Protein AF-0000000070118775 (afdb_homodimer)

Secondary structure (DSSP, 8-state):
-----HHHHHHHHHHHHHHTT-HHHHHHHHHHHHHHHTSEE--TT--PPPHHHHHTSSSGGGG----EETTEESSS--HHHHHHHHHHHHHHHHHHT-S-EE---SSHHHHHHHHHHHHHIIIIIHHHHHHHT-SSGGGS-HHHHHHHHHHHHT-EEEEE-GGGT--TTTT-TTSHHHHHSEEEEE-B-TTT-SB-HHHHHHHHHHH--SEEEEE-SS--S---HHHHHHHHHHHT-EEEEE-TTTHHHHHTTSS-GGG-HHHH-SEEEEESSSTT---S-EEEEE-HHHHHHHTTHHHHT-S---HHHHHHHHHHHHHHTSHHHHHHHHHHHHHHHHHHHHHHHTT-EEGGGS-SSSEEEEE-GGGT--HHHHHHHHHTTTEE-EEE--TT-TTHHHH-SEEEEE-HHHHHHT--HHHHHHHHHHHHHHHHTEEE-TT-SS-EEE-HHHHHHHHHHHHHHHTTS-SSTT----/-----HHHHHHHHHHHHHHTT-HHHHHHHHHHHHHHHTSEE--TT--PPPHHHHHTSSSGGGG----EETTEESSS--HHHHHHHHHHHHHHHHHHT-S-EE---SSHHHHHHHHHHHHHIIIIIHHHHHHHT-SSGGGS-HHHHHHHHHHHHT-EEEEE-GGGT--TTTT-TTSHHHHHSEEEEE-B-TTT-SB-HHHHHHHHHHH--SEEEEE-SS--S---HHHHHHHHHHHT-EEEEE-TTTHHHHHTTSS-GGG-HHHH-SEEEEESSSTT---S-EEEEE-HHHHHHHTTHHHHT-S---HHHHHHHHHHHHHHTSHHHHHHHHHHHHHHHHHHHHHHHTT-EEGGGS-SSSEEEEE-GGGT--HHHHHHHHHHTTEE-EEE--TT-TTHHHH-SEEEEE-HHHHHHT--HHHHHHHHHHHHHHHHTEEE-TT-SS-EEE-HHHHHHHHHHHHHHHTTS-SSTT----

Structure (mmCIF, N/CA/C/O backbone):
data_AF-0000000070118775-model_v1
#
loop_
_entity.id
_entity.type
_entity.pdbx_description
1 polymer 'Serine hydroxymethyltransferase'
#
loop_
_atom_site.group_PDB
_atom_site.id
_atom_site.type_symbol
_atom_site.label_atom_id
_atom_site.label_alt_id
_atom_site.label_comp_id
_atom_site.label_asym_id
_atom_site.label_entity_id
_atom_site.label_seq_id
_atom_site.pdbx_PDB_ins_code
_atom_site.Cartn_x
_atom_site.Cartn_y
_atom_site.Cartn_z
_atom_site.occupancy
_atom_site.B_iso_or_equiv
_atom_site.auth_seq_id
_atom_site.auth_comp_id
_atom_site.auth_asym_id
_atom_site.auth_atom_id
_atom_site.pdbx_PDB_model_num
ATOM 1 N N . MET A 1 1 ? 42.031 11.234 -0.613 1 37.25 1 MET A N 1
ATOM 2 C CA . MET A 1 1 ? 40.625 11.352 -0.906 1 37.25 1 MET A CA 1
ATOM 3 C C . MET A 1 1 ? 39.781 10.906 0.286 1 37.25 1 MET A C 1
ATOM 5 O O . MET A 1 1 ? 39.938 9.789 0.781 1 37.25 1 MET A O 1
ATOM 9 N N . THR A 1 2 ? 39.406 11.758 1.129 1 56.31 2 THR A N 1
ATOM 10 C CA . THR A 1 2 ? 38.812 11.492 2.424 1 56.31 2 THR A CA 1
ATOM 11 C C . THR A 1 2 ? 37.719 10.414 2.301 1 56.31 2 THR A C 1
ATOM 13 O O . THR A 1 2 ? 36.906 10.445 1.375 1 56.31 2 THR A O 1
ATOM 16 N N . GLU A 1 3 ? 37.875 9.258 2.924 1 79.69 3 GLU A N 1
ATOM 17 C CA . GLU A 1 3 ? 37.062 8.062 2.861 1 79.69 3 GLU A CA 1
ATOM 18 C C . GLU A 1 3 ? 35.594 8.391 3.16 1 79.69 3 GLU A C 1
ATOM 20 O O . GLU A 1 3 ? 35.281 9.07 4.145 1 79.69 3 GLU A O 1
ATOM 25 N N . LEU A 1 4 ? 34.719 8.273 2.191 1 89.56 4 LEU A N 1
ATOM 26 C CA . LEU A 1 4 ? 33.281 8.516 2.33 1 89.56 4 LEU A CA 1
ATOM 27 C C . LEU A 1 4 ? 32.688 7.676 3.461 1 89.56 4 LEU A C 1
ATOM 29 O O . LEU A 1 4 ? 33.094 6.535 3.672 1 89.56 4 LEU A O 1
ATOM 33 N N . ASN A 1 5 ? 31.906 8.312 4.262 1 96.44 5 ASN A N 1
ATOM 34 C CA . ASN A 1 5 ? 31.188 7.547 5.273 1 96.44 5 ASN A CA 1
ATOM 35 C C . ASN A 1 5 ? 30.234 6.539 4.641 1 96.44 5 ASN A C 1
ATOM 37 O O . ASN A 1 5 ? 30.078 6.508 3.42 1 96.44 5 ASN A O 1
ATOM 41 N N . ALA A 1 6 ? 29.656 5.715 5.414 1 97.62 6 ALA A N 1
ATOM 42 C CA . ALA A 1 6 ? 28.844 4.605 4.941 1 97.62 6 ALA A CA 1
ATOM 43 C C . ALA A 1 6 ? 27.594 5.113 4.223 1 97.62 6 ALA A C 1
ATOM 45 O O . ALA A 1 6 ? 27.172 4.535 3.219 1 97.62 6 ALA A O 1
ATOM 46 N N . GLU A 1 7 ? 26.953 6.164 4.711 1 98.06 7 GLU A N 1
ATOM 47 C CA . GLU A 1 7 ? 25.75 6.707 4.098 1 98.06 7 GLU A CA 1
ATOM 48 C C . GLU A 1 7 ? 26.016 7.211 2.686 1 98.06 7 GLU A C 1
ATOM 50 O O . GLU A 1 7 ? 25.328 6.844 1.741 1 98.06 7 GLU A O 1
ATOM 55 N N . SER A 1 8 ? 27.078 8.008 2.551 1 98.25 8 SER A N 1
ATOM 56 C CA . SER A 1 8 ? 27.453 8.547 1.247 1 98.25 8 SER A CA 1
ATOM 57 C C . SER A 1 8 ? 27.812 7.434 0.27 1 98.25 8 SER A C 1
ATOM 59 O O . SER A 1 8 ? 27.391 7.461 -0.889 1 98.25 8 SER A O 1
ATOM 61 N N . THR A 1 9 ? 28.547 6.477 0.805 1 98.12 9 THR A N 1
ATOM 62 C CA . THR A 1 9 ? 28.969 5.359 -0.027 1 98.12 9 THR A CA 1
ATOM 63 C C . THR A 1 9 ? 27.766 4.562 -0.518 1 98.12 9 THR A C 1
ATOM 65 O O . THR A 1 9 ? 27.688 4.207 -1.696 1 98.12 9 THR A O 1
ATOM 68 N N . ALA A 1 10 ? 26.828 4.312 0.355 1 98.19 10 ALA A N 1
ATOM 69 C CA . ALA A 1 10 ? 25.641 3.535 0.015 1 98.19 10 ALA A CA 1
ATOM 70 C C . ALA A 1 10 ? 24.812 4.246 -1.05 1 98.19 10 ALA A C 1
ATOM 72 O O . ALA A 1 10 ? 24.469 3.656 -2.082 1 98.19 10 ALA A O 1
ATOM 73 N N . PHE A 1 11 ? 24.531 5.547 -0.847 1 98.5 11 PHE A N 1
ATOM 74 C CA . PHE A 1 11 ? 23.641 6.273 -1.744 1 98.5 11 PHE A CA 1
ATOM 75 C C . PHE A 1 11 ? 24.312 6.523 -3.088 1 98.5 11 PHE A C 1
ATOM 77 O O . PHE A 1 11 ? 23.672 6.434 -4.137 1 98.5 11 PHE A O 1
ATOM 84 N N . ARG A 1 12 ? 25.609 6.832 -3.1 1 98 12 ARG A N 1
ATOM 85 C CA . ARG A 1 12 ? 26.328 7.051 -4.352 1 98 12 ARG A CA 1
ATOM 86 C C . ARG A 1 12 ? 26.344 5.789 -5.203 1 98 12 ARG A C 1
ATOM 88 O O . ARG A 1 12 ? 26.062 5.84 -6.406 1 98 12 ARG A O 1
ATOM 95 N N . SER A 1 13 ? 26.688 4.715 -4.551 1 98.19 13 SER A N 1
ATOM 96 C CA . SER A 1 13 ? 26.766 3.451 -5.281 1 98.19 13 SER A CA 1
ATOM 97 C C . SER A 1 13 ? 25.391 3 -5.75 1 98.19 13 SER A C 1
ATOM 99 O O . SER A 1 13 ? 25.25 2.439 -6.836 1 98.19 13 SER A O 1
ATOM 101 N N . ALA A 1 14 ? 24.391 3.219 -4.93 1 98.5 14 ALA A N 1
ATOM 102 C CA . ALA A 1 14 ? 23.016 2.896 -5.332 1 98.5 14 ALA A CA 1
ATOM 103 C C . ALA A 1 14 ? 22.609 3.68 -6.578 1 98.5 14 ALA A C 1
ATOM 105 O O . ALA A 1 14 ? 22.047 3.115 -7.516 1 98.5 14 ALA A O 1
ATOM 106 N N . LEU A 1 15 ? 22.906 5.008 -6.582 1 98.62 15 LEU A N 1
ATOM 107 C CA . LEU A 1 15 ? 22.562 5.855 -7.719 1 98.62 15 LEU A CA 1
ATOM 108 C C . LEU A 1 15 ? 23.297 5.406 -8.977 1 98.62 15 LEU A C 1
ATOM 110 O O . LEU A 1 15 ? 22.75 5.473 -10.078 1 98.62 15 LEU A O 1
ATOM 114 N N . GLU A 1 16 ? 24.5 4.965 -8.75 1 98.5 16 GLU A N 1
ATOM 115 C CA . GLU A 1 16 ? 25.266 4.449 -9.883 1 98.5 16 GLU A CA 1
ATOM 116 C C . GLU A 1 16 ? 24.594 3.229 -10.5 1 98.5 16 GLU A C 1
ATOM 118 O O . GLU A 1 16 ? 24.469 3.127 -11.719 1 98.5 16 GLU A O 1
ATOM 123 N N . VAL A 1 17 ? 24.156 2.322 -9.695 1 98.62 17 VAL A N 1
ATOM 124 C CA . VAL A 1 17 ? 23.5 1.106 -10.164 1 98.62 17 VAL A CA 1
ATOM 125 C C . VAL A 1 17 ? 22.203 1.466 -10.867 1 98.62 17 VAL A C 1
ATOM 127 O O . VAL A 1 17 ? 21.906 0.955 -11.953 1 98.62 17 VAL A O 1
ATOM 130 N N . VAL A 1 18 ? 21.391 2.373 -10.328 1 98.81 18 VAL A N 1
ATOM 131 C CA . VAL A 1 18 ? 20.109 2.799 -10.898 1 98.81 18 VAL A CA 1
ATOM 132 C C . VAL A 1 18 ? 20.359 3.498 -12.234 1 98.81 18 VAL A C 1
ATOM 134 O O . VAL A 1 18 ? 19.641 3.268 -13.211 1 98.81 18 VAL A O 1
ATOM 137 N N . ARG A 1 19 ? 21.422 4.309 -12.297 1 98.69 19 ARG A N 1
ATOM 138 C CA . ARG A 1 19 ? 21.766 5.074 -13.492 1 98.69 19 ARG A CA 1
ATOM 139 C C . ARG A 1 19 ? 22.094 4.148 -14.656 1 98.69 19 ARG A C 1
ATOM 141 O O . ARG A 1 19 ? 21.828 4.473 -15.812 1 98.69 19 ARG A O 1
ATOM 148 N N . SER A 1 20 ? 22.641 3.012 -14.344 1 98.31 20 SER A N 1
ATOM 149 C CA . SER A 1 20 ? 23.031 2.068 -15.383 1 98.31 20 SER A CA 1
ATOM 150 C C . SER A 1 20 ? 21.812 1.521 -16.125 1 98.31 20 SER A C 1
ATOM 152 O O . SER A 1 20 ? 21.938 1.016 -17.234 1 98.31 20 SER A O 1
ATOM 154 N N . VAL A 1 21 ? 20.609 1.619 -15.57 1 98.44 21 VAL A N 1
ATOM 155 C CA . VAL A 1 21 ? 19.391 1.116 -16.203 1 98.44 21 VAL A CA 1
ATOM 156 C C . VAL A 1 21 ? 18.641 2.27 -16.859 1 98.44 21 VAL A C 1
ATOM 158 O O . VAL A 1 21 ? 18.266 2.193 -18.031 1 98.44 21 VAL A O 1
ATOM 161 N N . ASP A 1 22 ? 18.406 3.326 -16.094 1 98.62 22 ASP A N 1
ATOM 162 C CA . ASP A 1 22 ? 17.719 4.508 -16.609 1 98.62 22 ASP A CA 1
ATOM 163 C C . ASP A 1 22 ? 18.25 5.777 -15.945 1 98.62 22 ASP A C 1
ATOM 165 O O . ASP A 1 22 ? 17.828 6.125 -14.836 1 98.62 22 ASP A O 1
ATOM 169 N N . PRO A 1 23 ? 19 6.559 -16.594 1 98.81 23 PRO A N 1
ATOM 170 C CA . PRO A 1 23 ? 19.625 7.746 -16 1 98.81 23 PRO A CA 1
ATOM 171 C C . PRO A 1 23 ? 18.594 8.805 -15.594 1 98.81 23 PRO A C 1
ATOM 173 O O . PRO A 1 23 ? 18.828 9.57 -14.656 1 98.81 23 PRO A O 1
ATOM 176 N N . ARG A 1 24 ? 17.438 8.906 -16.281 1 98.75 24 ARG A N 1
ATOM 177 C CA . ARG A 1 24 ? 16.422 9.891 -15.945 1 98.75 24 ARG A CA 1
ATOM 178 C C . ARG A 1 24 ? 15.93 9.711 -14.508 1 98.75 24 ARG A C 1
ATOM 180 O O . ARG A 1 24 ? 15.68 10.688 -13.805 1 98.75 24 ARG A O 1
ATOM 187 N N . ILE A 1 25 ? 15.836 8.422 -14.039 1 98.88 25 ILE A N 1
ATOM 188 C CA . ILE A 1 25 ? 15.375 8.102 -12.695 1 98.88 25 ILE A CA 1
ATOM 189 C C . ILE A 1 25 ? 16.453 8.469 -11.68 1 98.88 25 ILE A C 1
ATOM 191 O O . ILE A 1 25 ? 16.156 9.117 -10.664 1 98.88 25 ILE A O 1
ATOM 195 N N . ALA A 1 26 ? 17.703 8.047 -11.953 1 98.81 26 ALA A N 1
ATOM 196 C CA . ALA A 1 26 ? 18.812 8.383 -11.055 1 98.81 26 ALA A CA 1
ATOM 197 C C . ALA A 1 26 ? 18.938 9.898 -10.891 1 98.81 26 ALA A C 1
ATOM 199 O O . ALA A 1 26 ? 19.156 10.391 -9.781 1 98.81 26 ALA A O 1
ATOM 200 N N . ASP A 1 27 ? 18.781 10.609 -12 1 98.69 27 ASP A N 1
ATOM 201 C CA . ASP A 1 27 ? 18.891 12.062 -11.984 1 98.69 27 ASP A CA 1
ATOM 202 C C . ASP A 1 27 ? 17.75 12.695 -11.188 1 98.69 27 ASP A C 1
ATOM 204 O O . ASP A 1 27 ? 17.969 13.656 -10.445 1 98.69 27 ASP A O 1
ATOM 208 N N . ALA A 1 28 ? 16.578 12.195 -11.352 1 98.69 28 ALA A N 1
ATOM 209 C CA . ALA A 1 28 ? 15.43 12.719 -10.609 1 98.69 28 ALA A CA 1
ATOM 210 C C . ALA A 1 28 ? 15.609 12.5 -9.109 1 98.69 28 ALA A C 1
ATOM 212 O O . ALA A 1 28 ? 15.266 13.375 -8.305 1 98.69 28 ALA A O 1
ATOM 213 N N . ILE A 1 29 ? 16.141 11.32 -8.727 1 98.62 29 ILE A N 1
ATOM 214 C CA . ILE A 1 29 ? 16.375 11.016 -7.324 1 98.62 29 ILE A CA 1
ATOM 215 C C . ILE A 1 29 ? 17.406 11.984 -6.754 1 98.62 29 ILE A C 1
ATOM 217 O O . ILE A 1 29 ? 17.188 12.57 -5.691 1 98.62 29 ILE A O 1
ATOM 221 N N . ALA A 1 30 ? 18.5 12.164 -7.473 1 98.44 30 ALA A N 1
ATOM 222 C CA . ALA A 1 30 ? 19.562 13.062 -7.02 1 98.44 30 ALA A CA 1
ATOM 223 C C . ALA A 1 30 ? 19.062 14.508 -6.965 1 98.44 30 ALA A C 1
ATOM 225 O O . ALA A 1 30 ? 19.375 15.242 -6.023 1 98.44 30 ALA A O 1
ATOM 226 N N . LYS A 1 31 ? 18.328 14.875 -7.945 1 97.88 31 LYS A N 1
ATOM 227 C CA . LYS A 1 31 ? 17.797 16.234 -8.008 1 97.88 31 LYS A CA 1
ATOM 228 C C . LYS A 1 31 ? 16.828 16.5 -6.859 1 97.88 31 LYS A C 1
ATOM 230 O O . LYS A 1 31 ? 16.75 17.625 -6.355 1 97.88 31 LYS A O 1
ATOM 235 N N . GLU A 1 32 ? 16.078 15.492 -6.441 1 97.5 32 GLU A N 1
ATOM 236 C CA . GLU A 1 32 ? 15.164 15.656 -5.32 1 97.5 32 GLU A CA 1
ATOM 237 C C . GLU A 1 32 ? 15.906 16.062 -4.051 1 97.5 32 GLU A C 1
ATOM 239 O O . GLU A 1 32 ? 15.445 16.938 -3.311 1 97.5 32 GLU A O 1
ATOM 244 N N . LEU A 1 33 ? 17.047 15.43 -3.781 1 97.38 33 LEU A N 1
ATOM 245 C CA . LEU A 1 33 ? 17.844 15.805 -2.617 1 97.38 33 LEU A CA 1
ATOM 246 C C . LEU A 1 33 ? 18.297 17.266 -2.717 1 97.38 33 LEU A C 1
ATOM 248 O O . LEU A 1 33 ? 18.203 18.016 -1.742 1 97.38 33 LEU A O 1
ATOM 252 N N . THR A 1 34 ? 18.75 17.641 -3.896 1 95.5 34 THR A N 1
ATOM 253 C CA . THR A 1 34 ? 19.203 19 -4.121 1 95.5 34 THR A CA 1
ATOM 254 C C . THR A 1 34 ? 18.062 19.984 -3.891 1 95.5 34 THR A C 1
ATOM 256 O O . THR A 1 34 ? 18.234 20.984 -3.184 1 95.5 34 THR A O 1
ATOM 259 N N . ASP A 1 35 ? 16.906 19.703 -4.484 1 93.56 35 ASP A N 1
ATOM 260 C CA . ASP A 1 35 ? 15.758 20.594 -4.367 1 93.56 35 ASP A CA 1
ATOM 261 C C . ASP A 1 35 ? 15.312 20.734 -2.912 1 93.56 35 ASP A C 1
ATOM 263 O O . ASP A 1 35 ? 14.977 21.844 -2.463 1 93.56 35 ASP A O 1
ATOM 267 N N . GLN A 1 36 ? 15.312 19.656 -2.178 1 94.75 36 GLN A N 1
ATOM 268 C CA . GLN A 1 36 ? 14.883 19.703 -0.783 1 94.75 36 GLN A CA 1
ATOM 269 C C . GLN A 1 36 ? 15.883 20.453 0.08 1 94.75 36 GLN A C 1
ATOM 271 O O . GLN A 1 36 ? 15.508 21.125 1.042 1 94.75 36 GLN A O 1
ATOM 276 N N . ARG A 1 37 ? 17.156 20.359 -0.249 1 94.69 37 ARG A N 1
ATOM 277 C CA . ARG A 1 37 ? 18.188 21.078 0.49 1 94.69 37 ARG A CA 1
ATOM 278 C C . ARG A 1 37 ? 18.047 22.578 0.314 1 94.69 37 ARG A C 1
ATOM 280 O O . ARG A 1 37 ? 18.391 23.359 1.211 1 94.69 37 ARG A O 1
ATOM 287 N N . GLU A 1 38 ? 17.391 23 -0.735 1 91.62 38 GLU A N 1
ATOM 288 C CA . GLU A 1 38 ? 17.375 24.422 -1.097 1 91.62 38 GLU A CA 1
ATOM 289 C C . GLU A 1 38 ? 16.031 25.062 -0.807 1 91.62 38 GLU A C 1
ATOM 291 O O . GLU A 1 38 ? 15.844 26.266 -1.03 1 91.62 38 GLU A O 1
ATOM 296 N N . SER A 1 39 ? 15.125 24.328 -0.311 1 90.88 39 SER A N 1
ATOM 297 C CA . SER A 1 39 ? 13.781 24.875 -0.113 1 90.88 39 SER A CA 1
ATOM 298 C C . SER A 1 39 ? 13.336 24.734 1.338 1 90.88 39 SER A C 1
ATOM 300 O O . SER A 1 39 ? 13.758 23.797 2.033 1 90.88 39 SER A O 1
ATOM 302 N N . LEU A 1 40 ? 12.469 25.75 1.736 1 95.69 40 LEU A N 1
ATOM 303 C CA . LEU A 1 40 ? 11.828 25.656 3.047 1 95.69 40 LEU A CA 1
ATOM 304 C C . LEU A 1 40 ? 10.609 24.75 2.998 1 95.69 40 LEU A C 1
ATOM 306 O O . LEU A 1 40 ? 9.555 25.141 2.494 1 95.69 40 LEU A O 1
ATOM 310 N N . LYS A 1 41 ? 10.75 23.562 3.539 1 95.44 41 LYS A N 1
ATOM 311 C CA . LYS A 1 41 ? 9.648 22.609 3.57 1 95.44 41 LYS A CA 1
ATOM 312 C C . LYS A 1 41 ? 8.773 22.812 4.801 1 95.44 41 LYS A C 1
ATOM 314 O O . LYS A 1 41 ? 9.188 22.531 5.922 1 95.44 41 LYS A O 1
ATOM 319 N N . LEU A 1 42 ? 7.551 23.266 4.539 1 97.62 42 LEU A N 1
ATOM 320 C CA . LEU A 1 42 ? 6.633 23.531 5.641 1 97.62 42 LEU A CA 1
ATOM 321 C C . LEU A 1 42 ? 5.344 22.734 5.484 1 97.62 42 LEU A C 1
ATOM 323 O O . LEU A 1 42 ? 4.324 23.062 6.098 1 97.62 42 LEU A O 1
ATOM 327 N N . ILE A 1 43 ? 5.348 21.75 4.637 1 96.31 43 ILE A N 1
ATOM 328 C CA . ILE A 1 43 ? 4.176 20.875 4.512 1 96.31 43 ILE A CA 1
ATOM 329 C C . ILE A 1 43 ? 4.004 20.062 5.789 1 96.31 43 ILE A C 1
ATOM 331 O O . ILE A 1 43 ? 4.891 19.281 6.16 1 96.31 43 ILE A O 1
ATOM 335 N N . ALA A 1 44 ? 2.83 20.125 6.371 1 96.75 44 ALA A N 1
ATOM 336 C CA . ALA A 1 44 ? 2.588 19.578 7.703 1 96.75 44 ALA A CA 1
ATOM 337 C C . ALA A 1 44 ? 2.682 18.047 7.691 1 96.75 44 ALA A C 1
ATOM 339 O O . ALA A 1 44 ? 2.959 17.438 8.727 1 96.75 44 ALA A O 1
ATOM 340 N N . SER A 1 45 ? 2.48 17.422 6.547 1 95.56 45 SER A N 1
ATOM 341 C CA . SER A 1 45 ? 2.432 15.961 6.449 1 95.56 45 SER A CA 1
ATOM 342 C C . SER A 1 45 ? 3.736 15.398 5.895 1 95.56 45 SER A C 1
ATOM 344 O O . SER A 1 45 ? 3.814 14.219 5.555 1 95.56 45 SER A O 1
ATOM 346 N N . GLU A 1 46 ? 4.766 16.203 5.73 1 96 46 GLU A N 1
ATOM 347 C CA . GLU A 1 46 ? 6.043 15.711 5.223 1 96 46 GLU A CA 1
ATOM 348 C C . GLU A 1 46 ? 7.145 15.844 6.27 1 96 46 GLU A C 1
ATOM 350 O O . GLU A 1 46 ? 7.133 16.781 7.074 1 96 46 GLU A O 1
ATOM 355 N N . ASN A 1 47 ? 7.961 14.906 6.246 1 97.56 47 ASN A N 1
ATOM 356 C CA . ASN A 1 47 ? 9.141 14.867 7.102 1 97.56 47 ASN A CA 1
ATOM 357 C C . ASN A 1 47 ? 10.25 14.023 6.48 1 97.56 47 ASN A C 1
ATOM 359 O O . ASN A 1 47 ? 10.062 13.406 5.43 1 97.56 47 ASN A O 1
ATOM 363 N N . TYR A 1 48 ? 11.445 14.117 7.094 1 97.31 48 TYR A N 1
ATOM 364 C CA . TYR A 1 48 ? 12.609 13.406 6.574 1 97.31 48 TYR A CA 1
ATOM 365 C C . TYR A 1 48 ? 12.883 12.141 7.379 1 97.31 48 TYR A C 1
ATOM 367 O O . TYR A 1 48 ? 13.109 12.211 8.594 1 97.31 48 TYR A O 1
ATOM 375 N N . ALA A 1 49 ? 12.812 11.016 6.676 1 97.44 49 ALA A N 1
ATOM 376 C CA . ALA A 1 49 ? 13.289 9.781 7.297 1 97.44 49 ALA A CA 1
ATOM 377 C C . ALA A 1 49 ? 14.812 9.758 7.383 1 97.44 49 ALA A C 1
ATOM 379 O O . ALA A 1 49 ? 15.492 10.391 6.574 1 97.44 49 ALA A O 1
ATOM 380 N N . SER A 1 50 ? 15.352 9.055 8.367 1 98 50 SER A N 1
ATOM 381 C CA . SER A 1 50 ? 16.797 8.953 8.492 1 98 50 SER A CA 1
ATOM 382 C C . SER A 1 50 ? 17.406 8.148 7.344 1 98 50 SER A C 1
ATOM 384 O O . SER A 1 50 ? 16.688 7.379 6.684 1 98 50 SER A O 1
ATOM 386 N N . PRO A 1 51 ? 18.719 8.328 7.09 1 98.19 51 PRO A N 1
ATOM 387 C CA . PRO A 1 51 ? 19.375 7.484 6.086 1 98.19 51 PRO A CA 1
ATOM 388 C C . PRO A 1 51 ? 19.203 5.992 6.367 1 98.19 51 PRO A C 1
ATOM 390 O O . PRO A 1 51 ? 19.031 5.199 5.441 1 98.19 51 PRO A O 1
ATOM 393 N N . ALA A 1 52 ? 19.234 5.602 7.641 1 98.69 52 ALA A N 1
ATOM 394 C CA . ALA A 1 52 ? 19.078 4.195 8 1 98.69 52 ALA A CA 1
ATOM 395 C C . ALA A 1 52 ? 17.703 3.674 7.598 1 98.69 52 ALA A C 1
ATOM 397 O O . ALA A 1 52 ? 17.578 2.557 7.09 1 98.69 52 ALA A O 1
ATOM 398 N N . VAL A 1 53 ? 16.672 4.504 7.863 1 98.69 53 VAL A N 1
ATOM 399 C CA . VAL A 1 53 ? 15.305 4.137 7.473 1 98.69 53 VAL A CA 1
ATOM 400 C C . VAL A 1 53 ? 15.227 3.977 5.957 1 98.69 53 VAL A C 1
ATOM 402 O O . VAL A 1 53 ? 14.695 2.984 5.457 1 98.69 53 VAL A O 1
ATOM 405 N N . LEU A 1 54 ? 15.773 4.945 5.227 1 98.56 54 LEU A N 1
ATOM 406 C CA . LEU A 1 54 ? 15.727 4.914 3.77 1 98.56 54 LEU A CA 1
ATOM 407 C C . LEU A 1 54 ? 16.453 3.688 3.229 1 98.56 54 LEU A C 1
ATOM 409 O O . LEU A 1 54 ? 15.922 2.979 2.369 1 98.56 54 LEU A O 1
ATOM 413 N N . LEU A 1 55 ? 17.625 3.367 3.799 1 98.5 55 LEU A N 1
ATOM 414 C CA . LEU A 1 55 ? 18.484 2.307 3.281 1 98.5 55 LEU A CA 1
ATOM 415 C C . LEU A 1 55 ? 17.953 0.934 3.686 1 98.5 55 LEU A C 1
ATOM 417 O O . LEU A 1 55 ? 18.375 -0.085 3.135 1 98.5 55 LEU A O 1
ATOM 421 N N . ALA A 1 56 ? 16.984 0.887 4.574 1 98.5 56 ALA A N 1
ATOM 422 C CA . ALA A 1 56 ? 16.391 -0.373 4.996 1 98.5 56 ALA A CA 1
ATOM 423 C C . ALA A 1 56 ? 15.266 -0.788 4.047 1 98.5 56 ALA A C 1
ATOM 425 O O . ALA A 1 56 ? 14.797 -1.929 4.086 1 98.5 56 ALA A O 1
ATOM 426 N N . MET A 1 57 ? 14.867 0.033 3.086 1 97.38 57 MET A N 1
ATOM 427 C CA . MET A 1 57 ? 13.664 -0.207 2.299 1 97.38 57 MET A CA 1
ATOM 428 C C . MET A 1 57 ? 13.984 -1.025 1.053 1 97.38 57 MET A C 1
ATOM 430 O O . MET A 1 57 ? 13.078 -1.575 0.419 1 97.38 57 MET A O 1
ATOM 434 N N . GLY A 1 58 ? 15.227 -1.059 0.592 1 96 58 GLY A N 1
ATOM 435 C CA . GLY A 1 58 ? 15.57 -1.771 -0.627 1 96 58 GLY A CA 1
ATOM 436 C C . GLY A 1 58 ? 16.484 -2.951 -0.388 1 96 58 GLY A C 1
ATOM 437 O O . GLY A 1 58 ? 17.719 -2.805 -0.41 1 96 58 GLY A O 1
ATOM 438 N N . ASN A 1 59 ? 15.898 -4.117 -0.159 1 97.12 59 ASN A N 1
ATOM 439 C CA . ASN A 1 59 ? 16.688 -5.32 0.084 1 97.12 59 ASN A CA 1
ATOM 440 C C . ASN A 1 59 ? 15.914 -6.586 -0.265 1 97.12 59 ASN A C 1
ATOM 442 O O . ASN A 1 59 ? 14.922 -6.527 -0.996 1 97.12 59 ASN A O 1
ATOM 446 N N . TRP A 1 60 ? 16.438 -7.711 0.192 1 97.12 60 TRP A N 1
ATOM 447 C CA . TRP A 1 60 ? 16 -9.008 -0.305 1 97.12 60 TRP A CA 1
ATOM 448 C C . TRP A 1 60 ? 14.734 -9.461 0.403 1 97.12 60 TRP A C 1
ATOM 450 O O . TRP A 1 60 ? 14.133 -10.477 0.03 1 97.12 60 TRP A O 1
ATOM 460 N N . LEU A 1 61 ? 14.219 -8.672 1.318 1 97.44 61 LEU A N 1
ATOM 461 C CA . LEU A 1 61 ? 12.93 -8.938 1.945 1 97.44 61 LEU A CA 1
ATOM 462 C C . LEU A 1 61 ? 11.781 -8.578 1.006 1 97.44 61 LEU A C 1
ATOM 464 O O . LEU A 1 61 ? 10.648 -8.992 1.218 1 97.44 61 LEU A O 1
ATOM 468 N N . SER A 1 62 ? 12.086 -7.828 -0.041 1 94.56 62 SER A N 1
ATOM 469 C CA . SER A 1 62 ? 11.086 -7.281 -0.949 1 94.56 62 SER A CA 1
ATOM 470 C C . SER A 1 62 ? 10.359 -8.391 -1.699 1 94.56 62 SER A C 1
ATOM 472 O O . SER A 1 62 ? 9.188 -8.242 -2.053 1 94.56 62 SER A O 1
ATOM 474 N N . ASP A 1 63 ? 10.953 -9.5 -1.953 1 92.19 63 ASP A N 1
ATOM 475 C CA . ASP A 1 63 ? 10.359 -10.508 -2.824 1 92.19 63 ASP A CA 1
ATOM 476 C C . ASP A 1 63 ? 9.602 -11.562 -2.014 1 92.19 63 ASP A C 1
ATOM 478 O O . ASP A 1 63 ? 9.039 -12.5 -2.578 1 92.19 63 ASP A O 1
ATOM 482 N N . LYS A 1 64 ? 9.531 -11.414 -0.691 1 93 64 LYS A N 1
ATOM 483 C CA . LYS A 1 64 ? 8.906 -12.43 0.148 1 93 64 LYS A CA 1
ATOM 484 C C . LYS A 1 64 ? 7.422 -12.148 0.344 1 93 64 LYS A C 1
ATOM 486 O O . LYS A 1 64 ? 7.039 -11.039 0.722 1 93 64 LYS A O 1
ATOM 491 N N . TYR A 1 65 ? 6.664 -13.117 0.071 1 91.12 65 TYR A N 1
ATOM 492 C CA . TYR A 1 65 ? 5.266 -13.102 0.491 1 91.12 65 TYR A CA 1
ATOM 493 C C . TYR A 1 65 ? 5.117 -13.633 1.91 1 91.12 65 TYR A C 1
ATOM 495 O O . TYR A 1 65 ? 5.715 -14.656 2.262 1 91.12 65 TYR A O 1
ATOM 503 N N . ALA A 1 66 ? 4.383 -12.891 2.676 1 92.38 66 ALA A N 1
ATOM 504 C CA . ALA A 1 66 ? 4.289 -13.25 4.09 1 92.38 66 ALA A CA 1
ATOM 505 C C . ALA A 1 66 ? 2.879 -13.016 4.621 1 92.38 66 ALA A C 1
ATOM 507 O O . ALA A 1 66 ? 2.703 -12.469 5.707 1 92.38 66 ALA A O 1
ATOM 508 N N . GLU A 1 67 ? 1.854 -13.406 3.914 1 91.38 67 GLU A N 1
ATOM 509 C CA . GLU A 1 67 ? 0.491 -13.312 4.43 1 91.38 67 GLU A CA 1
ATOM 510 C C . GLU A 1 67 ? 0.362 -14.023 5.773 1 91.38 67 GLU A C 1
ATOM 512 O O . GLU A 1 67 ? 0.989 -15.062 6 1 91.38 67 GLU A O 1
ATOM 517 N N . GLY A 1 68 ? -0.447 -13.445 6.605 1 92.56 68 GLY A N 1
ATOM 518 C CA . GLY A 1 68 ? -0.577 -13.945 7.969 1 92.56 68 GLY A CA 1
ATOM 519 C C . GLY A 1 68 ? 0.145 -13.078 8.984 1 92.56 68 GLY A C 1
ATOM 520 O O . GLY A 1 68 ? 0.393 -11.898 8.742 1 92.56 68 GLY A O 1
ATOM 521 N N . THR A 1 69 ? 0.307 -13.664 10.18 1 94.56 69 THR A N 1
ATOM 522 C CA . THR A 1 69 ? 0.958 -12.945 11.273 1 94.56 69 THR A CA 1
ATOM 523 C C . THR A 1 69 ? 2.201 -13.695 11.742 1 94.56 69 THR A C 1
ATOM 525 O O . THR A 1 69 ? 2.531 -14.758 11.211 1 94.56 69 THR A O 1
ATOM 528 N N . ILE A 1 70 ? 2.916 -13.117 12.625 1 96.44 70 ILE A N 1
ATOM 529 C CA . ILE A 1 70 ? 4.168 -13.656 13.148 1 96.44 70 ILE A CA 1
ATOM 530 C C . ILE A 1 70 ? 3.959 -15.102 13.594 1 96.44 70 ILE A C 1
ATOM 532 O O . ILE A 1 70 ? 3.082 -15.383 14.414 1 96.44 70 ILE A O 1
ATOM 536 N N . GLY A 1 71 ? 4.691 -15.992 13.047 1 92.88 71 GLY A N 1
ATOM 537 C CA . GLY A 1 71 ? 4.652 -17.391 13.43 1 92.88 71 GLY A CA 1
ATOM 538 C C . GLY A 1 71 ? 3.504 -18.156 12.797 1 92.88 71 GLY A C 1
ATOM 539 O O . GLY A 1 71 ? 3.422 -19.375 12.922 1 92.88 71 GLY A O 1
ATOM 540 N N . ARG A 1 72 ? 2.625 -17.516 12.125 1 89.94 72 ARG A N 1
ATOM 541 C CA . ARG A 1 72 ? 1.47 -18.094 11.453 1 89.94 72 ARG A CA 1
ATOM 542 C C . ARG A 1 72 ? 1.336 -17.578 10.031 1 89.94 72 ARG A C 1
ATOM 544 O O . ARG A 1 72 ? 0.427 -16.797 9.734 1 89.94 72 ARG A O 1
ATOM 551 N N . ARG A 1 73 ? 2.221 -18.062 9.211 1 89.44 73 ARG A N 1
ATOM 552 C CA . ARG A 1 73 ? 2.299 -17.594 7.832 1 89.44 73 ARG A CA 1
ATOM 553 C C . ARG A 1 73 ? 1.682 -18.609 6.875 1 89.44 73 ARG A C 1
ATOM 555 O O . ARG A 1 73 ? 1.758 -19.812 7.105 1 89.44 73 ARG A O 1
ATOM 562 N N . PHE A 1 74 ? 1.141 -18.094 5.773 1 83.31 74 PHE A N 1
ATOM 563 C CA . PHE A 1 74 ? 0.582 -18.953 4.73 1 83.31 74 PHE A CA 1
ATOM 564 C C . PHE A 1 74 ? 1.653 -19.344 3.723 1 83.31 74 PHE A C 1
ATOM 566 O O . PHE A 1 74 ? 1.456 -20.266 2.928 1 83.31 74 PHE A O 1
ATOM 573 N N . TYR A 1 75 ? 2.717 -18.656 3.77 1 86.69 75 TYR A N 1
ATOM 574 C CA . TYR A 1 75 ? 3.828 -18.938 2.867 1 86.69 75 TYR A CA 1
ATOM 575 C C . TYR A 1 75 ? 5.031 -19.469 3.637 1 86.69 75 TYR A C 1
ATOM 577 O O . TYR A 1 75 ? 5.246 -19.109 4.797 1 86.69 75 TYR A O 1
ATOM 585 N N . ALA A 1 76 ? 5.762 -20.234 2.98 1 86.88 76 ALA A N 1
ATOM 586 C CA . ALA A 1 76 ? 6.941 -20.828 3.596 1 86.88 76 ALA A CA 1
ATOM 587 C C . ALA A 1 76 ? 8.148 -19.906 3.494 1 86.88 76 ALA A C 1
ATOM 589 O O . ALA A 1 76 ? 8.156 -18.984 2.674 1 86.88 76 ALA A O 1
ATOM 590 N N . GLY A 1 77 ? 9.125 -20.094 4.398 1 88.62 77 GLY A N 1
ATOM 591 C CA . GLY A 1 77 ? 10.391 -19.391 4.328 1 88.62 77 GLY A CA 1
ATOM 592 C C . GLY A 1 77 ? 10.312 -17.969 4.871 1 88.62 77 GLY A C 1
ATOM 593 O O . GLY A 1 77 ? 11.016 -17.078 4.395 1 88.62 77 GLY A O 1
ATOM 594 N N . CYS A 1 78 ? 9.461 -17.734 5.844 1 93.62 78 CYS A N 1
ATOM 595 C CA . CYS A 1 78 ? 9.211 -16.375 6.312 1 93.62 78 CYS A CA 1
ATOM 596 C C . CYS A 1 78 ? 9.93 -16.109 7.633 1 93.62 78 CYS A C 1
ATOM 598 O O . CYS A 1 78 ? 9.586 -15.18 8.359 1 93.62 78 CYS A O 1
ATOM 600 N N . GLN A 1 79 ? 10.922 -16.922 7.996 1 94.5 79 GLN A N 1
ATOM 601 C CA . GLN A 1 79 ? 11.539 -16.812 9.312 1 94.5 79 GLN A CA 1
ATOM 602 C C . GLN A 1 79 ? 12.164 -15.43 9.516 1 94.5 79 GLN A C 1
ATOM 604 O O . GLN A 1 79 ? 12.039 -14.844 10.594 1 94.5 79 GLN A O 1
ATOM 609 N N . ASN A 1 80 ? 12.844 -14.898 8.531 1 97.81 80 ASN A N 1
ATOM 610 C CA . ASN A 1 80 ? 13.461 -13.586 8.656 1 97.81 80 ASN A CA 1
ATOM 611 C C . ASN A 1 80 ? 12.414 -12.469 8.648 1 97.81 80 ASN A C 1
ATOM 613 O O . ASN A 1 80 ? 12.594 -11.445 9.305 1 97.81 80 ASN A O 1
ATOM 617 N N . VAL A 1 81 ? 11.352 -12.672 7.906 1 97.94 81 VAL A N 1
ATOM 618 C CA . VAL A 1 81 ? 10.234 -11.742 7.938 1 97.94 81 VAL A CA 1
ATOM 619 C C . VAL A 1 81 ? 9.625 -11.711 9.344 1 97.94 81 VAL A C 1
ATOM 621 O O . VAL A 1 81 ? 9.305 -10.641 9.859 1 97.94 81 VAL A O 1
ATOM 624 N N . ASP A 1 82 ? 9.461 -12.875 9.945 1 98.12 82 ASP A N 1
ATOM 625 C CA . ASP A 1 82 ? 8.93 -12.953 11.305 1 98.12 82 ASP A CA 1
ATOM 626 C C . ASP A 1 82 ? 9.836 -12.219 12.289 1 98.12 82 ASP A C 1
ATOM 628 O O . ASP A 1 82 ? 9.344 -11.547 13.203 1 98.12 82 ASP A O 1
ATOM 632 N N . THR A 1 83 ? 11.133 -12.359 12.109 1 98.69 83 THR A N 1
ATOM 633 C CA . THR A 1 83 ? 12.07 -11.633 12.961 1 98.69 83 THR A CA 1
ATOM 634 C C . THR A 1 83 ? 11.875 -10.125 12.82 1 98.69 83 THR A C 1
ATOM 636 O O . THR A 1 83 ? 11.727 -9.422 13.82 1 98.69 83 THR A O 1
ATOM 639 N N . VAL A 1 84 ? 11.828 -9.648 11.648 1 98.81 84 VAL A N 1
ATOM 640 C CA . VAL A 1 84 ? 11.688 -8.227 11.352 1 98.81 84 VAL A CA 1
ATOM 641 C C . VAL A 1 84 ? 10.375 -7.699 11.93 1 98.81 84 VAL A C 1
ATOM 643 O O . VAL A 1 84 ? 10.359 -6.672 12.609 1 98.81 84 VAL A O 1
ATOM 646 N N . GLU A 1 85 ? 9.289 -8.406 11.656 1 98.62 85 GLU A N 1
ATOM 647 C CA . GLU A 1 85 ? 7.98 -7.973 12.133 1 98.62 85 GLU A CA 1
ATOM 648 C C . GLU A 1 85 ? 7.91 -8.008 13.656 1 98.62 85 GLU A C 1
ATOM 650 O O . GLU A 1 85 ? 7.328 -7.121 14.281 1 98.62 85 GLU A O 1
ATOM 655 N N . SER A 1 86 ? 8.508 -9.016 14.227 1 98.75 86 SER A N 1
ATOM 656 C CA . SER A 1 86 ? 8.523 -9.117 15.68 1 98.75 86 SER A CA 1
ATOM 657 C C . SER A 1 86 ? 9.281 -7.953 16.312 1 98.75 86 SER A C 1
ATOM 659 O O . SER A 1 86 ? 8.844 -7.391 17.312 1 98.75 86 SER A O 1
ATOM 661 N N . VAL A 1 87 ? 10.422 -7.574 15.742 1 98.88 87 VAL A N 1
ATOM 662 C CA . VAL A 1 87 ? 11.211 -6.461 16.25 1 98.88 87 VAL A CA 1
ATOM 663 C C . VAL A 1 87 ? 10.438 -5.156 16.078 1 98.88 87 VAL A C 1
ATOM 665 O O . VAL A 1 87 ? 10.422 -4.312 16.984 1 98.88 87 VAL A O 1
ATOM 668 N N . ALA A 1 88 ? 9.812 -5 14.945 1 98.88 88 ALA A N 1
ATOM 669 C CA . ALA A 1 88 ? 9.008 -3.805 14.711 1 98.88 88 ALA A CA 1
ATOM 670 C C . ALA A 1 88 ? 7.879 -3.689 15.727 1 98.88 88 ALA A C 1
ATOM 672 O O . ALA A 1 88 ? 7.648 -2.613 16.281 1 98.88 88 ALA A O 1
ATOM 673 N N . VAL A 1 89 ? 7.176 -4.797 15.984 1 98.81 89 VAL A N 1
ATOM 674 C CA . VAL A 1 89 ? 6.059 -4.832 16.922 1 98.81 89 VAL A CA 1
ATOM 675 C C . VAL A 1 89 ? 6.566 -4.539 18.328 1 98.81 89 VAL A C 1
ATOM 677 O O . VAL A 1 89 ? 5.93 -3.793 19.094 1 98.81 89 VAL A O 1
ATOM 680 N N . GLU A 1 90 ? 7.691 -5.109 18.656 1 98.81 90 GLU A N 1
ATOM 681 C CA . GLU A 1 90 ? 8.312 -4.852 19.938 1 98.81 90 GLU A CA 1
ATOM 682 C C . GLU A 1 90 ? 8.562 -3.357 20.141 1 98.81 90 GLU A C 1
ATOM 684 O O . GLU A 1 90 ? 8.156 -2.787 21.156 1 98.81 90 GLU A O 1
ATOM 689 N N . HIS A 1 91 ? 9.195 -2.742 19.188 1 98.88 91 HIS A N 1
ATOM 690 C CA . HIS A 1 91 ? 9.508 -1.319 19.281 1 98.88 91 HIS A CA 1
ATOM 691 C C . HIS A 1 91 ? 8.234 -0.48 19.312 1 98.88 91 HIS A C 1
ATOM 693 O O . HIS A 1 91 ? 8.133 0.489 20.062 1 98.88 91 HIS A O 1
ATOM 699 N N . ALA A 1 92 ? 7.25 -0.847 18.5 1 98.88 92 ALA A N 1
ATOM 700 C CA . ALA A 1 92 ? 6.016 -0.074 18.391 1 98.88 92 ALA A CA 1
ATOM 701 C C . ALA A 1 92 ? 5.234 -0.105 19.703 1 98.88 92 ALA A C 1
ATOM 703 O O . ALA A 1 92 ? 4.75 0.929 20.172 1 98.88 92 ALA A O 1
ATOM 704 N N . LYS A 1 93 ? 5.074 -1.298 20.25 1 98.81 93 LYS A N 1
ATOM 705 C CA . LYS A 1 93 ? 4.363 -1.429 21.516 1 98.81 93 LYS A CA 1
ATOM 706 C C . LYS A 1 93 ? 5.051 -0.626 22.625 1 98.81 93 LYS A C 1
ATOM 708 O O . LYS A 1 93 ? 4.391 0.071 23.391 1 98.81 93 LYS A O 1
ATOM 713 N N . ALA A 1 94 ? 6.328 -0.706 22.656 1 98.75 94 ALA A N 1
ATOM 714 C CA . ALA A 1 94 ? 7.082 0.019 23.672 1 98.75 94 ALA A CA 1
ATOM 715 C C . ALA A 1 94 ? 6.973 1.527 23.469 1 98.75 94 ALA A C 1
ATOM 717 O O . ALA A 1 94 ? 6.812 2.281 24.422 1 98.75 94 ALA A O 1
ATOM 718 N N . LEU A 1 95 ? 7.09 1.964 22.266 1 98.62 95 LEU A N 1
ATOM 719 C CA . LEU A 1 95 ? 7.098 3.375 21.891 1 98.62 95 LEU A CA 1
ATOM 720 C C . LEU A 1 95 ? 5.797 4.055 22.328 1 98.62 95 LEU A C 1
ATOM 722 O O . LEU A 1 95 ? 5.816 5.184 22.812 1 98.62 95 LEU A O 1
ATOM 726 N N . PHE A 1 96 ? 4.652 3.377 22.188 1 98.69 96 PHE A N 1
ATOM 727 C CA . PHE A 1 96 ? 3.354 3.994 22.422 1 98.69 96 PHE A CA 1
ATOM 728 C C . PHE A 1 96 ? 2.709 3.438 23.688 1 98.69 96 PHE A C 1
ATOM 730 O O . PHE A 1 96 ? 1.577 3.795 24.016 1 98.69 96 PHE A O 1
ATOM 737 N N . ASP A 1 97 ? 3.418 2.525 24.359 1 98.19 97 ASP A N 1
ATOM 738 C CA . ASP A 1 97 ? 2.852 1.824 25.516 1 98.19 97 ASP A CA 1
ATOM 739 C C . ASP A 1 97 ? 1.489 1.225 25.172 1 98.19 97 ASP A C 1
ATOM 741 O O . ASP A 1 97 ? 0.506 1.467 25.875 1 98.19 97 ASP A O 1
ATOM 745 N N . ALA A 1 98 ? 1.426 0.575 24.062 1 98.5 98 ALA A N 1
ATOM 746 C CA . ALA A 1 98 ? 0.185 0 23.547 1 98.5 98 ALA A CA 1
ATOM 747 C C . ALA A 1 98 ? 0.111 -1.496 23.844 1 98.5 98 ALA A C 1
ATOM 749 O O . ALA A 1 98 ? 1.121 -2.199 23.766 1 98.5 98 ALA A O 1
ATOM 750 N N . PRO A 1 99 ? -1.036 -2.014 24.141 1 98.25 99 PRO A N 1
ATOM 751 C CA . PRO A 1 99 ? -1.162 -3.447 24.422 1 98.25 99 PRO A CA 1
ATOM 752 C C . PRO A 1 99 ? -1.012 -4.305 23.172 1 98.25 99 PRO A C 1
ATOM 754 O O . PRO A 1 99 ? -0.635 -5.477 23.266 1 98.25 99 PRO A O 1
ATOM 757 N N . TYR A 1 100 ? -1.335 -3.777 22.047 1 98.56 100 TYR A N 1
ATOM 758 C CA . TYR A 1 100 ? -1.234 -4.496 20.766 1 98.56 100 TYR A CA 1
ATOM 759 C C . TYR A 1 100 ? -0.83 -3.555 19.641 1 98.56 100 TYR A C 1
ATOM 761 O O . TYR A 1 100 ? -1.227 -2.387 19.625 1 98.56 100 TYR A O 1
ATOM 769 N N . ALA A 1 101 ? -0.022 -4.09 18.75 1 98.81 101 ALA A N 1
ATOM 770 C CA . ALA A 1 101 ? 0.405 -3.328 17.578 1 98.81 101 ALA A CA 1
ATOM 771 C C . ALA A 1 101 ? 0.415 -4.203 16.328 1 98.81 101 ALA A C 1
ATOM 773 O O . ALA A 1 101 ? 0.873 -5.348 16.375 1 98.81 101 ALA A O 1
ATOM 774 N N . TYR A 1 102 ? -0.175 -3.754 15.273 1 98.56 102 TYR A N 1
ATOM 775 C CA . TYR A 1 102 ? -0.203 -4.34 13.938 1 98.56 102 TYR A CA 1
ATOM 776 C C . TYR A 1 102 ? 0.488 -3.43 12.93 1 98.56 102 TYR A C 1
ATOM 778 O O . TYR A 1 102 ? -0.011 -2.346 12.609 1 98.56 102 TYR A O 1
ATOM 786 N N . VAL A 1 103 ? 1.643 -3.879 12.297 1 98.62 103 VAL A N 1
ATOM 787 C CA . VAL A 1 103 ? 2.508 -2.934 11.594 1 98.62 103 VAL A CA 1
ATOM 788 C C . VAL A 1 103 ? 2.52 -3.246 10.102 1 98.62 103 VAL A C 1
ATOM 790 O O . VAL A 1 103 ? 3.395 -2.777 9.367 1 98.62 103 VAL A O 1
ATOM 793 N N . GLN A 1 104 ? 1.557 -3.957 9.602 1 98 104 GLN A N 1
ATOM 794 C CA . GLN A 1 104 ? 1.602 -4.48 8.234 1 98 104 GLN A CA 1
ATOM 795 C C . GLN A 1 104 ? 1.045 -3.469 7.242 1 98 104 GLN A C 1
ATOM 797 O O . GLN A 1 104 ? 1.401 -3.492 6.059 1 98 104 GLN A O 1
ATOM 802 N N . PRO A 1 105 ? 0.212 -2.463 7.645 1 97.25 105 PRO A N 1
ATOM 803 C CA . PRO A 1 105 ? -0.413 -1.586 6.652 1 97.25 105 PRO A CA 1
ATOM 804 C C . PRO A 1 105 ? 0.609 -0.831 5.805 1 97.25 105 PRO A C 1
ATOM 806 O O . PRO A 1 105 ? 1.64 -0.391 6.32 1 97.25 105 PRO A O 1
ATOM 809 N N . HIS A 1 106 ? 0.229 -0.579 4.477 1 95.81 106 HIS A N 1
ATOM 810 C CA . HIS A 1 106 ? 1.124 0.05 3.512 1 95.81 106 HIS A CA 1
ATOM 811 C C . HIS A 1 106 ? 1.011 1.57 3.564 1 95.81 106 HIS A C 1
ATOM 813 O O . HIS A 1 106 ? 1.875 2.279 3.045 1 95.81 106 HIS A O 1
ATOM 819 N N . SER A 1 107 ? -0.047 2.039 4.105 1 94.94 107 SER A N 1
ATOM 820 C CA . SER A 1 107 ? -0.359 3.463 4.176 1 94.94 107 SER A CA 1
ATOM 821 C C . SER A 1 107 ? -1.33 3.762 5.312 1 94.94 107 SER A C 1
ATOM 823 O O . SER A 1 107 ? -1.828 2.844 5.969 1 94.94 107 SER A O 1
ATOM 825 N N . GLY A 1 108 ? -1.551 5.023 5.504 1 95.25 108 GLY A N 1
ATOM 826 C CA . GLY A 1 108 ? -2.545 5.422 6.488 1 95.25 108 GLY A CA 1
ATOM 827 C C . GLY A 1 108 ? -3.951 4.984 6.125 1 95.25 108 GLY A C 1
ATOM 828 O O . GLY A 1 108 ? -4.734 4.602 6.996 1 95.25 108 GLY A O 1
ATOM 829 N N . ILE A 1 109 ? -4.332 5.062 4.875 1 94.88 109 ILE A N 1
ATOM 830 C CA . ILE A 1 109 ? -5.672 4.656 4.461 1 94.88 109 ILE A CA 1
ATOM 831 C C . ILE A 1 109 ? -5.836 3.152 4.652 1 94.88 109 ILE A C 1
ATOM 833 O O . ILE A 1 109 ? -6.895 2.686 5.082 1 94.88 109 ILE A O 1
ATOM 837 N N . ASP A 1 110 ? -4.789 2.383 4.359 1 95.12 110 ASP A N 1
ATOM 838 C CA . ASP A 1 110 ? -4.836 0.949 4.625 1 95.12 110 ASP A CA 1
ATOM 839 C C . ASP A 1 110 ? -5.07 0.673 6.109 1 95.12 110 ASP A C 1
ATOM 841 O O . ASP A 1 110 ? -5.84 -0.222 6.465 1 95.12 110 ASP A O 1
ATOM 845 N N . ALA A 1 111 ? -4.348 1.392 6.883 1 97.5 111 ALA A N 1
ATOM 846 C CA . ALA A 1 111 ? -4.504 1.222 8.32 1 97.5 111 ALA A CA 1
ATOM 847 C C . ALA A 1 111 ? -5.934 1.535 8.758 1 97.5 111 ALA A C 1
ATOM 849 O O . ALA A 1 111 ? -6.52 0.801 9.562 1 97.5 111 ALA A O 1
ATOM 850 N N . ASN A 1 112 ? -6.48 2.643 8.242 1 97.75 112 ASN A N 1
ATOM 851 C CA . ASN A 1 112 ? -7.855 3.002 8.57 1 97.75 112 ASN A CA 1
ATOM 852 C C . ASN A 1 112 ? -8.844 1.935 8.102 1 97.75 112 ASN A C 1
ATOM 854 O O . ASN A 1 112 ? -9.789 1.608 8.812 1 97.75 112 ASN A O 1
ATOM 858 N N . LEU A 1 113 ? -8.633 1.404 6.934 1 96.62 113 LEU A N 1
ATOM 859 C CA . LEU A 1 113 ? -9.531 0.377 6.418 1 96.62 113 LEU A CA 1
ATOM 860 C C . LEU A 1 113 ? -9.461 -0.884 7.273 1 96.62 113 LEU A C 1
ATOM 862 O O . LEU A 1 113 ? -10.484 -1.522 7.527 1 96.62 113 LEU A O 1
ATOM 866 N N . VAL A 1 114 ? -8.211 -1.26 7.664 1 97.5 114 VAL A N 1
ATOM 867 C CA . VAL A 1 114 ? -8.07 -2.391 8.57 1 97.5 114 VAL A CA 1
ATOM 868 C C . VAL A 1 114 ? -8.875 -2.137 9.844 1 97.5 114 VAL A C 1
ATOM 870 O O . VAL A 1 114 ? -9.594 -3.02 10.32 1 97.5 114 VAL A O 1
ATOM 873 N N . ALA A 1 115 ? -8.781 -0.948 10.359 1 98.56 115 ALA A N 1
ATOM 874 C CA . ALA A 1 115 ? -9.484 -0.598 11.586 1 98.56 115 ALA A CA 1
ATOM 875 C C . ALA A 1 115 ? -11 -0.642 11.383 1 98.56 115 ALA A C 1
ATOM 877 O O . ALA A 1 115 ? -11.727 -1.218 12.195 1 98.56 115 ALA A O 1
ATOM 878 N N . PHE A 1 116 ? -11.508 -0.014 10.312 1 98.06 116 PHE A N 1
ATOM 879 C CA . PHE A 1 116 ? -12.938 -0.001 10.031 1 98.06 116 PHE A CA 1
ATOM 880 C C . PHE A 1 116 ? -13.484 -1.421 9.93 1 98.06 116 PHE A C 1
ATOM 882 O O . PHE A 1 116 ? -14.508 -1.742 10.531 1 98.06 116 PHE A O 1
ATOM 889 N N . TRP A 1 117 ? -12.812 -2.246 9.227 1 97 117 TRP A N 1
ATOM 890 C CA . TRP A 1 117 ? -13.32 -3.6 9.023 1 97 117 TRP A CA 1
ATOM 891 C C . TRP A 1 117 ? -13.188 -4.43 10.297 1 97 117 TRP A C 1
ATOM 893 O O . TRP A 1 117 ? -14.016 -5.305 10.562 1 97 117 TRP A O 1
ATOM 903 N N . ALA A 1 118 ? -12.094 -4.16 11.062 1 98 118 ALA A N 1
ATOM 904 C CA . ALA A 1 118 ? -12 -4.824 12.359 1 98 118 ALA A CA 1
ATOM 905 C C . ALA A 1 118 ? -13.188 -4.473 13.25 1 98 118 ALA A C 1
ATOM 907 O O . ALA A 1 118 ? -13.75 -5.344 13.914 1 98 118 ALA A O 1
ATOM 908 N N . ILE A 1 119 ? -13.578 -3.209 13.281 1 98.5 119 ILE A N 1
ATOM 909 C CA . ILE A 1 119 ? -14.719 -2.752 14.07 1 98.5 119 ILE A CA 1
ATOM 910 C C . ILE A 1 119 ? -16 -3.404 13.547 1 98.5 119 ILE A C 1
ATOM 912 O O . ILE A 1 119 ? -16.812 -3.91 14.328 1 98.5 119 ILE A O 1
ATOM 916 N N . LEU A 1 120 ? -16.188 -3.393 12.227 1 97.56 120 LEU A N 1
ATOM 917 C CA . LEU A 1 120 ? -17.391 -3.961 11.633 1 97.56 120 LEU A CA 1
ATOM 918 C C . LEU A 1 120 ? -17.453 -5.465 11.867 1 97.56 120 LEU A C 1
ATOM 920 O O . LEU A 1 120 ? -18.547 -6.023 12.039 1 97.56 120 LEU A O 1
ATOM 924 N N . ALA A 1 121 ? -16.281 -6.125 11.805 1 96.94 121 ALA A N 1
ATOM 925 C CA . ALA A 1 121 ? -16.25 -7.551 12.117 1 96.94 121 ALA A CA 1
ATOM 926 C C . ALA A 1 121 ? -16.719 -7.805 13.547 1 96.94 121 ALA A C 1
ATOM 928 O O . ALA A 1 121 ? -17.5 -8.719 13.797 1 96.94 121 ALA A O 1
ATOM 929 N N . ASP A 1 122 ? -16.266 -7.016 14.43 1 97.31 122 ASP A N 1
ATOM 930 C CA . ASP A 1 122 ? -16.594 -7.188 15.844 1 97.31 122 ASP A CA 1
ATOM 931 C C . ASP A 1 122 ? -18.047 -6.824 16.125 1 97.31 122 ASP A C 1
ATOM 933 O O . ASP A 1 122 ? -18.75 -7.551 16.828 1 97.31 122 ASP A O 1
ATOM 937 N N . ARG A 1 123 ? -18.562 -5.75 15.539 1 97.44 123 ARG A N 1
ATOM 938 C CA . ARG A 1 123 ? -19.859 -5.18 15.914 1 97.44 123 ARG A CA 1
ATOM 939 C C . ARG A 1 123 ? -20.984 -5.75 15.055 1 97.44 123 ARG A C 1
ATOM 941 O O . ARG A 1 123 ? -22.141 -5.73 15.453 1 97.44 123 ARG A O 1
ATOM 948 N N . VAL A 1 124 ? -20.641 -6.215 13.875 1 97.75 124 VAL A N 1
ATOM 949 C CA . VAL A 1 124 ? -21.688 -6.605 12.945 1 97.75 124 VAL A CA 1
ATOM 950 C C . VAL A 1 124 ? -21.531 -8.078 12.578 1 97.75 124 VAL A C 1
ATOM 952 O O . VAL A 1 124 ? -22.422 -8.891 12.867 1 97.75 124 VAL A O 1
ATOM 955 N N . GLU A 1 125 ? -20.375 -8.484 12.102 1 97.25 125 GLU A N 1
ATOM 956 C CA . GLU A 1 125 ? -20.156 -9.836 11.602 1 97.25 125 GLU A CA 1
ATOM 957 C C . GLU A 1 125 ? -20.344 -10.875 12.703 1 97.25 125 GLU A C 1
ATOM 959 O O . GLU A 1 125 ? -21.078 -11.844 12.531 1 97.25 125 GLU A O 1
ATOM 964 N N . VAL A 1 126 ? -19.656 -10.68 13.844 1 96.94 126 VAL A N 1
ATOM 965 C CA . VAL A 1 126 ? -19.672 -11.656 14.93 1 96.94 126 VAL A CA 1
ATOM 966 C C . VAL A 1 126 ? -21.094 -11.844 15.438 1 96.94 126 VAL A C 1
ATOM 968 O O . VAL A 1 126 ? -21.578 -12.977 15.547 1 96.94 126 VAL A O 1
ATOM 971 N N . PRO A 1 127 ? -21.859 -10.781 15.719 1 97.38 127 PRO A N 1
ATOM 972 C CA . PRO A 1 127 ? -23.25 -10.969 16.156 1 97.38 127 PRO A CA 1
ATOM 973 C C . PRO A 1 127 ? -24.109 -11.672 15.109 1 97.38 127 PRO A C 1
ATOM 975 O O . PRO A 1 127 ? -24.969 -12.477 15.453 1 97.38 127 PRO A O 1
ATOM 978 N N . TYR A 1 128 ? -23.938 -11.352 13.852 1 97.5 128 TYR A N 1
ATOM 979 C CA . TYR A 1 128 ? -24.719 -12 12.805 1 97.5 128 TYR A CA 1
ATOM 980 C C . TYR A 1 128 ? -24.391 -13.477 12.703 1 97.5 128 TYR A C 1
ATOM 982 O O . TYR A 1 128 ? -25.266 -14.305 12.461 1 97.5 128 TYR A O 1
ATOM 990 N N . LEU A 1 129 ? -23.078 -13.812 12.797 1 97.5 129 LEU A N 1
ATOM 991 C CA . LEU A 1 129 ? -22.688 -15.219 12.781 1 97.5 129 LEU A CA 1
ATOM 992 C C . LEU A 1 129 ? -23.344 -15.977 13.938 1 97.5 129 LEU A C 1
ATOM 994 O O . LEU A 1 129 ? -23.766 -17.125 13.766 1 97.5 129 LEU A O 1
ATOM 998 N N . LYS A 1 130 ? -23.422 -15.352 15.117 1 97.56 130 LYS A N 1
ATOM 999 C CA . LYS A 1 130 ? -24.109 -15.953 16.25 1 97.56 130 LYS A CA 1
ATOM 1000 C C . LYS A 1 130 ? -25.594 -16.125 15.961 1 97.56 130 LYS A C 1
ATOM 1002 O O . LYS A 1 130 ? -26.156 -17.188 16.234 1 97.56 130 LYS A O 1
ATOM 1007 N N . LYS A 1 131 ? -26.203 -15.102 15.453 1 97.56 131 LYS A N 1
ATOM 1008 C CA . LYS A 1 131 ? -27.625 -15.125 15.102 1 97.56 131 LYS A CA 1
ATOM 1009 C C . LYS A 1 131 ? -27.938 -16.281 14.164 1 97.56 131 LYS A C 1
ATOM 1011 O O . LYS A 1 131 ? -28.953 -16.969 14.336 1 97.56 131 LYS A O 1
ATOM 1016 N N . PHE A 1 132 ? -27.078 -16.516 13.195 1 97.88 132 PHE A N 1
ATOM 1017 C CA . PHE A 1 132 ? -27.328 -17.516 12.164 1 97.88 132 PHE A CA 1
ATOM 1018 C C . PHE A 1 132 ? -26.734 -18.859 12.57 1 97.88 132 PHE A C 1
ATOM 1020 O O . PHE A 1 132 ? -26.844 -19.844 11.828 1 97.88 132 PHE A O 1
ATOM 1027 N N . GLU A 1 133 ? -26.016 -18.969 13.711 1 97.44 133 GLU A N 1
ATOM 1028 C CA . GLU A 1 133 ? -25.391 -20.172 14.242 1 97.44 133 GLU A CA 1
ATOM 1029 C C . GLU A 1 133 ? -24.359 -20.734 13.258 1 97.44 133 GLU A C 1
ATOM 1031 O O . GLU A 1 133 ? -24.391 -21.922 12.938 1 97.44 133 GLU A O 1
ATOM 1036 N N . LYS A 1 134 ? -23.562 -19.844 12.727 1 97.19 134 LYS A N 1
ATOM 1037 C CA . LYS A 1 134 ? -22.484 -20.203 11.812 1 97.19 134 LYS A CA 1
ATOM 1038 C C . LYS A 1 134 ? -21.109 -19.891 12.414 1 97.19 134 LYS A C 1
ATOM 1040 O O . LYS A 1 134 ? -21 -19.016 13.266 1 97.19 134 LYS A O 1
ATOM 1045 N N . ARG A 1 135 ? -20.109 -20.578 12.031 1 91.31 135 ARG A N 1
ATOM 1046 C CA . ARG A 1 135 ? -18.766 -20.422 12.578 1 91.31 135 ARG A CA 1
ATOM 1047 C C . ARG A 1 135 ? -18 -19.359 11.797 1 91.31 135 ARG A C 1
ATOM 1049 O O . ARG A 1 135 ? -17.188 -18.625 12.375 1 91.31 135 ARG A O 1
ATOM 1056 N N . GLN A 1 136 ? -18.141 -19.297 10.531 1 92.06 136 GLN A N 1
ATOM 1057 C CA . GLN A 1 136 ? -17.422 -18.359 9.68 1 92.06 136 GLN A CA 1
ATOM 1058 C C . GLN A 1 136 ? -18.297 -17.875 8.516 1 92.06 136 GLN A C 1
ATOM 1060 O O . GLN A 1 136 ? -19.312 -18.5 8.211 1 92.06 136 GLN A O 1
ATOM 1065 N N . ILE A 1 137 ? -17.922 -16.781 7.934 1 93.5 137 ILE A N 1
ATOM 1066 C CA . ILE A 1 137 ? -18.734 -16.078 6.941 1 93.5 137 ILE A CA 1
ATOM 1067 C C . ILE A 1 137 ? -18.969 -16.984 5.738 1 93.5 137 ILE A C 1
ATOM 1069 O O . ILE A 1 137 ? -20.016 -16.906 5.082 1 93.5 137 ILE A O 1
ATOM 1073 N N . ASN A 1 138 ? -18.062 -17.875 5.391 1 90.38 138 ASN A N 1
ATOM 1074 C CA . ASN A 1 138 ? -18.188 -18.766 4.242 1 90.38 138 ASN A CA 1
ATOM 1075 C C . ASN A 1 138 ? -19.266 -19.812 4.465 1 90.38 138 ASN A C 1
ATOM 1077 O O . ASN A 1 138 ? -19.719 -20.469 3.52 1 90.38 138 ASN A O 1
ATOM 1081 N N . ASP A 1 139 ? -19.703 -19.969 5.715 1 93.38 139 ASP A N 1
ATOM 1082 C CA . ASP A 1 139 ? -20.75 -20.938 6.055 1 93.38 139 ASP A CA 1
ATOM 1083 C C . ASP A 1 139 ? -22.141 -20.344 5.816 1 93.38 139 ASP A C 1
ATOM 1085 O O . ASP A 1 139 ? -23.141 -21.062 5.828 1 93.38 139 ASP A O 1
ATOM 1089 N N . LEU A 1 140 ? -22.234 -19.094 5.574 1 96.06 140 LEU A N 1
ATOM 1090 C CA . LEU A 1 140 ? -23.531 -18.422 5.41 1 96.06 140 LEU A CA 1
ATOM 1091 C C . LEU A 1 140 ? -24.172 -18.797 4.082 1 96.06 140 LEU A C 1
ATOM 1093 O O . LEU A 1 140 ? -23.484 -18.938 3.07 1 96.06 140 LEU A O 1
ATOM 1097 N N . THR A 1 141 ? -25.516 -18.938 4.117 1 96.06 141 THR A N 1
ATOM 1098 C CA . THR A 1 141 ? -26.25 -19.031 2.859 1 96.06 141 THR A CA 1
ATOM 1099 C C . THR A 1 141 ? -26.203 -17.719 2.1 1 96.06 141 THR A C 1
ATOM 1101 O O . THR A 1 141 ? -25.812 -16.688 2.66 1 96.06 141 THR A O 1
ATOM 1104 N N . ASP A 1 142 ? -26.547 -17.75 0.867 1 93.94 142 ASP A N 1
ATOM 1105 C CA . ASP A 1 142 ? -26.547 -16.516 0.07 1 93.94 142 ASP A CA 1
ATOM 1106 C C . ASP A 1 142 ? -27.484 -15.469 0.677 1 93.94 142 ASP A C 1
ATOM 1108 O O . ASP A 1 142 ? -27.172 -14.273 0.66 1 93.94 142 ASP A O 1
ATOM 1112 N N . ALA A 1 143 ? -28.609 -15.93 1.156 1 96.06 143 ALA A N 1
ATOM 1113 C CA . ALA A 1 143 ? -29.578 -15.008 1.76 1 96.06 143 ALA A CA 1
ATOM 1114 C C . ALA A 1 143 ? -29.016 -14.398 3.043 1 96.06 143 ALA A C 1
ATOM 1116 O O . ALA A 1 143 ? -29.188 -13.203 3.295 1 96.06 143 ALA A O 1
ATOM 1117 N N . GLU A 1 144 ? -28.406 -15.258 3.887 1 97.12 144 GLU A N 1
ATOM 1118 C CA . GLU A 1 144 ? -27.797 -14.781 5.125 1 97.12 144 GLU A CA 1
ATOM 1119 C C . GLU A 1 144 ? -26.656 -13.812 4.84 1 97.12 144 GLU A C 1
ATOM 1121 O O . GLU A 1 144 ? -26.531 -12.781 5.508 1 97.12 144 GLU A O 1
ATOM 1126 N N . TRP A 1 145 ? -25.844 -14.141 3.836 1 95.94 145 TRP A N 1
ATOM 1127 C CA . TRP A 1 145 ? -24.75 -13.273 3.432 1 95.94 145 TRP A CA 1
ATOM 1128 C C . TRP A 1 145 ? -25.266 -11.93 2.926 1 95.94 145 TRP A C 1
ATOM 1130 O O . TRP A 1 145 ? -24.719 -10.875 3.26 1 95.94 145 TRP A O 1
ATOM 1140 N N . ALA A 1 146 ? -26.312 -11.961 2.16 1 94.94 146 ALA A N 1
ATOM 1141 C CA . ALA A 1 146 ? -26.922 -10.727 1.656 1 94.94 146 ALA A CA 1
ATOM 1142 C C . ALA A 1 146 ? -27.391 -9.844 2.803 1 94.94 146 ALA A C 1
ATOM 1144 O O . ALA A 1 146 ? -27.234 -8.617 2.756 1 94.94 146 ALA A O 1
ATOM 1145 N N . GLU A 1 147 ? -28 -10.461 3.805 1 96.25 147 GLU A N 1
ATOM 1146 C CA . GLU A 1 147 ? -28.453 -9.719 4.977 1 96.25 147 GLU A CA 1
ATOM 1147 C C . GLU A 1 147 ? -27.281 -9.078 5.715 1 96.25 147 GLU A C 1
ATOM 1149 O O . GLU A 1 147 ? -27.359 -7.91 6.109 1 96.25 147 GLU A O 1
ATOM 1154 N N . LEU A 1 148 ? -26.234 -9.828 5.887 1 96.75 148 LEU A N 1
ATOM 1155 C CA . LEU A 1 148 ? -25.047 -9.328 6.578 1 96.75 148 LEU A CA 1
ATOM 1156 C C . LEU A 1 148 ? -24.391 -8.203 5.793 1 96.75 148 LEU A C 1
ATOM 1158 O O . LEU A 1 148 ? -23.969 -7.195 6.371 1 96.75 148 LEU A O 1
ATOM 1162 N N . ARG A 1 149 ? -24.266 -8.328 4.453 1 95.19 149 ARG A N 1
ATOM 1163 C CA . ARG A 1 149 ? -23.688 -7.293 3.607 1 95.19 149 ARG A CA 1
ATOM 1164 C C . ARG A 1 149 ? -24.469 -5.992 3.697 1 95.19 149 ARG A C 1
ATOM 1166 O O . ARG A 1 149 ? -23.891 -4.906 3.732 1 95.19 149 ARG A O 1
ATOM 1173 N N . GLN A 1 150 ? -25.75 -6.137 3.752 1 94 150 GLN A N 1
ATOM 1174 C CA . GLN A 1 150 ? -26.594 -4.957 3.918 1 94 150 GLN A CA 1
ATOM 1175 C C . GLN A 1 150 ? -26.344 -4.301 5.277 1 94 150 GLN A C 1
ATOM 1177 O O . GLN A 1 150 ? -26.312 -3.072 5.379 1 94 150 GLN A O 1
ATOM 1182 N N . ALA A 1 151 ? -26.219 -5.168 6.254 1 95.69 151 ALA A N 1
ATOM 1183 C CA . ALA A 1 151 ? -25.953 -4.652 7.598 1 95.69 151 ALA A CA 1
ATOM 1184 C C . ALA A 1 151 ? -24.641 -3.895 7.648 1 95.69 151 ALA A C 1
ATOM 1186 O O . ALA A 1 151 ? -24.531 -2.865 8.32 1 95.69 151 ALA A O 1
ATOM 1187 N N . PHE A 1 152 ? -23.594 -4.395 6.977 1 94.94 152 PHE A N 1
ATOM 1188 C CA . PHE A 1 152 ? -22.312 -3.686 6.887 1 94.94 152 PHE A CA 1
ATOM 1189 C C . PHE A 1 152 ? -22.516 -2.277 6.34 1 94.94 152 PHE A C 1
ATOM 1191 O O . PHE A 1 152 ? -22.031 -1.305 6.918 1 94.94 152 PHE A O 1
ATOM 1198 N N . GLY A 1 153 ? -23.297 -2.125 5.285 1 91.5 153 GLY A N 1
ATOM 1199 C CA . GLY A 1 153 ? -23.453 -0.877 4.555 1 91.5 153 GLY A CA 1
ATOM 1200 C C . GLY A 1 153 ? -24.328 0.129 5.273 1 91.5 153 GLY A C 1
ATOM 1201 O O . GLY A 1 153 ? -24.344 1.31 4.918 1 91.5 153 GLY A O 1
ATOM 1202 N N . ASN A 1 154 ? -25 -0.319 6.324 1 92.75 154 ASN A N 1
ATOM 1203 C CA . ASN A 1 154 ? -25.953 0.541 7.008 1 92.75 154 ASN A CA 1
ATOM 1204 C C . ASN A 1 154 ? -25.375 1.096 8.312 1 92.75 154 ASN A C 1
ATOM 1206 O O . ASN A 1 154 ? -26.078 1.794 9.055 1 92.75 154 ASN A O 1
ATOM 1210 N N . GLN A 1 155 ? -24.156 0.796 8.539 1 96.44 155 GLN A N 1
ATOM 1211 C CA . GLN A 1 155 ? -23.562 1.328 9.758 1 96.44 155 GLN A CA 1
ATOM 1212 C C . GLN A 1 155 ? -23.25 2.816 9.617 1 96.44 155 GLN A C 1
ATOM 1214 O O . GLN A 1 155 ? -23.062 3.314 8.508 1 96.44 155 GLN A O 1
ATOM 1219 N N . ARG A 1 156 ? -23.25 3.492 10.758 1 97.88 156 ARG A N 1
ATOM 1220 C CA . ARG A 1 156 ? -23.109 4.945 10.797 1 97.88 156 ARG A CA 1
ATOM 1221 C C . ARG A 1 156 ? -21.766 5.355 11.383 1 97.88 156 ARG A C 1
ATOM 1223 O O . ARG A 1 156 ? -21.281 4.734 12.328 1 97.88 156 ARG A O 1
ATOM 1230 N N . LEU A 1 157 ? -21.141 6.328 10.773 1 98.31 157 LEU A N 1
ATOM 1231 C CA . LEU A 1 157 ? -19.828 6.836 11.18 1 98.31 157 LEU A CA 1
ATOM 1232 C C . LEU A 1 157 ? -19.875 8.344 11.398 1 98.31 157 LEU A C 1
ATOM 1234 O O . LEU A 1 157 ? -20.438 9.078 10.578 1 98.31 157 LEU A O 1
ATOM 1238 N N . LEU A 1 158 ? -19.406 8.797 12.531 1 98.56 158 LEU A N 1
ATOM 1239 C CA . LEU A 1 158 ? -19.297 10.219 12.852 1 98.56 158 LEU A CA 1
ATOM 1240 C C . LEU A 1 158 ? -17.828 10.641 12.891 1 98.56 158 LEU A C 1
ATOM 1242 O O . LEU A 1 158 ? -17.062 10.203 13.758 1 98.56 158 LEU A O 1
ATOM 1246 N N . GLY A 1 159 ? -17.328 11.398 11.922 1 97.88 159 GLY A N 1
ATOM 1247 C CA . GLY A 1 159 ? -15.969 11.891 11.836 1 97.88 159 GLY A CA 1
ATOM 1248 C C . GLY A 1 159 ? -15.891 13.406 11.711 1 97.88 159 GLY A C 1
ATOM 1249 O O . GLY A 1 159 ? -16.906 14.062 11.477 1 97.88 159 GLY A O 1
ATOM 1250 N N . MET A 1 160 ? -14.719 13.961 11.906 1 97.19 160 MET A N 1
ATOM 1251 C CA . MET A 1 160 ? -14.531 15.406 11.781 1 97.19 160 MET A CA 1
ATOM 1252 C C . MET A 1 160 ? -14.664 15.852 10.328 1 97.19 160 MET A C 1
ATOM 1254 O O . MET A 1 160 ? -14.164 15.188 9.422 1 97.19 160 MET A O 1
ATOM 1258 N N . SER A 1 161 ? -15.359 16.984 10.125 1 93.88 161 SER A N 1
ATOM 1259 C CA . SER A 1 161 ? -15.547 17.5 8.773 1 93.88 161 SER A CA 1
ATOM 1260 C C . SER A 1 161 ? -14.227 17.953 8.164 1 93.88 161 SER A C 1
ATOM 1262 O O . SER A 1 161 ? -13.297 18.312 8.891 1 93.88 161 SER A O 1
ATOM 1264 N N . LEU A 1 162 ? -14.148 17.953 6.887 1 90.5 162 LEU A N 1
ATOM 1265 C CA . LEU A 1 162 ? -12.922 18.312 6.18 1 90.5 162 LEU A CA 1
ATOM 1266 C C . LEU A 1 162 ? -12.562 19.781 6.422 1 90.5 162 LEU A C 1
ATOM 1268 O O . LEU A 1 162 ? -11.391 20.109 6.59 1 90.5 162 LEU A O 1
ATOM 1272 N N . ASP A 1 163 ? -13.531 20.625 6.402 1 89.88 163 ASP A N 1
ATOM 1273 C CA . ASP A 1 163 ? -13.273 22.062 6.555 1 89.88 163 ASP A CA 1
ATOM 1274 C C . ASP A 1 163 ? -12.883 22.391 7.992 1 89.88 163 ASP A C 1
ATOM 1276 O O . ASP A 1 163 ? -12.344 23.469 8.258 1 89.88 163 ASP A O 1
ATOM 1280 N N . ALA A 1 164 ? -13.172 21.422 8.914 1 92.69 164 ALA A N 1
ATOM 1281 C CA . ALA A 1 164 ? -12.797 21.625 10.312 1 92.69 164 ALA A CA 1
ATOM 1282 C C . ALA A 1 164 ? -11.453 21 10.625 1 92.69 164 ALA A C 1
ATOM 1284 O O . ALA A 1 164 ? -10.938 21.125 11.734 1 92.69 164 ALA A O 1
ATOM 1285 N N . GLY A 1 165 ? -10.961 20.312 9.625 1 94.12 165 GLY A N 1
ATOM 1286 C CA . GLY A 1 165 ? -9.625 19.781 9.812 1 94.12 165 GLY A CA 1
ATOM 1287 C C . GLY A 1 165 ? -9.578 18.266 9.719 1 94.12 165 GLY A C 1
ATOM 1288 O O . GLY A 1 165 ? -8.523 17.656 9.914 1 94.12 165 GLY A O 1
ATOM 1289 N N . GLY A 1 166 ? -10.68 17.594 9.406 1 93.94 166 GLY A N 1
ATOM 1290 C CA . GLY A 1 166 ? -10.719 16.141 9.258 1 93.94 166 GLY A CA 1
ATOM 1291 C C . GLY A 1 166 ? -9.977 15.648 8.023 1 93.94 166 GLY A C 1
ATOM 1292 O O . GLY A 1 166 ? -9.25 16.406 7.387 1 93.94 166 GLY A O 1
ATOM 1293 N N . HIS A 1 167 ? -10.055 14.367 7.809 1 91.69 167 HIS A N 1
ATOM 1294 C CA . HIS A 1 167 ? -9.398 13.734 6.668 1 91.69 167 HIS A CA 1
ATOM 1295 C C . HIS A 1 167 ? -10.414 13.039 5.77 1 91.69 167 HIS A C 1
ATOM 1297 O O . HIS A 1 167 ? -11.5 12.664 6.223 1 91.69 167 HIS A O 1
ATOM 1303 N N . LEU A 1 168 ? -10.039 12.836 4.547 1 90.56 168 LEU A N 1
ATOM 1304 C CA . LEU A 1 168 ? -10.93 12.234 3.561 1 90.56 168 LEU A CA 1
ATOM 1305 C C . LEU A 1 168 ? -11.359 10.836 4 1 90.56 168 LEU A C 1
ATOM 1307 O O . LEU A 1 168 ? -12.484 10.414 3.719 1 90.56 168 LEU A O 1
ATOM 1311 N N . THR A 1 169 ? -10.508 10.117 4.699 1 93.5 169 THR A N 1
ATOM 1312 C CA . THR A 1 169 ? -10.781 8.734 5.094 1 93.5 169 THR A CA 1
ATOM 1313 C C . THR A 1 169 ? -11.688 8.695 6.32 1 93.5 169 THR A C 1
ATOM 1315 O O . THR A 1 169 ? -11.945 7.625 6.871 1 93.5 169 THR A O 1
ATOM 1318 N N . HIS A 1 170 ? -12.117 9.859 6.812 1 95.06 170 HIS A N 1
ATOM 1319 C CA . HIS A 1 170 ? -12.984 9.898 7.984 1 95.06 170 HIS A CA 1
ATOM 1320 C C . HIS A 1 170 ? -14.461 9.93 7.586 1 95.06 170 HIS A C 1
ATOM 1322 O O . HIS A 1 170 ? -15.266 10.602 8.227 1 95.06 170 HIS A O 1
ATOM 1328 N N . GLY A 1 171 ? -14.742 9.359 6.398 1 92.75 171 GLY A N 1
ATOM 1329 C CA . GLY A 1 171 ? -16.125 9.148 6.016 1 92.75 171 GLY A CA 1
ATOM 1330 C C . GLY A 1 171 ? -16.594 10.086 4.922 1 92.75 171 GLY A C 1
ATOM 1331 O O . GLY A 1 171 ? -17.797 10.273 4.719 1 92.75 171 GLY A O 1
ATOM 1332 N N . PHE A 1 172 ? -15.688 10.625 4.184 1 92.31 172 PHE A N 1
ATOM 1333 C CA . PHE A 1 172 ? -16.109 11.547 3.131 1 92.31 172 PHE A CA 1
ATOM 1334 C C . PHE A 1 172 ? -16.5 10.781 1.872 1 92.31 172 PHE A C 1
ATOM 1336 O O . PHE A 1 172 ? -15.852 9.805 1.5 1 92.31 172 PHE A O 1
ATOM 1343 N N . ARG A 1 173 ? -17.516 11.273 1.193 1 92.75 173 ARG A N 1
ATOM 1344 C CA . ARG A 1 173 ? -18.234 10.578 0.13 1 92.75 173 ARG A CA 1
ATOM 1345 C C . ARG A 1 173 ? -17.297 10.148 -0.985 1 92.75 173 ARG A C 1
ATOM 1347 O O . ARG A 1 173 ? -17.391 9.031 -1.503 1 92.75 173 ARG A O 1
ATOM 1354 N N . PRO A 1 174 ? -16.312 10.953 -1.354 1 90.75 174 PRO A N 1
ATOM 1355 C CA . PRO A 1 174 ? -15.453 10.547 -2.467 1 90.75 174 PRO A CA 1
ATOM 1356 C C . PRO A 1 174 ? -14.5 9.414 -2.092 1 90.75 174 PRO A C 1
ATOM 1358 O O . PRO A 1 174 ? -13.969 8.734 -2.973 1 90.75 174 PRO A O 1
ATOM 1361 N N . ASN A 1 175 ? -14.258 9.219 -0.855 1 93.69 175 ASN A N 1
ATOM 1362 C CA . ASN A 1 175 ? -13.352 8.172 -0.381 1 93.69 175 ASN A CA 1
ATOM 1363 C C . ASN A 1 175 ? -14.086 6.859 -0.133 1 93.69 175 ASN A C 1
ATOM 1365 O O . ASN A 1 175 ? -15.297 6.852 0.068 1 93.69 175 ASN A O 1
ATOM 1369 N N . ILE A 1 176 ? -13.328 5.766 -0.127 1 92.44 176 ILE A N 1
ATOM 1370 C CA . ILE A 1 176 ? -13.891 4.441 0.108 1 92.44 176 ILE A CA 1
ATOM 1371 C C . ILE A 1 176 ? -14.578 4.406 1.471 1 92.44 176 ILE A C 1
ATOM 1373 O O . ILE A 1 176 ? -15.594 3.727 1.646 1 92.44 176 ILE A O 1
ATOM 1377 N N . SER A 1 177 ? -14.07 5.125 2.455 1 92.56 177 SER A N 1
ATOM 1378 C CA . SER A 1 177 ? -14.68 5.156 3.777 1 92.56 177 SER A CA 1
ATOM 1379 C C . SER A 1 177 ? -16.094 5.73 3.719 1 92.56 177 SER A C 1
ATOM 1381 O O . SER A 1 177 ? -16.984 5.293 4.461 1 92.56 177 SER A O 1
ATOM 1383 N N . GLY A 1 178 ? -16.281 6.738 2.846 1 92.56 178 GLY A N 1
ATOM 1384 C CA . GLY A 1 178 ? -17.609 7.328 2.678 1 92.56 178 GLY A CA 1
ATOM 1385 C C . GLY A 1 178 ? -18.594 6.391 2.018 1 92.56 178 GLY A C 1
ATOM 1386 O O . GLY A 1 178 ? -19.812 6.543 2.188 1 92.56 178 GLY A O 1
ATOM 1387 N N . LYS A 1 179 ? -18.109 5.484 1.287 1 92.75 179 LYS A N 1
ATOM 1388 C CA . LYS A 1 179 ? -18.969 4.496 0.626 1 92.75 179 LYS A CA 1
ATOM 1389 C C . LYS A 1 179 ? -19.328 3.361 1.578 1 92.75 179 LYS A C 1
ATOM 1391 O O . LYS A 1 179 ? -20.328 2.678 1.381 1 92.75 179 LYS A O 1
ATOM 1396 N N . MET A 1 180 ? -18.516 3.137 2.578 1 93.56 180 MET A N 1
ATOM 1397 C CA . MET A 1 180 ? -18.703 2.049 3.535 1 93.56 180 MET A CA 1
ATOM 1398 C C . MET A 1 180 ? -19.75 2.406 4.574 1 93.56 180 MET A C 1
ATOM 1400 O O . MET A 1 180 ? -20.406 1.522 5.137 1 93.56 180 MET A O 1
ATOM 1404 N N . PHE A 1 181 ? -19.906 3.748 4.898 1 96.38 181 PHE A N 1
ATOM 1405 C CA . PHE A 1 181 ? -20.719 4.137 6.047 1 96.38 181 PHE A CA 1
ATOM 1406 C C . PHE A 1 181 ? -21.734 5.207 5.656 1 96.38 181 PHE A C 1
ATOM 1408 O O . PHE A 1 181 ? -21.516 5.953 4.699 1 96.38 181 PHE A O 1
ATOM 1415 N N . ASP A 1 182 ? -22.875 5.168 6.375 1 95.44 182 ASP A N 1
ATOM 1416 C CA . ASP A 1 182 ? -23.641 6.398 6.492 1 95.44 182 ASP A CA 1
ATOM 1417 C C . ASP A 1 182 ? -22.938 7.418 7.379 1 95.44 182 ASP A C 1
ATOM 1419 O O . ASP A 1 182 ? -22.766 7.188 8.578 1 95.44 182 ASP A O 1
ATOM 1423 N N . GLN A 1 183 ? -22.594 8.547 6.801 1 95.81 183 GLN A N 1
ATOM 1424 C CA . GLN A 1 183 ? -21.641 9.406 7.496 1 95.81 183 GLN A CA 1
ATOM 1425 C C . GLN A 1 183 ? -22.266 10.75 7.848 1 95.81 183 GLN A C 1
ATOM 1427 O O . GLN A 1 183 ? -23.047 11.305 7.062 1 95.81 183 GLN A O 1
ATOM 1432 N N . ARG A 1 184 ? -21.969 11.211 9.031 1 95.75 184 ARG A N 1
ATOM 1433 C CA . ARG A 1 184 ? -22.125 12.602 9.445 1 95.75 184 ARG A CA 1
ATOM 1434 C C . ARG A 1 184 ? -20.828 13.164 10.008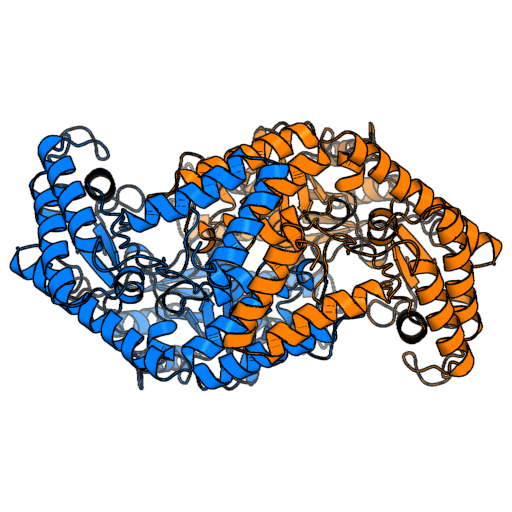 1 95.75 184 ARG A C 1
ATOM 1436 O O . ARG A 1 184 ? -19.891 12.414 10.281 1 95.75 184 ARG A O 1
ATOM 1443 N N . SER A 1 185 ? -20.781 14.477 10.07 1 96.25 185 SER A N 1
ATOM 1444 C CA . SER A 1 185 ? -19.531 15.086 10.531 1 96.25 185 SER A CA 1
ATOM 1445 C C . SER A 1 185 ? -19.781 15.992 11.734 1 96.25 185 SER A C 1
ATOM 1447 O O . SER A 1 185 ? -20.859 16.562 11.875 1 96.25 185 SER A O 1
ATOM 1449 N N . TYR A 1 186 ? -18.844 16 12.594 1 97.12 186 TYR A N 1
ATOM 1450 C CA . TYR A 1 186 ? -18.781 17.031 13.617 1 97.12 186 TYR A CA 1
ATOM 1451 C C . TYR A 1 186 ? -17.734 18.094 13.273 1 97.12 186 TYR A C 1
ATOM 1453 O O . TYR A 1 186 ? -16.938 17.906 12.344 1 97.12 186 TYR A O 1
ATOM 1461 N N . GLY A 1 187 ? -17.766 19.188 13.969 1 95.69 187 GLY A N 1
ATOM 1462 C CA . GLY A 1 187 ? -16.875 20.281 13.602 1 95.69 187 GLY A CA 1
ATOM 1463 C C . GLY A 1 187 ? -16.391 21.078 14.797 1 95.69 187 GLY A C 1
ATOM 1464 O O . GLY A 1 187 ? -16.156 20.531 15.875 1 95.69 187 GLY A O 1
ATOM 1465 N N . VAL A 1 188 ? -16.078 22.281 14.484 1 96.38 188 VAL A N 1
ATOM 1466 C CA . VAL A 1 188 ? -15.539 23.172 15.5 1 96.38 188 VAL A CA 1
ATOM 1467 C C . VAL A 1 188 ? -16.516 24.328 15.758 1 96.38 188 VAL A C 1
AT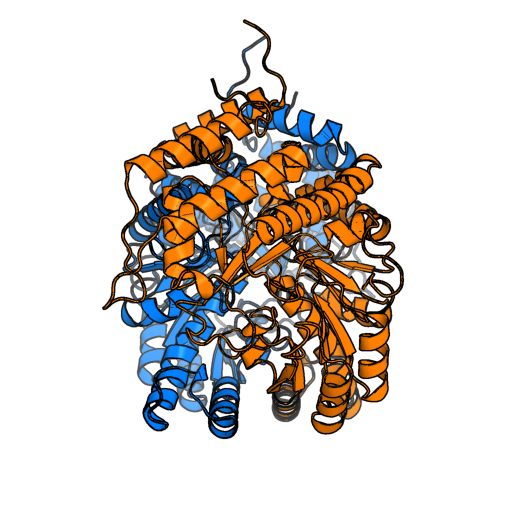OM 1469 O O . VAL A 1 188 ? -17.375 24.609 14.93 1 96.38 188 VAL A O 1
ATOM 1472 N N . ASP A 1 189 ? -16.406 24.875 16.969 1 95.19 189 ASP A N 1
ATOM 1473 C CA . ASP A 1 189 ? -17.094 26.125 17.266 1 95.19 189 ASP A CA 1
ATOM 1474 C C . ASP A 1 189 ? -16.562 27.266 16.406 1 95.19 189 ASP A C 1
ATOM 1476 O O . ASP A 1 189 ? -15.367 27.531 16.391 1 95.19 189 ASP A O 1
ATOM 1480 N N . PRO A 1 190 ? -17.469 27.938 15.695 1 89.56 190 PRO A N 1
ATOM 1481 C CA . PRO A 1 190 ? -17 28.969 14.773 1 89.56 190 PRO A CA 1
ATOM 1482 C C . PRO A 1 190 ? -16.297 30.125 15.492 1 89.56 190 PRO A C 1
ATOM 1484 O O . PRO A 1 190 ? -15.43 30.781 14.906 1 89.56 190 PRO A O 1
ATOM 1487 N N . ALA A 1 191 ? -16.625 30.328 16.719 1 91.75 191 ALA A N 1
ATOM 1488 C CA . ALA A 1 191 ? -16.031 31.453 17.453 1 91.75 191 ALA A CA 1
ATOM 1489 C C . ALA A 1 191 ? -14.633 31.109 17.953 1 91.75 191 ALA A C 1
ATOM 1491 O O . ALA A 1 191 ? -13.75 31.984 17.969 1 91.75 191 ALA A O 1
ATOM 1492 N N . THR A 1 192 ? -14.414 29.875 18.328 1 93.25 192 THR A N 1
ATOM 1493 C CA . THR A 1 192 ? -13.156 29.531 18.984 1 93.25 192 THR A CA 1
ATOM 1494 C C . THR A 1 192 ? -12.242 28.75 18.031 1 93.25 192 THR A C 1
ATOM 1496 O O . THR A 1 192 ? -11.039 28.656 18.266 1 93.25 192 THR A O 1
ATOM 1499 N N . GLY A 1 193 ? -12.867 28.172 17.031 1 93.31 193 GLY A N 1
ATOM 1500 C CA . GLY A 1 193 ? -12.109 27.312 16.141 1 93.31 193 GLY A CA 1
ATOM 1501 C C . GLY A 1 193 ? -11.727 25.984 16.766 1 93.31 193 GLY A C 1
ATOM 1502 O O . GLY A 1 193 ? -10.914 25.234 16.219 1 93.31 193 GLY A O 1
ATOM 1503 N N . GLN A 1 194 ? -12.258 25.656 17.969 1 96.12 194 GLN A N 1
ATOM 1504 C CA . GLN A 1 194 ? -11.953 24.422 18.672 1 96.12 194 GLN A CA 1
ATOM 1505 C C . GLN A 1 194 ? -13.133 23.453 18.609 1 96.12 194 GLN A C 1
ATOM 1507 O O . GLN A 1 194 ? -14.273 23.875 18.438 1 96.12 194 GLN A O 1
ATOM 1512 N N . ILE A 1 195 ? -12.875 22.219 18.781 1 97.69 195 ILE A N 1
ATOM 1513 C CA . ILE A 1 195 ? -13.898 21.172 18.688 1 97.69 195 ILE A CA 1
ATOM 1514 C C . ILE A 1 195 ? -15.031 21.484 19.656 1 97.69 195 ILE A C 1
ATOM 1516 O O . ILE A 1 195 ? -14.789 21.766 20.828 1 97.69 195 ILE A O 1
ATOM 1520 N N . ASP A 1 196 ? -16.281 21.516 19.203 1 97.38 196 ASP A N 1
ATOM 1521 C CA . ASP A 1 196 ? -17.469 21.688 20.016 1 97.38 196 ASP A CA 1
ATOM 1522 C C . ASP A 1 196 ? -17.953 20.359 20.578 1 97.38 196 ASP A C 1
ATOM 1524 O O . ASP A 1 196 ? -18.891 19.75 20.062 1 97.38 196 ASP A O 1
ATOM 1528 N N . TYR A 1 197 ? -17.438 19.984 21.734 1 98.19 197 TYR A N 1
ATOM 1529 C CA . TYR A 1 197 ? -17.719 18.672 22.312 1 98.19 197 TYR A CA 1
ATOM 1530 C C . TYR A 1 197 ? -19.188 18.531 22.672 1 98.19 197 TYR A C 1
ATOM 1532 O O . TYR A 1 197 ? -19.75 17.438 22.641 1 98.19 197 TYR A O 1
ATOM 1540 N N . LYS A 1 198 ? -19.828 19.688 23.031 1 97.62 198 LYS A N 1
ATOM 1541 C CA . LYS A 1 198 ? -21.25 19.641 23.344 1 97.62 198 LYS A CA 1
ATOM 1542 C C . LYS A 1 198 ? -22.078 19.312 22.094 1 97.62 198 LYS A C 1
ATOM 1544 O O . LYS A 1 198 ? -22.953 18.453 22.125 1 97.62 198 LYS A O 1
ATOM 1549 N N . ALA A 1 199 ? -21.766 20 21.062 1 98 199 ALA A N 1
ATOM 1550 C CA . ALA A 1 199 ? -22.453 19.734 19.812 1 98 199 ALA A CA 1
ATOM 1551 C C . ALA A 1 199 ? -22.172 18.312 19.312 1 98 199 ALA A C 1
ATOM 1553 O O . ALA A 1 199 ? -23.047 17.672 18.734 1 98 199 ALA A O 1
ATOM 1554 N N . LEU A 1 200 ? -20.969 17.844 19.484 1 98.44 200 LEU A N 1
ATOM 1555 C CA . LEU A 1 200 ? -20.594 16.5 19.125 1 98.44 200 LEU A CA 1
ATOM 1556 C C . LEU A 1 200 ? -21.422 15.469 19.875 1 98.44 200 LEU A C 1
ATOM 1558 O O . LEU A 1 200 ? -21.953 14.523 19.281 1 98.44 200 LEU A O 1
ATOM 1562 N N . LEU A 1 201 ? -21.531 15.664 21.156 1 98.56 201 LEU A N 1
ATOM 1563 C CA . LEU A 1 201 ? -22.328 14.75 21.969 1 98.56 201 LEU A CA 1
ATOM 1564 C C . LEU A 1 201 ? -23.781 14.742 21.5 1 98.56 201 LEU A C 1
ATOM 1566 O O . LEU A 1 201 ? -24.391 13.672 21.391 1 98.56 201 LEU A O 1
ATOM 1570 N N . GLU A 1 202 ? -24.328 15.914 21.25 1 98.5 202 GLU A N 1
ATOM 1571 C CA . GLU A 1 202 ? -25.719 16.016 20.781 1 98.5 202 GLU A CA 1
ATOM 1572 C C . GLU A 1 202 ? -25.906 15.281 19.453 1 98.5 202 GLU A C 1
ATOM 1574 O O . GLU A 1 202 ? -26.875 14.547 19.281 1 98.5 202 GLU A O 1
ATOM 1579 N N . SER A 1 203 ? -24.984 15.508 18.578 1 98.19 203 SER A N 1
ATOM 1580 C CA . SER A 1 203 ? -25.031 14.828 17.297 1 98.19 203 SER A CA 1
ATOM 1581 C C . SER A 1 203 ? -24.922 13.32 17.453 1 98.19 203 SER A C 1
ATOM 1583 O O . SER A 1 203 ? -25.609 12.562 16.75 1 98.19 203 SER A O 1
ATOM 1585 N N . ALA A 1 204 ? -24.047 12.852 18.328 1 98.62 204 ALA A N 1
ATOM 1586 C CA . ALA A 1 204 ? -23.844 11.43 18.562 1 98.62 204 ALA A CA 1
ATOM 1587 C C . ALA A 1 204 ? -25.109 10.789 19.141 1 98.62 204 ALA A C 1
ATOM 1589 O O . ALA A 1 204 ? -25.453 9.664 18.766 1 98.62 204 ALA A O 1
ATOM 1590 N N . ARG A 1 205 ? -25.781 11.523 20.031 1 98.56 205 ARG A N 1
ATOM 1591 C CA . ARG A 1 205 ? -27.016 11.031 20.641 1 98.56 205 ARG A CA 1
ATOM 1592 C C . ARG A 1 205 ? -28.094 10.844 19.578 1 98.56 205 ARG A C 1
ATOM 1594 O O . ARG A 1 205 ? -28.844 9.867 19.609 1 98.56 205 ARG A O 1
ATOM 1601 N N . GLU A 1 206 ? -28.109 11.773 18.703 1 98.38 206 GLU A N 1
ATOM 1602 C CA . GLU A 1 206 ? -29.141 11.75 17.672 1 98.38 206 GLU A CA 1
ATOM 1603 C C . GLU A 1 206 ? -28.812 10.719 16.594 1 98.38 206 GLU A C 1
ATOM 1605 O O . GLU A 1 206 ? -29.688 9.953 16.172 1 98.38 206 GLU A O 1
ATOM 1610 N N . PHE A 1 207 ? -27.594 10.703 16.156 1 97.81 207 PHE A N 1
ATOM 1611 C CA . PHE A 1 207 ? -27.172 9.945 14.992 1 97.81 207 PHE A CA 1
ATOM 1612 C C . PHE A 1 207 ? -26.891 8.492 15.375 1 97.81 207 PHE A C 1
ATOM 1614 O O . PHE A 1 207 ? -27.016 7.594 14.539 1 97.81 207 PHE A O 1
ATOM 1621 N N . LYS A 1 208 ? -26.469 8.227 16.578 1 97.94 208 LYS A N 1
ATOM 1622 C CA . LYS A 1 208 ? -26.156 6.91 17.125 1 97.94 208 LYS A CA 1
ATOM 1623 C C . LYS A 1 208 ? -25.188 6.156 16.219 1 97.94 208 LYS A C 1
ATOM 1625 O O . LYS A 1 208 ? -25.5 5.051 15.766 1 97.94 208 LYS A O 1
ATOM 1630 N N . PRO A 1 209 ? -24 6.684 16.078 1 98.44 209 PRO A N 1
ATOM 1631 C CA . PRO A 1 209 ? -23.016 6.047 15.195 1 98.44 209 PRO A CA 1
ATOM 1632 C C . PRO A 1 209 ? -22.453 4.758 15.789 1 98.44 209 PRO A C 1
ATOM 1634 O O . PRO A 1 209 ? -22.375 4.617 17.016 1 98.44 209 PRO A O 1
ATOM 1637 N N . ALA A 1 210 ? -22.062 3.822 14.898 1 98.12 210 ALA A N 1
ATOM 1638 C CA . ALA A 1 210 ? -21.297 2.646 15.312 1 98.12 210 ALA A CA 1
ATOM 1639 C C . ALA A 1 210 ? -19.844 3.01 15.625 1 98.12 210 ALA A C 1
ATOM 1641 O O . ALA A 1 210 ? -19.203 2.354 16.438 1 98.12 210 ALA A O 1
ATOM 1642 N N . VAL A 1 211 ? -19.344 4.035 14.945 1 98.69 211 VAL A N 1
ATOM 1643 C CA . VAL A 1 211 ? -17.953 4.457 15.07 1 98.69 211 VAL A CA 1
ATOM 1644 C C . VAL A 1 211 ? -17.891 5.973 15.219 1 98.69 211 VAL A C 1
ATOM 1646 O O . VAL A 1 211 ? -18.547 6.707 14.484 1 98.69 211 VAL A O 1
ATOM 1649 N N . ILE A 1 212 ? -17.203 6.473 16.141 1 98.88 212 ILE A N 1
ATOM 1650 C CA . ILE A 1 212 ? -16.766 7.867 16.219 1 98.88 212 ILE A CA 1
ATOM 1651 C C . ILE A 1 212 ? -15.266 7.961 15.961 1 98.88 212 ILE A C 1
ATOM 1653 O O . ILE A 1 212 ? -14.477 7.266 16.609 1 98.88 212 ILE A O 1
ATOM 1657 N N . VAL A 1 213 ? -14.898 8.766 15.008 1 98.75 213 VAL A N 1
ATOM 1658 C CA . VAL A 1 213 ? -13.5 8.898 14.633 1 98.75 213 VAL A CA 1
ATOM 1659 C C . VAL A 1 213 ? -12.938 10.211 15.172 1 98.75 213 VAL A C 1
ATOM 1661 O O . VAL A 1 213 ? -13.469 11.281 14.898 1 98.75 213 VAL A O 1
ATOM 1664 N N . GLY A 1 214 ? -11.945 10.102 15.977 1 98.25 214 GLY A N 1
ATOM 1665 C CA . GLY A 1 214 ? -11.125 11.242 16.328 1 98.25 214 GLY A CA 1
ATOM 1666 C C . GLY A 1 214 ? -9.844 11.336 15.516 1 98.25 214 GLY A C 1
ATOM 1667 O O . GLY A 1 214 ? -9.422 10.359 14.898 1 98.25 214 GLY A O 1
ATOM 1668 N N . GLY A 1 215 ? -9.25 12.477 15.547 1 96.62 215 GLY A N 1
ATOM 1669 C CA . GLY A 1 215 ? -8.055 12.758 14.773 1 96.62 215 GLY A CA 1
ATOM 1670 C C . GLY A 1 215 ? -8.25 13.852 13.75 1 96.62 215 GLY A C 1
ATOM 1671 O O . GLY A 1 215 ? -9.375 14.297 13.508 1 96.62 215 GLY A O 1
ATOM 1672 N N . TYR A 1 216 ? -7.113 14.25 13.148 1 96.94 216 TYR A N 1
ATOM 1673 C CA . TYR A 1 216 ? -7.203 15.391 12.25 1 96.94 216 TYR A CA 1
ATOM 1674 C C . TYR A 1 216 ? -5.992 15.453 11.328 1 96.94 216 TYR A C 1
ATOM 1676 O O . TYR A 1 216 ? -4.961 14.836 11.602 1 96.94 216 TYR A O 1
ATOM 1684 N N . SER A 1 217 ? -6.219 16.234 10.25 1 95.56 217 SER A N 1
ATOM 1685 C CA . SER A 1 217 ? -5.125 16.594 9.352 1 95.56 217 SER A CA 1
ATOM 1686 C C . SER A 1 217 ? -4.758 18.078 9.5 1 95.56 217 SER A C 1
ATOM 1688 O O . SER A 1 217 ? -3.652 18.484 9.141 1 95.56 217 SER A O 1
ATOM 1690 N N . ALA A 1 218 ? -5.762 18.875 9.93 1 96.5 218 ALA A N 1
ATOM 1691 C CA . ALA A 1 218 ? -5.555 20.328 9.977 1 96.5 218 ALA A CA 1
ATOM 1692 C C . ALA A 1 218 ? -6.281 20.953 11.164 1 96.5 218 ALA A C 1
ATOM 1694 O O . ALA A 1 218 ? -7.238 21.703 10.992 1 96.5 218 ALA A O 1
ATOM 1695 N N . TYR A 1 219 ? -5.91 20.625 12.383 1 97.38 219 TYR A N 1
ATOM 1696 C CA . TYR A 1 219 ? -6.426 21.141 13.641 1 97.38 219 TYR A CA 1
ATOM 1697 C C . TYR A 1 219 ? -5.285 21.562 14.562 1 97.38 219 TYR A C 1
ATOM 1699 O O . TYR A 1 219 ? -4.559 20.719 15.094 1 97.38 219 TYR A O 1
ATOM 1707 N N . PRO A 1 220 ? -5.094 22.828 14.781 1 97.88 220 PRO A N 1
ATOM 1708 C CA . PRO A 1 220 ? -3.891 23.328 15.453 1 97.88 220 PRO A CA 1
ATOM 1709 C C . PRO A 1 220 ? -3.961 23.203 16.969 1 97.88 220 PRO A C 1
ATOM 1711 O O . PRO A 1 220 ? -3.061 23.656 17.672 1 97.88 220 PRO A O 1
ATOM 1714 N N . ARG A 1 221 ? -5 22.594 17.516 1 97.88 221 ARG A N 1
ATOM 1715 C CA . ARG A 1 221 ? -5.168 22.469 18.969 1 97.88 221 ARG A CA 1
ATOM 1716 C C . ARG A 1 221 ? -5.137 21 19.391 1 97.88 221 ARG A C 1
ATOM 1718 O O . ARG A 1 221 ? -4.895 20.109 18.578 1 97.88 221 ARG A O 1
ATOM 1725 N N . LYS A 1 222 ? -5.203 20.781 20.656 1 97.38 222 LYS A N 1
ATOM 1726 C CA . LYS A 1 222 ? -5.227 19.406 21.172 1 97.38 222 LYS A CA 1
ATOM 1727 C C . LYS A 1 222 ? -6.652 18.859 21.234 1 97.38 222 LYS A C 1
ATOM 1729 O O . LYS A 1 222 ? -7.598 19.609 21.484 1 97.38 222 LYS A O 1
ATOM 1734 N N . VAL A 1 223 ? -6.816 17.656 20.922 1 98.19 223 VAL A N 1
ATOM 1735 C CA . VAL A 1 223 ? -8.094 16.969 21.047 1 98.19 223 VAL A CA 1
ATOM 1736 C C . VAL A 1 223 ? -8.164 16.281 22.406 1 98.19 223 VAL A C 1
ATOM 1738 O O . VAL A 1 223 ? -7.215 15.602 22.812 1 98.19 223 VAL A O 1
ATOM 1741 N N . ASN A 1 224 ? -9.242 16.516 23.141 1 98.56 224 ASN A N 1
ATOM 1742 C CA . ASN A 1 224 ? -9.469 15.797 24.391 1 98.56 224 ASN A CA 1
ATOM 1743 C C . ASN A 1 224 ? -10.047 14.406 24.141 1 98.56 224 ASN A C 1
ATOM 1745 O O . ASN A 1 224 ? -11.266 14.227 24.141 1 98.56 224 ASN A O 1
ATOM 1749 N N . PHE A 1 225 ? -9.172 13.398 24.047 1 98.81 225 PHE A N 1
ATOM 1750 C CA . PHE A 1 225 ? -9.586 12.055 23.656 1 98.81 225 PHE A CA 1
ATOM 1751 C C . PHE A 1 225 ? -10.336 11.375 24.797 1 98.81 225 PHE A C 1
ATOM 1753 O O . PHE A 1 225 ? -11.172 10.5 24.562 1 98.81 225 PHE A O 1
ATOM 1760 N N . ALA A 1 226 ? -10.008 11.773 26.031 1 98.75 226 ALA A N 1
ATOM 1761 C CA . ALA A 1 226 ? -10.789 11.273 27.156 1 98.75 226 ALA A CA 1
ATOM 1762 C C . ALA A 1 226 ? -12.258 11.672 27.031 1 98.75 226 ALA A C 1
ATOM 1764 O O . ALA A 1 226 ? -13.156 10.852 27.25 1 98.75 226 ALA A O 1
ATOM 1765 N N . LYS A 1 227 ? -12.453 12.914 26.734 1 98.62 227 LYS A N 1
ATOM 1766 C CA . LYS A 1 227 ? -13.812 13.414 26.547 1 98.62 227 LYS A CA 1
ATOM 1767 C C . LYS A 1 227 ? -14.5 12.719 25.375 1 98.62 227 LYS A C 1
ATOM 1769 O O . LYS A 1 227 ? -15.68 12.391 25.438 1 98.62 227 LYS A O 1
ATOM 1774 N N . MET A 1 228 ? -13.805 12.508 24.312 1 98.75 228 MET A N 1
ATOM 1775 C CA . MET A 1 228 ? -14.367 11.828 23.156 1 98.75 228 MET A CA 1
ATOM 1776 C C . MET A 1 228 ? -14.742 10.383 23.5 1 98.75 228 MET A C 1
ATOM 1778 O O . MET A 1 228 ? -15.75 9.867 23.016 1 98.75 228 MET A O 1
ATOM 1782 N N . ARG A 1 229 ? -13.898 9.758 24.281 1 98.75 229 ARG A N 1
ATOM 1783 C CA . ARG A 1 229 ? -14.219 8.406 24.734 1 98.75 229 ARG A CA 1
ATOM 1784 C C . ARG A 1 229 ? -15.508 8.391 25.547 1 98.75 229 ARG A C 1
ATOM 1786 O O . ARG A 1 229 ? -16.344 7.5 25.375 1 98.75 229 ARG A O 1
ATOM 1793 N N . GLU A 1 230 ? -15.68 9.359 26.406 1 98.75 230 GLU A N 1
ATOM 1794 C CA . GLU A 1 230 ? -16.906 9.484 27.188 1 98.75 230 GLU A CA 1
ATOM 1795 C C . GLU A 1 230 ? -18.125 9.578 26.266 1 98.75 230 GLU A C 1
ATOM 1797 O O . GLU A 1 230 ? -19.156 8.938 26.516 1 98.75 230 GLU A O 1
ATOM 1802 N N . ILE A 1 231 ? -18 10.391 25.281 1 98.81 231 ILE A N 1
ATOM 1803 C CA . ILE A 1 231 ? -19.094 10.578 24.328 1 98.81 231 ILE A CA 1
ATOM 1804 C C . ILE A 1 231 ? -19.391 9.266 23.609 1 98.81 231 ILE A C 1
ATOM 1806 O O . ILE A 1 231 ? -20.547 8.875 23.469 1 98.81 231 ILE A O 1
ATOM 1810 N N . ALA A 1 232 ? -18.344 8.578 23.141 1 98.88 232 ALA A N 1
ATOM 1811 C CA . ALA A 1 232 ? -18.516 7.289 22.453 1 98.88 232 ALA A CA 1
ATOM 1812 C C . ALA A 1 232 ? -19.219 6.281 23.359 1 98.88 232 ALA A C 1
ATOM 1814 O O . ALA A 1 232 ? -20.141 5.59 22.938 1 98.88 232 ALA A O 1
ATOM 1815 N N . ASP A 1 233 ? -18.75 6.203 24.625 1 98.62 233 ASP A N 1
ATOM 1816 C CA . ASP A 1 233 ? -19.344 5.27 25.594 1 98.62 233 ASP A CA 1
ATOM 1817 C C . ASP A 1 233 ? -20.812 5.586 25.828 1 98.62 233 ASP A C 1
ATOM 1819 O O . ASP A 1 233 ? -21.641 4.676 25.969 1 98.62 233 ASP A O 1
ATOM 1823 N N . GLU A 1 234 ? -21.094 6.805 25.875 1 98.44 234 GLU A N 1
ATOM 1824 C CA . GLU A 1 234 ? -22.453 7.227 26.156 1 98.44 234 GLU A CA 1
ATOM 1825 C C . GLU A 1 234 ? -23.422 6.711 25.094 1 98.44 234 GLU A C 1
ATOM 1827 O O . GLU A 1 234 ? -24.562 6.344 25.391 1 98.44 234 GLU A O 1
ATOM 1832 N N . VAL A 1 235 ? -23.016 6.68 23.875 1 98.56 235 VAL A N 1
ATOM 1833 C CA . VAL A 1 235 ? -23.938 6.32 22.812 1 98.56 235 VAL A CA 1
ATOM 1834 C C . VAL A 1 235 ? -23.641 4.906 22.312 1 98.56 235 VAL A C 1
ATOM 1836 O O . VAL A 1 235 ? -24.219 4.445 21.328 1 98.56 235 VAL A O 1
ATOM 1839 N N . GLY A 1 236 ? -22.656 4.234 22.906 1 98.31 236 GLY A N 1
ATOM 1840 C CA . GLY A 1 236 ? -22.328 2.859 22.578 1 98.31 236 GLY A CA 1
ATOM 1841 C C . GLY A 1 236 ? -21.5 2.738 21.297 1 98.31 236 GLY A C 1
ATOM 1842 O O . GLY A 1 236 ? -21.562 1.711 20.625 1 98.31 236 GLY A O 1
ATOM 1843 N N . ALA A 1 237 ? -20.766 3.756 20.922 1 98.75 237 ALA A N 1
ATOM 1844 C CA . ALA A 1 237 ? -19.938 3.742 19.719 1 98.75 237 ALA A CA 1
ATOM 1845 C C . ALA A 1 237 ? -18.547 3.199 20.016 1 98.75 237 ALA A C 1
ATOM 1847 O O . ALA A 1 237 ? -18.062 3.311 21.156 1 98.75 237 ALA A O 1
ATOM 1848 N N . THR A 1 238 ? -17.906 2.537 19.047 1 98.81 238 THR A N 1
ATOM 1849 C CA . THR A 1 238 ? -16.484 2.283 19.094 1 98.81 238 THR A CA 1
ATOM 1850 C C . THR A 1 238 ? -15.688 3.559 18.812 1 98.81 238 THR A C 1
ATOM 1852 O O . THR A 1 238 ? -15.945 4.238 17.812 1 98.81 238 THR A O 1
ATOM 1855 N N . PHE A 1 239 ? -14.766 3.871 19.703 1 98.88 239 PHE A N 1
ATOM 1856 C CA . PHE A 1 239 ? -13.969 5.082 19.531 1 98.88 239 PHE A CA 1
ATOM 1857 C C . PHE A 1 239 ? -12.656 4.773 18.812 1 98.88 239 PHE A C 1
ATOM 1859 O O . PHE A 1 239 ? -11.82 4.043 19.344 1 98.88 239 PHE A O 1
ATOM 1866 N N . MET A 1 240 ? -12.5 5.305 17.609 1 98.94 240 MET A N 1
ATOM 1867 C CA . MET A 1 240 ? -11.305 5.168 16.781 1 98.94 240 MET A CA 1
ATOM 1868 C C . MET A 1 240 ? -10.57 6.5 16.656 1 98.94 240 MET A C 1
ATOM 1870 O O . MET A 1 240 ? -11.203 7.551 16.531 1 98.94 240 MET A O 1
ATOM 1874 N N . VAL A 1 241 ? -9.258 6.441 16.719 1 98.88 241 VAL A N 1
ATOM 1875 C CA . VAL A 1 241 ? -8.492 7.668 16.531 1 98.88 241 VAL A CA 1
ATOM 1876 C C . VAL A 1 241 ? -7.461 7.457 15.414 1 98.88 241 VAL A C 1
ATOM 1878 O O . VAL A 1 241 ? -6.75 6.453 15.406 1 98.88 241 VAL A O 1
ATOM 1881 N N . ASP A 1 242 ? -7.426 8.336 14.492 1 98.56 242 ASP A N 1
ATOM 1882 C CA . ASP A 1 242 ? -6.375 8.461 13.492 1 98.56 242 ASP A CA 1
ATOM 1883 C C . ASP A 1 242 ? -5.328 9.492 13.914 1 98.56 242 ASP A C 1
ATOM 1885 O O . ASP A 1 242 ? -5.555 10.695 13.805 1 98.56 242 ASP A O 1
ATOM 1889 N N . MET A 1 243 ? -4.16 9.031 14.312 1 98.62 243 MET A N 1
ATOM 1890 C CA . MET A 1 243 ? -3.166 9.969 14.812 1 98.62 243 MET A CA 1
ATOM 1891 C C . MET A 1 243 ? -2.045 10.172 13.805 1 98.62 243 MET A C 1
ATOM 1893 O O . MET A 1 243 ? -0.927 10.539 14.172 1 98.62 243 MET A O 1
ATOM 1897 N N . ALA A 1 244 ? -2.303 9.953 12.516 1 97.81 244 ALA A N 1
ATOM 1898 C CA . ALA A 1 244 ? -1.317 9.992 11.438 1 97.81 244 ALA A CA 1
ATOM 1899 C C . ALA A 1 244 ? -0.438 11.234 11.547 1 97.81 244 ALA A C 1
ATOM 1901 O O . ALA A 1 244 ? 0.787 11.148 11.43 1 97.81 244 ALA A O 1
ATOM 1902 N N . HIS A 1 245 ? -1.045 12.352 11.828 1 97.81 245 HIS A N 1
ATOM 1903 C CA . HIS A 1 245 ? -0.327 13.625 11.789 1 97.81 245 HIS A CA 1
ATOM 1904 C C . HIS A 1 245 ? 0.487 13.836 13.062 1 97.81 245 HIS A C 1
ATOM 1906 O O . HIS A 1 245 ? 1.532 14.484 13.039 1 97.81 245 HIS A O 1
ATOM 1912 N N . PHE A 1 246 ? 0.024 13.281 14.211 1 98.44 246 PHE A N 1
ATOM 1913 C CA . PHE A 1 246 ? 0.655 13.703 15.453 1 98.44 246 PHE A CA 1
ATOM 1914 C C . PHE A 1 246 ? 1.213 12.508 16.219 1 98.44 246 PHE A C 1
ATOM 1916 O O . PHE A 1 246 ? 1.483 12.594 17.406 1 98.44 246 PHE A O 1
ATOM 1923 N N . ALA A 1 247 ? 1.385 11.383 15.562 1 98.62 247 ALA A N 1
ATOM 1924 C CA . ALA A 1 247 ? 1.923 10.18 16.188 1 98.62 247 ALA A CA 1
ATOM 1925 C C . ALA A 1 247 ? 3.273 10.453 16.844 1 98.62 247 ALA A C 1
ATOM 1927 O O . ALA A 1 247 ? 3.584 9.906 17.891 1 98.62 247 ALA A O 1
ATOM 1928 N N . GLY A 1 248 ? 4.078 11.242 16.156 1 98.62 248 GLY A N 1
ATOM 1929 C CA . GLY A 1 248 ? 5.371 11.586 16.734 1 98.62 248 GLY A CA 1
ATOM 1930 C C . GLY A 1 248 ? 5.266 12.344 18.047 1 98.62 248 GLY A C 1
ATOM 1931 O O . GLY A 1 248 ? 6.125 12.211 18.906 1 98.62 248 GLY A O 1
ATOM 1932 N N . LEU A 1 249 ? 4.246 13.172 18.172 1 98.75 249 LEU A N 1
ATOM 1933 C CA . LEU A 1 249 ? 4.047 13.93 19.406 1 98.75 249 LEU A CA 1
ATOM 1934 C C . LEU A 1 249 ? 3.58 13.023 20.531 1 98.75 249 LEU A C 1
ATOM 1936 O O . LEU A 1 249 ? 3.92 13.242 21.703 1 98.75 249 LEU A O 1
ATOM 1940 N N . VAL A 1 250 ? 2.803 12.023 20.188 1 98.75 250 VAL A N 1
ATOM 1941 C CA . VAL A 1 250 ? 2.418 11.016 21.172 1 98.75 250 VAL A CA 1
ATOM 1942 C C . VAL A 1 250 ? 3.643 10.195 21.578 1 98.75 250 VAL A C 1
ATOM 1944 O O . VAL A 1 250 ? 3.924 10.039 22.766 1 98.75 250 VAL A O 1
ATOM 1947 N N . ALA A 1 251 ? 4.402 9.727 20.594 1 98.62 251 ALA A N 1
ATOM 1948 C CA . ALA A 1 251 ? 5.586 8.898 20.812 1 98.62 251 ALA A CA 1
ATOM 1949 C C . ALA A 1 251 ? 6.625 9.641 21.656 1 98.62 251 ALA A C 1
ATOM 1951 O O . ALA A 1 251 ? 7.293 9.031 22.484 1 98.62 251 ALA A O 1
ATOM 1952 N N . GLY A 1 252 ? 6.727 10.93 21.391 1 98.38 252 GLY A N 1
ATOM 1953 C CA . GLY A 1 252 ? 7.734 11.734 22.062 1 98.38 252 GLY A CA 1
ATOM 1954 C C . GLY A 1 252 ? 7.27 12.266 23.406 1 98.38 252 GLY A C 1
ATOM 1955 O O . GLY A 1 252 ? 8.016 12.961 24.094 1 98.38 252 GLY A O 1
ATOM 1956 N N . GLY A 1 253 ? 6.039 12.031 23.812 1 97.94 253 GLY A N 1
ATOM 1957 C CA . GLY A 1 253 ? 5.559 12.391 25.141 1 97.94 253 GLY A CA 1
ATOM 1958 C C . GLY A 1 253 ? 5.047 13.812 25.219 1 97.94 253 GLY A C 1
ATOM 1959 O O . GLY A 1 253 ? 4.984 14.391 26.312 1 97.94 253 GLY A O 1
ATOM 1960 N N . VAL A 1 254 ? 4.738 14.383 24.141 1 98.38 254 VAL A N 1
ATOM 1961 C CA . VAL A 1 254 ? 4.152 15.719 24.141 1 98.38 254 VAL A CA 1
ATOM 1962 C C . VAL A 1 254 ? 2.658 15.625 24.453 1 98.38 254 VAL A C 1
ATOM 1964 O O . VAL A 1 254 ? 2.137 16.375 25.266 1 98.38 254 VAL A O 1
ATOM 1967 N N . PHE A 1 255 ? 1.952 14.75 23.75 1 98.44 255 PHE A N 1
ATOM 1968 C CA . PHE A 1 255 ? 0.55 14.477 24.047 1 98.44 255 PHE A CA 1
ATOM 1969 C C . PHE A 1 255 ? 0.419 13.375 25.094 1 98.44 255 PHE A C 1
ATOM 1971 O O . PHE A 1 255 ? 0.669 12.203 24.812 1 98.44 255 PHE A O 1
ATOM 1978 N N . THR A 1 256 ? 0.039 13.703 26.297 1 98.12 256 THR A N 1
ATOM 1979 C CA . THR A 1 256 ? -0.103 12.797 27.422 1 98.12 256 THR A CA 1
ATOM 1980 C C . THR A 1 256 ? -1.469 12.961 28.094 1 98.12 256 THR A C 1
ATOM 1982 O O . THR A 1 256 ? -2.234 13.859 27.719 1 98.12 256 THR A O 1
ATOM 1985 N N . GLY A 1 257 ? -1.787 12.086 28.953 1 98 257 GLY A N 1
ATOM 1986 C CA . GLY A 1 257 ? -3.047 12.188 29.672 1 98 257 GLY A CA 1
ATOM 1987 C C . GLY A 1 257 ? -4.258 12.148 28.75 1 98 257 GLY A C 1
ATOM 1988 O O . GLY A 1 257 ? -4.391 11.242 27.938 1 98 257 GLY A O 1
ATOM 1989 N N . ASP A 1 258 ? -5.07 13.242 28.844 1 98.5 258 ASP A N 1
ATOM 1990 C CA . ASP A 1 258 ? -6.32 13.312 28.094 1 98.5 258 ASP A CA 1
ATOM 1991 C C . ASP A 1 258 ? -6.055 13.484 26.609 1 98.5 258 ASP A C 1
ATOM 1993 O O . ASP A 1 258 ? -6.953 13.297 25.781 1 98.5 258 ASP A O 1
ATOM 1997 N N . PHE A 1 259 ? -4.816 13.719 26.297 1 98.56 259 PHE A N 1
ATOM 1998 C CA . PHE A 1 259 ? -4.496 14.078 24.922 1 98.56 259 PHE A CA 1
ATOM 1999 C C . PHE A 1 259 ? -3.723 12.953 24.25 1 98.56 259 PHE A C 1
ATOM 2001 O O . PHE A 1 259 ? -3.34 13.078 23.078 1 98.56 259 PHE A O 1
ATOM 2008 N N . ASN A 1 260 ? -3.424 11.875 24.953 1 98.75 260 ASN A N 1
ATOM 2009 C CA . ASN A 1 260 ? -2.902 10.625 24.391 1 98.75 260 ASN A CA 1
ATOM 2010 C C . ASN A 1 260 ? -4.027 9.68 24 1 98.75 260 ASN A C 1
ATOM 2012 O O . ASN A 1 260 ? -4.75 9.172 24.859 1 98.75 260 ASN A O 1
ATOM 2016 N N . PRO A 1 261 ? -4.109 9.375 22.719 1 98.81 261 PRO A N 1
ATOM 2017 C CA . PRO A 1 261 ? -5.262 8.578 22.297 1 98.81 261 PRO A CA 1
ATOM 2018 C C . PRO A 1 261 ? -5.133 7.105 22.672 1 98.81 261 PRO A C 1
ATOM 2020 O O . PRO A 1 261 ? -6.137 6.391 22.75 1 98.81 261 PRO A O 1
ATOM 2023 N N . ILE A 1 262 ? -3.984 6.582 22.938 1 98.62 262 ILE A N 1
ATOM 2024 C CA . ILE A 1 262 ? -3.711 5.152 23.078 1 98.62 262 ILE A CA 1
ATOM 2025 C C . ILE A 1 262 ? -4.512 4.582 24.25 1 98.62 262 ILE A C 1
ATOM 2027 O O . ILE A 1 262 ? -5.195 3.566 24.094 1 98.62 262 ILE A O 1
ATOM 2031 N N . PRO A 1 263 ? -4.527 5.219 25.422 1 98.19 263 PRO A N 1
ATOM 2032 C CA . PRO A 1 263 ? -5.289 4.641 26.531 1 98.19 263 PRO A CA 1
ATOM 2033 C C . PRO A 1 263 ? -6.793 4.859 26.391 1 98.19 263 PRO A C 1
ATOM 2035 O O . PRO A 1 263 ? -7.586 4.176 27.047 1 98.19 263 PRO A O 1
ATOM 2038 N N . HIS A 1 264 ? -7.223 5.824 25.609 1 98.62 264 HIS A N 1
ATOM 2039 C CA . HIS A 1 264 ? -8.633 6.211 25.594 1 98.62 264 HIS A CA 1
ATOM 2040 C C . HIS A 1 264 ? -9.367 5.535 24.438 1 98.62 264 HIS A C 1
ATOM 2042 O O . HIS A 1 264 ? -10.531 5.145 24.578 1 98.62 264 HIS A O 1
ATOM 2048 N N . ALA A 1 265 ? -8.766 5.406 23.266 1 98.88 265 ALA A N 1
ATOM 2049 C CA . ALA A 1 265 ? -9.438 4.883 22.094 1 98.88 265 ALA A CA 1
ATOM 2050 C C . ALA A 1 265 ? -9.461 3.357 22.094 1 98.88 265 ALA A C 1
ATOM 2052 O O . ALA A 1 265 ? -8.562 2.721 22.656 1 98.88 265 ALA A O 1
ATOM 2053 N N . HIS A 1 266 ? -10.492 2.752 21.5 1 98.88 266 HIS A N 1
ATOM 2054 C CA . HIS A 1 266 ? -10.539 1.306 21.328 1 98.88 266 HIS A CA 1
ATOM 2055 C C . HIS A 1 266 ? -9.523 0.843 20.281 1 98.88 266 HIS A C 1
ATOM 2057 O O . HIS A 1 266 ? -8.992 -0.268 20.375 1 98.88 266 HIS A O 1
ATOM 2063 N N . ILE A 1 267 ? -9.289 1.648 19.328 1 98.88 267 ILE A N 1
ATOM 2064 C CA . ILE A 1 267 ? -8.375 1.36 18.234 1 98.88 267 ILE A CA 1
ATOM 2065 C C . ILE A 1 267 ? -7.77 2.662 17.719 1 98.88 267 ILE A C 1
ATOM 2067 O O . ILE A 1 267 ? -8.461 3.676 17.594 1 98.88 267 ILE A O 1
ATOM 2071 N N . VAL A 1 268 ? -6.461 2.695 17.453 1 98.94 268 VAL A N 1
ATOM 2072 C CA . VAL A 1 268 ? -5.719 3.855 16.984 1 98.94 268 VAL A CA 1
ATOM 2073 C C . VAL A 1 268 ? -4.941 3.484 15.719 1 98.94 268 VAL A C 1
ATOM 2075 O O . VAL A 1 268 ? -4.281 2.441 15.672 1 98.94 268 VAL A O 1
ATOM 2078 N N . THR A 1 269 ? -5.059 4.262 14.695 1 98.81 269 THR A N 1
ATOM 2079 C CA . THR A 1 269 ? -4.285 4.078 13.469 1 98.81 269 THR A CA 1
ATOM 2080 C C . THR A 1 269 ? -3.285 5.215 13.281 1 98.81 269 THR A C 1
ATOM 2082 O O . THR A 1 269 ? -3.441 6.289 13.867 1 98.81 269 THR A O 1
ATOM 2085 N N . THR A 1 270 ? -2.27 4.938 12.469 1 98.56 270 THR A N 1
ATOM 2086 C CA . THR A 1 270 ? -1.314 6 12.164 1 98.56 270 THR A CA 1
ATOM 2087 C C . THR A 1 270 ? -0.593 5.715 10.844 1 98.56 270 THR A C 1
ATOM 2089 O O . THR A 1 270 ? -0.61 4.586 10.352 1 98.56 270 THR A O 1
ATOM 2092 N N . THR A 1 271 ? -0.053 6.734 10.258 1 97.12 271 THR A N 1
ATOM 2093 C CA . THR A 1 271 ? 1.043 6.602 9.312 1 97.12 271 THR A CA 1
ATOM 2094 C C . THR A 1 271 ? 2.387 6.57 10.031 1 97.12 271 THR A C 1
ATOM 2096 O O . THR A 1 271 ? 2.467 6.891 11.219 1 97.12 271 THR A O 1
ATOM 2099 N N . THR A 1 272 ? 3.453 6.242 9.281 1 97.5 272 THR A N 1
ATOM 2100 C CA . THR A 1 272 ? 4.742 6.125 9.945 1 97.5 272 THR A CA 1
ATOM 2101 C C . THR A 1 272 ? 5.719 7.18 9.43 1 97.5 272 THR A C 1
ATOM 2103 O O . THR A 1 272 ? 6.84 7.293 9.93 1 97.5 272 THR A O 1
ATOM 2106 N N . HIS A 1 273 ? 5.418 8.078 8.484 1 95.06 273 HIS A N 1
ATOM 2107 C CA . HIS A 1 273 ? 6.406 8.93 7.824 1 95.06 273 HIS A CA 1
ATOM 2108 C C . HIS A 1 273 ? 6.188 10.398 8.164 1 95.06 273 HIS A C 1
ATOM 2110 O O . HIS A 1 273 ? 6.953 11.258 7.723 1 95.06 273 HIS A O 1
ATOM 2116 N N . LYS A 1 274 ? 5.129 10.859 8.805 1 96.56 274 LYS A N 1
ATOM 2117 C CA . LYS A 1 274 ? 4.875 12.258 9.141 1 96.56 274 LYS A CA 1
ATOM 2118 C C . LYS A 1 274 ? 5.672 12.68 10.367 1 96.56 274 LYS A C 1
ATOM 2120 O O . LYS A 1 274 ? 6.906 12.633 10.367 1 96.56 274 LYS A O 1
ATOM 2125 N N . SER A 1 275 ? 5.043 12.883 11.461 1 97.38 275 SER A N 1
ATOM 2126 C CA . SER A 1 275 ? 5.734 13.328 12.664 1 97.38 275 SER A CA 1
ATOM 2127 C C . SER A 1 275 ? 6.57 12.211 13.266 1 97.38 275 SER A C 1
ATOM 2129 O O . SER A 1 275 ? 7.438 12.461 14.109 1 97.38 275 SER A O 1
ATOM 2131 N N . LEU A 1 276 ? 6.492 10.969 12.766 1 97.12 276 LEU A N 1
ATOM 2132 C CA . LEU A 1 276 ? 7.246 9.828 13.281 1 97.12 276 LEU A CA 1
ATOM 2133 C C . LEU A 1 276 ? 8.555 9.664 12.516 1 97.12 276 LEU A C 1
ATOM 2135 O O . LEU A 1 276 ? 9.445 8.93 12.961 1 97.12 276 LEU A O 1
ATOM 2139 N N . ARG A 1 277 ? 8.688 10.227 11.352 1 97.06 277 ARG A N 1
ATOM 2140 C CA . ARG A 1 277 ? 9.93 10.281 10.586 1 97.06 277 ARG A CA 1
ATOM 2141 C C . ARG A 1 277 ? 10.336 8.898 10.094 1 97.06 277 ARG A C 1
ATOM 2143 O O . ARG A 1 277 ? 11.523 8.562 10.062 1 97.06 277 ARG A O 1
ATOM 2150 N N . GLY A 1 278 ? 9.406 8.047 9.898 1 97.81 278 GLY A N 1
ATOM 2151 C CA . GLY A 1 278 ? 9.664 6.723 9.352 1 97.81 278 GLY A CA 1
ATOM 2152 C C . GLY A 1 278 ? 9.383 6.625 7.867 1 97.81 278 GLY A C 1
ATOM 2153 O O . GLY A 1 278 ? 9.281 7.645 7.18 1 97.81 278 GLY A O 1
ATOM 2154 N N . PRO A 1 279 ? 9.375 5.395 7.363 1 97.62 279 PRO A N 1
ATOM 2155 C CA . PRO A 1 279 ? 9.016 5.195 5.957 1 97.62 279 PRO A CA 1
ATOM 2156 C C . PRO A 1 279 ? 7.527 5.414 5.691 1 97.62 279 PRO A C 1
ATOM 2158 O O . PRO A 1 279 ? 6.727 5.41 6.629 1 97.62 279 PRO A O 1
ATOM 2161 N N . ARG A 1 280 ? 7.18 5.625 4.426 1 96.06 280 ARG A N 1
ATOM 2162 C CA . ARG A 1 280 ? 5.766 5.566 4.062 1 96.06 280 ARG A CA 1
ATOM 2163 C C . ARG A 1 280 ? 5.141 4.246 4.504 1 96.06 280 ARG A C 1
ATOM 2165 O O . ARG A 1 280 ? 5.703 3.178 4.262 1 96.06 280 ARG A O 1
ATOM 2172 N N . GLY A 1 281 ? 4.121 4.234 5.23 1 95.38 281 GLY A N 1
ATOM 2173 C CA . GLY A 1 281 ? 3.457 3.066 5.781 1 95.38 281 GLY A CA 1
ATOM 2174 C C . GLY A 1 281 ? 2.414 3.414 6.828 1 95.38 281 GLY A C 1
ATOM 2175 O O . GLY A 1 281 ? 1.964 4.559 6.906 1 95.38 281 GLY A O 1
ATOM 2176 N N . GLY A 1 282 ? 1.956 2.428 7.535 1 97.19 282 GLY A N 1
ATOM 2177 C CA . GLY A 1 282 ? 0.971 2.619 8.586 1 97.19 282 GLY A CA 1
ATOM 2178 C C . GLY A 1 282 ? 1.04 1.557 9.672 1 97.19 282 GLY A C 1
ATOM 2179 O O . GLY A 1 282 ? 1.844 0.625 9.586 1 97.19 282 GLY A O 1
ATOM 2180 N N . ALA A 1 283 ? 0.314 1.758 10.68 1 98.75 283 ALA A N 1
ATOM 2181 C CA . ALA A 1 283 ? 0.184 0.82 11.797 1 98.75 283 ALA A CA 1
ATOM 2182 C C . ALA A 1 283 ? -1.172 0.967 12.477 1 98.75 283 ALA A C 1
ATOM 2184 O O . ALA A 1 283 ? -1.852 1.982 12.312 1 98.75 283 ALA A O 1
ATOM 2185 N N . VAL A 1 284 ? -1.562 -0.046 13.133 1 98.88 284 VAL A N 1
ATOM 2186 C CA . VAL A 1 284 ? -2.783 -0.069 13.93 1 98.88 284 VAL A CA 1
ATOM 2187 C C . VAL A 1 284 ? -2.463 -0.5 15.359 1 98.88 284 VAL A C 1
ATOM 2189 O O . VAL A 1 284 ? -1.745 -1.48 15.57 1 98.88 284 VAL A O 1
ATOM 2192 N N . PHE A 1 285 ? -2.889 0.26 16.297 1 98.88 285 PHE A N 1
ATOM 2193 C CA . PHE A 1 285 ? -2.871 -0.083 17.703 1 98.88 285 PHE A CA 1
ATOM 2194 C C . PHE A 1 285 ? -4.285 -0.307 18.234 1 98.88 285 PHE A C 1
ATOM 2196 O O . PHE A 1 285 ? -5.215 0.415 17.859 1 98.88 285 PHE A O 1
ATOM 2203 N N . CYS A 1 286 ? -4.445 -1.312 19.062 1 98.69 286 CYS A N 1
ATOM 2204 C CA . CYS A 1 286 ? -5.805 -1.51 19.562 1 98.69 286 CYS A CA 1
ATOM 2205 C C . CYS A 1 286 ? -5.797 -2.205 20.922 1 98.69 286 CYS A C 1
ATOM 2207 O O . CYS A 1 286 ? -4.762 -2.705 21.359 1 98.69 286 CYS A O 1
ATOM 2209 N N . GLN A 1 287 ? -6.887 -2.111 21.578 1 97.94 287 GLN A N 1
ATOM 2210 C CA . GLN A 1 287 ? -7.113 -2.9 22.781 1 97.94 287 GLN A CA 1
ATOM 2211 C C . GLN A 1 287 ? -7.234 -4.387 22.453 1 97.94 287 GLN A C 1
ATOM 2213 O O . GLN A 1 287 ? -7.57 -4.754 21.328 1 97.94 287 GLN A O 1
ATOM 2218 N N . PRO A 1 288 ? -6.977 -5.25 23.406 1 97.19 288 PRO A N 1
ATOM 2219 C CA . PRO A 1 288 ? -6.887 -6.691 23.156 1 97.19 288 PRO A CA 1
ATOM 2220 C C . PRO A 1 288 ? -8.164 -7.258 22.531 1 97.19 288 PRO A C 1
ATOM 2222 O O . PRO A 1 288 ? -8.102 -8.188 21.734 1 97.19 288 PRO A O 1
ATOM 2225 N N . GLU A 1 289 ? -9.281 -6.668 22.797 1 96.69 289 GLU A N 1
ATOM 2226 C CA . GLU A 1 289 ? -10.555 -7.211 22.359 1 96.69 289 GLU A CA 1
ATOM 2227 C C . GLU A 1 289 ? -10.703 -7.117 20.844 1 96.69 289 GLU A C 1
ATOM 2229 O O . GLU A 1 289 ? -11.477 -7.863 20.234 1 96.69 289 GLU A O 1
ATOM 2234 N N . LEU A 1 290 ? -9.938 -6.215 20.203 1 98.12 290 LEU A N 1
ATOM 2235 C CA . LEU A 1 290 ? -10.07 -6.031 18.766 1 98.12 290 LEU A CA 1
ATOM 2236 C C . LEU A 1 290 ? -8.906 -6.68 18.031 1 98.12 290 LEU A C 1
ATOM 2238 O O . LEU A 1 290 ? -8.891 -6.711 16.797 1 98.12 290 LEU A O 1
ATOM 2242 N N . SER A 1 291 ? -7.918 -7.23 18.75 1 98.06 291 SER A N 1
ATOM 2243 C CA . SER A 1 291 ? -6.664 -7.684 18.156 1 98.06 291 SER A CA 1
ATOM 2244 C C . SER A 1 291 ? -6.898 -8.797 17.156 1 98.06 291 SER A C 1
ATOM 2246 O O . SER A 1 291 ? -6.27 -8.828 16.094 1 98.06 291 SER A O 1
ATOM 2248 N N . ALA A 1 292 ? -7.816 -9.719 17.453 1 96.44 292 ALA A N 1
ATOM 2249 C CA . ALA A 1 292 ? -8.078 -10.836 16.547 1 96.44 292 ALA A CA 1
ATOM 2250 C C . ALA A 1 292 ? -8.641 -10.352 15.227 1 96.44 292 ALA A C 1
ATOM 2252 O O . ALA A 1 292 ? -8.336 -10.906 14.172 1 96.44 292 ALA A O 1
ATOM 2253 N N . GLN A 1 293 ? -9.516 -9.352 15.273 1 97.12 293 GLN A N 1
ATOM 2254 C CA . GLN A 1 293 ? -10.102 -8.797 14.055 1 97.12 293 GLN A CA 1
ATOM 2255 C C . GLN A 1 293 ? -9.062 -8.008 13.258 1 97.12 293 GLN A C 1
ATOM 2257 O O . GLN A 1 293 ? -9.055 -8.055 12.023 1 97.12 293 GLN A O 1
ATOM 2262 N N . VAL A 1 294 ? -8.18 -7.285 13.977 1 98.12 294 VAL A N 1
ATOM 2263 C CA . VAL A 1 294 ? -7.125 -6.508 13.328 1 98.12 294 VAL A CA 1
ATOM 2264 C C . VAL A 1 294 ? -6.172 -7.445 12.586 1 98.12 294 VAL A C 1
ATOM 2266 O O . VAL A 1 294 ? -5.711 -7.133 11.492 1 98.12 294 VAL A O 1
ATOM 2269 N N . ASP A 1 295 ? -5.941 -8.617 13.109 1 96.44 295 ASP A N 1
ATOM 2270 C CA . ASP A 1 295 ? -5.027 -9.602 12.539 1 96.44 295 ASP A CA 1
ATOM 2271 C C . ASP A 1 295 ? -5.547 -10.125 11.203 1 96.44 295 ASP A C 1
ATOM 2273 O O . ASP A 1 295 ? -4.801 -10.742 10.445 1 96.44 295 ASP A O 1
ATOM 2277 N N . ARG A 1 296 ? -6.762 -9.828 10.867 1 93.38 296 ARG A N 1
ATOM 2278 C CA . ARG A 1 296 ? -7.34 -10.266 9.602 1 93.38 296 ARG A CA 1
ATOM 2279 C C . ARG A 1 296 ? -7.066 -9.258 8.5 1 93.38 296 ARG A C 1
ATOM 2281 O O . ARG A 1 296 ? -7.492 -9.445 7.355 1 93.38 296 ARG A O 1
ATOM 2288 N N . GLY A 1 297 ? -6.402 -8.18 8.891 1 94 297 GLY A N 1
ATOM 2289 C CA . GLY A 1 297 ? -6.105 -7.156 7.902 1 94 297 GLY A CA 1
ATOM 2290 C C . GLY A 1 297 ? -5.508 -7.715 6.625 1 94 297 GLY A C 1
ATOM 2291 O O . GLY A 1 297 ? -5.852 -7.277 5.527 1 94 297 GLY A O 1
ATOM 2292 N N . CYS A 1 298 ? -4.641 -8.555 6.781 1 90.31 298 CYS A N 1
ATOM 2293 C CA . CYS A 1 298 ? -4.133 -9.328 5.656 1 90.31 298 CYS A CA 1
ATOM 2294 C C . CYS A 1 298 ? -4.715 -10.734 5.66 1 90.31 298 CYS A C 1
ATOM 2296 O O . CYS A 1 298 ? -4.512 -11.492 6.609 1 90.31 298 CYS A O 1
ATOM 2298 N N . PRO A 1 299 ? -5.527 -11.125 4.621 1 86.88 299 PRO A N 1
ATOM 2299 C CA . PRO A 1 299 ? -5.586 -10.523 3.289 1 86.88 299 PRO A CA 1
ATOM 2300 C C . PRO A 1 299 ? -6.859 -9.711 3.064 1 86.88 299 PRO A C 1
ATOM 2302 O O . PRO A 1 299 ? -7.203 -9.391 1.924 1 86.88 299 PRO A O 1
ATOM 2305 N N . MET A 1 300 ? -7.551 -9.359 4.102 1 90.31 300 MET A N 1
ATOM 2306 C CA . MET A 1 300 ? -8.859 -8.727 3.947 1 90.31 300 MET A CA 1
ATOM 2307 C C . MET A 1 300 ? -8.742 -7.422 3.172 1 90.31 300 MET A C 1
ATOM 2309 O O . MET A 1 300 ? -9.508 -7.18 2.238 1 90.31 300 MET A O 1
ATOM 2313 N N . VAL A 1 301 ? -7.754 -6.621 3.631 1 90.75 301 VAL A N 1
ATOM 2314 C CA . VAL A 1 301 ? -7.578 -5.301 3.039 1 90.75 301 VAL A CA 1
ATOM 2315 C C . VAL A 1 301 ? -6.23 -5.23 2.328 1 90.75 301 VAL A C 1
ATOM 2317 O O . VAL A 1 301 ? -6.102 -4.578 1.29 1 90.75 301 VAL A O 1
ATOM 2320 N N . LEU A 1 302 ? -5.367 -6.043 2.986 1 90.19 302 LEU A N 1
ATOM 2321 C CA . LEU A 1 302 ? -3.994 -5.941 2.506 1 90.19 302 LEU A CA 1
ATOM 2322 C C . LEU A 1 302 ? -3.662 -7.098 1.567 1 90.19 302 LEU A C 1
ATOM 2324 O O . LEU A 1 302 ? -4.168 -8.211 1.739 1 90.19 302 LEU A O 1
ATOM 2328 N N . GLY A 1 303 ? -3.141 -7.059 0.32 1 80.31 303 GLY A N 1
ATOM 2329 C CA . GLY A 1 303 ? -2.658 -8.172 -0.485 1 80.31 303 GLY A CA 1
ATOM 2330 C C . GLY A 1 303 ? -1.527 -8.938 0.174 1 80.31 303 GLY A C 1
ATOM 2331 O O . GLY A 1 303 ? -1.562 -10.164 0.242 1 80.31 303 GLY A O 1
ATOM 2332 N N . GLY A 1 304 ? -0.52 -8.414 0.691 1 87.56 304 GLY A N 1
ATOM 2333 C CA . GLY A 1 304 ? 0.608 -8.914 1.461 1 87.56 304 GLY A CA 1
ATOM 2334 C C . GLY A 1 304 ? 1.379 -7.812 2.17 1 87.56 304 GLY A C 1
ATOM 2335 O O . GLY A 1 304 ? 1.407 -6.672 1.709 1 87.56 304 GLY A O 1
ATOM 2336 N N . PRO A 1 305 ? 1.844 -8.242 3.342 1 93.62 305 PRO A N 1
ATOM 2337 C CA . PRO A 1 305 ? 2.715 -7.25 3.969 1 93.62 305 PRO A CA 1
ATOM 2338 C C . PRO A 1 305 ? 3.979 -6.973 3.156 1 93.62 305 PRO A C 1
ATOM 2340 O O . PRO A 1 305 ? 4.297 -7.727 2.234 1 93.62 305 PRO A O 1
ATOM 2343 N N . LEU A 1 306 ? 4.566 -5.855 3.377 1 96.25 306 LEU A N 1
ATOM 2344 C CA . LEU A 1 306 ? 5.844 -5.473 2.779 1 96.25 306 LEU A CA 1
ATOM 2345 C C . LEU A 1 306 ? 6.977 -5.613 3.787 1 96.25 306 LEU A C 1
ATOM 2347 O O . LEU A 1 306 ? 7.309 -4.66 4.492 1 96.25 306 LEU A O 1
ATOM 2351 N N . PRO A 1 307 ? 7.621 -6.777 3.793 1 97.56 307 PRO A N 1
ATOM 2352 C CA . PRO A 1 307 ? 8.625 -7.039 4.828 1 97.56 307 PRO A CA 1
ATOM 2353 C C . PRO A 1 307 ? 9.75 -6.012 4.828 1 97.56 307 PRO A C 1
ATOM 2355 O O . PRO A 1 307 ? 10.266 -5.656 5.895 1 97.56 307 PRO A O 1
ATOM 2358 N N . HIS A 1 308 ? 10.164 -5.531 3.668 1 97.75 308 HIS A N 1
ATOM 2359 C CA . HIS A 1 308 ? 11.234 -4.543 3.592 1 97.75 308 HIS A CA 1
ATOM 2360 C C . HIS A 1 308 ? 10.812 -3.219 4.219 1 97.75 308 HIS A C 1
ATOM 2362 O O . HIS A 1 308 ? 11.609 -2.551 4.871 1 97.75 308 HIS A O 1
ATOM 2368 N N . VAL A 1 309 ? 9.57 -2.869 4.078 1 97.75 309 VAL A N 1
ATOM 2369 C CA . VAL A 1 309 ? 9.062 -1.643 4.688 1 97.75 309 VAL A CA 1
ATOM 2370 C C . VAL A 1 309 ? 8.898 -1.845 6.191 1 97.75 309 VAL A C 1
ATOM 2372 O O . VAL A 1 309 ? 9.109 -0.915 6.977 1 97.75 309 VAL A O 1
ATOM 2375 N N . MET A 1 310 ? 8.508 -3.088 6.59 1 98.5 310 MET A N 1
ATOM 2376 C CA . MET A 1 310 ? 8.43 -3.373 8.023 1 98.5 310 MET A CA 1
ATOM 2377 C C . MET A 1 310 ? 9.805 -3.273 8.672 1 98.5 310 MET A C 1
ATOM 2379 O O . MET A 1 310 ? 9.922 -2.855 9.82 1 98.5 310 MET A O 1
ATOM 2383 N N . ALA A 1 311 ? 10.852 -3.645 7.914 1 98.88 311 ALA A N 1
ATOM 2384 C CA . ALA A 1 311 ? 12.211 -3.443 8.406 1 98.88 311 ALA A CA 1
ATOM 2385 C C . ALA A 1 311 ? 12.5 -1.962 8.633 1 98.88 311 ALA A C 1
ATOM 2387 O O . ALA A 1 311 ? 13.062 -1.58 9.664 1 98.88 311 ALA A O 1
ATOM 2388 N N . ALA A 1 312 ? 12.125 -1.14 7.707 1 98.81 312 ALA A N 1
ATOM 2389 C CA . ALA A 1 312 ? 12.32 0.304 7.824 1 98.81 312 ALA A CA 1
ATOM 2390 C C . ALA A 1 312 ? 11.516 0.871 8.992 1 98.81 312 ALA A C 1
ATOM 2392 O O . ALA A 1 312 ? 11.992 1.763 9.703 1 98.81 312 ALA A O 1
ATOM 2393 N N . LYS A 1 313 ? 10.297 0.349 9.18 1 98.81 313 LYS A N 1
ATOM 2394 C CA . LYS A 1 313 ? 9.492 0.778 10.32 1 98.81 313 LYS A CA 1
ATOM 2395 C C . LYS A 1 313 ? 10.188 0.437 11.641 1 98.81 313 LYS A C 1
ATOM 2397 O O . LYS A 1 313 ? 10.18 1.24 12.578 1 98.81 313 LYS A O 1
ATOM 2402 N N . ALA A 1 314 ? 10.742 -0.759 11.664 1 98.94 314 ALA A N 1
ATOM 2403 C CA . ALA A 1 314 ? 11.453 -1.172 12.867 1 98.94 314 ALA A CA 1
ATOM 2404 C C . ALA A 1 314 ? 12.578 -0.196 13.203 1 98.94 314 ALA A C 1
ATOM 2406 O O . ALA A 1 314 ? 12.75 0.187 14.359 1 98.94 314 ALA A O 1
ATOM 2407 N N . ILE A 1 315 ? 13.312 0.232 12.219 1 98.94 315 ILE A N 1
ATOM 2408 C CA . ILE A 1 315 ? 14.414 1.176 12.398 1 98.94 315 ILE A CA 1
ATOM 2409 C C . ILE A 1 315 ? 13.867 2.512 12.898 1 98.94 315 ILE A C 1
ATOM 2411 O O . ILE A 1 315 ? 14.398 3.092 13.844 1 98.94 315 ILE A O 1
ATOM 2415 N N . ALA A 1 316 ? 12.82 2.977 12.328 1 98.81 316 ALA A N 1
ATOM 2416 C CA . ALA A 1 316 ? 12.219 4.254 12.711 1 98.81 316 ALA A CA 1
ATOM 2417 C C . ALA A 1 316 ? 11.719 4.215 14.148 1 98.81 316 ALA A C 1
ATOM 2419 O O . ALA A 1 316 ? 11.906 5.172 14.906 1 98.81 316 ALA A O 1
ATOM 2420 N N . PHE A 1 317 ? 11.016 3.088 14.492 1 98.88 317 PHE A N 1
ATOM 2421 C CA . PHE A 1 317 ? 10.523 2.949 15.859 1 98.88 317 PHE A CA 1
ATOM 2422 C C . PHE A 1 317 ? 11.68 2.898 16.844 1 98.88 317 PHE A C 1
ATOM 2424 O O . PHE A 1 317 ? 11.594 3.482 17.938 1 98.88 317 PHE A O 1
ATOM 2431 N N . ALA A 1 318 ? 12.727 2.195 16.484 1 98.88 318 ALA A N 1
ATOM 2432 C CA . ALA A 1 318 ? 13.906 2.137 17.328 1 98.88 318 ALA A CA 1
ATOM 2433 C C . ALA A 1 318 ? 14.492 3.527 17.562 1 98.88 318 ALA A C 1
ATOM 2435 O O . ALA A 1 318 ? 14.875 3.877 18.672 1 98.88 318 ALA A O 1
ATOM 2436 N N . GLU A 1 319 ? 14.562 4.305 16.547 1 98.69 319 GLU A N 1
ATOM 2437 C CA . GLU A 1 319 ? 15.07 5.668 16.641 1 98.69 319 GLU A CA 1
ATOM 2438 C C . GLU A 1 319 ? 14.172 6.535 17.516 1 98.69 319 GLU A C 1
ATOM 2440 O O . GLU A 1 319 ? 14.656 7.34 18.312 1 98.69 319 GLU A O 1
ATOM 2445 N N . ALA A 1 320 ? 12.875 6.309 17.406 1 98.62 320 ALA A N 1
ATOM 2446 C CA . ALA A 1 320 ? 11.906 7.117 18.156 1 98.62 320 ALA A CA 1
ATOM 2447 C C . ALA A 1 320 ? 11.914 6.758 19.641 1 98.62 320 ALA A C 1
ATOM 2449 O O . ALA A 1 320 ? 11.43 7.523 20.469 1 98.62 320 ALA A O 1
ATOM 2450 N N . ARG A 1 321 ? 12.484 5.648 19.953 1 98.06 321 ARG A N 1
ATOM 2451 C CA . ARG A 1 321 ? 12.539 5.223 21.344 1 98.06 321 ARG A CA 1
ATOM 2452 C C . ARG A 1 321 ? 13.742 5.844 22.062 1 98.06 321 ARG A C 1
ATOM 2454 O O . ARG A 1 321 ? 13.836 5.785 23.281 1 98.06 321 ARG A O 1
ATOM 2461 N N . ARG A 1 322 ? 14.641 6.445 21.297 1 97.56 322 ARG A N 1
ATOM 2462 C CA . ARG A 1 322 ? 15.797 7.102 21.906 1 97.56 322 ARG A CA 1
ATOM 2463 C C . ARG A 1 322 ? 15.391 8.398 22.594 1 97.56 322 ARG A C 1
ATOM 2465 O O . ARG A 1 322 ? 14.43 9.062 22.188 1 97.56 322 ARG A O 1
ATOM 2472 N N . PRO A 1 323 ? 16.078 8.766 23.625 1 97.19 323 PRO A N 1
ATOM 2473 C CA . PRO A 1 323 ? 15.711 9.953 24.406 1 97.19 323 PRO A CA 1
ATOM 2474 C C . PRO A 1 323 ? 15.695 11.227 23.562 1 97.19 323 PRO A C 1
ATOM 2476 O O . PRO A 1 323 ? 14.898 12.125 23.828 1 97.19 323 PRO A O 1
ATOM 2479 N N . GLU A 1 324 ? 16.516 11.273 22.578 1 97.19 324 GLU A N 1
ATOM 2480 C CA . GLU A 1 324 ? 16.625 12.461 21.719 1 97.19 324 GLU A CA 1
ATOM 2481 C C . GLU A 1 324 ? 15.312 12.719 20.984 1 97.19 324 GLU A C 1
ATOM 2483 O O . GLU A 1 324 ? 15.023 13.859 20.609 1 97.19 324 GLU A O 1
ATOM 2488 N N . PHE A 1 325 ? 14.547 11.703 20.875 1 98.31 325 PHE A N 1
ATOM 2489 C CA . PHE A 1 325 ? 13.297 11.875 20.141 1 98.31 325 PHE A CA 1
ATOM 2490 C C . PHE A 1 325 ? 12.305 12.703 20.953 1 98.31 325 PHE A C 1
ATOM 2492 O O . PHE A 1 325 ? 11.539 13.484 20.391 1 98.31 325 PHE A O 1
ATOM 2499 N N . ALA A 1 326 ? 12.266 12.508 22.219 1 98.19 326 ALA A N 1
ATOM 2500 C CA . ALA A 1 326 ? 11.398 13.32 23.062 1 98.19 326 ALA A CA 1
ATOM 2501 C C . ALA A 1 326 ? 11.75 14.805 22.938 1 98.19 326 ALA A C 1
ATOM 2503 O O . ALA A 1 326 ? 10.859 15.656 22.906 1 98.19 326 ALA A O 1
ATOM 2504 N N . THR A 1 327 ? 13.039 15.117 22.891 1 98.25 327 THR A N 1
ATOM 2505 C CA . THR A 1 327 ? 13.5 16.484 22.703 1 98.25 327 THR A CA 1
ATOM 2506 C C . THR A 1 327 ? 13.047 17.031 21.359 1 98.25 327 THR A C 1
ATOM 2508 O O . THR A 1 327 ? 12.57 18.156 21.266 1 98.25 327 THR A O 1
ATOM 2511 N N . TYR A 1 328 ? 13.242 16.203 20.391 1 98.06 328 TYR A N 1
ATOM 2512 C CA . TYR A 1 328 ? 12.797 16.547 19.031 1 98.06 328 TYR A CA 1
ATOM 2513 C C . TYR A 1 328 ? 11.305 16.859 19.016 1 98.06 328 TYR A C 1
ATOM 2515 O O . TYR A 1 328 ? 10.891 17.875 18.469 1 98.06 328 TYR A O 1
ATOM 2523 N N . ALA A 1 329 ? 10.461 15.992 19.625 1 98.62 329 ALA A N 1
ATOM 2524 C CA . ALA A 1 329 ? 9.008 16.156 19.625 1 98.62 329 ALA A CA 1
ATOM 2525 C C . ALA A 1 329 ? 8.609 17.453 20.328 1 98.62 329 ALA A C 1
ATOM 2527 O O . ALA A 1 329 ? 7.746 18.188 19.828 1 98.62 329 ALA A O 1
ATOM 2528 N N . GLN A 1 330 ? 9.203 17.719 21.406 1 98.56 330 GLN A N 1
ATOM 2529 C CA . GLN A 1 330 ? 8.93 18.953 22.109 1 98.56 330 GLN A CA 1
ATOM 2530 C C . GLN A 1 330 ? 9.328 20.172 21.281 1 98.56 330 GLN A C 1
ATOM 2532 O O . GLN A 1 330 ? 8.625 21.188 21.266 1 98.56 330 GLN A O 1
ATOM 2537 N N . GLN A 1 331 ? 10.469 20.062 20.594 1 98.75 331 GLN A N 1
ATOM 2538 C CA . GLN A 1 331 ? 10.953 21.156 19.766 1 98.75 331 GLN A CA 1
ATOM 2539 C C . GLN A 1 331 ? 10 21.438 18.609 1 98.75 331 GLN A C 1
ATOM 2541 O O . GLN A 1 331 ? 9.852 22.578 18.188 1 98.75 331 GLN A O 1
ATOM 2546 N N . ILE A 1 332 ? 9.352 20.375 18.078 1 98.75 332 ILE A N 1
ATOM 2547 C CA . ILE A 1 332 ? 8.352 20.562 17.031 1 98.75 332 ILE A CA 1
ATOM 2548 C C . ILE A 1 332 ? 7.297 21.562 17.5 1 98.75 332 ILE A C 1
ATOM 2550 O O . ILE A 1 332 ? 6.961 22.5 16.781 1 98.75 332 ILE A O 1
ATOM 2554 N N . VAL A 1 333 ? 6.781 21.375 18.656 1 98.81 333 VAL A N 1
ATOM 2555 C CA . VAL A 1 333 ? 5.695 22.203 19.188 1 98.81 333 VAL A CA 1
ATOM 2556 C C . VAL A 1 333 ? 6.219 23.594 19.531 1 98.81 333 VAL A C 1
ATOM 2558 O O . VAL A 1 333 ? 5.566 24.594 19.25 1 98.81 333 VAL A O 1
ATOM 2561 N N . THR A 1 334 ? 7.414 23.625 20.125 1 98.81 334 THR A N 1
ATOM 2562 C CA . THR A 1 334 ? 8.031 24.906 20.453 1 98.81 334 THR A CA 1
ATOM 2563 C C . THR A 1 334 ? 8.219 25.734 19.188 1 98.81 334 THR A C 1
ATOM 2565 O O . THR A 1 334 ? 7.902 26.938 19.172 1 98.81 334 THR A O 1
ATOM 2568 N N . ASN A 1 335 ? 8.727 25.094 18.172 1 98.88 335 ASN A N 1
ATOM 2569 C CA . ASN A 1 335 ? 8.914 25.75 16.891 1 98.88 335 ASN A CA 1
ATOM 2570 C C . ASN A 1 335 ? 7.586 26.219 16.297 1 98.88 335 ASN A C 1
ATOM 2572 O O . ASN A 1 335 ? 7.488 27.328 15.758 1 98.88 335 ASN A O 1
ATOM 2576 N N . SER A 1 336 ? 6.598 25.375 16.359 1 98.81 336 SER A N 1
ATOM 2577 C CA . SER A 1 336 ? 5.289 25.719 15.812 1 98.81 336 SER A CA 1
ATOM 2578 C C . SER A 1 336 ? 4.684 26.922 16.531 1 98.81 336 SER A C 1
ATOM 2580 O O . SER A 1 336 ? 4.102 27.797 15.898 1 98.81 336 SER A O 1
ATOM 2582 N N . GLN A 1 337 ? 4.816 26.969 17.797 1 98.81 337 GLN A N 1
ATOM 2583 C CA . GLN A 1 337 ? 4.32 28.078 18.594 1 98.81 337 GLN A CA 1
ATOM 2584 C C . GLN A 1 337 ? 5.078 29.359 18.266 1 98.81 337 GLN A C 1
ATOM 2586 O O . GLN A 1 337 ? 4.48 30.438 18.172 1 98.81 337 GLN A O 1
ATOM 2591 N N . ALA A 1 338 ? 6.367 29.25 18.094 1 98.81 338 ALA A N 1
ATOM 2592 C CA . ALA A 1 338 ? 7.176 30.406 17.719 1 98.81 338 ALA A CA 1
ATOM 2593 C C . ALA A 1 338 ? 6.773 30.938 16.344 1 98.81 338 ALA A C 1
ATOM 2595 O O . ALA A 1 338 ? 6.707 32.156 16.141 1 98.81 338 ALA A O 1
ATOM 2596 N N . LEU A 1 339 ? 6.574 30.016 15.422 1 98.81 339 LEU A N 1
ATOM 2597 C CA . LEU A 1 339 ? 6.125 30.406 14.086 1 98.81 339 LEU A CA 1
ATOM 2598 C C . LEU A 1 339 ? 4.781 31.125 14.148 1 98.81 339 LEU A C 1
ATOM 2600 O O . LEU A 1 339 ? 4.598 32.156 13.516 1 98.81 339 LEU A O 1
ATOM 2604 N N . ALA A 1 340 ? 3.85 30.562 14.898 1 98.81 340 ALA A N 1
ATOM 2605 C CA . ALA A 1 340 ? 2.531 31.156 15.086 1 98.81 340 ALA A CA 1
ATOM 2606 C C . ALA A 1 340 ? 2.645 32.562 15.68 1 98.81 340 ALA A C 1
ATOM 2608 O O . ALA A 1 340 ? 2.006 33.5 15.203 1 98.81 340 ALA A O 1
ATOM 2609 N N . GLU A 1 341 ? 3.43 32.688 16.688 1 98.62 341 GLU A N 1
ATOM 2610 C CA . GLU A 1 341 ? 3.621 33.969 17.344 1 98.62 341 GLU A CA 1
ATOM 2611 C C . GLU A 1 341 ? 4.227 35 16.391 1 98.62 341 GLU A C 1
ATOM 2613 O O . GLU A 1 341 ? 3.832 36.156 16.375 1 98.62 341 GLU A O 1
ATOM 2618 N N . GLY A 1 342 ? 5.215 34.531 15.664 1 98.75 342 GLY A N 1
ATOM 2619 C CA . GLY A 1 342 ? 5.812 35.406 14.664 1 98.75 342 GLY A CA 1
ATOM 2620 C C . GLY A 1 342 ? 4.816 35.906 13.648 1 98.75 342 GLY A C 1
ATOM 2621 O O . GLY A 1 342 ? 4.863 37.094 13.258 1 98.75 342 GLY A O 1
ATOM 2622 N N . LEU A 1 343 ? 3.951 35.062 13.211 1 98.81 343 LEU A N 1
ATOM 2623 C CA . LEU A 1 343 ? 2.916 35.438 12.258 1 98.81 343 LEU A CA 1
ATOM 2624 C C . LEU A 1 343 ? 1.915 36.406 12.891 1 98.81 343 LEU A C 1
ATOM 2626 O O . LEU A 1 343 ? 1.561 37.438 12.297 1 98.81 343 LEU A O 1
ATOM 2630 N N . LEU A 1 344 ? 1.479 36.125 14.086 1 98.56 344 LEU A N 1
ATOM 2631 C CA . LEU A 1 344 ? 0.516 36.969 14.805 1 98.56 344 LEU A CA 1
ATOM 2632 C C . LEU A 1 344 ? 1.072 38.344 15.039 1 98.56 344 LEU A C 1
ATOM 2634 O O . LEU A 1 344 ? 0.354 39.344 14.883 1 98.56 344 LEU A O 1
ATOM 2638 N N . LYS A 1 345 ? 2.297 38.406 15.375 1 98.06 345 LYS A N 1
ATOM 2639 C CA . LYS A 1 345 ? 2.963 39.688 15.609 1 98.06 345 LYS A CA 1
ATOM 2640 C C . LYS A 1 345 ? 2.914 40.562 14.367 1 98.06 345 LYS A C 1
ATOM 2642 O O . LYS A 1 345 ? 2.951 41.781 14.469 1 98.06 345 LYS A O 1
ATOM 2647 N N . ARG A 1 346 ? 2.77 39.969 13.281 1 98.19 346 ARG A N 1
ATOM 2648 C CA . ARG A 1 346 ? 2.787 40.688 12.008 1 98.19 346 ARG A CA 1
ATOM 2649 C C . ARG A 1 346 ? 1.379 40.844 11.445 1 98.19 346 ARG A C 1
ATOM 2651 O O . ARG A 1 346 ? 1.206 41.188 10.281 1 98.19 346 ARG A O 1
ATOM 2658 N N . GLY A 1 347 ? 0.412 40.5 12.242 1 97.56 347 GLY A N 1
ATOM 2659 C CA . GLY A 1 347 ? -0.979 40.75 11.891 1 97.56 347 GLY A CA 1
ATOM 2660 C C . GLY A 1 347 ? -1.596 39.625 11.055 1 97.56 347 GLY A C 1
ATOM 2661 O O . GLY A 1 347 ? -2.68 39.812 10.492 1 97.56 347 GLY A O 1
ATOM 2662 N N . VAL A 1 348 ? -0.941 38.531 10.961 1 98.25 348 VAL A N 1
ATOM 2663 C CA . VAL A 1 348 ? -1.485 37.438 10.195 1 98.25 348 VAL A CA 1
ATOM 2664 C C . VAL A 1 348 ? -2.547 36.719 11.023 1 98.25 348 VAL A C 1
ATOM 2666 O O . VAL A 1 348 ? -2.334 36.406 12.203 1 98.25 348 VAL A O 1
ATOM 2669 N N . GLN A 1 349 ? -3.662 36.438 10.414 1 97.31 349 GLN A N 1
ATOM 2670 C CA . GLN A 1 349 ? -4.75 35.75 11.102 1 97.31 349 GLN A CA 1
ATOM 2671 C C . GLN A 1 349 ? -4.547 34.219 11.086 1 97.31 349 GLN A C 1
ATOM 2673 O O . GLN A 1 349 ? -4.293 33.656 10.039 1 97.31 349 GLN A O 1
ATOM 2678 N N . LEU A 1 350 ? -4.609 33.656 12.25 1 97.88 350 LEU A N 1
ATOM 2679 C CA . LEU A 1 350 ? -4.473 32.219 12.398 1 97.88 350 LEU A CA 1
ATOM 2680 C C . LEU A 1 350 ? -5.777 31.578 12.875 1 97.88 350 LEU A C 1
ATOM 2682 O O . LEU A 1 350 ? -6.461 32.156 13.734 1 97.88 350 LEU A O 1
ATOM 2686 N N . VAL A 1 351 ? -6.168 30.453 12.258 1 95.75 351 VAL A N 1
ATOM 2687 C CA . VAL A 1 351 ? -7.332 29.719 12.727 1 95.75 351 VAL A CA 1
ATOM 2688 C C . VAL A 1 351 ? -7.117 29.281 14.172 1 95.75 351 VAL A C 1
ATOM 2690 O O . VAL A 1 351 ? -6.051 28.766 14.523 1 95.75 351 VAL A O 1
ATOM 2693 N N . SER A 1 352 ? -8.055 29.469 15.078 1 95.88 352 SER A N 1
ATOM 2694 C CA . SER A 1 352 ? -8.086 29.156 16.5 1 95.88 352 SER A CA 1
ATOM 2695 C C . SER A 1 352 ? -7.09 30 17.281 1 95.88 352 SER A C 1
ATOM 2697 O O . SER A 1 352 ? -6.805 29.719 18.453 1 95.88 352 SER A O 1
ATOM 2699 N N . GLY A 1 353 ? -6.41 30.938 16.688 1 95.81 353 GLY A N 1
ATOM 2700 C CA . GLY A 1 353 ? -5.621 31.969 17.344 1 95.81 353 GLY A CA 1
ATOM 2701 C C . GLY A 1 353 ? -4.211 31.516 17.672 1 95.81 353 GLY A C 1
ATOM 2702 O O . GLY A 1 353 ? -3.48 32.219 18.375 1 95.81 353 GLY A O 1
ATOM 2703 N N . GLY A 1 354 ? -3.842 30.406 17.234 1 96.81 354 GLY A N 1
ATOM 2704 C CA . GLY A 1 354 ? -2.523 29.859 17.531 1 96.81 354 GLY A CA 1
ATOM 2705 C C . GLY A 1 354 ? -2.436 28.359 17.344 1 96.81 354 GLY A C 1
ATOM 2706 O O . GLY A 1 354 ? -3.072 27.812 16.438 1 96.81 354 GLY A O 1
ATOM 2707 N N . THR A 1 355 ? -1.499 27.766 18.078 1 98.44 355 THR A N 1
ATOM 2708 C CA . THR A 1 355 ? -1.331 26.328 17.922 1 98.44 355 THR A CA 1
ATOM 2709 C C . THR A 1 355 ? -0.824 25.703 19.219 1 98.44 355 THR A C 1
ATOM 2711 O O . THR A 1 355 ? -0.24 26.391 20.062 1 98.44 355 THR A O 1
ATOM 2714 N N . GLU A 1 356 ? -1.159 24.438 19.406 1 98.12 356 GLU A N 1
ATOM 2715 C CA . GLU A 1 356 ? -0.667 23.625 20.531 1 98.12 356 GLU A CA 1
ATOM 2716 C C . GLU A 1 356 ? 0.018 22.359 20.031 1 98.12 356 GLU A C 1
ATOM 2718 O O . GLU A 1 356 ? 0.348 21.469 20.812 1 98.12 356 GLU A O 1
ATOM 2723 N N . ASN A 1 357 ? 0.179 22.266 18.719 1 98.31 357 ASN A N 1
ATOM 2724 C CA . ASN A 1 357 ? 0.76 21.031 18.172 1 98.31 357 ASN A CA 1
ATOM 2725 C C . ASN A 1 357 ? 1.75 21.344 17.047 1 98.31 357 ASN A C 1
ATOM 2727 O O . ASN A 1 357 ? 2.533 22.281 17.156 1 98.31 357 ASN A O 1
ATOM 2731 N N . HIS A 1 358 ? 1.796 20.531 15.961 1 98.62 358 HIS A N 1
ATOM 2732 C CA . HIS A 1 358 ? 2.9 20.578 15.008 1 98.62 358 HIS A CA 1
ATOM 2733 C C . HIS A 1 358 ? 2.562 21.484 13.82 1 98.62 358 HIS A C 1
ATOM 2735 O O . HIS A 1 358 ? 3.375 21.641 12.906 1 98.62 358 HIS A O 1
ATOM 2741 N N . LEU A 1 359 ? 1.312 22.078 13.781 1 98.56 359 LEU A N 1
ATOM 2742 C CA . LEU A 1 359 ? 0.916 22.781 12.562 1 98.56 359 LEU A CA 1
ATOM 2743 C C . LEU A 1 359 ? 0.212 24.094 12.891 1 98.56 359 LEU A C 1
ATOM 2745 O O . LEU A 1 359 ? -0.231 24.297 14.023 1 98.56 359 LEU A O 1
ATOM 2749 N N . VAL A 1 360 ? 0.266 25.016 11.961 1 98.44 360 VAL A N 1
ATOM 2750 C CA . VAL A 1 360 ? -0.405 26.312 11.992 1 98.44 360 VAL A CA 1
ATOM 2751 C C . VAL A 1 360 ? -1.296 26.453 10.766 1 98.44 360 VAL A C 1
ATOM 2753 O O . VAL A 1 360 ? -0.918 26.047 9.664 1 98.44 360 VAL A O 1
ATOM 2756 N N . LEU A 1 361 ? -2.459 26.922 10.992 1 97.75 361 LEU A N 1
ATOM 2757 C CA . LEU A 1 361 ? -3.381 27.188 9.898 1 97.75 361 LEU A CA 1
ATOM 2758 C C . LEU A 1 361 ? -3.543 28.703 9.695 1 97.75 361 LEU A C 1
ATOM 2760 O O . LEU A 1 361 ? -4.078 29.391 10.562 1 97.75 361 LEU A O 1
ATOM 2764 N N . ILE A 1 362 ? -3.121 29.156 8.555 1 98.31 362 ILE A N 1
ATOM 2765 C CA . ILE A 1 362 ? -3.154 30.578 8.219 1 98.31 362 ILE A CA 1
ATOM 2766 C C . ILE A 1 362 ? -4.43 30.891 7.445 1 98.31 362 ILE A C 1
ATOM 2768 O O . ILE A 1 362 ? -4.777 30.188 6.492 1 98.31 362 ILE A O 1
ATOM 2772 N N . ASP A 1 363 ? -5.145 31.875 7.848 1 97 363 ASP A N 1
ATOM 2773 C CA . ASP A 1 363 ? -6.242 32.438 7.078 1 97 363 ASP A CA 1
ATOM 2774 C C . ASP A 1 363 ? -5.746 33.562 6.168 1 97 363 ASP A C 1
ATOM 2776 O O . ASP A 1 363 ? -5.32 34.625 6.645 1 97 363 ASP A O 1
ATOM 2780 N N . VAL A 1 364 ? -5.852 33.375 4.922 1 97.88 364 VAL A N 1
ATOM 2781 C CA . VAL A 1 364 ? -5.223 34.344 4.012 1 97.88 364 VAL A CA 1
ATOM 2782 C C . VAL A 1 364 ? -6.266 35.344 3.498 1 97.88 364 VAL A C 1
ATOM 2784 O O . VAL A 1 364 ? -5.953 36.219 2.691 1 97.88 364 VAL A O 1
ATOM 2787 N N . HIS A 1 365 ? -7.461 35.281 4.035 1 94.31 365 HIS A N 1
ATOM 2788 C CA . HIS A 1 365 ? -8.547 36.156 3.607 1 94.31 365 HIS A CA 1
ATOM 2789 C C . HIS A 1 365 ? -8.164 37.625 3.783 1 94.31 365 HIS A C 1
ATOM 2791 O O . HIS A 1 365 ? -8.422 38.438 2.902 1 94.31 365 HIS A O 1
ATOM 2797 N N . PRO A 1 366 ? -7.605 37.938 4.855 1 95.75 366 PRO A N 1
ATOM 2798 C CA . PRO A 1 366 ? -7.277 39.344 5.074 1 95.75 366 PRO A CA 1
ATOM 2799 C C . PRO A 1 366 ? -6.32 39.875 4.023 1 95.75 366 PRO A C 1
ATOM 2801 O O . PRO A 1 366 ? -6.223 41.094 3.85 1 95.75 366 PRO A O 1
ATOM 2804 N N . PHE A 1 367 ? -5.605 39.062 3.316 1 97.38 367 PHE A N 1
ATOM 2805 C CA . PHE A 1 367 ? -4.699 39.5 2.26 1 97.38 367 PHE A CA 1
ATOM 2806 C C . PHE A 1 367 ? -5.434 39.594 0.927 1 97.38 367 PHE A C 1
ATOM 2808 O O . PHE A 1 367 ? -4.848 40 -0.078 1 97.38 367 PHE A O 1
ATOM 2815 N N . GLY A 1 368 ? -6.758 39.188 0.924 1 96.31 368 GLY A N 1
ATOM 2816 C CA . GLY A 1 368 ? -7.535 39.156 -0.306 1 96.31 368 GLY A CA 1
ATOM 2817 C C . GLY A 1 368 ? -7.18 38 -1.211 1 96.31 368 GLY A C 1
ATOM 2818 O O . GLY A 1 368 ? -7.527 37.969 -2.393 1 96.31 368 GLY A O 1
ATOM 2819 N N . LEU A 1 369 ? -6.492 37 -0.7 1 97.94 369 LEU A N 1
ATOM 2820 C CA . LEU A 1 369 ? -6.008 35.875 -1.489 1 97.94 369 LEU A CA 1
ATOM 2821 C C . LEU A 1 369 ? -6.848 34.625 -1.228 1 97.94 369 LEU A C 1
ATOM 2823 O O . LEU A 1 369 ? -7.457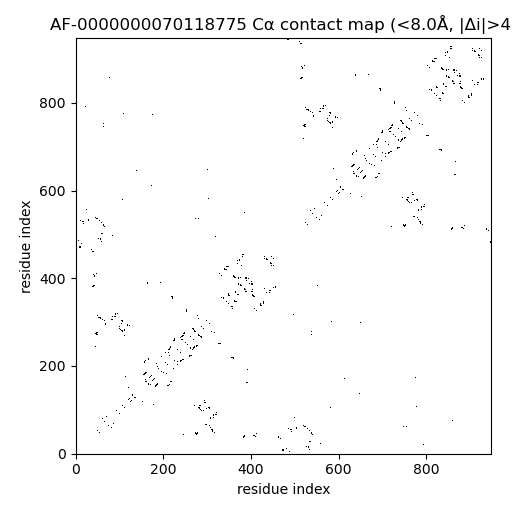 34.5 -0.163 1 97.94 369 LEU A O 1
ATOM 2827 N N . THR A 1 370 ? -6.918 33.75 -2.221 1 97.5 370 THR A N 1
ATOM 2828 C CA . THR A 1 370 ? -7.324 32.375 -1.969 1 97.5 370 THR A CA 1
ATOM 2829 C C . THR A 1 370 ? -6.148 31.547 -1.468 1 97.5 370 THR A C 1
ATOM 2831 O O . THR A 1 370 ? -4.996 31.969 -1.558 1 97.5 370 THR A O 1
ATOM 2834 N N . GLY A 1 371 ? -6.477 30.375 -0.881 1 96.75 371 GLY A N 1
ATOM 2835 C CA . GLY A 1 371 ? -5.414 29.453 -0.535 1 96.75 371 GLY A CA 1
ATOM 2836 C C . GLY A 1 371 ? -4.559 29.047 -1.724 1 96.75 371 GLY A C 1
ATOM 2837 O O . GLY A 1 371 ? -3.338 28.938 -1.606 1 96.75 371 GLY A O 1
ATOM 2838 N N . ARG A 1 372 ? -5.18 28.859 -2.863 1 95.5 372 ARG A N 1
ATOM 2839 C CA . ARG A 1 372 ? -4.488 28.469 -4.086 1 95.5 372 ARG A CA 1
ATOM 2840 C C . ARG A 1 372 ? -3.488 29.531 -4.52 1 95.5 372 ARG A C 1
ATOM 2842 O O . ARG A 1 372 ? -2.348 29.219 -4.867 1 95.5 372 ARG A O 1
ATOM 2849 N N . GLN A 1 373 ? -3.893 30.797 -4.535 1 96.88 373 GLN A N 1
ATOM 2850 C CA . GLN A 1 373 ? -3.018 31.906 -4.887 1 96.88 373 GLN A CA 1
ATOM 2851 C C . GLN A 1 373 ? -1.858 32.031 -3.9 1 96.88 373 GLN A C 1
ATOM 2853 O O . GLN A 1 373 ? -0.705 32.188 -4.309 1 96.88 373 GLN A O 1
ATOM 2858 N N . ALA A 1 374 ? -2.209 31.922 -2.637 1 97.81 374 ALA A N 1
ATOM 2859 C CA . ALA A 1 374 ? -1.197 32.031 -1.59 1 97.81 374 ALA A CA 1
ATOM 2860 C C . ALA A 1 374 ? -0.163 30.922 -1.69 1 97.81 374 ALA A C 1
ATOM 2862 O O . ALA A 1 374 ? 1.039 31.172 -1.576 1 97.81 374 ALA A O 1
ATOM 2863 N N . GLU A 1 375 ? -0.598 29.672 -1.844 1 96.5 375 GLU A N 1
ATOM 2864 C CA . GLU A 1 375 ? 0.293 28.531 -1.956 1 96.5 375 GLU A CA 1
ATOM 2865 C C . GLU A 1 375 ? 1.286 28.703 -3.1 1 96.5 375 GLU A C 1
ATOM 2867 O O . GLU A 1 375 ? 2.486 28.484 -2.928 1 96.5 375 GLU A O 1
ATOM 2872 N N . GLN A 1 376 ? 0.779 29.125 -4.242 1 95.19 376 GLN A N 1
ATOM 2873 C CA . GLN A 1 376 ? 1.639 29.281 -5.414 1 95.19 376 GLN A CA 1
ATOM 2874 C C . GLN A 1 376 ? 2.615 30.438 -5.227 1 95.19 376 GLN A C 1
ATOM 2876 O O . GLN A 1 376 ? 3.779 30.344 -5.621 1 95.19 376 GLN A O 1
ATOM 2881 N N . ALA A 1 377 ? 2.15 31.531 -4.715 1 97.44 377 ALA A N 1
ATOM 2882 C CA . ALA A 1 377 ? 3.021 32.656 -4.461 1 97.44 377 ALA A CA 1
ATOM 2883 C C . ALA A 1 377 ? 4.168 32.281 -3.529 1 97.44 377 ALA A C 1
ATOM 2885 O O . ALA A 1 377 ? 5.316 32.688 -3.754 1 97.44 377 ALA A O 1
ATOM 2886 N N . LEU A 1 378 ? 3.807 31.547 -2.471 1 97.38 378 LEU A N 1
ATOM 2887 C CA . LEU A 1 378 ? 4.824 31.078 -1.535 1 97.38 378 LEU A CA 1
ATOM 2888 C C . LEU A 1 378 ? 5.789 30.125 -2.219 1 97.38 378 LEU A C 1
ATOM 2890 O O . LEU A 1 378 ? 7.004 30.219 -2.031 1 97.38 378 LEU A O 1
ATOM 2894 N N . LEU A 1 379 ? 5.254 29.234 -3.008 1 94.38 379 LEU A N 1
ATOM 2895 C CA . LEU A 1 379 ? 6.082 28.281 -3.738 1 94.38 379 LEU A CA 1
ATOM 2896 C C . LEU A 1 379 ? 7.062 29 -4.652 1 94.38 379 LEU A C 1
ATOM 2898 O O . LEU A 1 379 ? 8.242 28.641 -4.711 1 94.38 379 LEU A O 1
ATOM 2902 N N . ASP A 1 380 ? 6.582 29.969 -5.348 1 94.75 380 ASP A N 1
ATOM 2903 C CA . ASP A 1 380 ? 7.406 30.75 -6.258 1 94.75 380 ASP A CA 1
ATOM 2904 C C . ASP A 1 380 ? 8.523 31.469 -5.5 1 94.75 380 ASP A C 1
ATOM 2906 O O . ASP A 1 380 ? 9.5 31.938 -6.105 1 94.75 380 ASP A O 1
ATOM 2910 N N . SER A 1 381 ? 8.375 31.578 -4.227 1 96.62 381 SER A N 1
ATOM 2911 C CA . SER A 1 381 ? 9.328 32.281 -3.391 1 96.62 381 SER A CA 1
ATOM 2912 C C . SER A 1 381 ? 10.18 31.328 -2.57 1 96.62 381 SER A C 1
ATOM 2914 O O . SER A 1 381 ? 10.812 31.734 -1.59 1 96.62 381 SER A O 1
ATOM 2916 N N . GLY A 1 382 ? 10.117 30.016 -2.842 1 93.56 382 GLY A N 1
ATOM 2917 C CA . GLY A 1 382 ? 10.984 29.031 -2.203 1 93.56 382 GLY A CA 1
ATOM 2918 C C . GLY A 1 382 ? 10.422 28.5 -0.898 1 93.56 382 GLY A C 1
ATOM 2919 O O . GLY A 1 382 ? 11.141 27.875 -0.118 1 93.56 382 GLY A O 1
ATOM 2920 N N . ILE A 1 383 ? 9.133 28.812 -0.655 1 96.56 383 ILE A N 1
ATOM 2921 C CA . ILE A 1 383 ? 8.469 28.344 0.552 1 96.56 383 ILE A CA 1
ATOM 2922 C C . ILE A 1 383 ? 7.395 27.312 0.18 1 96.56 383 ILE A C 1
ATOM 2924 O O . ILE A 1 383 ? 6.371 27.672 -0.407 1 96.56 383 ILE A O 1
ATOM 2928 N N . VAL A 1 384 ? 7.676 26.062 0.577 1 95.38 384 VAL A N 1
ATOM 2929 C CA . VAL A 1 384 ? 6.805 24.969 0.159 1 95.38 384 VAL A CA 1
ATOM 2930 C C . VAL A 1 384 ? 5.742 24.719 1.227 1 95.38 384 VAL A C 1
ATOM 2932 O O . VAL A 1 384 ? 6.062 24.297 2.344 1 95.38 384 VAL A O 1
ATOM 2935 N N . THR A 1 385 ? 4.516 25 0.886 1 95.81 385 THR A N 1
ATOM 2936 C CA . THR A 1 385 ? 3.387 24.859 1.799 1 95.81 385 THR A CA 1
ATOM 2937 C C . THR A 1 385 ? 2.232 24.125 1.116 1 95.81 385 THR A C 1
ATOM 2939 O O . THR A 1 385 ? 2.367 23.672 -0.021 1 95.81 385 THR A O 1
ATOM 2942 N N . ASN A 1 386 ? 1.146 23.953 1.875 1 93.94 386 ASN A N 1
ATOM 2943 C CA . ASN A 1 386 ? -0.059 23.328 1.334 1 93.94 386 ASN A CA 1
ATOM 2944 C C . ASN A 1 386 ? -1.296 24.188 1.595 1 93.94 386 ASN A C 1
ATOM 2946 O O . ASN A 1 386 ? -1.537 24.609 2.729 1 93.94 386 ASN A O 1
ATOM 2950 N N . ARG A 1 387 ? -2.066 24.484 0.46 1 94.31 387 ARG A N 1
ATOM 2951 C CA . ARG A 1 387 ? -3.342 25.156 0.684 1 94.31 387 ARG A CA 1
ATOM 2952 C C . ARG A 1 387 ? -4.305 24.25 1.451 1 94.31 387 ARG A C 1
ATOM 2954 O O . ARG A 1 387 ? -4.25 23.031 1.331 1 94.31 387 ARG A O 1
ATOM 2961 N N . ASN A 1 388 ? -5.137 24.828 2.236 1 95.06 388 ASN A N 1
ATOM 2962 C CA . ASN A 1 388 ? -6.062 24.094 3.088 1 95.06 388 ASN A CA 1
ATOM 2963 C C . ASN A 1 388 ? -7.344 24.891 3.34 1 95.06 388 ASN A C 1
ATOM 2965 O O . ASN A 1 388 ? -7.305 26.109 3.479 1 95.06 388 ASN A O 1
ATOM 2969 N N . ALA A 1 389 ? -8.398 24.172 3.389 1 93.31 389 ALA A N 1
ATOM 2970 C CA . ALA A 1 389 ? -9.656 24.797 3.787 1 93.31 389 ALA A CA 1
ATOM 2971 C C . ALA A 1 389 ? -9.617 25.234 5.254 1 93.31 389 ALA A C 1
ATOM 2973 O O . ALA A 1 389 ? -8.906 24.625 6.062 1 93.31 389 ALA A O 1
ATOM 2974 N N . ILE A 1 390 ? -10.305 26.266 5.539 1 93.38 390 ILE A N 1
ATOM 2975 C CA . ILE A 1 390 ? -10.523 26.703 6.914 1 93.38 390 ILE A CA 1
ATOM 2976 C C . ILE A 1 390 ? -12 26.516 7.277 1 93.38 390 ILE A C 1
ATOM 2978 O O . ILE A 1 390 ? -12.836 26.266 6.406 1 93.38 390 ILE A O 1
ATOM 2982 N N . PRO A 1 391 ? -12.336 26.516 8.578 1 91.25 391 PRO A N 1
ATOM 2983 C CA . PRO A 1 391 ? -13.742 26.328 8.953 1 91.25 391 PRO A CA 1
ATOM 2984 C C . PRO A 1 391 ? -14.68 27.281 8.234 1 91.25 391 PRO A C 1
ATOM 2986 O O . PRO A 1 391 ? -14.438 28.5 8.219 1 91.25 391 PRO A O 1
ATOM 2989 N N . SER A 1 392 ? -15.758 26.781 7.598 1 87.69 392 SER A N 1
ATOM 2990 C CA . SER A 1 392 ? -16.719 27.562 6.828 1 87.69 392 SER A CA 1
ATOM 2991 C C . SER A 1 392 ? -16.047 28.297 5.68 1 87.69 392 SER A C 1
ATOM 2993 O O . SER A 1 392 ? -16.266 29.5 5.492 1 87.69 392 SER A O 1
ATOM 2995 N N . ASP A 1 393 ? -15.266 27.625 4.98 1 91.75 393 ASP A N 1
ATOM 2996 C CA . ASP A 1 393 ? -14.414 28.188 3.938 1 91.75 393 ASP A CA 1
ATOM 2997 C C . ASP A 1 393 ? -15.25 28.75 2.789 1 91.75 393 ASP A C 1
ATOM 2999 O O . ASP A 1 393 ? -15.922 28 2.08 1 91.75 393 ASP A O 1
ATOM 3003 N N . PRO A 1 394 ? -15.195 30 2.559 1 89.69 394 PRO A N 1
ATOM 3004 C CA . PRO A 1 394 ? -16.016 30.609 1.508 1 89.69 394 PRO A CA 1
ATOM 3005 C C . PRO A 1 394 ? -15.562 30.203 0.104 1 89.69 394 PRO A C 1
ATOM 3007 O O . PRO A 1 394 ? -16.328 30.359 -0.857 1 89.69 394 PRO A O 1
ATOM 3010 N N . ASN A 1 395 ? -14.344 29.734 -0.074 1 92.31 395 ASN A N 1
ATOM 3011 C CA . ASN A 1 395 ? -13.828 29.422 -1.402 1 92.31 395 ASN A CA 1
ATOM 3012 C C . ASN A 1 395 ? -13.891 27.922 -1.691 1 92.31 395 ASN A C 1
ATOM 3014 O O . ASN A 1 395 ? -13.445 27.469 -2.748 1 92.31 395 ASN A O 1
ATOM 3018 N N . GLY A 1 396 ? -14.375 27.125 -0.752 1 86.25 396 GLY A N 1
ATOM 3019 C CA . GLY A 1 396 ? -14.547 25.688 -0.956 1 86.25 396 GLY A CA 1
ATOM 3020 C C . GLY A 1 396 ? -13.242 24.922 -0.89 1 86.25 396 GLY A C 1
ATOM 3021 O O . GLY A 1 396 ? -12.203 25.484 -0.518 1 86.25 396 GLY A O 1
ATOM 3022 N N . ALA A 1 397 ? -13.297 23.656 -1.312 1 81.5 397 ALA A N 1
ATOM 3023 C CA . ALA A 1 397 ? -12.195 22.719 -1.116 1 81.5 397 ALA A CA 1
ATOM 3024 C C . ALA A 1 397 ? -11.133 22.891 -2.193 1 81.5 397 ALA A C 1
ATOM 3026 O O . ALA A 1 397 ? -9.977 22.516 -1.995 1 81.5 397 ALA A O 1
ATOM 3027 N N . TRP A 1 398 ? -11.43 23.5 -3.254 1 83.62 398 TRP A N 1
ATOM 3028 C CA . TRP A 1 398 ? -10.508 23.547 -4.391 1 83.62 398 TRP A CA 1
ATOM 3029 C C . TRP A 1 398 ? -9.594 24.766 -4.293 1 83.62 398 TRP A C 1
ATOM 3031 O O . TRP A 1 398 ? -8.375 24.656 -4.418 1 83.62 398 TRP A O 1
ATOM 3041 N N . TYR A 1 399 ? -10.148 25.938 -4.055 1 92.06 399 TYR A N 1
ATOM 3042 C CA . TYR A 1 399 ? -9.359 27.156 -3.977 1 92.06 399 TYR A CA 1
ATOM 3043 C C . TYR A 1 399 ? -8.922 27.438 -2.545 1 92.06 399 TYR A C 1
ATOM 3045 O O . TYR A 1 399 ? -7.816 27.938 -2.314 1 92.06 399 TYR A O 1
ATOM 3053 N N . THR A 1 400 ? -9.789 27.062 -1.604 1 94.31 400 THR A N 1
ATOM 3054 C CA . THR A 1 400 ? -9.578 27.188 -0.164 1 94.31 400 THR A CA 1
ATOM 3055 C C . THR A 1 400 ? -9.289 28.625 0.228 1 94.31 400 THR A C 1
ATOM 3057 O O . THR A 1 400 ? -9.289 29.516 -0.624 1 94.31 400 THR A O 1
ATOM 3060 N N . SER A 1 401 ? -9.18 28.891 1.508 1 96.38 401 SER A N 1
ATOM 3061 C CA . SER A 1 401 ? -8.914 30.219 2.033 1 96.38 401 SER A CA 1
ATOM 3062 C C . SER A 1 401 ? -7.777 30.203 3.053 1 96.38 401 SER A C 1
ATOM 3064 O O . SER A 1 401 ? -7.562 31.172 3.77 1 96.38 401 SER A O 1
ATOM 3066 N N . GLY A 1 402 ? -7.129 29.062 3.105 1 96.5 402 GLY A N 1
ATOM 3067 C CA . GLY A 1 402 ? -6.078 28.953 4.105 1 96.5 402 GLY A CA 1
ATOM 3068 C C . GLY A 1 402 ? -4.836 28.234 3.592 1 96.5 402 GLY A C 1
ATOM 3069 O O . GLY A 1 402 ? -4.84 27.688 2.488 1 96.5 402 GLY A O 1
ATOM 3070 N N . ILE A 1 403 ? -3.76 28.344 4.363 1 97.25 403 ILE A N 1
ATOM 3071 C CA . ILE A 1 403 ? -2.502 27.625 4.191 1 97.25 403 ILE A CA 1
ATOM 3072 C C . ILE A 1 403 ? -2.178 26.844 5.465 1 97.25 403 ILE A C 1
ATOM 3074 O O . ILE A 1 403 ? -2.207 27.391 6.566 1 97.25 403 ILE A O 1
ATOM 3078 N N . ARG A 1 404 ? -1.975 25.547 5.289 1 97.56 404 ARG A N 1
ATOM 3079 C CA . ARG A 1 404 ? -1.536 24.703 6.395 1 97.56 404 ARG A CA 1
ATOM 3080 C C . ARG A 1 404 ? -0.023 24.516 6.379 1 97.56 404 ARG A C 1
ATOM 3082 O O . ARG A 1 404 ? 0.542 24.062 5.383 1 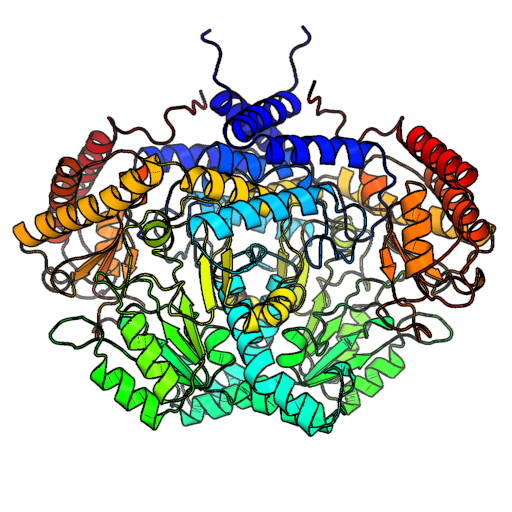97.56 404 ARG A O 1
ATOM 3089 N N . ILE A 1 405 ? 0.643 24.938 7.434 1 98.25 405 ILE A N 1
ATOM 3090 C CA . ILE A 1 405 ? 2.092 24.797 7.512 1 98.25 405 ILE A CA 1
ATOM 3091 C C . ILE A 1 405 ? 2.463 24 8.766 1 98.25 405 ILE A C 1
ATOM 3093 O O . ILE A 1 405 ? 1.74 24.031 9.766 1 98.25 405 ILE A O 1
ATOM 3097 N N . GLY A 1 406 ? 3.52 23.203 8.688 1 98.12 406 GLY A N 1
ATOM 3098 C CA . GLY A 1 406 ? 3.998 22.391 9.781 1 98.12 406 GLY A CA 1
ATOM 3099 C C . GLY A 1 406 ? 5.492 22.5 10.008 1 98.12 406 GLY A C 1
ATOM 3100 O O . GLY A 1 406 ? 6.227 22.969 9.133 1 98.12 406 GLY A O 1
ATOM 3101 N N . THR A 1 407 ? 5.965 22.109 11.195 1 98.56 407 THR A N 1
ATOM 3102 C CA . THR A 1 407 ? 7.348 22.406 11.57 1 98.56 407 THR A CA 1
ATOM 3103 C C . THR A 1 407 ? 8.156 21.109 11.703 1 98.56 407 THR A C 1
ATOM 3105 O O . THR A 1 407 ? 9.352 21.156 12 1 98.56 407 THR A O 1
ATOM 3108 N N . PRO A 1 408 ? 7.527 19.906 11.492 1 98.25 408 PRO A N 1
ATOM 3109 C CA . PRO A 1 408 ? 8.297 18.688 11.727 1 98.25 408 PRO A CA 1
ATOM 3110 C C . PRO A 1 408 ? 9.547 18.594 10.859 1 98.25 408 PRO A C 1
ATOM 3112 O O . PRO A 1 408 ? 10.633 18.297 11.367 1 98.25 408 PRO A O 1
ATOM 3115 N N . ALA A 1 409 ? 9.469 18.891 9.609 1 97.81 409 ALA A N 1
ATOM 3116 C CA . ALA A 1 409 ? 10.586 18.734 8.68 1 97.81 409 ALA A CA 1
ATOM 3117 C C . ALA A 1 409 ? 11.727 19.688 9.031 1 97.81 409 ALA A C 1
ATOM 3119 O O . ALA A 1 409 ? 12.891 19.266 9.078 1 97.81 409 ALA A O 1
ATOM 3120 N N . LEU A 1 410 ? 11.391 20.938 9.289 1 98.25 410 LEU A N 1
ATOM 3121 C CA . LEU A 1 410 ? 12.422 21.938 9.586 1 98.25 410 LEU A CA 1
ATOM 3122 C C . LEU A 1 410 ? 13.055 21.656 10.945 1 98.25 410 LEU A C 1
ATOM 3124 O O . LEU A 1 410 ? 14.242 21.922 11.141 1 98.25 410 LEU A O 1
ATOM 3128 N N . THR A 1 411 ? 12.227 21.172 11.883 1 98.56 411 THR A N 1
ATOM 3129 C CA . THR A 1 411 ? 12.781 20.766 13.172 1 98.56 411 THR A CA 1
ATOM 3130 C C . THR A 1 411 ? 13.758 19.609 13 1 98.56 411 THR A C 1
ATOM 3132 O O . THR A 1 411 ? 14.805 19.562 13.656 1 98.56 411 THR A O 1
ATOM 3135 N N . SER A 1 412 ? 13.469 18.656 12.117 1 97.56 412 SER A N 1
ATOM 3136 C CA . SER A 1 412 ? 14.352 17.531 11.828 1 97.56 412 SER A CA 1
ATOM 3137 C C . SER A 1 412 ? 15.695 18 11.297 1 97.56 412 SER A C 1
ATOM 3139 O O . SER A 1 412 ? 16.719 17.359 11.531 1 97.56 412 SER A O 1
ATOM 3141 N N . ARG A 1 413 ? 15.695 19.219 10.656 1 96.94 413 ARG A N 1
ATOM 3142 C CA . ARG A 1 413 ? 16.922 19.766 10.094 1 96.94 413 ARG A CA 1
ATOM 3143 C C . ARG A 1 413 ? 17.719 20.516 11.156 1 96.94 413 ARG A C 1
ATOM 3145 O O . ARG A 1 413 ? 18.891 20.828 10.945 1 96.94 413 ARG A O 1
ATOM 3152 N N . GLY A 1 414 ? 17.062 20.875 12.242 1 97.5 414 GLY A N 1
ATOM 3153 C CA . GLY A 1 414 ? 17.766 21.5 13.352 1 97.5 414 GLY A CA 1
ATOM 3154 C C . GLY A 1 414 ? 17.375 22.953 13.547 1 97.5 414 GLY A C 1
ATOM 3155 O O . GLY A 1 414 ? 17.938 23.641 14.414 1 97.5 414 GLY A O 1
ATOM 3156 N N . LEU A 1 415 ? 16.375 23.438 12.797 1 98.31 415 LEU A N 1
ATOM 3157 C CA . LEU A 1 415 ? 15.961 24.828 12.961 1 98.31 415 LEU A CA 1
ATOM 3158 C C . LEU A 1 415 ? 15.234 25.016 14.289 1 98.31 415 LEU A C 1
ATOM 3160 O O . LEU A 1 415 ? 14.531 24.109 14.758 1 98.31 415 LEU A O 1
ATOM 3164 N N . GLY A 1 416 ? 15.398 26.25 14.852 1 98.25 416 GLY A N 1
ATOM 3165 C CA . GLY A 1 416 ? 14.797 26.547 16.141 1 98.25 416 GLY A CA 1
ATOM 3166 C C . GLY A 1 416 ? 13.914 27.781 16.109 1 98.25 416 GLY A C 1
ATOM 3167 O O . GLY A 1 416 ? 13.438 28.188 15.047 1 98.25 416 GLY A O 1
ATOM 3168 N N . VAL A 1 417 ? 13.703 28.344 17.234 1 98.38 417 VAL A N 1
ATOM 3169 C CA . VAL A 1 417 ? 12.727 29.406 17.484 1 98.38 417 VAL A CA 1
ATOM 3170 C C . VAL A 1 417 ? 13.109 30.641 16.688 1 98.38 417 VAL A C 1
ATOM 3172 O O . VAL A 1 417 ? 12.25 31.297 16.094 1 98.38 417 VAL A O 1
ATOM 3175 N N . ALA A 1 418 ? 14.328 30.969 16.656 1 98.12 418 ALA A N 1
ATOM 3176 C CA . ALA A 1 418 ? 14.773 32.156 15.953 1 98.12 418 ALA A CA 1
ATOM 3177 C C . ALA A 1 418 ? 14.5 32.062 14.461 1 98.12 418 ALA A C 1
ATOM 3179 O O . ALA A 1 418 ? 14.055 33.031 13.828 1 98.12 418 ALA A O 1
ATOM 3180 N N . GLU A 1 419 ? 14.852 30.891 13.914 1 98.56 419 GLU A N 1
ATOM 3181 C CA . GLU A 1 419 ? 14.609 30.656 12.492 1 98.56 419 GLU A CA 1
ATOM 3182 C C . GLU A 1 419 ? 13.117 30.703 12.18 1 98.56 419 GLU A C 1
ATOM 3184 O O . GLU A 1 419 ? 12.711 31.156 11.109 1 98.56 419 GLU A O 1
ATOM 3189 N N . MET A 1 420 ? 12.273 30.266 13.109 1 98.69 420 MET A N 1
ATOM 3190 C CA . MET A 1 420 ? 10.828 30.266 12.891 1 98.69 420 MET A CA 1
ATOM 3191 C C . MET A 1 420 ? 10.312 31.703 12.75 1 98.69 420 MET A C 1
ATOM 3193 O O . MET A 1 420 ? 9.422 31.969 11.945 1 98.69 420 MET A O 1
ATOM 3197 N N . ASP A 1 421 ? 10.836 32.594 13.547 1 98.44 421 ASP A N 1
ATOM 3198 C CA . ASP A 1 421 ? 10.43 33.969 13.438 1 98.44 421 ASP A CA 1
ATOM 3199 C C . ASP A 1 421 ? 10.828 34.562 12.078 1 98.44 421 ASP A C 1
ATOM 3201 O O . ASP A 1 421 ? 10.062 35.312 11.477 1 98.44 421 ASP A O 1
ATOM 3205 N N . GLN A 1 422 ? 12 34.25 11.617 1 98.44 422 GLN A N 1
ATOM 3206 C CA . GLN A 1 422 ? 12.453 34.688 10.297 1 98.44 422 GLN A CA 1
ATOM 3207 C C . GLN A 1 422 ? 11.547 34.156 9.195 1 98.44 422 GLN A C 1
ATOM 3209 O O . GLN A 1 422 ? 11.219 34.844 8.242 1 98.44 422 GLN A O 1
ATOM 3214 N N . ILE A 1 423 ? 11.18 32.938 9.352 1 98.69 423 ILE A N 1
ATOM 3215 C CA . ILE A 1 423 ? 10.297 32.312 8.383 1 98.69 423 ILE A CA 1
ATOM 3216 C C . ILE A 1 423 ? 8.938 33 8.383 1 98.69 423 ILE A C 1
ATOM 3218 O O . ILE A 1 423 ? 8.352 33.25 7.324 1 98.69 423 ILE A O 1
ATOM 3222 N N . ALA A 1 424 ? 8.43 33.312 9.578 1 98.75 424 ALA A N 1
ATOM 3223 C CA . ALA A 1 424 ? 7.184 34.062 9.68 1 98.75 424 ALA A CA 1
ATOM 3224 C C . ALA A 1 424 ? 7.27 35.375 8.898 1 98.75 424 ALA A C 1
ATOM 3226 O O . ALA A 1 424 ? 6.32 35.781 8.211 1 98.75 424 ALA A O 1
ATOM 3227 N N . GLU A 1 425 ? 8.398 36.062 9 1 98.56 425 GLU A N 1
ATOM 3228 C CA . GLU A 1 425 ? 8.617 37.281 8.273 1 98.56 425 GLU A CA 1
ATOM 3229 C C . GLU A 1 425 ? 8.594 37.062 6.77 1 98.56 425 GLU A C 1
ATOM 3231 O O . GLU A 1 425 ? 7.996 37.844 6.027 1 98.56 425 GLU A O 1
ATOM 3236 N N . LEU A 1 426 ? 9.258 36.031 6.316 1 98.62 426 LEU A N 1
ATOM 3237 C CA . LEU A 1 426 ? 9.281 35.719 4.891 1 98.62 426 LEU A CA 1
ATOM 3238 C C . LEU A 1 426 ? 7.879 35.438 4.367 1 98.62 426 LEU A C 1
ATOM 3240 O O . LEU A 1 426 ? 7.5 35.906 3.301 1 98.62 426 LEU A O 1
ATOM 3244 N N . ILE A 1 427 ? 7.105 34.625 5.098 1 98.69 427 ILE A N 1
ATOM 3245 C CA . ILE A 1 427 ? 5.746 34.281 4.703 1 98.69 427 ILE A CA 1
ATOM 3246 C C . ILE A 1 427 ? 4.891 35.531 4.617 1 98.69 427 ILE A C 1
ATOM 3248 O O . ILE A 1 427 ? 4.203 35.781 3.617 1 98.69 427 ILE A O 1
ATOM 3252 N N . HIS A 1 428 ? 4.984 36.375 5.656 1 98.62 428 HIS A N 1
ATOM 3253 C CA . HIS A 1 428 ? 4.223 37.625 5.672 1 98.62 428 HIS A CA 1
ATOM 3254 C C . HIS A 1 428 ? 4.582 38.5 4.48 1 98.62 428 HIS A C 1
ATOM 3256 O O . HIS A 1 428 ? 3.699 39.062 3.836 1 98.62 428 HIS A O 1
ATOM 3262 N N . THR A 1 429 ? 5.855 38.656 4.227 1 98.62 429 THR A N 1
ATOM 3263 C CA . THR A 1 429 ? 6.348 39.5 3.143 1 98.62 429 THR A CA 1
ATOM 3264 C C . THR A 1 429 ? 5.762 39.062 1.804 1 98.62 429 THR A C 1
ATOM 3266 O O . THR A 1 429 ? 5.297 39.875 1.02 1 98.62 429 THR A O 1
ATOM 3269 N N . VAL A 1 430 ? 5.758 37.719 1.545 1 98.69 430 VAL A N 1
ATOM 3270 C CA . VAL A 1 430 ? 5.246 37.219 0.284 1 98.69 430 VAL A CA 1
ATOM 3271 C C . VAL A 1 430 ? 3.736 37.438 0.206 1 98.69 430 VAL A C 1
ATOM 3273 O O . VAL A 1 430 ? 3.227 37.906 -0.812 1 98.69 430 VAL A O 1
ATOM 3276 N N . LEU A 1 431 ? 3.008 37.125 1.297 1 98.56 431 LEU A N 1
ATOM 3277 C CA . LEU A 1 431 ? 1.557 37.25 1.287 1 98.56 431 LEU A CA 1
ATOM 3278 C C . LEU A 1 431 ? 1.15 38.719 1.114 1 98.56 431 LEU A C 1
ATOM 3280 O O . LEU A 1 431 ? 0.254 39.031 0.326 1 98.56 431 LEU A O 1
ATOM 3284 N N . ALA A 1 432 ? 1.838 39.594 1.787 1 98.19 432 ALA A N 1
ATOM 3285 C CA . ALA A 1 432 ? 1.534 41 1.717 1 98.19 432 ALA A CA 1
ATOM 3286 C C . ALA A 1 432 ? 1.903 41.594 0.352 1 98.19 432 ALA A C 1
ATOM 3288 O O . ALA A 1 432 ? 1.297 42.562 -0.106 1 98.19 432 ALA A O 1
ATOM 3289 N N . GLY A 1 433 ? 2.869 40.969 -0.309 1 98.25 433 GLY A N 1
ATOM 3290 C CA . GLY A 1 433 ? 3.354 41.469 -1.589 1 98.25 433 GLY A CA 1
ATOM 3291 C C . GLY A 1 433 ? 2.633 40.875 -2.775 1 98.25 433 GLY A C 1
ATOM 3292 O O . GLY A 1 433 ? 2.945 41.188 -3.926 1 98.25 433 GLY A O 1
ATOM 3293 N N . THR A 1 434 ? 1.691 39.969 -2.523 1 98.31 434 THR A N 1
ATOM 3294 C CA . THR A 1 434 ? 0.964 39.281 -3.584 1 98.31 434 THR A CA 1
ATOM 3295 C C . THR A 1 434 ? -0.374 39.969 -3.854 1 98.31 434 THR A C 1
ATOM 3297 O O . THR A 1 434 ? -1.146 40.219 -2.928 1 98.31 434 THR A O 1
ATOM 3300 N N . THR A 1 435 ? -0.7 40.312 -5.164 1 97.81 435 THR A N 1
ATOM 3301 C CA . THR A 1 435 ? -1.955 40.938 -5.559 1 97.81 435 THR A CA 1
ATOM 3302 C C . THR A 1 435 ? -2.83 39.938 -6.332 1 97.81 435 THR A C 1
ATOM 3304 O O . THR A 1 435 ? -2.43 39.438 -7.387 1 97.81 435 THR A O 1
ATOM 3307 N N . PRO A 1 436 ? -3.977 39.688 -5.777 1 96.81 436 PRO A N 1
ATOM 3308 C CA . PRO A 1 436 ? -4.863 38.781 -6.512 1 96.81 436 PRO A CA 1
ATOM 3309 C C . PRO A 1 436 ? -5.363 39.375 -7.824 1 96.81 436 PRO A C 1
ATOM 3311 O O . PRO A 1 436 ? -5.547 40.594 -7.918 1 96.81 436 PRO A O 1
ATOM 3314 N N . ALA A 1 437 ? -5.527 38.5 -8.773 1 94.88 437 ALA A N 1
ATOM 3315 C CA . ALA A 1 437 ? -6.215 38.938 -9.984 1 94.88 437 ALA A CA 1
ATOM 3316 C C . ALA A 1 437 ? -7.707 39.156 -9.727 1 94.88 437 ALA A C 1
ATOM 3318 O O . ALA A 1 437 ? -8.328 38.344 -9.016 1 94.88 437 ALA A O 1
ATOM 3319 N N . ALA A 1 438 ? -8.297 40.156 -10.336 1 89.62 438 ALA A N 1
ATOM 3320 C CA . ALA A 1 438 ? -9.688 40.531 -10.078 1 89.62 438 ALA A CA 1
ATOM 3321 C C . ALA A 1 438 ? -10.633 39.469 -10.68 1 89.62 438 ALA A C 1
ATOM 3323 O O . ALA A 1 438 ? -11.711 39.219 -10.141 1 89.62 438 ALA A O 1
ATOM 3324 N N . ASP A 1 439 ? -10.258 38.781 -11.648 1 92.5 439 ASP A N 1
ATOM 3325 C CA . ASP A 1 439 ? -11.172 37.938 -12.391 1 92.5 439 ASP A CA 1
ATOM 3326 C C . ASP A 1 439 ? -10.781 36.469 -12.258 1 92.5 439 ASP A C 1
ATOM 3328 O O . ASP A 1 439 ? -11.148 35.625 -13.094 1 92.5 439 ASP A O 1
ATOM 3332 N N . SER A 1 440 ? -9.961 36.219 -11.258 1 93.75 440 SER A N 1
ATOM 3333 C CA . SER A 1 440 ? -9.5 34.844 -11.148 1 93.75 440 SER A CA 1
ATOM 3334 C C . SER A 1 440 ? -9.227 34.469 -9.695 1 93.75 440 SER A C 1
ATOM 3336 O O . SER A 1 440 ? -8.672 35.25 -8.938 1 93.75 440 SER A O 1
ATOM 3338 N N . LYS A 1 441 ? -9.648 33.25 -9.312 1 94.19 441 LYS A N 1
ATOM 3339 C CA . LYS A 1 441 ? -9.352 32.719 -7.98 1 94.19 441 LYS A CA 1
ATOM 3340 C C . LYS A 1 441 ? -8.016 31.984 -7.965 1 94.19 441 LYS A C 1
ATOM 3342 O O . LYS A 1 441 ? -7.582 31.484 -6.922 1 94.19 441 LYS A O 1
ATOM 3347 N N . ALA A 1 442 ? -7.32 31.922 -9.094 1 93.5 442 ALA A N 1
ATOM 3348 C CA . ALA A 1 442 ? -6.066 31.188 -9.203 1 93.5 442 ALA A CA 1
ATOM 3349 C C . ALA A 1 442 ? -4.918 32.094 -9.594 1 93.5 442 ALA A C 1
ATOM 3351 O O . ALA A 1 442 ? -3.762 31.859 -9.25 1 93.5 442 ALA A O 1
ATOM 3352 N N . LYS A 1 443 ? -5.203 33.156 -10.297 1 96.12 443 LYS A N 1
ATOM 3353 C CA . LYS A 1 443 ? -4.156 34.031 -10.82 1 96.12 443 LYS A CA 1
ATOM 3354 C C . LYS A 1 443 ? -3.816 35.156 -9.836 1 96.12 443 LYS A C 1
ATOM 3356 O O . LYS A 1 443 ? -4.656 35.562 -9.023 1 96.12 443 LYS A O 1
ATOM 3361 N N . PHE A 1 444 ? -2.621 35.562 -9.852 1 98 444 PHE A N 1
ATOM 3362 C CA . PHE A 1 444 ? -2.109 36.625 -9 1 98 444 PHE A CA 1
ATOM 3363 C C . PHE A 1 444 ? -0.882 37.281 -9.625 1 98 444 PHE A C 1
ATOM 3365 O O . PHE A 1 444 ? -0.364 36.812 -10.641 1 98 444 PHE A O 1
ATOM 3372 N N . THR A 1 445 ? -0.534 38.406 -9.094 1 97.75 445 THR A N 1
ATOM 3373 C CA . THR A 1 445 ? 0.727 39.062 -9.445 1 97.75 445 THR A CA 1
ATOM 3374 C C . THR A 1 445 ? 1.636 39.188 -8.227 1 97.75 445 THR A C 1
ATOM 3376 O O . THR A 1 445 ? 1.171 39.469 -7.125 1 97.75 445 THR A O 1
ATOM 3379 N N . LEU A 1 446 ? 2.838 38.781 -8.352 1 98 446 LEU A N 1
ATOM 3380 C CA . LEU A 1 446 ? 3.914 38.906 -7.371 1 98 446 LEU A CA 1
ATOM 3381 C C . LEU A 1 446 ? 5.195 39.406 -8.031 1 98 446 LEU A C 1
ATOM 3383 O O . LEU A 1 446 ? 5.648 38.844 -9.023 1 98 446 LEU A O 1
ATOM 3387 N N . ASP A 1 447 ? 5.742 40.562 -7.531 1 97.5 447 ASP A N 1
ATOM 3388 C CA . ASP A 1 447 ? 6.992 41.0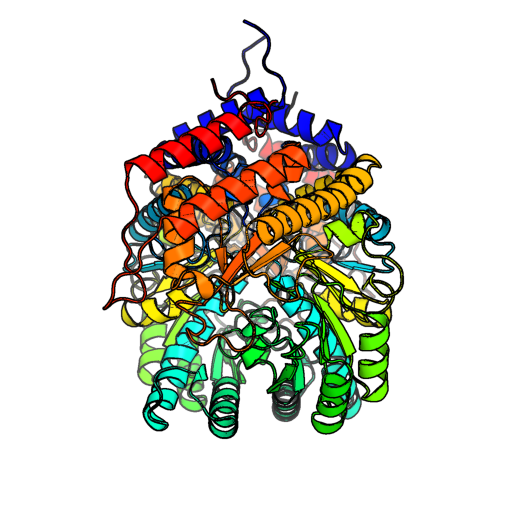94 -8.062 1 97.5 447 ASP A CA 1
ATOM 3389 C C . ASP A 1 447 ? 8.086 40.031 -8.086 1 97.5 447 ASP A C 1
ATOM 3391 O O . ASP A 1 447 ? 8.43 39.469 -7.043 1 97.5 447 ASP A O 1
ATOM 3395 N N . ALA A 1 448 ? 8.633 39.781 -9.227 1 97.44 448 ALA A N 1
ATOM 3396 C CA . ALA A 1 448 ? 9.664 38.75 -9.398 1 97.44 448 ALA A CA 1
ATOM 3397 C C . ALA A 1 448 ? 10.875 39.031 -8.516 1 97.44 448 ALA A C 1
ATOM 3399 O O . ALA A 1 448 ? 11.523 38.125 -8.016 1 97.44 448 ALA A O 1
ATOM 3400 N N . ALA A 1 449 ? 11.148 40.281 -8.359 1 97.81 449 ALA A N 1
ATOM 3401 C CA . ALA A 1 449 ? 12.289 40.656 -7.531 1 97.81 449 ALA A CA 1
ATOM 3402 C C . ALA A 1 449 ? 12.039 40.312 -6.066 1 97.81 449 ALA A C 1
ATOM 3404 O O . ALA A 1 449 ? 12.961 39.906 -5.348 1 97.81 449 ALA A O 1
ATOM 3405 N N . LEU A 1 450 ? 10.836 40.562 -5.656 1 98 450 LEU A N 1
ATOM 3406 C CA . LEU A 1 450 ? 10.477 40.188 -4.289 1 98 450 LEU A CA 1
ATOM 3407 C C . LEU A 1 450 ? 10.555 38.688 -4.078 1 98 450 LEU A C 1
ATOM 3409 O O . LEU A 1 450 ? 11.117 38.219 -3.078 1 98 450 LEU A O 1
ATOM 3413 N N . ALA A 1 451 ? 9.969 37.938 -4.988 1 97.81 451 ALA A N 1
ATOM 3414 C CA . ALA A 1 451 ? 10 36.5 -4.91 1 97.81 451 ALA A CA 1
ATOM 3415 C C . ALA A 1 451 ? 11.438 35.969 -4.871 1 97.81 451 ALA A C 1
ATOM 3417 O O . ALA A 1 451 ? 11.766 35.094 -4.074 1 97.81 451 ALA A O 1
ATOM 3418 N N . ASP A 1 452 ? 12.281 36.5 -5.695 1 97.69 452 ASP A N 1
ATOM 3419 C CA . ASP A 1 452 ? 13.688 36.094 -5.766 1 97.69 452 ASP A CA 1
ATOM 3420 C C . ASP A 1 452 ? 14.422 36.406 -4.469 1 97.69 452 ASP A C 1
ATOM 3422 O O . ASP A 1 452 ? 15.234 35.594 -3.992 1 97.69 452 ASP A O 1
ATOM 3426 N N . ARG A 1 453 ? 14.164 37.594 -3.986 1 98 453 ARG A N 1
ATOM 3427 C CA . ARG A 1 453 ? 14.805 38 -2.738 1 98 453 ARG A CA 1
ATOM 3428 C C . ARG A 1 453 ? 14.414 37.062 -1.596 1 98 453 ARG A C 1
ATOM 3430 O O . ARG A 1 453 ? 15.273 36.625 -0.821 1 98 453 ARG A O 1
ATOM 3437 N N . VAL A 1 454 ? 13.148 36.75 -1.465 1 97.81 454 VAL A N 1
ATOM 3438 C CA . VAL A 1 454 ? 12.664 35.875 -0.409 1 97.81 454 VAL A CA 1
ATOM 3439 C C . VAL A 1 454 ? 13.25 34.469 -0.602 1 97.81 454 VAL A C 1
ATOM 3441 O O . VAL A 1 454 ? 13.641 33.812 0.366 1 97.81 454 VAL A O 1
ATOM 3444 N N . SER A 1 455 ? 13.281 34 -1.833 1 96.75 455 SER A N 1
ATOM 3445 C CA . SER A 1 455 ? 13.867 32.719 -2.137 1 96.75 455 SER A CA 1
ATOM 3446 C C . SER A 1 455 ? 15.32 32.656 -1.693 1 96.75 455 SER A C 1
ATOM 3448 O O . SER A 1 455 ? 15.758 31.641 -1.116 1 96.75 455 SER A O 1
ATOM 3450 N N . LYS A 1 456 ? 16.078 33.656 -1.956 1 96.81 456 LYS A N 1
ATOM 3451 C CA . LYS A 1 456 ? 17.484 33.719 -1.545 1 96.81 456 LYS A CA 1
ATOM 3452 C C . LYS A 1 456 ? 17.609 33.75 -0.025 1 96.81 456 LYS A C 1
ATOM 3454 O O . LYS A 1 456 ? 18.469 33.062 0.541 1 96.81 456 LYS A O 1
ATOM 3459 N N . GLN A 1 457 ? 16.75 34.5 0.598 1 97.06 457 GLN A N 1
ATOM 3460 C CA . GLN A 1 457 ? 16.75 34.562 2.057 1 97.06 457 GLN A CA 1
ATOM 3461 C C . GLN A 1 457 ? 16.422 33.188 2.664 1 97.06 457 GLN A C 1
ATOM 3463 O O . GLN A 1 457 ? 17.016 32.812 3.676 1 97.06 457 GLN A O 1
ATOM 3468 N N . ALA A 1 458 ? 15.445 32.531 2.068 1 95.38 458 ALA A N 1
ATOM 3469 C CA . ALA A 1 458 ? 15.094 31.172 2.52 1 95.38 458 ALA A CA 1
ATOM 3470 C C . ALA A 1 458 ? 16.297 30.234 2.408 1 95.38 458 ALA A C 1
ATOM 3472 O O . ALA A 1 458 ? 16.578 29.469 3.336 1 95.38 458 ALA A O 1
ATOM 3473 N N . SER A 1 459 ? 16.969 30.281 1.283 1 94.69 459 SER A N 1
ATOM 3474 C CA . SER A 1 459 ? 18.141 29.438 1.062 1 94.69 459 SER A CA 1
ATOM 3475 C C . SER A 1 459 ? 19.25 29.766 2.051 1 94.69 459 SER A C 1
ATOM 3477 O O . SER A 1 459 ? 19.922 28.859 2.568 1 94.69 459 SER A O 1
ATOM 3479 N N . GLU A 1 460 ? 19.469 31.016 2.287 1 95.88 460 GLU A N 1
ATOM 3480 C CA . GLU A 1 460 ? 20.484 31.453 3.229 1 95.88 460 GLU A CA 1
ATOM 3481 C C . GLU A 1 460 ? 20.156 31.016 4.652 1 95.88 460 GLU A C 1
ATOM 3483 O O . GLU A 1 460 ? 21.047 30.641 5.414 1 95.88 460 GLU A O 1
ATOM 3488 N N . LEU A 1 461 ? 18.938 31.094 4.938 1 96.81 461 LEU A N 1
ATOM 3489 C CA . LEU A 1 461 ? 18.469 30.672 6.258 1 96.81 461 LEU A CA 1
ATOM 3490 C C . LEU A 1 461 ? 18.75 29.203 6.488 1 96.81 461 LEU A C 1
ATOM 3492 O O . LEU A 1 461 ? 19.031 28.781 7.613 1 96.81 461 LEU A O 1
ATOM 3496 N N . LEU A 1 462 ? 18.719 28.391 5.43 1 96.81 462 LEU A N 1
ATOM 3497 C CA . LEU A 1 462 ? 18.859 26.938 5.523 1 96.81 462 LEU A CA 1
ATOM 3498 C C . LEU A 1 462 ? 20.328 26.531 5.508 1 96.81 462 LEU A C 1
ATOM 3500 O O . LEU A 1 462 ? 20.672 25.406 5.902 1 96.81 462 LEU A O 1
ATOM 3504 N N . ALA A 1 463 ? 21.203 27.344 5.082 1 95.88 463 ALA A N 1
ATOM 3505 C CA . ALA A 1 463 ? 22.594 27.031 4.824 1 95.88 463 ALA A CA 1
ATOM 3506 C C . ALA A 1 463 ? 23.266 26.422 6.055 1 95.88 463 ALA A C 1
ATOM 3508 O O . ALA A 1 463 ? 23.984 25.438 5.941 1 95.88 463 ALA A O 1
ATOM 3509 N N . PRO A 1 464 ? 22.984 26.938 7.297 1 97 464 PRO A N 1
ATOM 3510 C CA . PRO A 1 464 ? 23.609 26.344 8.484 1 97 464 PRO A CA 1
ATOM 3511 C C . PRO A 1 464 ? 22.969 25.031 8.898 1 97 464 PRO A C 1
ATOM 3513 O O . PRO A 1 464 ? 23.469 24.344 9.789 1 97 464 PRO A O 1
ATOM 3516 N N . PHE A 1 465 ? 21.859 24.656 8.281 1 97.62 465 PHE A N 1
ATOM 3517 C CA . PHE A 1 465 ? 21.094 23.453 8.641 1 97.62 465 PHE A CA 1
ATOM 3518 C C . PHE A 1 465 ? 20.969 22.516 7.449 1 97.62 465 PHE A C 1
ATOM 3520 O O . PHE A 1 465 ? 19.859 22.25 6.996 1 97.62 465 PHE A O 1
ATOM 3527 N N . PRO A 1 466 ? 22.078 21.953 7.031 1 95.88 466 PRO A N 1
ATOM 3528 C CA . PRO A 1 466 ? 22.016 21.109 5.836 1 95.88 466 PRO A CA 1
ATOM 3529 C C . PRO A 1 466 ? 21.156 19.859 6.051 1 95.88 466 PRO A C 1
ATOM 3531 O O . PRO A 1 466 ? 21.234 19.234 7.113 1 95.88 466 PRO A O 1
ATOM 3534 N N . LEU A 1 467 ? 20.312 19.562 5.098 1 97.06 467 LEU A N 1
ATOM 3535 C CA . LEU A 1 467 ? 19.578 18.312 5.094 1 97.06 467 LEU A CA 1
ATOM 3536 C C . LEU A 1 467 ? 20.484 17.141 4.758 1 97.06 467 LEU A C 1
ATOM 3538 O O . LEU A 1 467 ? 21.172 17.141 3.73 1 97.06 467 LEU A O 1
ATOM 3542 N N . TYR A 1 468 ? 20.5 16.109 5.57 1 97 468 TYR A N 1
ATOM 3543 C CA . TYR A 1 468 ? 21.344 14.93 5.43 1 97 468 TYR A CA 1
ATOM 3544 C C . TYR A 1 468 ? 22.812 15.328 5.285 1 97 468 TYR A C 1
ATOM 3546 O O . TYR A 1 468 ? 23.453 15 4.289 1 97 468 TYR A O 1
ATOM 3554 N N . PRO A 1 469 ? 23.328 15.922 6.266 1 95.69 469 PRO A N 1
ATOM 3555 C CA . PRO A 1 469 ? 24.719 16.391 6.168 1 95.69 469 PRO A CA 1
ATOM 3556 C C . PRO A 1 469 ? 25.719 15.258 5.949 1 95.69 469 PRO A C 1
ATOM 3558 O O . PRO A 1 469 ? 26.812 15.484 5.434 1 95.69 469 PRO A O 1
ATOM 3561 N N . SER A 1 470 ? 25.344 14.008 6.305 1 95.06 470 SER A N 1
ATOM 3562 C CA . SER A 1 470 ? 26.234 12.867 6.164 1 95.06 470 SER A CA 1
ATOM 3563 C C . SER A 1 470 ? 26.203 12.32 4.742 1 95.06 470 SER A C 1
ATOM 3565 O O . SER A 1 470 ? 27 11.438 4.398 1 95.06 470 SER A O 1
ATOM 3567 N N . VAL A 1 471 ? 25.375 12.844 3.895 1 97.25 471 VAL A N 1
ATOM 3568 C CA . VAL A 1 471 ? 25.234 12.312 2.545 1 97.25 471 VAL A CA 1
ATOM 3569 C C . VAL A 1 471 ? 25.875 13.258 1.54 1 97.25 471 VAL A C 1
ATOM 3571 O O . VAL A 1 471 ? 25.422 14.391 1.351 1 97.25 471 VAL A O 1
ATOM 3574 N N . ASP A 1 472 ? 26.906 12.828 0.969 1 96.12 472 ASP A N 1
ATOM 3575 C CA . ASP A 1 472 ? 27.609 13.531 -0.105 1 96.12 472 ASP A CA 1
ATOM 3576 C C . ASP A 1 472 ? 27.547 12.734 -1.408 1 96.12 472 ASP A C 1
ATOM 3578 O O . ASP A 1 472 ? 28.172 11.68 -1.528 1 96.12 472 ASP A O 1
ATOM 3582 N N . LEU A 1 473 ? 26.828 13.281 -2.396 1 94.69 473 LEU A N 1
ATOM 3583 C CA . LEU A 1 473 ? 26.641 12.562 -3.652 1 94.69 473 LEU A CA 1
ATOM 3584 C C . LEU A 1 473 ? 27.75 12.914 -4.648 1 94.69 473 LEU A C 1
ATOM 3586 O O . LEU A 1 473 ? 27.781 12.359 -5.75 1 94.69 473 LEU A O 1
ATOM 3590 N N . GLY A 1 474 ? 28.781 13.758 -4.336 1 85.94 474 GLY A N 1
ATOM 3591 C CA . GLY A 1 474 ? 29.859 14.195 -5.207 1 85.94 474 GLY A CA 1
ATOM 3592 C C . GLY A 1 474 ? 29.594 15.547 -5.852 1 85.94 474 GLY A C 1
ATOM 3593 O O . GLY A 1 474 ? 28.453 16.016 -5.875 1 85.94 474 GLY A O 1
ATOM 3594 N N . MET B 1 1 ? 43.125 -5.555 -2.594 1 37.56 1 MET B N 1
ATOM 3595 C CA . MET B 1 1 ? 41.75 -5.848 -2.184 1 37.56 1 MET B CA 1
ATOM 3596 C C . MET B 1 1 ? 40.781 -5.523 -3.303 1 37.56 1 MET B C 1
ATOM 3598 O O . MET B 1 1 ? 40.75 -4.395 -3.805 1 37.56 1 MET B O 1
ATOM 3602 N N . THR B 1 2 ? 40.469 -6.41 -4.113 1 56.28 2 THR B N 1
ATOM 3603 C CA . THR B 1 2 ? 39.719 -6.238 -5.359 1 56.28 2 THR B CA 1
ATOM 3604 C C . THR B 1 2 ? 38.531 -5.312 -5.152 1 56.28 2 THR B C 1
ATOM 3606 O O . THR B 1 2 ? 37.781 -5.445 -4.168 1 56.28 2 THR B O 1
ATOM 3609 N N . GLU B 1 3 ? 38.469 -4.156 -5.793 1 79.62 3 GLU B N 1
ATOM 3610 C CA . GLU B 1 3 ? 37.5 -3.08 -5.664 1 79.62 3 GLU B CA 1
ATOM 3611 C C . GLU B 1 3 ? 36.094 -3.6 -5.852 1 79.62 3 GLU B C 1
ATOM 3613 O O . GLU B 1 3 ? 35.781 -4.305 -6.824 1 79.62 3 GLU B O 1
ATOM 3618 N N . LEU B 1 4 ? 35.25 -3.588 -4.82 1 89.62 4 LEU B N 1
ATOM 3619 C CA . LEU B 1 4 ? 33.875 -4.016 -4.852 1 89.62 4 LEU B CA 1
ATOM 3620 C C . LEU B 1 4 ? 33.094 -3.268 -5.934 1 89.62 4 LEU B C 1
ATOM 3622 O O . LEU B 1 4 ? 33.344 -2.08 -6.164 1 89.62 4 LEU B O 1
ATOM 3626 N N . ASN B 1 5 ? 32.344 -4.012 -6.684 1 96.44 5 ASN B N 1
ATOM 3627 C CA . ASN B 1 5 ? 31.469 -3.352 -7.637 1 96.44 5 ASN B CA 1
ATOM 3628 C C . ASN B 1 5 ? 30.422 -2.48 -6.93 1 96.44 5 ASN B C 1
ATOM 3630 O O . ASN B 1 5 ? 30.359 -2.463 -5.703 1 96.44 5 ASN B O 1
ATOM 3634 N N . ALA B 1 6 ? 29.703 -1.737 -7.656 1 97.62 6 ALA B N 1
ATOM 3635 C CA . ALA B 1 6 ? 28.766 -0.75 -7.117 1 97.62 6 ALA B CA 1
ATOM 3636 C C . ALA B 1 6 ? 27.656 -1.422 -6.316 1 97.62 6 ALA B C 1
ATOM 3638 O O . ALA B 1 6 ? 27.234 -0.905 -5.281 1 97.62 6 ALA B O 1
ATOM 3639 N N . GLU B 1 7 ? 27.141 -2.551 -6.77 1 98.06 7 GLU B N 1
ATOM 3640 C CA . GLU B 1 7 ? 26.062 -3.248 -6.074 1 98.06 7 GLU B CA 1
ATOM 3641 C C . GLU B 1 7 ? 26.5 -3.709 -4.688 1 98.06 7 GLU B C 1
ATOM 3643 O O . GLU B 1 7 ? 25.828 -3.436 -3.693 1 98.06 7 GLU B O 1
ATOM 3648 N N . SER B 1 8 ? 27.656 -4.355 -4.633 1 98.25 8 SER B N 1
ATOM 3649 C CA . SER B 1 8 ? 28.203 -4.832 -3.365 1 98.25 8 SER B CA 1
ATOM 3650 C C . SER B 1 8 ? 28.469 -3.676 -2.41 1 98.25 8 SER B C 1
ATOM 3652 O O . SER B 1 8 ? 28.141 -3.754 -1.224 1 98.25 8 SER B O 1
ATOM 3654 N N . THR B 1 9 ? 29.031 -2.627 -2.988 1 98.12 9 THR B N 1
ATOM 3655 C CA . THR B 1 9 ? 29.359 -1.456 -2.182 1 98.12 9 THR B CA 1
ATOM 3656 C C . THR B 1 9 ? 28.094 -0.828 -1.602 1 98.12 9 THR B C 1
ATOM 3658 O O . THR B 1 9 ? 28.047 -0.483 -0.419 1 98.12 9 THR B O 1
ATOM 3661 N N . ALA B 1 10 ? 27.078 -0.711 -2.402 1 98.19 10 ALA B N 1
ATOM 3662 C CA . ALA B 1 10 ? 25.812 -0.104 -1.974 1 98.19 10 ALA B CA 1
ATOM 3663 C C . ALA B 1 10 ? 25.172 -0.916 -0.855 1 98.19 10 ALA B C 1
ATOM 3665 O O . ALA B 1 10 ? 24.828 -0.374 0.2 1 98.19 10 ALA B O 1
ATOM 3666 N N . PHE B 1 11 ? 25.062 -2.24 -1.038 1 98.5 11 PHE B N 1
ATOM 3667 C CA . PHE B 1 11 ? 24.344 -3.08 -0.083 1 98.5 11 PHE B CA 1
ATOM 3668 C C . PHE B 1 11 ? 25.141 -3.229 1.207 1 98.5 11 PHE B C 1
ATOM 3670 O O . PHE B 1 11 ? 24.562 -3.221 2.301 1 98.5 11 PHE B O 1
ATOM 3677 N N . ARG B 1 12 ? 26.469 -3.361 1.124 1 98.06 12 ARG B N 1
ATOM 3678 C CA . ARG B 1 12 ? 27.297 -3.475 2.32 1 98.06 12 ARG B CA 1
ATOM 3679 C C . ARG B 1 12 ? 27.203 -2.215 3.176 1 98.06 12 ARG B C 1
ATOM 3681 O O . ARG B 1 12 ? 27.016 -2.297 4.391 1 98.06 12 ARG B O 1
ATOM 3688 N N . SER B 1 13 ? 27.344 -1.108 2.504 1 98.19 13 SER B N 1
ATOM 3689 C CA . SER B 1 13 ? 27.297 0.156 3.23 1 98.19 13 SER B CA 1
ATOM 3690 C C . SER B 1 13 ? 25.906 0.418 3.799 1 98.19 13 SER B C 1
ATOM 3692 O O . SER B 1 13 ? 25.766 0.962 4.895 1 98.19 13 SER B O 1
ATOM 3694 N N . ALA B 1 14 ? 24.891 0.067 3.049 1 98.5 14 ALA B N 1
ATOM 3695 C CA . ALA B 1 14 ? 23.531 0.201 3.549 1 98.5 14 ALA B CA 1
ATOM 3696 C C . ALA B 1 14 ? 23.328 -0.625 4.816 1 98.5 14 ALA B C 1
ATOM 3698 O O . ALA B 1 14 ? 22.75 -0.141 5.793 1 98.5 14 ALA B O 1
ATOM 3699 N N . LEU B 1 15 ? 23.797 -1.902 4.789 1 98.62 15 LEU B N 1
ATOM 3700 C CA . LEU B 1 15 ? 23.656 -2.783 5.945 1 98.62 15 LEU B CA 1
ATOM 3701 C C . LEU B 1 15 ? 24.406 -2.229 7.148 1 98.62 15 LEU B C 1
ATOM 3703 O O . LEU B 1 15 ? 23.969 -2.367 8.289 1 98.62 15 LEU B O 1
ATOM 3707 N N . GLU B 1 16 ? 25.531 -1.636 6.848 1 98.5 16 GLU B N 1
ATOM 3708 C CA . GLU B 1 16 ? 26.297 -1.014 7.922 1 98.5 16 GLU B CA 1
ATOM 3709 C C . GLU B 1 16 ? 25.5 0.107 8.594 1 98.5 16 GLU B C 1
ATOM 3711 O O . GLU B 1 16 ? 25.469 0.197 9.82 1 98.5 16 GLU B O 1
ATOM 3716 N N . VAL B 1 17 ? 24.906 0.949 7.828 1 98.69 17 VAL B N 1
ATOM 3717 C CA . VAL B 1 17 ? 24.109 2.066 8.344 1 98.69 17 VAL B CA 1
ATOM 3718 C C . VAL B 1 17 ? 22.922 1.536 9.141 1 98.69 17 VAL B C 1
ATOM 3720 O O . VAL B 1 17 ? 22.641 2.01 10.25 1 98.69 17 VAL B O 1
ATOM 3723 N N . VAL B 1 18 ? 22.203 0.523 8.656 1 98.81 18 VAL B N 1
ATOM 3724 C CA . VAL B 1 18 ? 21.047 -0.067 9.32 1 98.81 18 VAL B CA 1
ATOM 3725 C C . VAL B 1 18 ? 21.484 -0.719 10.633 1 98.81 18 VAL B C 1
ATOM 3727 O O . VAL B 1 18 ? 20.812 -0.585 11.656 1 98.81 18 VAL B O 1
ATOM 3730 N N . ARG B 1 19 ? 22.641 -1.385 10.617 1 98.69 19 ARG B N 1
ATOM 3731 C CA . ARG B 1 19 ? 23.172 -2.088 11.773 1 98.69 19 ARG B CA 1
ATOM 3732 C C . ARG B 1 19 ? 23.453 -1.122 12.922 1 98.69 19 ARG B C 1
ATOM 3734 O O . ARG B 1 19 ? 23.312 -1.476 14.086 1 98.69 19 ARG B O 1
ATOM 3741 N N . SER B 1 20 ? 23.812 0.075 12.562 1 98.38 20 SER B N 1
ATOM 3742 C CA . SER B 1 20 ? 24.156 1.069 13.578 1 98.38 20 SER B CA 1
ATOM 3743 C C . SER B 1 20 ? 22.938 1.453 14.406 1 98.38 20 SER B C 1
ATOM 3745 O O . SER B 1 20 ? 23.062 1.975 15.516 1 98.38 20 SER B O 1
ATOM 3747 N N . VAL B 1 21 ? 21.703 1.193 13.953 1 98.5 21 VAL B N 1
ATOM 3748 C CA . VAL B 1 21 ? 20.484 1.531 14.672 1 98.5 21 VAL B CA 1
ATOM 3749 C C . VAL B 1 21 ? 19.938 0.289 15.375 1 98.5 21 VAL B C 1
ATOM 3751 O O . VAL B 1 21 ? 19.656 0.32 16.578 1 98.5 21 VAL B O 1
ATOM 3754 N N . ASP B 1 22 ? 19.797 -0.793 14.617 1 98.62 22 ASP B N 1
ATOM 3755 C CA . ASP B 1 22 ? 19.328 -2.055 15.18 1 98.62 22 ASP B CA 1
ATOM 3756 C C . ASP B 1 22 ? 19.969 -3.246 14.469 1 98.62 22 ASP B C 1
ATOM 3758 O O . ASP B 1 22 ? 19.516 -3.654 13.398 1 98.62 22 ASP B O 1
ATOM 3762 N N . PRO B 1 23 ? 20.875 -3.904 15.062 1 98.81 23 PRO B N 1
ATOM 3763 C CA . PRO B 1 23 ? 21.594 -5 14.422 1 98.81 23 PRO B CA 1
ATOM 3764 C C . PRO B 1 23 ? 20.703 -6.191 14.094 1 98.81 23 PRO B C 1
ATOM 3766 O O . PRO B 1 23 ? 20.969 -6.922 13.133 1 98.81 23 PRO B O 1
ATOM 3769 N N . ARG B 1 24 ? 19.625 -6.449 14.852 1 98.75 24 ARG B N 1
ATOM 3770 C CA . ARG B 1 24 ? 18.719 -7.566 14.586 1 98.75 24 ARG B CA 1
ATOM 3771 C C . ARG B 1 24 ? 18.109 -7.457 13.195 1 98.75 24 ARG B C 1
ATOM 3773 O O . ARG B 1 24 ? 17.938 -8.461 12.5 1 98.75 24 ARG B O 1
ATOM 3780 N N . ILE B 1 25 ? 17.812 -6.199 12.734 1 98.88 25 ILE B N 1
ATOM 3781 C CA . ILE B 1 25 ? 17.219 -5.957 11.422 1 98.88 25 ILE B CA 1
ATOM 3782 C C . ILE B 1 25 ? 18.25 -6.184 10.328 1 98.88 25 ILE B C 1
ATOM 3784 O O . ILE B 1 25 ? 17.984 -6.871 9.336 1 98.88 25 ILE B O 1
ATOM 3788 N N . ALA B 1 26 ? 19.453 -5.594 10.516 1 98.81 26 ALA B N 1
ATOM 3789 C CA . ALA B 1 26 ? 20.531 -5.785 9.539 1 98.81 26 ALA B CA 1
ATOM 3790 C C . ALA B 1 26 ? 20.844 -7.266 9.359 1 98.81 26 ALA B C 1
ATOM 3792 O O . ALA B 1 26 ? 21.047 -7.734 8.242 1 98.81 26 ALA B O 1
ATOM 3793 N N . ASP B 1 27 ? 20.859 -7.988 10.477 1 98.69 27 ASP B N 1
ATOM 3794 C CA . ASP B 1 27 ? 21.172 -9.414 10.445 1 98.69 27 ASP B CA 1
ATOM 3795 C C . ASP B 1 27 ? 20.078 -10.195 9.727 1 98.69 27 ASP B C 1
ATOM 3797 O O . ASP B 1 27 ? 20.359 -11.125 8.969 1 98.69 27 ASP B O 1
ATOM 3801 N N . ALA B 1 28 ? 18.859 -9.859 9.977 1 98.69 28 ALA B N 1
ATOM 3802 C CA . ALA B 1 28 ? 17.734 -10.539 9.32 1 98.69 28 ALA B CA 1
ATOM 3803 C C . ALA B 1 28 ? 17.781 -10.305 7.809 1 98.69 28 ALA B C 1
ATOM 3805 O O . ALA B 1 28 ? 17.5 -11.219 7.027 1 98.69 28 ALA B O 1
ATOM 3806 N N . ILE B 1 29 ? 18.125 -9.062 7.398 1 98.62 29 ILE B N 1
ATOM 3807 C CA . ILE B 1 29 ? 18.219 -8.734 5.98 1 98.62 29 ILE B CA 1
ATOM 3808 C C . ILE B 1 29 ? 19.328 -9.562 5.332 1 98.62 29 ILE B C 1
ATOM 3810 O O . ILE B 1 29 ? 19.109 -10.18 4.289 1 98.62 29 ILE B O 1
ATOM 3814 N N . ALA B 1 30 ? 20.484 -9.586 5.973 1 98.44 30 ALA B N 1
ATOM 3815 C CA . ALA B 1 30 ? 21.609 -10.336 5.441 1 98.44 30 ALA B CA 1
ATOM 3816 C C . ALA B 1 30 ? 21.312 -11.836 5.418 1 98.44 30 ALA B C 1
ATOM 3818 O O . ALA B 1 30 ? 21.641 -12.523 4.453 1 98.44 30 ALA B O 1
ATOM 3819 N N . LYS B 1 31 ? 20.688 -12.297 6.441 1 97.94 31 LYS B N 1
ATOM 3820 C CA . LYS B 1 31 ? 20.359 -13.711 6.535 1 97.94 31 LYS B CA 1
ATOM 3821 C C . LYS B 1 31 ? 19.359 -14.117 5.461 1 97.94 31 LYS B C 1
ATOM 3823 O O . LYS B 1 31 ? 19.391 -15.242 4.961 1 97.94 31 LYS B O 1
ATOM 3828 N N . GLU B 1 32 ? 18.453 -13.219 5.105 1 97.5 32 GLU B N 1
ATOM 3829 C CA . GLU B 1 32 ? 17.484 -13.508 4.051 1 97.5 32 GLU B CA 1
ATOM 3830 C C . GLU B 1 32 ? 18.188 -13.82 2.73 1 97.5 32 GLU B C 1
ATOM 3832 O O . GLU B 1 32 ? 17.797 -14.75 2.02 1 97.5 32 GLU B O 1
ATOM 3837 N N . LEU B 1 33 ? 19.219 -13.039 2.381 1 97.38 33 LEU B N 1
ATOM 3838 C CA . LEU B 1 33 ? 19.969 -13.312 1.161 1 97.38 33 LEU B CA 1
ATOM 3839 C C . LEU B 1 33 ? 20.609 -14.695 1.222 1 97.38 33 LEU B C 1
ATOM 3841 O O . LEU B 1 33 ? 20.547 -15.461 0.253 1 97.38 33 LEU B O 1
ATOM 3845 N N . THR B 1 34 ? 21.203 -15 2.367 1 95.56 34 THR B N 1
ATOM 3846 C CA . THR B 1 34 ? 21.844 -16.297 2.551 1 95.56 34 THR B CA 1
ATOM 3847 C C . THR B 1 34 ? 20.844 -17.438 2.395 1 95.56 34 THR B C 1
ATOM 3849 O O . THR B 1 34 ? 21.094 -18.391 1.672 1 95.56 34 THR B O 1
ATOM 3852 N N . ASP B 1 35 ? 19.688 -17.297 3.064 1 93.69 35 ASP B N 1
ATOM 3853 C CA . ASP B 1 35 ? 18.672 -18.344 3.025 1 93.69 35 ASP B CA 1
ATOM 3854 C C . ASP B 1 35 ? 18.141 -18.547 1.604 1 93.69 35 ASP B C 1
ATOM 3856 O O . ASP B 1 35 ? 17.922 -19.672 1.172 1 93.69 35 ASP B O 1
ATOM 3860 N N . GLN B 1 36 ? 17.938 -17.469 0.879 1 94.75 36 GLN B N 1
ATOM 3861 C CA . GLN B 1 36 ? 17.422 -17.578 -0.482 1 94.75 36 GLN B CA 1
ATOM 3862 C C . GLN B 1 36 ? 18.453 -18.203 -1.418 1 94.75 36 GLN B C 1
ATOM 3864 O O . GLN B 1 36 ? 18.109 -18.922 -2.354 1 94.75 36 GLN B O 1
ATOM 3869 N N . ARG B 1 37 ? 19.719 -17.922 -1.177 1 94.75 37 ARG B N 1
ATOM 3870 C CA . ARG B 1 37 ? 20.781 -18.5 -1.992 1 94.75 37 ARG B CA 1
ATOM 3871 C C . ARG B 1 37 ? 20.859 -20.016 -1.812 1 94.75 37 ARG B C 1
ATOM 3873 O O . ARG B 1 37 ? 2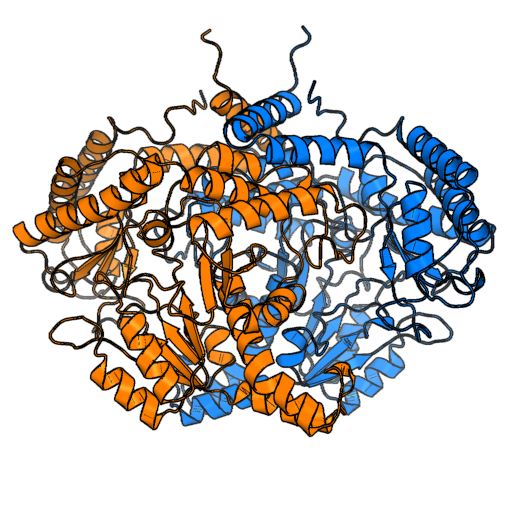1.234 -20.734 -2.734 1 94.75 37 ARG B O 1
ATOM 3880 N N . GLU B 1 38 ? 20.344 -20.516 -0.722 1 91.75 38 GLU B N 1
ATOM 3881 C CA . GLU B 1 38 ? 20.562 -21.906 -0.369 1 91.75 38 GLU B CA 1
ATOM 3882 C C . GLU B 1 38 ? 19.281 -22.734 -0.557 1 91.75 38 GLU B C 1
ATOM 3884 O O . GLU B 1 38 ? 19.281 -23.938 -0.329 1 91.75 38 GLU B O 1
ATOM 3889 N N . SER B 1 39 ? 18.25 -22.125 -0.979 1 90.94 39 SER B N 1
ATOM 3890 C CA . SER B 1 39 ? 16.984 -22.844 -1.078 1 90.94 39 SER B CA 1
ATOM 3891 C C . SER B 1 39 ? 16.406 -22.766 -2.492 1 90.94 39 SER B C 1
ATOM 3893 O O . SER B 1 39 ? 16.641 -21.797 -3.211 1 90.94 39 SER B O 1
ATOM 3895 N N . LEU B 1 40 ? 15.656 -23.906 -2.832 1 95.62 40 LEU B N 1
ATOM 3896 C CA . LEU B 1 40 ? 14.922 -23.906 -4.094 1 95.62 40 LEU B CA 1
ATOM 3897 C C . LEU B 1 40 ? 13.594 -23.172 -3.951 1 95.62 40 LEU B C 1
ATOM 3899 O O . LEU B 1 40 ? 12.641 -23.703 -3.385 1 95.62 40 LEU B O 1
ATOM 3903 N N . LYS B 1 41 ? 13.547 -21.969 -4.488 1 95.38 41 LYS B N 1
ATOM 3904 C CA . LYS B 1 41 ? 12.32 -21.172 -4.434 1 95.38 41 LYS B CA 1
ATOM 3905 C C . LYS B 1 41 ? 11.398 -21.516 -5.602 1 95.38 41 LYS B C 1
ATOM 3907 O O . LYS B 1 41 ? 11.695 -21.172 -6.75 1 95.38 41 LYS B O 1
ATOM 3912 N N . LEU B 1 42 ? 10.273 -22.125 -5.258 1 97.62 42 LEU B N 1
ATOM 3913 C CA . LEU B 1 42 ? 9.328 -22.516 -6.297 1 97.62 42 LEU B CA 1
ATOM 3914 C C . LEU B 1 42 ? 7.953 -21.906 -6.047 1 97.62 42 LEU B C 1
ATOM 3916 O O . LEU B 1 42 ? 6.949 -22.359 -6.598 1 97.62 42 LEU B O 1
ATOM 3920 N N . ILE B 1 43 ? 7.875 -20.922 -5.195 1 96.31 43 ILE B N 1
ATOM 3921 C CA . ILE B 1 43 ? 6.613 -20.219 -4.988 1 96.31 43 ILE B CA 1
ATOM 3922 C C . ILE B 1 43 ? 6.242 -19.438 -6.246 1 96.31 43 ILE B C 1
ATOM 3924 O O . ILE B 1 43 ? 6.988 -18.547 -6.676 1 96.31 43 ILE B O 1
ATOM 3928 N N . ALA B 1 44 ? 5.047 -19.656 -6.742 1 96.81 44 ALA B N 1
ATOM 3929 C CA . ALA B 1 44 ? 4.641 -19.156 -8.047 1 96.81 44 ALA B CA 1
ATOM 3930 C C . ALA B 1 44 ? 4.527 -17.641 -8.039 1 96.81 44 ALA B C 1
ATOM 3932 O O . ALA B 1 44 ? 4.641 -16.984 -9.086 1 96.81 44 ALA B O 1
ATOM 3933 N N . SER B 1 45 ? 4.332 -17.031 -6.879 1 95.56 45 SER B N 1
ATOM 3934 C CA . SER B 1 45 ? 4.09 -15.586 -6.77 1 95.56 45 SER B CA 1
ATOM 3935 C C . SER B 1 45 ? 5.34 -14.852 -6.301 1 95.56 45 SER B C 1
ATOM 3937 O O . SER B 1 45 ? 5.277 -13.672 -5.949 1 95.56 45 SER B O 1
ATOM 3939 N N . GLU B 1 46 ? 6.484 -15.492 -6.219 1 96.06 46 GLU B N 1
ATOM 3940 C CA . GLU B 1 46 ? 7.719 -14.836 -5.801 1 96.06 46 GLU B CA 1
ATOM 3941 C C . GLU B 1 46 ? 8.75 -14.828 -6.922 1 96.06 46 GLU B C 1
ATOM 3943 O O . GLU B 1 46 ? 8.805 -15.758 -7.73 1 96.06 46 GLU B O 1
ATOM 3948 N N . ASN B 1 47 ? 9.43 -13.789 -6.957 1 97.56 47 ASN B N 1
ATOM 3949 C CA . ASN B 1 47 ? 10.531 -13.594 -7.895 1 97.56 47 ASN B CA 1
ATOM 3950 C C . ASN B 1 47 ? 11.562 -12.609 -7.352 1 97.56 47 ASN B C 1
ATOM 3952 O O . ASN B 1 47 ? 11.367 -12.023 -6.285 1 97.56 47 ASN B O 1
ATOM 3956 N N . TYR B 1 48 ? 12.719 -12.547 -8.047 1 97.31 48 TYR B N 1
ATOM 3957 C CA . TYR B 1 48 ? 13.805 -11.688 -7.613 1 97.31 48 TYR B CA 1
ATOM 3958 C C . TYR B 1 48 ? 13.852 -10.398 -8.43 1 97.31 48 TYR B C 1
ATOM 3960 O O . TYR B 1 48 ? 13.984 -10.438 -9.656 1 97.31 48 TYR B O 1
ATOM 3968 N N . ALA B 1 49 ? 13.68 -9.289 -7.719 1 97.38 49 ALA B N 1
ATOM 3969 C CA . ALA B 1 49 ? 13.938 -8.008 -8.367 1 97.38 49 ALA B CA 1
ATOM 3970 C C . ALA B 1 49 ? 15.43 -7.785 -8.57 1 97.38 49 ALA B C 1
ATOM 3972 O O . ALA B 1 49 ? 16.25 -8.32 -7.816 1 97.38 49 ALA B O 1
ATOM 3973 N N . SER B 1 50 ? 15.797 -7.02 -9.586 1 98 50 SER B N 1
ATOM 3974 C CA . SER B 1 50 ? 17.203 -6.715 -9.812 1 98 50 SER B CA 1
ATOM 3975 C C . SER B 1 50 ? 17.766 -5.832 -8.711 1 98 50 SER B C 1
ATOM 3977 O O . SER B 1 50 ? 17.016 -5.164 -7.996 1 98 50 SER B O 1
ATOM 3979 N N . PRO B 1 51 ? 19.125 -5.828 -8.555 1 98.19 51 PRO B N 1
ATOM 3980 C CA . PRO B 1 51 ? 19.719 -4.898 -7.594 1 98.19 51 PRO B CA 1
ATOM 3981 C C . PRO B 1 51 ? 19.344 -3.445 -7.859 1 98.19 51 PRO B C 1
ATOM 3983 O O . PRO B 1 51 ? 19.125 -2.678 -6.914 1 98.19 51 PRO B O 1
ATOM 3986 N N . ALA B 1 52 ? 19.203 -3.057 -9.133 1 98.69 52 ALA B N 1
ATOM 3987 C CA . ALA B 1 52 ? 18.844 -1.686 -9.469 1 98.69 52 ALA B CA 1
ATOM 3988 C C . ALA B 1 52 ? 17.438 -1.354 -8.969 1 98.69 52 ALA B C 1
ATOM 3990 O O . ALA B 1 52 ? 17.203 -0.263 -8.438 1 98.69 52 ALA B O 1
ATOM 3991 N N . VAL B 1 53 ? 16.516 -2.32 -9.156 1 98.69 53 VAL B N 1
ATOM 3992 C CA . VAL B 1 53 ? 15.148 -2.139 -8.672 1 98.69 53 VAL B CA 1
ATOM 3993 C C . VAL B 1 53 ? 15.156 -1.984 -7.152 1 98.69 53 VAL B C 1
ATOM 3995 O O . VAL B 1 53 ? 14.531 -1.072 -6.609 1 98.69 53 VAL B O 1
ATOM 3998 N N . LEU B 1 54 ? 15.875 -2.863 -6.465 1 98.56 54 LEU B N 1
ATOM 3999 C CA . LEU B 1 54 ? 15.938 -2.832 -5.008 1 98.56 54 LEU B CA 1
ATOM 4000 C C . LEU B 1 54 ? 16.531 -1.516 -4.516 1 98.56 54 LEU B C 1
ATOM 4002 O O . LEU B 1 54 ? 15.977 -0.879 -3.615 1 98.56 54 LEU B O 1
ATOM 4006 N N . LEU B 1 55 ? 17.594 -1.043 -5.164 1 98.5 55 LEU B N 1
ATOM 4007 C CA . LEU B 1 55 ? 18.344 0.125 -4.711 1 98.5 55 LEU B CA 1
ATOM 4008 C C . LEU B 1 55 ? 17.609 1.412 -5.07 1 98.5 55 LEU B C 1
ATOM 4010 O O . LEU B 1 55 ? 17.938 2.484 -4.555 1 98.5 55 LEU B O 1
ATOM 4014 N N . ALA B 1 56 ? 16.578 1.326 -5.887 1 98.44 56 ALA B N 1
ATOM 4015 C CA . ALA B 1 56 ? 15.773 2.492 -6.258 1 98.44 56 ALA B CA 1
ATOM 4016 C C . ALA B 1 56 ? 14.688 2.764 -5.227 1 98.44 56 ALA B C 1
ATOM 4018 O O . ALA B 1 56 ? 14.07 3.832 -5.234 1 98.44 56 ALA B O 1
ATOM 4019 N N . MET B 1 57 ? 14.477 1.909 -4.234 1 97.25 57 MET B N 1
ATOM 4020 C CA . MET B 1 57 ? 13.305 1.998 -3.363 1 97.25 57 MET B CA 1
ATOM 4021 C C . MET B 1 57 ? 13.609 2.852 -2.137 1 97.25 57 MET B C 1
ATOM 4023 O O . MET B 1 57 ? 12.688 3.299 -1.445 1 97.25 57 MET B O 1
ATOM 4027 N N . GLY B 1 58 ? 14.875 3.035 -1.758 1 95.75 58 GLY B N 1
ATOM 4028 C CA . GLY B 1 58 ? 15.211 3.795 -0.565 1 95.75 58 GLY B CA 1
ATOM 4029 C C . GLY B 1 58 ? 15.945 5.09 -0.872 1 95.75 58 GLY B C 1
ATOM 4030 O O . GLY B 1 58 ? 17.172 5.117 -0.935 1 95.75 58 GLY B O 1
ATOM 4031 N N . ASN B 1 59 ? 15.164 6.172 -1.055 1 97.06 59 ASN B N 1
ATOM 4032 C CA . ASN B 1 59 ? 15.766 7.465 -1.357 1 97.06 59 ASN B CA 1
ATOM 4033 C C . ASN B 1 59 ? 14.852 8.617 -0.946 1 97.06 59 ASN B C 1
ATOM 4035 O O . ASN B 1 59 ? 13.938 8.438 -0.141 1 97.06 59 ASN B O 1
ATOM 4039 N N . TRP B 1 60 ? 15.188 9.797 -1.431 1 97.19 60 TRP B N 1
ATOM 4040 C CA . TRP B 1 60 ? 14.625 11.031 -0.896 1 97.19 60 TRP B CA 1
ATOM 4041 C C . TRP B 1 60 ? 13.258 11.312 -1.507 1 97.19 60 TRP B C 1
ATOM 4043 O O . TRP B 1 60 ? 12.562 12.242 -1.092 1 97.19 60 TRP B O 1
ATOM 4053 N N . LEU B 1 61 ? 12.789 10.445 -2.385 1 97.5 61 LEU B N 1
ATOM 4054 C CA . LEU B 1 61 ? 11.43 10.539 -2.914 1 97.5 61 LEU B CA 1
ATOM 4055 C C . LEU B 1 61 ? 10.414 10.023 -1.896 1 97.5 61 LEU B C 1
ATOM 4057 O O . LEU B 1 61 ? 9.219 10.289 -2.02 1 97.5 61 LEU B O 1
ATOM 4061 N N . SER B 1 62 ? 10.891 9.328 -0.88 1 94.69 62 SER B N 1
ATOM 4062 C CA . SER B 1 62 ? 10.047 8.648 0.092 1 94.69 62 SER B CA 1
ATOM 4063 C C . SER B 1 62 ? 9.219 9.641 0.901 1 94.69 62 SER B C 1
ATOM 4065 O O . SER B 1 62 ? 8.109 9.336 1.334 1 94.69 62 SER B O 1
ATOM 4067 N N . ASP B 1 63 ? 9.688 10.828 1.136 1 92.38 63 ASP B N 1
ATOM 4068 C CA . ASP B 1 63 ? 9.016 11.742 2.053 1 92.38 63 ASP B CA 1
ATOM 4069 C C . ASP B 1 63 ? 8.062 12.672 1.302 1 92.38 63 ASP B C 1
ATOM 4071 O O . ASP B 1 63 ? 7.398 13.516 1.91 1 92.38 63 ASP B O 1
ATOM 4075 N N . LYS B 1 64 ? 7.922 12.508 -0.025 1 93.25 64 LYS B N 1
ATOM 4076 C CA . LYS B 1 64 ? 7.109 13.43 -0.814 1 93.25 64 LYS B CA 1
ATOM 4077 C C . LYS B 1 64 ? 5.664 12.953 -0.907 1 93.25 64 LYS B C 1
ATOM 4079 O O . LYS B 1 64 ? 5.41 11.805 -1.267 1 93.25 64 LYS B O 1
ATOM 4084 N N . TYR B 1 65 ? 4.797 13.812 -0.564 1 91.12 65 TYR B N 1
ATOM 4085 C CA . TYR B 1 65 ? 3.391 13.602 -0.889 1 91.12 65 TYR B CA 1
ATOM 4086 C C . TYR B 1 65 ? 3.076 14.109 -2.293 1 91.12 65 TYR B C 1
ATOM 4088 O O . TYR B 1 65 ? 3.506 15.195 -2.682 1 91.12 65 TYR B O 1
ATOM 4096 N N . ALA B 1 66 ? 2.402 13.266 -3.012 1 92.5 66 ALA B N 1
ATOM 4097 C CA . ALA B 1 66 ? 2.158 13.609 -4.41 1 92.5 66 ALA B CA 1
ATOM 4098 C C . ALA B 1 66 ? 0.755 13.188 -4.84 1 92.5 66 ALA B C 1
ATOM 4100 O O . ALA B 1 66 ? 0.572 12.617 -5.918 1 92.5 66 ALA B O 1
ATOM 4101 N N . GLU B 1 67 ? -0.256 13.43 -4.047 1 91.44 67 GLU B N 1
ATOM 4102 C CA . GLU B 1 67 ? -1.631 13.164 -4.457 1 91.44 67 GLU B CA 1
ATOM 4103 C C . GLU B 1 67 ? -1.955 13.836 -5.785 1 91.44 67 GLU B C 1
ATOM 4105 O O . GLU B 1 67 ? -1.497 14.953 -6.047 1 91.44 67 GLU B O 1
ATOM 4110 N N . GLY B 1 68 ? -2.732 13.156 -6.562 1 92.62 68 GLY B N 1
ATOM 4111 C CA . GLY B 1 68 ? -3.029 13.625 -7.91 1 92.62 68 GLY B CA 1
ATOM 4112 C C . GLY B 1 68 ? -2.277 12.859 -8.984 1 92.62 68 GLY B C 1
ATOM 4113 O O . GLY B 1 68 ? -1.857 11.727 -8.766 1 92.62 68 GLY B O 1
ATOM 4114 N N . THR B 1 69 ? -2.281 13.445 -10.188 1 94.69 69 THR B N 1
ATOM 4115 C CA . THR B 1 69 ? -1.623 12.82 -11.328 1 94.69 69 THR B CA 1
ATOM 4116 C C . THR B 1 69 ? -0.531 13.734 -11.883 1 94.69 69 THR B C 1
ATOM 4118 O O . THR B 1 69 ? -0.304 14.828 -11.367 1 94.69 69 THR B O 1
ATOM 4121 N N . ILE B 1 70 ? 0.192 13.25 -12.82 1 96.44 70 ILE B N 1
ATOM 4122 C CA . ILE B 1 70 ? 1.316 13.945 -13.438 1 96.44 70 ILE B CA 1
ATOM 4123 C C . ILE B 1 70 ? 0.882 15.352 -13.859 1 96.44 70 ILE B C 1
ATOM 4125 O O . ILE B 1 70 ? -0.082 15.508 -14.617 1 96.44 70 ILE B O 1
ATOM 4129 N N . GLY B 1 71 ? 1.528 16.344 -13.359 1 92.94 71 GLY B N 1
ATOM 4130 C CA . GLY B 1 71 ? 1.271 17.719 -13.734 1 92.94 71 GLY B CA 1
ATOM 4131 C C . GLY B 1 71 ? 0.078 18.328 -13.016 1 92.94 71 GLY B C 1
ATOM 4132 O O . GLY B 1 71 ? -0.176 19.516 -13.125 1 92.94 71 GLY B O 1
ATOM 4133 N N . ARG B 1 72 ? -0.654 17.562 -12.273 1 90 72 ARG B N 1
ATOM 4134 C CA . ARG B 1 72 ? -1.824 18 -11.516 1 90 72 ARG B CA 1
ATOM 4135 C C . ARG B 1 72 ? -1.779 17.453 -10.094 1 90 72 ARG B C 1
ATOM 4137 O O . ARG B 1 72 ? -2.547 16.562 -9.734 1 90 72 ARG B O 1
ATOM 4144 N N . ARG B 1 73 ? -0.91 18.078 -9.336 1 89.44 73 ARG B N 1
ATOM 4145 C CA . ARG B 1 73 ? -0.666 17.625 -7.973 1 89.44 73 ARG B CA 1
ATOM 4146 C C . ARG B 1 73 ? -1.343 18.547 -6.965 1 89.44 73 ARG B C 1
ATOM 4148 O O . ARG B 1 73 ? -1.445 19.766 -7.195 1 89.44 73 ARG B O 1
ATOM 4155 N N . PHE B 1 74 ? -1.734 18 -5.828 1 83.5 74 PHE B N 1
ATOM 4156 C CA . PHE B 1 74 ? -2.322 18.781 -4.746 1 83.5 74 PHE B CA 1
ATOM 4157 C C . PHE B 1 74 ? -1.24 19.312 -3.82 1 83.5 74 PHE B C 1
ATOM 4159 O O . PHE B 1 74 ? -1.496 20.219 -3.018 1 83.5 74 PHE B O 1
ATOM 4166 N N . TYR B 1 75 ? -0.107 18.766 -3.939 1 86.75 75 TYR B N 1
ATOM 4167 C CA . TYR B 1 75 ? 1.021 19.188 -3.123 1 86.75 75 TYR B CA 1
ATOM 4168 C C . TYR B 1 75 ? 2.082 19.875 -3.979 1 86.75 75 TYR B C 1
ATOM 4170 O O . TYR B 1 75 ? 2.258 19.531 -5.148 1 86.75 75 TYR B O 1
ATOM 4178 N N . ALA B 1 76 ? 2.742 20.75 -3.371 1 86.56 76 ALA B N 1
ATOM 4179 C CA . ALA B 1 76 ? 3.783 21.5 -4.07 1 86.56 76 ALA B CA 1
ATOM 4180 C C . ALA B 1 76 ? 5.105 20.734 -4.062 1 86.56 76 ALA B C 1
ATOM 4182 O O . ALA B 1 76 ? 5.305 19.828 -3.248 1 86.56 76 ALA B O 1
ATOM 4183 N N . GLY B 1 77 ? 5.988 21.062 -5.035 1 88.5 77 GLY B N 1
ATOM 4184 C CA . GLY B 1 77 ? 7.34 20.531 -5.062 1 88.5 77 GLY B CA 1
ATOM 4185 C C . GLY B 1 77 ? 7.41 19.109 -5.602 1 88.5 77 GLY B C 1
ATOM 4186 O O . GLY B 1 77 ? 8.258 18.328 -5.172 1 88.5 77 GLY B O 1
ATOM 4187 N N . CYS B 1 78 ? 6.527 18.75 -6.508 1 93.62 78 CYS B N 1
ATOM 4188 C CA . CYS B 1 78 ? 6.434 17.375 -6.961 1 93.62 78 CYS B CA 1
ATOM 4189 C C . CYS B 1 78 ? 7.078 17.203 -8.336 1 93.62 78 CYS B C 1
ATOM 4191 O O . CYS B 1 78 ? 6.812 16.219 -9.031 1 93.62 78 CYS B O 1
ATOM 4193 N N . GLN B 1 79 ? 7.922 18.125 -8.766 1 94.44 79 GLN B N 1
ATOM 4194 C CA . GLN B 1 79 ? 8.453 18.109 -10.125 1 94.44 79 GLN B CA 1
ATOM 4195 C C . GLN B 1 79 ? 9.234 16.812 -10.383 1 94.44 79 GLN B C 1
ATOM 4197 O O . GLN B 1 79 ? 9.117 16.219 -11.453 1 94.44 79 GLN B O 1
ATOM 4202 N N . ASN B 1 80 ? 10.062 16.391 -9.461 1 97.75 80 ASN B N 1
ATOM 4203 C CA . ASN B 1 80 ? 10.836 15.172 -9.633 1 97.75 80 ASN B CA 1
ATOM 4204 C C . ASN B 1 80 ? 9.961 13.93 -9.555 1 97.75 80 ASN B C 1
ATOM 4206 O O . ASN B 1 80 ? 10.227 12.93 -10.219 1 97.75 80 ASN B O 1
ATOM 4210 N N . VAL B 1 81 ? 8.938 13.984 -8.742 1 97.94 81 VAL B N 1
ATOM 4211 C CA . VAL B 1 81 ? 7.949 12.914 -8.695 1 97.94 81 VAL B CA 1
ATOM 4212 C C . VAL B 1 81 ? 7.258 12.789 -10.047 1 97.94 81 VAL B C 1
ATOM 4214 O O . VAL B 1 81 ? 7.043 11.688 -10.547 1 97.94 81 VAL B O 1
ATOM 4217 N N . ASP B 1 82 ? 6.891 13.922 -10.625 1 98.12 82 ASP B N 1
ATOM 4218 C CA . ASP B 1 82 ? 6.258 13.93 -11.945 1 98.12 82 ASP B CA 1
ATOM 4219 C C . ASP B 1 82 ? 7.176 13.305 -12.992 1 98.12 82 ASP B C 1
ATOM 4221 O O . ASP B 1 82 ? 6.719 12.57 -13.875 1 98.12 82 ASP B O 1
ATOM 4225 N N . THR B 1 83 ? 8.461 13.625 -12.914 1 98.69 83 THR B N 1
ATOM 4226 C CA . THR B 1 83 ? 9.422 13.023 -13.828 1 98.69 83 THR B CA 1
ATOM 4227 C C . THR B 1 83 ? 9.438 11.508 -13.68 1 98.69 83 THR B C 1
ATOM 4229 O O . THR B 1 83 ? 9.312 10.781 -14.664 1 98.69 83 THR B O 1
ATOM 4232 N N . VAL B 1 84 ? 9.539 11.031 -12.5 1 98.81 84 VAL B N 1
ATOM 4233 C CA . VAL B 1 84 ? 9.609 9.609 -12.203 1 98.81 84 VAL B CA 1
ATOM 4234 C C . VAL B 1 84 ? 8.344 8.906 -12.695 1 98.81 84 VAL B C 1
ATOM 4236 O O . VAL B 1 84 ? 8.422 7.883 -13.375 1 98.81 84 VAL B O 1
ATOM 4239 N N . GLU B 1 85 ? 7.191 9.461 -12.344 1 98.62 85 GLU B N 1
ATOM 4240 C CA . GLU B 1 85 ? 5.922 8.852 -12.727 1 98.62 85 GLU B CA 1
ATOM 4241 C C . GLU B 1 85 ? 5.738 8.875 -14.242 1 98.62 85 GLU B C 1
ATOM 4243 O O . GLU B 1 85 ? 5.238 7.906 -14.82 1 98.62 85 GLU B O 1
ATOM 4248 N N . SER B 1 86 ? 6.16 9.945 -14.844 1 98.75 86 SER B N 1
ATOM 4249 C CA . SER B 1 86 ? 6.055 10.039 -16.297 1 98.75 86 SER B CA 1
ATOM 4250 C C . SER B 1 86 ? 6.914 8.984 -16.984 1 98.75 86 SER B C 1
ATOM 4252 O O . SER B 1 86 ? 6.484 8.359 -17.953 1 98.75 86 SER B O 1
ATOM 4254 N N . VAL B 1 87 ? 8.133 8.766 -16.5 1 98.88 87 VAL B N 1
ATOM 4255 C CA . VAL B 1 87 ? 9.031 7.77 -17.062 1 98.88 87 VAL B CA 1
ATOM 4256 C C . VAL B 1 87 ? 8.453 6.375 -16.859 1 98.88 87 VAL B C 1
ATOM 4258 O O . VAL B 1 87 ? 8.492 5.535 -17.75 1 98.88 87 VAL B O 1
ATOM 4261 N N . ALA B 1 88 ? 7.938 6.137 -15.68 1 98.88 88 ALA B N 1
ATOM 4262 C CA . ALA B 1 88 ? 7.32 4.844 -15.391 1 98.88 88 ALA B CA 1
ATOM 4263 C C . ALA B 1 88 ? 6.148 4.57 -16.328 1 98.88 88 ALA B C 1
ATOM 4265 O O . ALA B 1 88 ? 6.027 3.471 -16.875 1 98.88 88 ALA B O 1
ATOM 4266 N N . VAL B 1 89 ? 5.285 5.574 -16.531 1 98.81 89 VAL B N 1
ATOM 4267 C CA . VAL B 1 89 ? 4.109 5.449 -17.375 1 98.81 89 VAL B CA 1
ATOM 4268 C C . VAL B 1 89 ? 4.547 5.223 -18.828 1 98.81 89 VAL B C 1
ATOM 4270 O O . VAL B 1 89 ? 3.969 4.395 -19.531 1 98.81 89 VAL B O 1
ATOM 4273 N N . GLU B 1 90 ? 5.562 5.941 -19.219 1 98.81 90 GLU B N 1
ATOM 4274 C CA . GLU B 1 90 ? 6.121 5.762 -20.562 1 98.81 90 GLU B CA 1
ATOM 4275 C C . GLU B 1 90 ? 6.555 4.316 -20.781 1 98.81 90 GLU B C 1
ATOM 4277 O O . GLU B 1 90 ? 6.16 3.691 -21.766 1 98.81 90 GLU B O 1
ATOM 4282 N N . HIS B 1 91 ? 7.332 3.795 -19.875 1 98.88 91 HIS B N 1
ATOM 4283 C CA . HIS B 1 91 ? 7.82 2.426 -20 1 98.88 91 HIS B CA 1
ATOM 4284 C C . HIS B 1 91 ? 6.672 1.423 -19.938 1 98.88 91 HIS B C 1
ATOM 4286 O O . HIS B 1 91 ? 6.652 0.446 -20.688 1 98.88 91 HIS B O 1
ATOM 4292 N N . ALA B 1 92 ? 5.711 1.655 -19.047 1 98.88 92 ALA B N 1
ATOM 4293 C CA . ALA B 1 92 ? 4.605 0.723 -18.859 1 98.88 92 ALA B CA 1
ATOM 4294 C C . ALA B 1 92 ? 3.734 0.642 -20.109 1 98.88 92 ALA B C 1
ATOM 4296 O O . ALA B 1 92 ? 3.363 -0.451 -20.547 1 98.88 92 ALA B O 1
ATOM 4297 N N . LYS B 1 93 ? 3.375 1.797 -20.641 1 98.81 93 LYS B N 1
ATOM 4298 C CA . LYS B 1 93 ? 2.564 1.823 -21.859 1 98.81 93 LYS B CA 1
ATOM 4299 C C . LYS B 1 93 ? 3.271 1.113 -23.016 1 98.81 93 LYS B C 1
ATOM 4301 O O . LYS B 1 93 ? 2.658 0.327 -23.734 1 98.81 93 LYS B O 1
ATOM 4306 N N . ALA B 1 94 ? 4.52 1.366 -23.141 1 98.75 94 ALA B N 1
ATOM 4307 C CA . ALA B 1 94 ? 5.289 0.746 -24.203 1 98.75 94 ALA B CA 1
ATOM 4308 C C . ALA B 1 94 ? 5.398 -0.762 -24 1 98.75 94 ALA B C 1
ATOM 4310 O O . ALA B 1 94 ? 5.273 -1.535 -24.953 1 98.75 94 ALA B O 1
ATOM 4311 N N . LEU B 1 95 ? 5.664 -1.172 -22.812 1 98.69 95 LEU B N 1
ATOM 4312 C CA . LEU B 1 95 ? 5.887 -2.568 -22.453 1 98.69 95 LEU B CA 1
ATOM 4313 C C . LEU B 1 95 ? 4.664 -3.418 -22.797 1 98.69 95 LEU B C 1
ATOM 4315 O O . LEU B 1 95 ? 4.801 -4.535 -23.297 1 98.69 95 LEU B O 1
ATOM 4319 N N . PHE B 1 96 ? 3.453 -2.9 -22.578 1 98.75 96 PHE B N 1
ATOM 4320 C CA . PHE B 1 96 ? 2.234 -3.688 -22.719 1 98.75 96 PHE B CA 1
ATOM 4321 C C . PHE B 1 96 ? 1.432 -3.232 -23.922 1 98.75 96 PHE B C 1
ATOM 4323 O O . PHE B 1 96 ? 0.339 -3.742 -24.172 1 98.75 96 PHE B O 1
ATOM 4330 N N . ASP B 1 97 ? 1.964 -2.234 -24.641 1 98.19 97 ASP B N 1
ATOM 4331 C CA . ASP B 1 97 ? 1.229 -1.623 -25.75 1 98.19 97 ASP B CA 1
ATOM 4332 C C . ASP B 1 97 ? -0.176 -1.213 -25.312 1 98.19 97 ASP B C 1
ATOM 4334 O O . ASP B 1 97 ? -1.164 -1.593 -25.938 1 98.19 97 ASP B O 1
ATOM 4338 N N . ALA B 1 98 ? -0.253 -0.566 -24.188 1 98.5 98 ALA B N 1
ATOM 4339 C CA . ALA B 1 98 ? -1.521 -0.165 -23.578 1 98.5 98 ALA B CA 1
ATOM 4340 C C . ALA B 1 98 ? -1.82 1.306 -23.859 1 98.5 98 ALA B C 1
ATOM 4342 O O . ALA B 1 98 ? -0.914 2.141 -23.859 1 98.5 98 ALA B O 1
ATOM 4343 N N . PRO B 1 99 ? -3.047 1.659 -24.094 1 98.25 99 PRO B N 1
ATOM 4344 C CA . PRO B 1 99 ? -3.389 3.059 -24.344 1 98.25 99 PRO B CA 1
ATOM 4345 C C . PRO B 1 99 ? -3.262 3.938 -23.109 1 98.25 99 PRO B C 1
ATOM 4347 O O . PRO B 1 99 ? -3.057 5.148 -23.219 1 98.25 99 PRO B O 1
ATOM 4350 N N . TYR B 1 100 ? -3.422 3.369 -21.953 1 98.56 100 TYR B N 1
ATOM 4351 C CA . TYR B 1 100 ? -3.328 4.102 -20.703 1 98.56 100 TYR B CA 1
ATOM 4352 C C . TYR B 1 100 ? -2.719 3.232 -19.609 1 98.56 100 TYR B C 1
ATOM 4354 O O . TYR B 1 100 ? -2.953 2.023 -19.562 1 98.56 100 TYR B O 1
ATOM 4362 N N . ALA B 1 101 ? -1.93 3.875 -18.766 1 98.81 101 ALA B N 1
ATOM 4363 C CA . ALA B 1 101 ? -1.319 3.186 -17.641 1 98.81 101 ALA B CA 1
ATOM 4364 C C . ALA B 1 101 ? -1.339 4.062 -16.391 1 98.81 101 ALA B C 1
ATOM 4366 O O . ALA B 1 101 ? -1.05 5.258 -16.453 1 98.81 101 ALA B O 1
ATOM 4367 N N . TYR B 1 102 ? -1.78 3.543 -15.289 1 98.56 102 TYR B N 1
ATOM 4368 C CA . TYR B 1 102 ? -1.79 4.125 -13.953 1 98.56 102 TYR B CA 1
ATOM 4369 C C . TYR B 1 102 ? -0.911 3.324 -13.008 1 98.56 102 TYR B C 1
ATOM 4371 O O . TYR B 1 102 ? -1.235 2.186 -12.664 1 98.56 102 TYR B O 1
ATOM 4379 N N . VAL B 1 103 ? 0.214 3.93 -12.445 1 98.62 103 VAL B N 1
ATOM 4380 C CA . VAL B 1 103 ? 1.248 3.113 -11.82 1 98.62 103 VAL B CA 1
ATOM 4381 C C . VAL B 1 103 ? 1.324 3.428 -10.328 1 98.62 103 VAL B C 1
ATOM 4383 O O . VAL B 1 103 ? 2.303 3.082 -9.664 1 98.62 103 VAL B O 1
ATOM 4386 N N . GLN B 1 104 ? 0.306 4.004 -9.758 1 98 104 GLN B N 1
ATOM 4387 C CA . GLN B 1 104 ? 0.381 4.535 -8.398 1 98 104 GLN B CA 1
ATOM 4388 C C . GLN B 1 104 ? 0.039 3.461 -7.371 1 98 104 GLN B C 1
ATOM 4390 O O . GLN B 1 104 ? 0.475 3.535 -6.219 1 98 104 GLN B O 1
ATOM 4395 N N . PRO B 1 105 ? -0.678 2.352 -7.719 1 97.25 105 PRO B N 1
ATOM 4396 C CA . PRO B 1 105 ? -1.105 1.398 -6.691 1 97.25 105 PRO B CA 1
ATOM 4397 C C . PRO B 1 105 ? 0.067 0.793 -5.922 1 97.25 105 PRO B C 1
ATOM 4399 O O . PRO B 1 105 ? 1.109 0.498 -6.512 1 97.25 105 PRO B O 1
ATOM 4402 N N . HIS B 1 106 ? -0.183 0.503 -4.574 1 95.81 106 HIS B N 1
ATOM 4403 C CA . HIS B 1 106 ? 0.854 0.005 -3.68 1 95.81 106 HIS B CA 1
ATOM 4404 C C . HIS B 1 106 ? 0.943 -1.517 -3.732 1 95.81 106 HIS B C 1
ATOM 4406 O O . HIS B 1 106 ? 1.931 -2.1 -3.279 1 95.81 106 HIS B O 1
ATOM 4412 N N . SER B 1 107 ? -0.072 -2.129 -4.203 1 94.94 107 SER B N 1
ATOM 4413 C CA . SER B 1 107 ? -0.194 -3.582 -4.254 1 94.94 107 SER B CA 1
ATOM 4414 C C . SER B 1 107 ? -1.196 -4.016 -5.32 1 94.94 107 SER B C 1
ATOM 4416 O O . SER B 1 107 ? -1.86 -3.174 -5.934 1 94.94 107 SER B O 1
ATOM 4418 N N . GLY B 1 108 ? -1.258 -5.289 -5.5 1 95.25 108 GLY B N 1
ATOM 4419 C CA . GLY B 1 108 ? -2.258 -5.824 -6.41 1 95.25 108 GLY B CA 1
ATOM 4420 C C . GLY B 1 108 ? -3.68 -5.578 -5.941 1 95.25 108 GLY B C 1
ATOM 4421 O O . GLY B 1 108 ? -4.57 -5.309 -6.754 1 95.25 108 GLY B O 1
ATOM 4422 N N . ILE B 1 109 ? -3.953 -5.703 -4.672 1 94.81 109 ILE B N 1
ATOM 4423 C CA . ILE B 1 109 ? -5.301 -5.48 -4.16 1 94.81 109 ILE B CA 1
ATOM 4424 C C . ILE B 1 109 ? -5.68 -4.012 -4.328 1 94.81 109 ILE B C 1
ATOM 4426 O O . ILE B 1 109 ? -6.82 -3.697 -4.676 1 94.81 109 ILE B O 1
ATOM 4430 N N . ASP B 1 110 ? -4.73 -3.105 -4.105 1 95 110 ASP B N 1
ATOM 4431 C CA . ASP B 1 110 ? -4.988 -1.691 -4.363 1 95 110 ASP B CA 1
ATOM 4432 C C . ASP B 1 110 ? -5.363 -1.458 -5.824 1 95 110 ASP B C 1
ATOM 4434 O O . ASP B 1 110 ? -6.273 -0.677 -6.121 1 95 110 ASP B O 1
ATOM 4438 N N . ALA B 1 111 ? -4.613 -2.074 -6.648 1 97.44 111 ALA B N 1
ATOM 4439 C CA . ALA B 1 111 ? -4.895 -1.937 -8.07 1 97.44 111 ALA B CA 1
ATOM 4440 C C . ALA B 1 111 ? -6.293 -2.443 -8.406 1 97.44 111 ALA B C 1
ATOM 4442 O O . ALA B 1 111 ? -7.031 -1.8 -9.164 1 97.44 111 ALA B O 1
ATOM 4443 N N . ASN B 1 112 ? -6.652 -3.604 -7.855 1 97.75 112 ASN B N 1
ATOM 4444 C CA . ASN B 1 112 ? -7.984 -4.148 -8.086 1 97.75 112 ASN B CA 1
ATOM 4445 C C . ASN B 1 112 ? -9.07 -3.223 -7.543 1 97.75 112 ASN B C 1
ATOM 4447 O O . ASN B 1 112 ? -10.109 -3.035 -8.18 1 97.75 112 ASN B O 1
ATOM 4451 N N . LEU B 1 113 ? -8.844 -2.664 -6.391 1 96.62 113 LEU B N 1
ATOM 4452 C CA . LEU B 1 113 ? -9.836 -1.764 -5.809 1 96.62 113 LEU B CA 1
ATOM 4453 C C . LEU B 1 113 ? -10 -0.51 -6.66 1 96.62 113 LEU B C 1
ATOM 4455 O O . LEU B 1 113 ? -11.117 -0.017 -6.836 1 96.62 113 LEU B O 1
ATOM 4459 N N . VAL B 1 114 ? -8.852 0.028 -7.137 1 97.44 114 VAL B N 1
ATOM 4460 C CA . VAL B 1 114 ? -8.922 1.163 -8.047 1 97.44 114 VAL B CA 1
ATOM 4461 C C . VAL B 1 114 ? -9.773 0.795 -9.266 1 97.44 114 VAL B C 1
ATOM 4463 O O . VAL B 1 114 ? -10.641 1.568 -9.68 1 97.44 114 VAL B O 1
ATOM 4466 N N . ALA B 1 115 ? -9.562 -0.372 -9.781 1 98.56 115 ALA B N 1
ATOM 4467 C CA . ALA B 1 115 ? -10.297 -0.823 -10.953 1 98.56 115 ALA B CA 1
ATOM 4468 C C . ALA B 1 115 ? -11.781 -0.986 -10.641 1 98.56 115 ALA B C 1
ATOM 4470 O O . ALA B 1 115 ? -12.641 -0.518 -11.398 1 98.56 115 ALA B O 1
ATOM 4471 N N . PHE B 1 116 ? -12.117 -1.675 -9.539 1 98.06 116 PHE B N 1
ATOM 4472 C CA . PHE B 1 116 ? -13.508 -1.88 -9.156 1 98.06 116 PHE B CA 1
ATOM 4473 C C . PHE B 1 116 ? -14.234 -0.546 -9.008 1 98.06 116 PHE B C 1
ATOM 4475 O O . PHE B 1 116 ? -15.336 -0.371 -9.531 1 98.06 116 PHE B O 1
ATOM 4482 N N . TRP B 1 117 ? -13.633 0.365 -8.359 1 97 117 TRP B N 1
ATOM 4483 C CA . TRP B 1 117 ? -14.305 1.638 -8.109 1 97 117 TRP B CA 1
ATOM 4484 C C . TRP B 1 117 ? -14.383 2.473 -9.383 1 97 117 TRP B C 1
ATOM 4486 O O . TRP B 1 117 ? -15.336 3.229 -9.578 1 97 117 TRP B O 1
ATOM 4496 N N . ALA B 1 118 ? -13.32 2.354 -10.227 1 97.94 118 ALA B N 1
ATOM 4497 C CA . ALA B 1 118 ? -13.406 3.021 -11.523 1 97.94 118 ALA B CA 1
ATOM 4498 C C . ALA B 1 118 ? -14.602 2.508 -12.32 1 97.94 118 ALA B C 1
ATOM 4500 O O . ALA B 1 118 ? -15.32 3.291 -12.945 1 97.94 118 ALA B O 1
ATOM 4501 N N . ILE B 1 119 ? -14.82 1.204 -12.336 1 98.5 119 ILE B N 1
ATOM 4502 C CA . ILE B 1 119 ? -15.945 0.596 -13.039 1 98.5 119 ILE B CA 1
ATOM 4503 C C . ILE B 1 119 ? -17.25 1.07 -12.422 1 98.5 119 ILE B C 1
ATOM 4505 O O . ILE B 1 119 ? -18.172 1.463 -13.141 1 98.5 119 ILE B O 1
ATOM 4509 N N . LEU B 1 120 ? -17.344 1.035 -11.102 1 97.56 120 LEU B N 1
ATOM 4510 C CA . LEU B 1 120 ? -18.562 1.441 -10.414 1 97.56 120 LEU B CA 1
ATOM 4511 C C . LEU B 1 120 ? -18.844 2.922 -10.641 1 97.56 120 LEU B C 1
ATOM 4513 O O . LEU B 1 120 ? -20.016 3.328 -10.727 1 97.56 120 LEU B O 1
ATOM 4517 N N . ALA B 1 121 ? -17.766 3.729 -10.648 1 96.94 121 ALA B N 1
ATOM 4518 C CA . ALA B 1 121 ? -17.953 5.145 -10.961 1 96.94 121 ALA B CA 1
ATOM 4519 C C . ALA B 1 121 ? -18.547 5.332 -12.352 1 96.94 121 ALA B C 1
ATOM 4521 O O . ALA B 1 121 ? -19.469 6.129 -12.539 1 96.94 121 ALA B O 1
ATOM 4522 N N . ASP B 1 122 ? -18.062 4.605 -13.258 1 97.31 122 ASP B N 1
ATOM 4523 C CA . ASP B 1 122 ? -18.5 4.727 -14.648 1 97.31 122 ASP B CA 1
ATOM 4524 C C . ASP B 1 122 ? -19.922 4.172 -14.82 1 97.31 122 ASP B C 1
ATOM 4526 O O . ASP B 1 122 ? -20.766 4.793 -15.477 1 97.31 122 ASP B O 1
ATOM 4530 N N . ARG B 1 123 ? -20.25 3.045 -14.211 1 97.44 123 ARG B N 1
ATOM 4531 C CA . ARG B 1 123 ? -21.469 2.303 -14.5 1 97.44 123 ARG B CA 1
ATOM 4532 C C . ARG B 1 123 ? -22.594 2.719 -13.562 1 97.44 123 ARG B C 1
ATOM 4534 O O . ARG B 1 123 ? -23.781 2.539 -13.875 1 97.44 123 ARG B O 1
ATOM 4541 N N . VAL B 1 124 ? -22.234 3.221 -12.406 1 97.75 124 VAL B N 1
ATOM 4542 C CA . VAL B 1 124 ? -23.266 3.469 -11.406 1 97.75 124 VAL B CA 1
ATOM 4543 C C . VAL B 1 124 ? -23.281 4.949 -11.039 1 97.75 124 VAL B C 1
ATOM 4545 O O . VAL B 1 124 ? -24.281 5.633 -11.242 1 97.75 124 VAL B O 1
ATOM 4548 N N . GLU B 1 125 ? -22.156 5.508 -10.641 1 97.31 125 GLU B N 1
ATOM 4549 C CA . GLU B 1 125 ? -22.094 6.879 -10.141 1 97.31 125 GLU B CA 1
ATOM 4550 C C . GLU B 1 125 ? -22.484 7.879 -11.227 1 97.31 125 GLU B C 1
ATOM 4552 O O . GLU B 1 125 ? -23.344 8.742 -10.992 1 97.31 125 GLU B O 1
ATOM 4557 N N . VAL B 1 126 ? -21.875 7.77 -12.414 1 97 126 VAL B N 1
ATOM 4558 C CA . VAL B 1 126 ? -22.094 8.734 -13.484 1 97 126 VAL B CA 1
ATOM 4559 C C . VAL B 1 126 ? -23.562 8.734 -13.891 1 97 126 VAL B C 1
ATOM 4561 O O . VAL B 1 126 ? -24.203 9.789 -13.961 1 97 126 VAL B O 1
ATOM 4564 N N . PRO B 1 127 ? -24.203 7.582 -14.125 1 97.38 127 PRO B N 1
ATOM 4565 C CA . PRO B 1 127 ? -25.625 7.57 -14.461 1 97.38 127 PRO B CA 1
ATOM 4566 C C . PRO B 1 127 ? -26.5 8.156 -13.352 1 97.38 127 PRO B C 1
ATOM 4568 O O . PRO B 1 127 ? -27.484 8.844 -13.625 1 97.38 127 PRO B O 1
ATOM 4571 N N . TYR B 1 128 ? -26.188 7.867 -12.109 1 97.44 128 TYR B N 1
ATOM 4572 C CA . TYR B 1 128 ? -26.969 8.406 -11 1 97.44 128 TYR B CA 1
ATOM 4573 C C . TYR B 1 128 ? -26.828 9.922 -10.922 1 97.44 128 TYR B C 1
ATOM 4575 O O . TYR B 1 128 ? -27.797 10.625 -10.617 1 97.44 128 TYR B O 1
ATOM 4583 N N . LEU B 1 129 ? -25.609 10.422 -11.109 1 97.56 129 LEU B N 1
ATOM 4584 C CA . LEU B 1 129 ? -25.406 11.867 -11.117 1 97.56 129 LEU B CA 1
ATOM 4585 C C . LEU B 1 129 ? -26.234 12.531 -12.219 1 97.56 129 LEU B C 1
ATOM 4587 O O . LEU B 1 129 ? -26.797 13.609 -12.008 1 97.56 129 LEU B O 1
ATOM 4591 N N . LYS B 1 130 ? -26.312 11.898 -13.391 1 97.56 130 LYS B N 1
ATOM 4592 C CA . LYS B 1 130 ? -27.156 12.391 -14.477 1 97.56 130 LYS B CA 1
ATOM 4593 C C . LYS B 1 130 ? -28.625 12.367 -14.078 1 97.56 130 LYS B C 1
ATOM 4595 O O . LYS B 1 130 ? -29.359 13.336 -14.305 1 97.56 130 LYS B O 1
ATOM 4600 N N . LYS B 1 131 ? -29.062 11.273 -13.523 1 97.56 131 LYS B N 1
ATOM 4601 C CA . LYS B 1 131 ? -30.438 11.102 -13.078 1 97.56 131 LYS B CA 1
ATOM 4602 C C . LYS B 1 131 ? -30.844 12.211 -12.109 1 97.56 131 LYS B C 1
ATOM 4604 O O . LYS B 1 131 ? -31.938 12.758 -12.211 1 97.56 131 LYS B O 1
ATOM 4609 N N . PHE B 1 132 ? -29.953 12.562 -11.203 1 97.88 132 PHE B N 1
ATOM 4610 C CA . PHE B 1 132 ? -30.266 13.523 -10.156 1 97.88 132 PHE B CA 1
ATOM 4611 C C . PHE B 1 132 ? -29.875 14.938 -10.594 1 97.88 132 PHE B C 1
ATOM 4613 O O . PHE B 1 132 ? -30.078 15.898 -9.844 1 97.88 132 PHE B O 1
ATOM 4620 N N . GLU B 1 133 ? -29.266 15.141 -11.781 1 97.5 133 GLU B N 1
ATOM 4621 C CA . GLU B 1 133 ? -28.844 16.406 -12.359 1 97.5 133 GLU B CA 1
ATOM 4622 C C . GLU B 1 133 ? -27.844 17.125 -11.453 1 97.5 133 GLU B C 1
ATOM 4624 O O . GLU B 1 133 ? -28.016 18.297 -11.117 1 97.5 133 GLU B O 1
ATOM 4629 N N . LYS B 1 134 ? -26.891 16.344 -10.977 1 97.12 134 LYS B N 1
ATOM 4630 C CA . LYS B 1 134 ? -25.812 16.859 -10.133 1 97.12 134 LYS B CA 1
ATOM 4631 C C . LYS B 1 134 ? -24.453 16.719 -10.836 1 97.12 134 LYS B C 1
ATOM 4633 O O . LYS B 1 134 ? -24.281 15.852 -11.703 1 97.12 134 LYS B O 1
ATOM 4638 N N . ARG B 1 135 ? -23.547 17.547 -10.539 1 91.38 135 ARG B N 1
ATOM 4639 C CA . ARG B 1 135 ? -22.234 17.562 -11.18 1 91.38 135 ARG B CA 1
ATOM 4640 C C . ARG B 1 135 ? -21.266 16.625 -10.469 1 91.38 135 ARG B C 1
ATOM 4642 O O . ARG B 1 135 ? -20.406 16.016 -11.102 1 91.38 135 ARG B O 1
ATOM 4649 N N . GLN B 1 136 ? -21.312 16.547 -9.195 1 91.94 136 GLN B N 1
ATOM 4650 C CA . GLN B 1 136 ? -20.406 15.719 -8.398 1 91.94 136 GLN B CA 1
ATOM 4651 C C . GLN B 1 136 ? -21.125 15.133 -7.184 1 91.94 136 GLN B C 1
ATOM 4653 O O . GLN B 1 136 ? -22.188 15.602 -6.797 1 91.94 136 GLN B O 1
ATOM 4658 N N . ILE B 1 137 ? -20.562 14.094 -6.641 1 93.44 137 ILE B N 1
ATOM 4659 C CA . ILE B 1 137 ? -21.188 13.297 -5.598 1 93.44 137 ILE B CA 1
ATOM 4660 C C . ILE B 1 137 ? -21.453 14.164 -4.371 1 93.44 137 ILE B C 1
ATOM 4662 O O . ILE B 1 137 ? -22.438 13.938 -3.645 1 93.44 137 ILE B O 1
ATOM 4666 N N . ASN B 1 138 ? -20.656 15.172 -4.086 1 90.38 138 ASN B N 1
ATOM 4667 C CA . ASN B 1 138 ? -20.828 16.031 -2.922 1 90.38 138 ASN B CA 1
ATOM 4668 C C . ASN B 1 138 ? -22.047 16.938 -3.062 1 90.38 138 ASN B C 1
ATOM 4670 O O . ASN B 1 138 ? -22.516 17.516 -2.084 1 90.38 138 ASN B O 1
ATOM 4674 N N . ASP B 1 139 ? -22.609 17.016 -4.27 1 93.38 139 ASP B N 1
ATOM 4675 C CA . ASP B 1 139 ? -23.797 17.828 -4.527 1 93.38 139 ASP B CA 1
ATOM 4676 C C . ASP B 1 139 ? -25.062 17.047 -4.195 1 93.38 139 ASP B C 1
ATOM 4678 O O . ASP B 1 139 ? -26.156 17.625 -4.125 1 93.38 139 ASP B O 1
ATOM 4682 N N . LEU B 1 140 ? -24.984 15.805 -3.951 1 96.06 140 LEU B N 1
ATOM 4683 C CA . LEU B 1 140 ? -26.141 14.969 -3.695 1 96.06 140 LEU B CA 1
ATOM 4684 C C . LEU B 1 140 ? -26.734 15.258 -2.32 1 96.06 140 LEU B C 1
ATOM 4686 O O . LEU B 1 140 ? -26 15.492 -1.361 1 96.06 140 LEU B O 1
ATOM 4690 N N . THR B 1 141 ? -28.094 15.219 -2.252 1 96.06 141 THR B N 1
ATOM 4691 C CA . THR B 1 141 ? -28.734 15.219 -0.944 1 96.06 141 THR B CA 1
ATOM 4692 C C . THR B 1 141 ? -28.438 13.922 -0.196 1 96.06 141 THR B C 1
ATOM 4694 O O . THR B 1 141 ? -27.953 12.953 -0.788 1 96.06 141 THR B O 1
ATOM 4697 N N . ASP B 1 142 ? -28.703 13.891 1.066 1 93.88 142 ASP B N 1
ATOM 4698 C CA . ASP B 1 142 ? -28.469 12.688 1.854 1 93.88 142 ASP B CA 1
ATOM 4699 C C . ASP B 1 142 ? -29.297 11.516 1.312 1 93.88 142 ASP B C 1
ATOM 4701 O O . ASP B 1 142 ? -28.812 10.375 1.299 1 93.88 142 ASP B O 1
ATOM 4705 N N . ALA B 1 143 ? -30.5 11.82 0.917 1 96.12 143 ALA B N 1
ATOM 4706 C CA . ALA B 1 143 ? -31.375 10.773 0.383 1 96.12 143 ALA B CA 1
ATOM 4707 C C . ALA B 1 143 ? -30.844 10.242 -0.942 1 96.12 143 ALA B C 1
ATOM 4709 O O . ALA B 1 143 ? -30.859 9.031 -1.187 1 96.12 143 ALA B O 1
ATOM 4710 N N . GLU B 1 144 ? -30.422 11.164 -1.824 1 97.12 144 GLU B N 1
ATOM 4711 C CA . GLU B 1 144 ? -29.844 10.773 -3.107 1 97.12 144 GLU B CA 1
ATOM 4712 C C . GLU B 1 144 ? -28.562 9.961 -2.914 1 97.12 144 GLU B C 1
ATOM 4714 O O . GLU B 1 144 ? -28.344 8.961 -3.598 1 97.12 144 GLU B O 1
ATOM 4719 N N . TRP B 1 145 ? -27.734 10.406 -1.977 1 95.94 145 TRP B N 1
ATOM 4720 C CA . TRP B 1 145 ? -26.5 9.695 -1.661 1 95.94 145 TRP B CA 1
ATOM 4721 C C . TRP B 1 145 ? -26.797 8.297 -1.124 1 95.94 145 TRP B C 1
ATOM 4723 O O . TRP B 1 145 ? -26.141 7.328 -1.503 1 95.94 145 TRP B O 1
ATOM 4733 N N . ALA B 1 146 ? -27.766 8.188 -0.276 1 94.94 146 ALA B N 1
ATOM 4734 C CA . ALA B 1 146 ? -28.156 6.891 0.267 1 94.94 146 ALA B CA 1
ATOM 4735 C C . ALA B 1 146 ? -28.594 5.941 -0.845 1 94.94 146 ALA B C 1
ATOM 4737 O O . ALA B 1 146 ? -28.281 4.75 -0.814 1 94.94 146 ALA B O 1
ATOM 4738 N N . GLU B 1 147 ? -29.359 6.465 -1.791 1 96.31 147 GLU B N 1
ATOM 4739 C CA . GLU B 1 147 ? -29.797 5.66 -2.928 1 96.31 147 GLU B CA 1
ATOM 4740 C C . GLU B 1 147 ? -28.609 5.18 -3.752 1 96.31 147 GLU B C 1
ATOM 4742 O O . GLU B 1 147 ? -28.547 4.012 -4.145 1 96.31 147 GLU B O 1
ATOM 4747 N N . LEU B 1 148 ? -27.672 6.066 -4.004 1 96.75 148 LEU B N 1
ATOM 4748 C CA . LEU B 1 148 ? -26.5 5.727 -4.785 1 96.75 148 LEU B CA 1
ATOM 4749 C C . LEU B 1 148 ? -25.641 4.703 -4.051 1 96.75 148 LEU B C 1
ATOM 4751 O O . LEU B 1 148 ? -25.125 3.762 -4.664 1 96.75 148 LEU B O 1
ATOM 4755 N N . ARG B 1 149 ? -25.438 4.852 -2.73 1 95.19 149 ARG B N 1
ATOM 4756 C CA . ARG B 1 149 ? -24.641 3.912 -1.935 1 95.19 149 ARG B CA 1
ATOM 4757 C C . ARG B 1 149 ? -25.266 2.516 -1.972 1 95.19 149 ARG B C 1
ATOM 4759 O O . ARG B 1 149 ? -24.531 1.518 -2.051 1 95.19 149 ARG B O 1
ATOM 4766 N N . GLN B 1 150 ? -26.547 2.494 -1.932 1 94 150 GLN B N 1
ATOM 4767 C CA . GLN B 1 150 ? -27.234 1.208 -2.043 1 94 150 GLN B CA 1
ATOM 4768 C C . GLN B 1 150 ? -27 0.583 -3.416 1 94 150 GLN B C 1
ATOM 4770 O O . GLN B 1 150 ? -26.812 -0.629 -3.527 1 94 150 GLN B O 1
ATOM 4775 N N . ALA B 1 151 ? -27.062 1.449 -4.406 1 95.75 151 ALA B N 1
ATOM 4776 C CA . ALA B 1 151 ? -26.844 0.969 -5.766 1 95.75 151 ALA B CA 1
ATOM 4777 C C . ALA B 1 151 ? -25.438 0.393 -5.914 1 95.75 151 ALA B C 1
ATOM 4779 O O . ALA B 1 151 ? -25.234 -0.615 -6.598 1 95.75 151 ALA B O 1
ATOM 4780 N N . PHE B 1 152 ? -24.422 1.031 -5.309 1 95 152 PHE B N 1
ATOM 4781 C CA . PHE B 1 152 ? -23.062 0.5 -5.32 1 95 152 PHE B CA 1
ATOM 4782 C C . PHE B 1 152 ? -23.031 -0.921 -4.77 1 95 152 PHE B C 1
ATOM 4784 O O . PHE B 1 152 ? -22.453 -1.82 -5.387 1 95 152 PHE B O 1
ATOM 4791 N N . GLY B 1 153 ? -23.703 -1.178 -3.662 1 91.56 153 GLY B N 1
ATOM 4792 C CA . GLY B 1 153 ? -23.641 -2.434 -2.932 1 91.56 153 GLY B CA 1
ATOM 4793 C C . GLY B 1 153 ? -24.422 -3.549 -3.596 1 91.56 153 GLY B C 1
ATOM 4794 O O . GLY B 1 153 ? -24.25 -4.723 -3.252 1 91.56 153 GLY B O 1
ATOM 4795 N N . ASN B 1 154 ? -25.219 -3.189 -4.594 1 92.81 154 ASN B N 1
ATOM 4796 C CA . ASN B 1 154 ? -26.094 -4.168 -5.223 1 92.81 154 ASN B CA 1
ATOM 4797 C C . ASN B 1 154 ? -25.531 -4.648 -6.559 1 92.81 154 ASN B C 1
ATOM 4799 O O . ASN B 1 154 ? -26.172 -5.445 -7.25 1 92.81 154 ASN B O 1
ATOM 4803 N N . GLN B 1 155 ? -24.391 -4.184 -6.879 1 96.5 155 GLN B N 1
ATOM 4804 C CA . GLN B 1 155 ? -23.812 -4.633 -8.141 1 96.5 155 GLN B CA 1
ATOM 4805 C C . GLN B 1 155 ? -23.297 -6.062 -8.023 1 96.5 155 GLN B C 1
ATOM 4807 O O . GLN B 1 155 ? -22.969 -6.523 -6.934 1 96.5 155 GLN B O 1
ATOM 4812 N N . ARG B 1 156 ? -23.297 -6.738 -9.164 1 97.94 156 ARG B N 1
ATOM 4813 C CA . ARG B 1 156 ? -22.969 -8.156 -9.219 1 97.94 156 ARG B CA 1
ATOM 4814 C C . ARG B 1 156 ? -21.625 -8.391 -9.898 1 97.94 156 ARG B C 1
ATOM 4816 O O . ARG B 1 156 ? -21.297 -7.711 -10.883 1 97.94 156 ARG B O 1
ATOM 4823 N N . LEU B 1 157 ? -20.828 -9.266 -9.336 1 98.31 157 LEU B N 1
ATOM 4824 C CA . LEU B 1 157 ? -19.5 -9.594 -9.844 1 98.31 157 LEU B CA 1
ATOM 4825 C C . LEU B 1 157 ? -19.359 -11.094 -10.062 1 98.31 157 LEU B C 1
ATOM 4827 O O . LEU B 1 157 ? -19.766 -11.891 -9.211 1 98.31 157 LEU B O 1
ATOM 4831 N N . LEU B 1 158 ? -18.906 -11.484 -11.227 1 98.56 158 LEU B N 1
ATOM 4832 C CA . LEU B 1 158 ? -18.609 -12.875 -11.555 1 98.56 158 LEU B CA 1
ATOM 4833 C C . LEU B 1 158 ? -17.109 -13.102 -11.703 1 98.56 158 LEU B C 1
ATOM 4835 O O . LEU B 1 158 ? -16.484 -12.562 -12.617 1 98.56 158 LEU B O 1
ATOM 4839 N N . GLY B 1 159 ? -16.469 -13.773 -10.773 1 97.88 159 GLY B N 1
ATOM 4840 C CA . GLY B 1 159 ? -15.039 -14.078 -10.789 1 97.88 159 GLY B CA 1
ATOM 4841 C C . GLY B 1 159 ? -14.75 -15.562 -10.672 1 97.88 159 GLY B C 1
ATOM 4842 O O . GLY B 1 159 ? -15.641 -16.359 -10.359 1 97.88 159 GLY B O 1
ATOM 4843 N N . MET B 1 160 ? -13.531 -15.961 -10.961 1 97.19 160 MET B N 1
ATOM 4844 C CA . MET B 1 160 ? -13.133 -17.359 -10.852 1 97.19 160 MET B CA 1
ATOM 4845 C C . MET B 1 160 ? -13.102 -17.812 -9.391 1 97.19 160 MET B C 1
ATOM 4847 O O . MET B 1 160 ? -12.633 -17.078 -8.523 1 97.19 160 MET B O 1
ATOM 4851 N N . SER B 1 161 ? -13.617 -19.031 -9.141 1 93.81 161 SER B N 1
ATOM 4852 C CA . SER B 1 161 ? -13.633 -19.547 -7.777 1 93.81 161 SER B CA 1
ATOM 4853 C C . SER B 1 161 ? -12.219 -19.812 -7.27 1 93.81 161 SER B C 1
ATOM 4855 O O . SER B 1 161 ? -11.305 -20.062 -8.062 1 93.81 161 SER B O 1
ATOM 4857 N N . LEU B 1 162 ? -12.055 -19.797 -6 1 90.38 162 LEU B N 1
ATOM 4858 C CA . LEU B 1 162 ? -10.742 -19.984 -5.387 1 90.38 162 LEU B CA 1
ATOM 4859 C C . LEU B 1 162 ? -10.211 -21.391 -5.656 1 90.38 162 LEU B C 1
ATOM 4861 O O . LEU B 1 162 ? -9.016 -21.562 -5.914 1 90.38 162 LEU B O 1
ATOM 4865 N N . ASP B 1 163 ? -11.055 -22.359 -5.57 1 89.81 163 ASP B N 1
ATOM 4866 C CA . ASP B 1 163 ? -10.609 -23.734 -5.746 1 89.81 163 ASP B CA 1
ATOM 4867 C C . ASP B 1 163 ? -10.281 -24.031 -7.207 1 89.81 163 ASP B C 1
ATOM 4869 O O . ASP B 1 163 ? -9.609 -25.016 -7.512 1 89.81 163 ASP B O 1
ATOM 4873 N N . ALA B 1 164 ? -10.766 -23.125 -8.109 1 92.69 164 ALA B N 1
ATOM 4874 C CA . ALA B 1 164 ? -10.477 -23.297 -9.531 1 92.69 164 ALA B CA 1
ATOM 4875 C C . ALA B 1 164 ? -9.258 -22.484 -9.945 1 92.69 164 ALA B C 1
ATOM 4877 O O . ALA B 1 164 ? -8.812 -22.547 -11.094 1 92.69 164 ALA B O 1
ATOM 4878 N N . GLY B 1 165 ? -8.781 -21.734 -8.969 1 94.12 165 GLY B N 1
ATOM 4879 C CA . GLY B 1 165 ? -7.543 -21.016 -9.258 1 94.12 165 GLY B CA 1
ATOM 4880 C C . GLY B 1 165 ? -7.695 -19.516 -9.164 1 94.12 165 GLY B C 1
ATOM 4881 O O . GLY B 1 165 ? -6.75 -18.766 -9.445 1 94.12 165 GLY B O 1
ATOM 4882 N N . GLY B 1 166 ? -8.859 -19 -8.773 1 94 166 GLY B N 1
ATOM 4883 C CA . GLY B 1 166 ? -9.078 -17.562 -8.617 1 94 166 GLY B CA 1
ATOM 4884 C C . GLY B 1 166 ? -8.32 -16.969 -7.441 1 94 166 GLY B C 1
ATOM 4885 O O . GLY B 1 166 ? -7.461 -17.625 -6.855 1 94 166 GLY B O 1
ATOM 4886 N N . HIS B 1 167 ? -8.547 -15.711 -7.207 1 91.81 167 HIS B N 1
ATOM 4887 C CA . HIS B 1 167 ? -7.902 -14.992 -6.113 1 91.81 167 HIS B CA 1
ATOM 4888 C C . HIS B 1 167 ? -8.938 -14.438 -5.141 1 91.81 167 HIS B C 1
ATOM 4890 O O . HIS B 1 167 ? -10.094 -14.203 -5.516 1 91.81 167 HIS B O 1
ATOM 4896 N N . LEU B 1 168 ? -8.516 -14.164 -3.953 1 90.69 168 LEU B N 1
ATOM 4897 C CA . LEU B 1 168 ? -9.406 -13.688 -2.904 1 90.69 168 LEU B CA 1
ATOM 4898 C C . LEU B 1 168 ? -10.047 -12.359 -3.307 1 90.69 168 LEU B C 1
ATOM 4900 O O . LEU B 1 168 ? -11.195 -12.086 -2.938 1 90.69 168 LEU B O 1
ATOM 4904 N N . THR B 1 169 ? -9.344 -11.539 -4.062 1 93.56 169 THR B N 1
ATOM 4905 C CA . THR B 1 169 ? -9.828 -10.219 -4.434 1 93.56 169 THR B CA 1
ATOM 4906 C C . THR B 1 169 ? -10.828 -10.305 -5.586 1 93.56 169 THR B C 1
ATOM 4908 O O . THR B 1 169 ? -11.281 -9.281 -6.102 1 93.56 169 THR B O 1
ATOM 4911 N N . HIS B 1 170 ? -11.133 -11.508 -6.051 1 95.12 170 HIS B N 1
ATOM 4912 C CA . HIS B 1 170 ? -12.062 -11.68 -7.16 1 95.12 170 HIS B CA 1
ATOM 4913 C C . HIS B 1 170 ? -13.492 -11.891 -6.652 1 95.12 170 HIS B C 1
ATOM 4915 O O . HIS B 1 170 ? -14.25 -12.664 -7.242 1 95.12 170 HIS B O 1
ATOM 4921 N N . GLY B 1 171 ? -13.758 -11.367 -5.445 1 92.81 171 GLY B N 1
ATOM 4922 C CA . GLY B 1 171 ? -15.133 -11.336 -4.961 1 92.81 171 GLY B CA 1
ATOM 4923 C C . GLY B 1 171 ? -15.391 -12.328 -3.844 1 92.81 171 GLY B C 1
ATOM 4924 O O . GLY B 1 171 ? -16.531 -12.664 -3.557 1 92.81 171 GLY B O 1
ATOM 4925 N N . PHE B 1 172 ? -14.367 -12.742 -3.184 1 92.38 172 PHE B N 1
ATOM 4926 C CA . PHE B 1 172 ? -14.578 -13.703 -2.109 1 92.38 172 PHE B CA 1
ATOM 4927 C C . PHE B 1 172 ? -14.984 -13 -0.823 1 92.38 172 PHE B C 1
ATOM 4929 O O . PHE B 1 172 ? -14.453 -11.938 -0.493 1 92.38 172 PHE B O 1
ATOM 4936 N N . ARG B 1 173 ? -15.875 -13.625 -0.076 1 92.81 173 ARG B N 1
ATOM 4937 C CA . ARG B 1 173 ? -16.609 -13.031 1.039 1 92.81 173 ARG B CA 1
ATOM 4938 C C . ARG B 1 173 ? -15.656 -12.477 2.088 1 92.81 173 ARG B C 1
ATOM 4940 O O . ARG B 1 173 ? -15.875 -11.383 2.619 1 92.81 173 ARG B O 1
ATOM 4947 N N . PRO B 1 174 ? -14.547 -13.141 2.375 1 90.88 174 PRO B N 1
ATOM 4948 C CA . PRO B 1 174 ? -13.68 -12.617 3.43 1 90.88 174 PRO B CA 1
ATOM 4949 C C . PRO B 1 174 ? -12.914 -11.367 2.998 1 90.88 174 PRO B C 1
ATOM 4951 O O . PRO B 1 174 ? -12.422 -10.617 3.846 1 90.88 174 PRO B O 1
ATOM 4954 N N . ASN B 1 175 ? -12.789 -11.133 1.749 1 93.81 175 ASN B N 1
ATOM 4955 C CA . ASN B 1 175 ? -12.062 -9.984 1.223 1 93.81 175 ASN B CA 1
ATOM 4956 C C . ASN B 1 175 ? -12.984 -8.781 1.037 1 93.81 175 ASN B C 1
ATOM 4958 O O . ASN B 1 175 ? -14.203 -8.938 0.923 1 93.81 175 ASN B O 1
ATOM 4962 N N . ILE B 1 176 ? -12.391 -7.586 0.991 1 92.56 176 ILE B N 1
ATOM 4963 C CA . ILE B 1 176 ? -13.141 -6.352 0.808 1 92.56 176 ILE B CA 1
ATOM 4964 C C . ILE B 1 176 ? -13.922 -6.414 -0.503 1 92.56 176 ILE B C 1
ATOM 4966 O O . ILE B 1 176 ? -15.031 -5.875 -0.6 1 92.56 176 ILE B O 1
ATOM 4970 N N . SER B 1 177 ? -13.383 -7.059 -1.523 1 92.75 177 SER B N 1
ATOM 4971 C CA . SER B 1 177 ? -14.078 -7.172 -2.801 1 92.75 177 SER B CA 1
ATOM 4972 C C . SER B 1 177 ? -15.391 -7.93 -2.65 1 92.75 177 SER B C 1
ATOM 4974 O O . SER B 1 177 ? -16.375 -7.617 -3.322 1 92.75 177 SER B O 1
ATOM 4976 N N . GLY B 1 178 ? -15.383 -8.961 -1.781 1 92.69 178 GLY B N 1
ATOM 4977 C CA . GLY B 1 178 ? -16.594 -9.719 -1.53 1 92.69 178 GLY B CA 1
ATOM 4978 C C . GLY B 1 178 ? -17.672 -8.922 -0.801 1 92.69 178 GLY B C 1
ATOM 4979 O O . GLY B 1 178 ? -18.859 -9.242 -0.887 1 92.69 178 GLY B O 1
ATOM 4980 N N . LYS B 1 179 ? -17.266 -7.961 -0.101 1 92.75 179 LYS B N 1
ATOM 4981 C CA . LYS B 1 179 ? -18.188 -7.098 0.625 1 92.75 179 LYS B CA 1
ATOM 4982 C C . LYS B 1 179 ? -18.766 -6.023 -0.29 1 92.75 179 LYS B C 1
ATOM 4984 O O . LYS B 1 179 ? -19.844 -5.484 -0.02 1 92.75 179 LYS B O 1
ATOM 4989 N N . MET B 1 180 ? -18.062 -5.699 -1.344 1 93.62 180 MET B N 1
ATOM 4990 C CA . MET B 1 180 ? -18.453 -4.648 -2.279 1 93.62 180 MET B CA 1
ATOM 4991 C C . MET B 1 180 ? -19.516 -5.148 -3.246 1 93.62 180 MET B C 1
ATOM 4993 O O . MET B 1 180 ? -20.312 -4.359 -3.76 1 93.62 180 MET B O 1
ATOM 4997 N N . PHE B 1 181 ? -19.531 -6.496 -3.553 1 96.44 181 PHE B N 1
ATOM 4998 C CA . PHE B 1 181 ? -20.359 -7 -4.641 1 96.44 181 PHE B CA 1
ATOM 4999 C C . PHE B 1 181 ? -21.188 -8.195 -4.18 1 96.44 181 PHE B C 1
ATOM 5001 O O . PHE B 1 181 ? -20.812 -8.898 -3.244 1 96.44 181 PHE B O 1
ATOM 5008 N N . ASP B 1 182 ? -22.375 -8.312 -4.82 1 95.5 182 ASP B N 1
ATOM 5009 C CA . ASP B 1 182 ? -22.984 -9.633 -4.887 1 95.5 182 ASP B CA 1
ATOM 5010 C C . ASP B 1 182 ? -22.203 -10.555 -5.828 1 95.5 182 ASP B C 1
ATOM 5012 O O . ASP B 1 182 ? -22.156 -10.312 -7.035 1 95.5 182 ASP B O 1
ATOM 5016 N N . GLN B 1 183 ? -21.656 -11.625 -5.277 1 95.81 183 GLN B N 1
ATOM 5017 C CA . GLN B 1 183 ? -20.656 -12.359 -6.043 1 95.81 183 GLN B CA 1
ATOM 5018 C C . GLN B 1 183 ? -21.125 -13.773 -6.348 1 95.81 183 GLN B C 1
ATOM 5020 O O . GLN B 1 183 ? -21.75 -14.422 -5.504 1 95.81 183 GLN B O 1
ATOM 5025 N N . ARG B 1 184 ? -20.844 -14.195 -7.551 1 95.75 184 ARG B N 1
ATOM 5026 C CA . ARG B 1 184 ? -20.844 -15.602 -7.953 1 95.75 184 ARG B CA 1
ATOM 5027 C C . ARG B 1 184 ? -19.531 -15.984 -8.602 1 95.75 184 ARG B C 1
ATOM 5029 O O . ARG B 1 184 ? -18.719 -15.117 -8.945 1 95.75 184 ARG B O 1
ATOM 5036 N N . SER B 1 185 ? -19.312 -17.281 -8.672 1 96.19 185 SER B N 1
ATOM 5037 C CA . SER B 1 185 ? -18.047 -17.719 -9.227 1 96.19 185 SER B CA 1
ATOM 5038 C C . SER B 1 185 ? -18.25 -18.656 -10.414 1 96.19 185 SER B C 1
ATOM 5040 O O . SER B 1 185 ? -19.25 -19.359 -10.484 1 96.19 185 SER B O 1
ATOM 5042 N N . TYR B 1 186 ? -17.375 -18.531 -11.344 1 97.12 186 TYR B N 1
ATOM 5043 C CA . TYR B 1 186 ? -17.25 -19.562 -12.375 1 97.12 186 TYR B CA 1
ATOM 5044 C C . TYR B 1 186 ? -16.047 -20.453 -12.109 1 97.12 186 TYR B C 1
ATOM 5046 O O . TYR B 1 186 ? -15.227 -20.172 -11.242 1 97.12 186 TYR B O 1
ATOM 5054 N N . GLY B 1 187 ? -15.969 -21.562 -12.82 1 95.62 187 GLY B N 1
ATOM 5055 C CA . GLY B 1 187 ? -14.914 -22.516 -12.523 1 95.62 187 GLY B CA 1
ATOM 5056 C C . GLY B 1 187 ? -14.43 -23.25 -13.758 1 95.62 187 GLY B C 1
ATOM 5057 O O . GLY B 1 187 ? -14.344 -22.688 -14.844 1 95.62 187 GLY B O 1
ATOM 5058 N N . VAL B 1 188 ? -13.93 -24.406 -13.477 1 96.25 188 VAL B N 1
ATOM 5059 C CA . VAL B 1 188 ? -13.344 -25.219 -14.531 1 96.25 188 VAL B CA 1
ATOM 5060 C C . VAL B 1 188 ? -14.172 -26.484 -14.727 1 96.25 188 VAL B C 1
ATOM 5062 O O . VAL B 1 188 ? -14.938 -26.875 -13.836 1 96.25 188 VAL B O 1
ATOM 5065 N N . ASP B 1 189 ? -14.078 -27.016 -15.938 1 95.19 189 ASP B N 1
ATOM 5066 C CA . ASP B 1 189 ? -14.625 -28.344 -16.188 1 95.19 189 ASP B CA 1
ATOM 5067 C C . ASP B 1 189 ? -13.883 -29.406 -15.383 1 95.19 189 ASP B C 1
ATOM 5069 O O . ASP B 1 189 ? -12.656 -29.516 -15.461 1 95.19 189 ASP B O 1
ATOM 5073 N N . PRO B 1 190 ? -14.617 -30.188 -14.609 1 89.56 190 PRO B N 1
ATOM 5074 C CA . PRO B 1 190 ? -13.953 -31.156 -13.734 1 89.56 190 PRO B CA 1
ATOM 5075 C C . PRO B 1 190 ? -13.148 -32.188 -14.508 1 89.56 190 PRO B C 1
ATOM 5077 O O . PRO B 1 190 ? -12.164 -32.75 -13.984 1 89.56 190 PRO B O 1
ATOM 5080 N N . ALA B 1 191 ? -13.531 -32.469 -15.711 1 91.81 191 ALA B N 1
ATOM 5081 C CA . ALA B 1 191 ? -12.867 -33.5 -16.484 1 91.81 191 ALA B CA 1
ATOM 5082 C C . ALA B 1 191 ? -11.555 -32.969 -17.094 1 91.81 191 ALA B C 1
ATOM 5084 O O . ALA B 1 191 ? -10.57 -33.719 -17.172 1 91.81 191 ALA B O 1
ATOM 5085 N N . THR B 1 192 ? -11.539 -31.719 -17.469 1 93.19 192 THR B N 1
ATOM 5086 C CA . THR B 1 192 ? -10.383 -31.203 -18.219 1 93.19 192 THR B CA 1
ATOM 5087 C C . THR B 1 192 ? -9.523 -30.312 -17.328 1 93.19 192 THR B C 1
ATOM 5089 O O . THR B 1 192 ? -8.359 -30.062 -17.641 1 93.19 192 THR B O 1
ATOM 5092 N N . GLY B 1 193 ? -10.141 -29.812 -16.281 1 93.25 193 GLY B N 1
ATOM 5093 C CA . GLY B 1 193 ? -9.445 -28.859 -15.438 1 93.25 193 GLY B CA 1
ATOM 5094 C C . GLY B 1 193 ? -9.289 -27.5 -16.078 1 93.25 193 GLY B C 1
ATOM 5095 O O . GLY B 1 193 ? -8.539 -26.656 -15.586 1 93.25 193 GLY B O 1
ATOM 5096 N N . GLN B 1 194 ? -9.945 -27.25 -17.234 1 96.12 194 GLN B N 1
ATOM 5097 C CA . GLN B 1 194 ? -9.859 -25.984 -17.953 1 96.12 194 GLN B CA 1
ATOM 5098 C C . GLN B 1 194 ? -11.148 -25.188 -17.797 1 96.12 194 GLN B C 1
ATOM 5100 O O . GLN B 1 194 ? -12.211 -25.75 -17.547 1 96.12 194 GLN B O 1
ATOM 5105 N N . ILE B 1 195 ? -11.078 -23.922 -17.969 1 97.69 195 ILE B N 1
ATOM 5106 C CA . ILE B 1 195 ? -12.227 -23.047 -17.812 1 97.69 195 ILE B CA 1
ATOM 5107 C C . ILE B 1 195 ? -13.375 -23.5 -18.703 1 97.69 195 ILE B C 1
ATOM 5109 O O . ILE B 1 195 ? -13.18 -23.766 -19.891 1 97.69 195 ILE B O 1
ATOM 5113 N N . ASP B 1 196 ? -14.57 -23.688 -18.156 1 97.38 196 ASP B N 1
ATOM 5114 C CA . ASP B 1 196 ? -15.781 -24.031 -18.891 1 97.38 196 ASP B CA 1
ATOM 5115 C C . ASP B 1 196 ? -16.484 -22.781 -19.406 1 97.38 196 ASP B C 1
ATOM 5117 O O . ASP B 1 196 ? -17.453 -22.312 -18.812 1 97.38 196 ASP B O 1
ATOM 5121 N N . TYR B 1 197 ? -16.109 -22.344 -20.594 1 98.25 197 TYR B N 1
ATOM 5122 C CA . TYR B 1 197 ? -16.594 -21.094 -21.141 1 98.25 197 TYR B CA 1
ATOM 5123 C C . TYR B 1 197 ? -18.094 -21.156 -21.406 1 98.25 197 TYR B C 1
ATOM 5125 O O . TYR B 1 197 ? -18.797 -20.141 -21.328 1 98.25 197 TYR B O 1
ATOM 5133 N N . LYS B 1 198 ? -18.594 -22.375 -21.719 1 97.69 198 LYS B N 1
ATOM 5134 C CA . LYS B 1 198 ? -20.031 -22.531 -21.922 1 97.69 198 LYS B CA 1
ATOM 5135 C C . LYS B 1 198 ? -20.797 -22.312 -20.625 1 97.69 198 LYS B C 1
ATOM 5137 O O . LYS B 1 198 ? -21.781 -21.578 -20.594 1 97.69 198 LYS B O 1
ATOM 5142 N N . ALA B 1 199 ? -20.328 -22.953 -19.625 1 98 199 ALA B N 1
ATOM 5143 C CA . ALA B 1 199 ? -20.953 -22.781 -18.312 1 98 199 ALA B CA 1
ATOM 5144 C C . ALA B 1 199 ? -20.828 -21.328 -17.844 1 98 199 ALA B C 1
ATOM 5146 O O . ALA B 1 199 ? -21.734 -20.812 -17.188 1 98 199 ALA B O 1
ATOM 5147 N N . LEU B 1 200 ? -19.719 -20.703 -18.094 1 98.44 200 LEU B N 1
ATOM 5148 C CA . LEU B 1 200 ? -19.5 -19.312 -17.75 1 98.44 200 LEU B CA 1
ATOM 5149 C C . LEU B 1 200 ? -20.516 -18.406 -18.438 1 98.44 200 LEU B C 1
ATOM 5151 O O . LEU B 1 200 ? -21.125 -17.547 -17.797 1 98.44 200 LEU B O 1
ATOM 5155 N N . LEU B 1 201 ? -20.688 -18.625 -19.703 1 98.56 201 LEU B N 1
ATOM 5156 C CA . LEU B 1 201 ? -21.656 -17.828 -20.453 1 98.56 201 LEU B CA 1
ATOM 5157 C C . LEU B 1 201 ? -23.062 -18.016 -19.875 1 98.56 201 LEU B C 1
ATOM 5159 O O . LEU B 1 201 ? -23.797 -17.047 -19.719 1 98.56 201 LEU B O 1
ATOM 5163 N N . GLU B 1 202 ? -23.422 -19.25 -19.594 1 98.5 202 GLU B N 1
ATOM 5164 C CA . GLU B 1 202 ? -24.75 -19.531 -19.031 1 98.5 202 GLU B CA 1
ATOM 5165 C C . GLU B 1 202 ? -24.938 -18.828 -17.688 1 98.5 202 GLU B C 1
ATOM 5167 O O . GLU B 1 202 ? -25.984 -18.234 -17.438 1 98.5 202 GLU B O 1
ATOM 5172 N N . SER B 1 203 ? -23.922 -18.938 -16.891 1 98.19 203 SER B N 1
ATOM 5173 C CA . SER B 1 203 ? -23.969 -18.266 -15.594 1 98.19 203 SER B CA 1
ATOM 5174 C C . SER B 1 203 ? -24.094 -16.75 -15.758 1 98.19 203 SER B C 1
ATOM 5176 O O . SER B 1 203 ? -24.812 -16.094 -15.008 1 98.19 203 SER B O 1
ATOM 5178 N N . ALA B 1 204 ? -23.344 -16.172 -16.688 1 98.62 204 ALA B N 1
ATOM 5179 C CA . ALA B 1 204 ? -23.359 -14.734 -16.938 1 98.62 204 ALA B CA 1
ATOM 5180 C C . ALA B 1 204 ? -24.734 -14.273 -17.406 1 98.62 204 ALA B C 1
ATOM 5182 O O . ALA B 1 204 ? -25.219 -13.211 -17 1 98.62 204 ALA B O 1
ATOM 5183 N N . ARG B 1 205 ? -25.359 -15.102 -18.25 1 98.56 205 ARG B N 1
ATOM 5184 C CA . ARG B 1 205 ? -26.703 -14.781 -18.766 1 98.56 205 ARG B CA 1
ATOM 5185 C C . ARG B 1 205 ? -27.719 -14.742 -17.625 1 98.56 205 ARG B C 1
ATOM 5187 O O . ARG B 1 205 ? -28.594 -13.875 -17.609 1 98.56 205 ARG B O 1
ATOM 5194 N N . GLU B 1 206 ? -27.547 -15.656 -16.75 1 98.38 206 GLU B N 1
ATOM 5195 C CA . GLU B 1 206 ? -28.484 -15.766 -15.648 1 98.38 206 GLU B CA 1
ATOM 5196 C C . GLU B 1 206 ? -28.234 -14.695 -14.594 1 98.38 206 GLU B C 1
ATOM 5198 O O . GLU B 1 206 ? -29.172 -14.055 -14.109 1 98.38 206 GLU B O 1
ATOM 5203 N N . PHE B 1 207 ? -27.016 -14.516 -14.266 1 97.75 207 PHE B N 1
ATOM 5204 C CA . PHE B 1 207 ? -26.609 -13.695 -13.125 1 97.75 207 PHE B CA 1
ATOM 5205 C C . PHE B 1 207 ? -26.547 -12.227 -13.516 1 97.75 207 PHE B C 1
ATOM 5207 O O . PHE B 1 207 ? -26.734 -11.344 -12.672 1 97.75 207 PHE B O 1
ATOM 5214 N N . LYS B 1 208 ? -26.25 -11.906 -14.758 1 98 208 LYS B N 1
ATOM 5215 C CA . LYS B 1 208 ? -26.156 -10.562 -15.32 1 98 208 LYS B CA 1
ATOM 5216 C C . LYS B 1 208 ? -25.234 -9.68 -14.484 1 98 208 LYS B C 1
ATOM 5218 O O . LYS B 1 208 ? -25.656 -8.625 -14 1 98 208 LYS B O 1
ATOM 5223 N N . PRO B 1 209 ? -23.984 -10.039 -14.422 1 98.44 209 PRO B N 1
ATOM 5224 C CA . PRO B 1 209 ? -23.047 -9.273 -13.617 1 98.44 209 PRO B CA 1
ATOM 5225 C C . PRO B 1 209 ? -22.688 -7.922 -14.242 1 98.44 209 PRO B C 1
ATOM 5227 O O . PRO 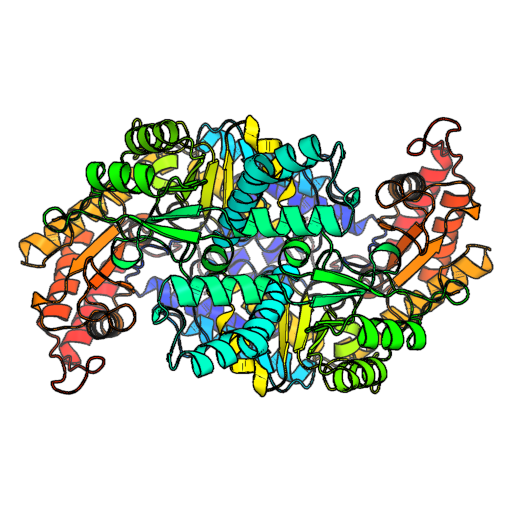B 1 209 ? -22.734 -7.777 -15.469 1 98.44 209 PRO B O 1
ATOM 5230 N N . ALA B 1 210 ? -22.359 -6.93 -13.375 1 98.19 210 ALA B N 1
ATOM 5231 C CA . ALA B 1 210 ? -21.812 -5.664 -13.844 1 98.19 210 ALA B CA 1
ATOM 5232 C C . ALA B 1 210 ? -20.344 -5.832 -14.258 1 98.19 210 ALA B C 1
ATOM 5234 O O . ALA B 1 210 ? -19.844 -5.102 -15.117 1 98.19 210 ALA B O 1
ATOM 5235 N N . VAL B 1 211 ? -19.656 -6.773 -13.617 1 98.69 211 VAL B N 1
ATOM 5236 C CA . VAL B 1 211 ? -18.234 -7 -13.844 1 98.69 211 VAL B CA 1
ATOM 5237 C C . VAL B 1 211 ? -17.984 -8.5 -14.008 1 98.69 211 VAL B C 1
ATOM 5239 O O . VAL B 1 211 ? -18.484 -9.312 -13.227 1 98.69 211 VAL B O 1
ATOM 5242 N N . ILE B 1 212 ? -17.297 -8.898 -14.961 1 98.88 212 ILE B N 1
ATOM 5243 C CA . ILE B 1 212 ? -16.688 -10.227 -15.086 1 98.88 212 ILE B CA 1
ATOM 5244 C C . ILE B 1 212 ? -15.172 -10.109 -14.93 1 98.88 212 ILE B C 1
ATOM 5246 O O . ILE B 1 212 ? -14.523 -9.32 -15.625 1 98.88 212 ILE B O 1
ATOM 5250 N N . VAL B 1 213 ? -14.625 -10.859 -14.016 1 98.75 213 VAL B N 1
ATOM 5251 C CA . VAL B 1 213 ? -13.195 -10.797 -13.742 1 98.75 213 VAL B CA 1
ATOM 5252 C C . VAL B 1 213 ? -12.5 -12.023 -14.32 1 98.75 213 VAL B C 1
ATOM 5254 O O . VAL B 1 213 ? -12.867 -13.156 -14.008 1 98.75 213 VAL B O 1
ATOM 5257 N N . GLY B 1 214 ? -11.602 -11.781 -15.195 1 98.31 214 GLY B N 1
ATOM 5258 C CA . GLY B 1 214 ? -10.656 -12.805 -15.617 1 98.31 214 GLY B CA 1
ATOM 5259 C C . GLY B 1 214 ? -9.32 -12.719 -14.906 1 98.31 214 GLY B C 1
ATOM 5260 O O . GLY B 1 214 ? -8.992 -11.688 -14.32 1 98.31 214 GLY B O 1
ATOM 5261 N N . GLY B 1 215 ? -8.586 -13.781 -14.977 1 96.69 215 GLY B N 1
ATOM 5262 C CA . GLY B 1 215 ? -7.301 -13.891 -14.297 1 96.69 215 GLY B CA 1
ATOM 5263 C C . GLY B 1 215 ? -7.27 -15.008 -13.266 1 96.69 215 GLY B C 1
ATOM 5264 O O . GLY B 1 215 ? -8.305 -15.594 -12.953 1 96.69 215 GLY B O 1
ATOM 5265 N N . TYR B 1 216 ? -6.055 -15.234 -12.758 1 97 216 TYR B N 1
ATOM 5266 C CA . TYR B 1 216 ? -5.922 -16.375 -11.859 1 97 216 TYR B CA 1
ATOM 5267 C C . TYR B 1 216 ? -4.652 -16.266 -11.023 1 97 216 TYR B C 1
ATOM 5269 O O . TYR B 1 216 ? -3.738 -15.516 -11.367 1 97 216 TYR B O 1
ATOM 5277 N N . SER B 1 217 ? -4.691 -17.062 -9.938 1 95.56 217 SER B N 1
ATOM 5278 C CA . SER B 1 217 ? -3.502 -17.266 -9.125 1 95.56 217 SER B CA 1
ATOM 5279 C C . SER B 1 217 ? -2.949 -18.688 -9.297 1 95.56 217 SER B C 1
ATOM 5281 O O . SER B 1 217 ? -1.776 -18.938 -9.016 1 95.56 217 SER B O 1
ATOM 5283 N N . ALA B 1 218 ? -3.857 -19.625 -9.656 1 96.5 218 ALA B N 1
ATOM 5284 C CA . ALA B 1 218 ? -3.465 -21.031 -9.727 1 96.5 218 ALA B CA 1
ATOM 5285 C C . ALA B 1 218 ? -4.188 -21.734 -10.867 1 96.5 218 ALA B C 1
ATOM 5287 O O . ALA B 1 218 ? -5.023 -22.609 -10.625 1 96.5 218 ALA B O 1
ATOM 5288 N N . TYR B 1 219 ? -3.945 -21.391 -12.102 1 97.38 219 TYR B N 1
ATOM 5289 C CA . TYR B 1 219 ? -4.477 -21.984 -13.328 1 97.38 219 TYR B CA 1
ATOM 5290 C C . TYR B 1 219 ? -3.363 -22.25 -14.328 1 97.38 219 TYR B C 1
ATOM 5292 O O . TYR B 1 219 ? -2.803 -21.312 -14.906 1 97.38 219 TYR B O 1
ATOM 5300 N N . PRO B 1 220 ? -3.01 -23.469 -14.562 1 97.88 220 PRO B N 1
ATOM 5301 C CA . PRO B 1 220 ? -1.803 -23.812 -15.32 1 97.88 220 PRO B CA 1
ATOM 5302 C C . PRO B 1 220 ? -2.006 -23.703 -16.828 1 97.88 220 PRO B C 1
ATOM 5304 O O . PRO B 1 220 ? -1.12 -24.078 -17.609 1 97.88 220 PRO B O 1
ATOM 5307 N N . ARG B 1 221 ? -3.145 -23.219 -17.297 1 97.88 221 ARG B N 1
ATOM 5308 C CA . ARG B 1 221 ? -3.441 -23.125 -18.719 1 97.88 221 ARG B CA 1
ATOM 5309 C C . ARG B 1 221 ? -3.637 -21.672 -19.156 1 97.88 221 ARG B C 1
ATOM 5311 O O . ARG B 1 221 ? -3.455 -20.75 -18.344 1 97.88 221 ARG B O 1
ATOM 5318 N N . LYS B 1 222 ? -3.818 -21.469 -20.406 1 97.44 222 LYS B N 1
ATOM 5319 C CA . LYS B 1 222 ? -4.062 -20.125 -20.922 1 97.44 222 LYS B CA 1
ATOM 5320 C C . LYS B 1 222 ? -5.547 -19.781 -20.859 1 97.44 222 LYS B C 1
ATOM 5322 O O . LYS B 1 222 ? -6.402 -20.641 -21.062 1 97.44 222 LYS B O 1
ATOM 5327 N N . VAL B 1 223 ? -5.844 -18.609 -20.531 1 98.19 223 VAL B N 1
ATOM 5328 C CA . VAL B 1 223 ? -7.211 -18.094 -20.562 1 98.19 223 VAL B CA 1
ATOM 5329 C C . VAL B 1 223 ? -7.477 -17.422 -21.906 1 98.19 223 VAL B C 1
ATOM 5331 O O . VAL B 1 223 ? -6.66 -16.625 -22.375 1 98.19 223 VAL B O 1
ATOM 5334 N N . ASN B 1 224 ? -8.562 -17.812 -22.562 1 98.56 224 ASN B N 1
ATOM 5335 C CA . ASN B 1 224 ? -8.977 -17.141 -23.797 1 98.56 224 ASN B CA 1
ATOM 5336 C C . ASN B 1 224 ? -9.719 -15.836 -23.5 1 98.56 224 ASN B C 1
ATOM 5338 O O . ASN B 1 224 ? -10.945 -15.828 -23.406 1 98.56 224 ASN B O 1
ATOM 5342 N N . PHE B 1 225 ? -8.984 -14.719 -23.453 1 98.81 225 PHE B N 1
ATOM 5343 C CA . PHE B 1 225 ? -9.547 -13.438 -23.031 1 98.81 225 PHE B CA 1
ATOM 5344 C C . PHE B 1 225 ? -10.469 -12.875 -24.109 1 98.81 225 PHE B C 1
ATOM 5346 O O . PHE B 1 225 ? -11.398 -12.125 -23.812 1 98.81 225 PHE B O 1
ATOM 5353 N N . ALA B 1 226 ? -10.172 -13.234 -25.375 1 98.75 226 ALA B N 1
ATOM 5354 C CA . ALA B 1 226 ? -11.102 -12.852 -26.438 1 98.75 226 ALA B CA 1
ATOM 5355 C C . ALA B 1 226 ? -12.484 -13.445 -26.203 1 98.75 226 ALA B C 1
ATOM 5357 O O . ALA B 1 226 ? -13.5 -12.758 -26.359 1 98.75 226 ALA B O 1
ATOM 5358 N N . LYS B 1 227 ? -12.5 -14.703 -25.906 1 98.69 227 LYS B N 1
ATOM 5359 C CA . LYS B 1 227 ? -13.758 -15.375 -25.625 1 98.69 227 LYS B CA 1
ATOM 5360 C C . LYS B 1 227 ? -14.445 -14.781 -24.406 1 98.69 227 LYS B C 1
ATOM 5362 O O . LYS B 1 227 ? -15.664 -14.609 -24.391 1 98.69 227 LYS B O 1
ATOM 5367 N N . MET B 1 228 ? -13.711 -14.469 -23.391 1 98.75 228 MET B N 1
ATOM 5368 C CA . MET B 1 228 ? -14.281 -13.859 -22.188 1 98.75 228 MET B CA 1
ATOM 5369 C C . MET B 1 228 ? -14.867 -12.484 -22.5 1 98.75 228 MET B C 1
ATOM 5371 O O . MET B 1 228 ? -15.891 -12.102 -21.938 1 98.75 228 MET B O 1
ATOM 5375 N N . ARG B 1 229 ? -14.172 -11.758 -23.344 1 98.75 229 ARG B N 1
ATOM 5376 C CA . ARG B 1 229 ? -14.695 -10.461 -23.781 1 98.75 229 ARG B CA 1
ATOM 5377 C C . ARG B 1 229 ? -16.031 -10.625 -24.484 1 98.75 229 ARG B C 1
ATOM 5379 O O . ARG B 1 229 ? -16.969 -9.859 -24.25 1 98.75 229 ARG B O 1
ATOM 5386 N N . GLU B 1 230 ? -16.141 -11.617 -25.344 1 98.75 230 GLU B N 1
ATOM 5387 C CA . GLU B 1 230 ? -17.391 -11.914 -26.016 1 98.75 230 GLU B CA 1
ATOM 5388 C C . GLU B 1 230 ? -18.516 -12.164 -25.016 1 98.75 230 GLU B C 1
ATOM 5390 O O . GLU B 1 230 ? -19.625 -11.664 -25.188 1 98.75 230 GLU B O 1
ATOM 5395 N N . ILE B 1 231 ? -18.219 -12.938 -24.047 1 98.88 231 ILE B N 1
ATOM 5396 C CA . ILE B 1 231 ? -19.203 -13.273 -23.016 1 98.88 231 ILE B CA 1
ATOM 5397 C C . ILE B 1 231 ? -19.625 -12.008 -22.281 1 98.88 231 ILE B C 1
ATOM 5399 O O . ILE B 1 231 ? -20.812 -11.773 -22.062 1 98.88 231 ILE B O 1
ATOM 5403 N N . ALA B 1 232 ? -18.641 -11.18 -21.875 1 98.88 232 ALA B N 1
ATOM 5404 C CA . ALA B 1 232 ? -18.938 -9.922 -21.188 1 98.88 232 ALA B CA 1
ATOM 5405 C C . ALA B 1 232 ? -19.828 -9.023 -22.031 1 98.88 232 ALA B C 1
ATOM 5407 O O . ALA B 1 232 ? -20.812 -8.461 -21.531 1 98.88 232 ALA B O 1
ATOM 5408 N N . ASP B 1 233 ? -19.484 -8.898 -23.328 1 98.62 233 ASP B N 1
ATOM 5409 C CA . ASP B 1 233 ? -20.266 -8.055 -24.234 1 98.62 233 ASP B CA 1
ATOM 5410 C C . ASP B 1 233 ? -21.688 -8.57 -24.375 1 98.62 233 ASP B C 1
ATOM 5412 O O . ASP B 1 233 ? -22.641 -7.777 -24.438 1 98.62 233 ASP B O 1
ATOM 5416 N N . GLU B 1 234 ? -21.797 -9.812 -24.406 1 98.44 234 GLU B N 1
ATOM 5417 C CA . GLU B 1 234 ? -23.109 -10.422 -24.578 1 98.44 234 GLU B CA 1
ATOM 5418 C C . GLU B 1 234 ? -24.062 -10.031 -23.453 1 98.44 234 GLU B C 1
ATOM 5420 O O . GLU B 1 234 ? -25.25 -9.82 -23.672 1 98.44 234 GLU B O 1
ATOM 5425 N N . VAL B 1 235 ? -23.578 -9.938 -22.281 1 98.56 235 VAL B N 1
ATOM 5426 C CA . VAL B 1 235 ? -24.453 -9.703 -21.141 1 98.56 235 VAL B CA 1
ATOM 5427 C C . VAL B 1 235 ? -24.312 -8.258 -20.672 1 98.56 235 VAL B C 1
ATOM 5429 O O . VAL B 1 235 ? -24.875 -7.875 -19.641 1 98.56 235 VAL B O 1
ATOM 5432 N N . GLY B 1 236 ? -23.484 -7.465 -21.328 1 98.31 236 GLY B N 1
ATOM 5433 C CA . GLY B 1 236 ? -23.328 -6.055 -21.016 1 98.31 236 GLY B CA 1
ATOM 5434 C C . GLY B 1 236 ? -22.438 -5.816 -19.797 1 98.31 236 GLY B C 1
ATOM 5435 O O . GLY B 1 236 ? -22.578 -4.805 -19.109 1 98.31 236 GLY B O 1
ATOM 5436 N N . ALA B 1 237 ? -21.531 -6.727 -19.484 1 98.75 237 ALA B N 1
ATOM 5437 C CA . ALA B 1 237 ? -20.625 -6.594 -18.344 1 98.75 237 ALA B CA 1
ATOM 5438 C C . ALA B 1 237 ? -19.344 -5.863 -18.734 1 98.75 237 ALA B C 1
ATOM 5440 O O . ALA B 1 237 ? -18.938 -5.906 -19.891 1 98.75 237 ALA B O 1
ATOM 5441 N N . THR B 1 238 ? -18.734 -5.113 -17.797 1 98.81 238 THR B N 1
ATOM 5442 C CA . THR B 1 238 ? -17.359 -4.668 -17.953 1 98.81 238 THR B CA 1
ATOM 5443 C C . THR B 1 238 ? -16.391 -5.82 -17.719 1 98.81 238 THR B C 1
ATOM 5445 O O . THR B 1 238 ? -16.469 -6.516 -16.703 1 98.81 238 THR B O 1
ATOM 5448 N N . PHE B 1 239 ? -15.492 -6.016 -18.688 1 98.88 239 PHE B N 1
ATOM 5449 C CA . PHE B 1 239 ? -14.531 -7.105 -18.578 1 98.88 239 PHE B CA 1
ATOM 5450 C C . PHE B 1 239 ? -13.227 -6.613 -17.953 1 98.88 239 PHE B C 1
ATOM 5452 O O . PHE B 1 239 ? -12.539 -5.777 -18.547 1 98.88 239 PHE B O 1
ATOM 5459 N N . MET B 1 240 ? -12.906 -7.117 -16.766 1 98.88 240 MET B N 1
ATOM 5460 C CA . MET B 1 240 ? -11.688 -6.816 -16.016 1 98.88 240 MET B CA 1
ATOM 5461 C C . MET B 1 240 ? -10.773 -8.039 -15.961 1 98.88 240 MET B C 1
ATOM 5463 O O . MET B 1 240 ? -11.25 -9.164 -15.789 1 98.88 240 MET B O 1
ATOM 5467 N N . VAL B 1 241 ? -9.484 -7.797 -16.125 1 98.88 241 VAL B N 1
ATOM 5468 C CA . VAL B 1 241 ? -8.547 -8.906 -15.992 1 98.88 241 VAL B CA 1
ATOM 5469 C C . VAL B 1 241 ? -7.477 -8.547 -14.953 1 98.88 241 VAL B C 1
ATOM 5471 O O . VAL B 1 241 ? -6.91 -7.457 -14.992 1 98.88 241 VAL B O 1
ATOM 5474 N N . ASP B 1 242 ? -7.262 -9.422 -14.039 1 98.56 242 ASP B N 1
ATOM 5475 C CA . ASP B 1 242 ? -6.129 -9.391 -13.117 1 98.56 242 ASP B CA 1
ATOM 5476 C C . ASP B 1 242 ? -4.988 -10.273 -13.625 1 98.56 242 ASP B C 1
ATOM 5478 O O . ASP B 1 242 ? -5.043 -11.5 -13.5 1 98.56 242 ASP B O 1
ATOM 5482 N N . MET B 1 243 ? -3.924 -9.648 -14.109 1 98.62 243 MET B N 1
ATOM 5483 C CA . MET B 1 243 ? -2.848 -10.453 -14.688 1 98.62 243 MET B CA 1
ATOM 5484 C C . MET B 1 243 ? -1.64 -10.492 -13.75 1 98.62 243 MET B C 1
ATOM 5486 O O . MET B 1 243 ? -0.511 -10.703 -14.203 1 98.62 243 MET B O 1
ATOM 5490 N N . ALA B 1 244 ? -1.838 -10.312 -12.453 1 97.81 244 ALA B N 1
ATOM 5491 C CA . ALA B 1 244 ? -0.781 -10.219 -11.445 1 97.81 244 ALA B CA 1
ATOM 5492 C C . ALA B 1 244 ? 0.25 -11.328 -11.625 1 97.81 244 ALA B C 1
ATOM 5494 O O . ALA B 1 244 ? 1.456 -11.078 -11.594 1 97.81 244 ALA B O 1
ATOM 5495 N N . HIS B 1 245 ? -0.212 -12.516 -11.867 1 97.81 245 HIS B N 1
ATOM 5496 C CA . HIS B 1 245 ? 0.674 -13.672 -11.891 1 97.81 245 HIS B CA 1
ATOM 5497 C C . HIS B 1 245 ? 1.417 -13.773 -13.219 1 97.81 245 HIS B C 1
ATOM 5499 O O . HIS B 1 245 ? 2.545 -14.266 -13.266 1 97.81 245 HIS B O 1
ATOM 5505 N N . PHE B 1 246 ? 0.796 -13.305 -14.328 1 98.44 246 PHE B N 1
ATOM 5506 C CA . PHE B 1 246 ? 1.388 -13.641 -15.617 1 98.44 246 PHE B CA 1
ATOM 5507 C C . PHE B 1 246 ? 1.724 -12.383 -16.406 1 98.44 246 PHE B C 1
ATOM 5509 O O . PHE B 1 246 ? 1.923 -12.438 -17.625 1 98.44 246 PHE B O 1
ATOM 5516 N N . ALA B 1 247 ? 1.788 -11.25 -15.758 1 98.62 247 ALA B N 1
ATOM 5517 C CA . ALA B 1 247 ? 2.113 -9.984 -16.422 1 98.62 247 ALA B CA 1
ATOM 5518 C C . ALA B 1 247 ? 3.439 -10.086 -17.172 1 98.62 247 ALA B C 1
ATOM 5520 O O . ALA B 1 247 ? 3.598 -9.5 -18.234 1 98.62 247 ALA B O 1
ATOM 5521 N N . GLY B 1 248 ? 4.387 -10.75 -16.562 1 98.62 248 GLY B N 1
ATOM 5522 C CA . GLY B 1 248 ? 5.668 -10.922 -17.219 1 98.62 248 GLY B CA 1
ATOM 5523 C C . GLY B 1 248 ? 5.574 -11.695 -18.516 1 98.62 248 GLY B C 1
ATOM 5524 O O . GLY B 1 248 ? 6.34 -11.445 -19.453 1 98.62 248 GLY B O 1
ATOM 5525 N N . LEU B 1 249 ? 4.66 -12.648 -18.578 1 98.75 249 LEU B N 1
ATOM 5526 C CA . LEU B 1 249 ? 4.477 -13.43 -19.797 1 98.75 249 LEU B CA 1
ATOM 5527 C C . LEU B 1 249 ? 3.812 -12.602 -20.891 1 98.75 249 LEU B C 1
ATOM 5529 O O . LEU B 1 249 ? 4.098 -12.781 -22.078 1 98.75 249 LEU B O 1
ATOM 5533 N N . VAL B 1 250 ? 2.941 -11.703 -20.484 1 98.75 250 VAL B N 1
ATOM 5534 C CA . VAL B 1 250 ? 2.355 -10.766 -21.422 1 98.75 250 VAL B CA 1
ATOM 5535 C C . VAL B 1 250 ? 3.426 -9.789 -21.922 1 98.75 250 VAL B C 1
ATOM 5537 O O . VAL B 1 250 ? 3.6 -9.609 -23.125 1 98.75 250 VAL B O 1
ATOM 5540 N N . ALA B 1 251 ? 4.184 -9.227 -20.984 1 98.62 251 ALA B N 1
ATOM 5541 C CA . ALA B 1 251 ? 5.227 -8.25 -21.281 1 98.62 251 ALA B CA 1
ATOM 5542 C C . ALA B 1 251 ? 6.293 -8.844 -22.203 1 98.62 251 ALA B C 1
ATOM 5544 O O . ALA B 1 251 ? 6.812 -8.156 -23.078 1 98.62 251 ALA B O 1
ATOM 5545 N N . GLY B 1 252 ? 6.582 -10.109 -21.969 1 98.38 252 GLY B N 1
ATOM 5546 C CA . GLY B 1 252 ? 7.637 -10.773 -22.719 1 98.38 252 GLY B CA 1
ATOM 5547 C C . GLY B 1 252 ? 7.152 -11.367 -24.016 1 98.38 252 GLY B C 1
ATOM 5548 O O . GLY B 1 252 ? 7.934 -11.969 -24.766 1 98.38 252 GLY B O 1
ATOM 5549 N N . GLY B 1 253 ? 5.879 -11.305 -24.328 1 97.94 253 GLY B N 1
ATOM 5550 C CA . GLY B 1 253 ? 5.352 -11.727 -25.609 1 97.94 253 GLY B CA 1
ATOM 5551 C C . GLY B 1 253 ? 5.035 -13.211 -25.672 1 97.94 253 GLY B C 1
ATOM 5552 O O . GLY B 1 253 ? 4.977 -13.797 -26.75 1 97.94 253 GLY B O 1
ATOM 5553 N N . VAL B 1 254 ? 4.883 -13.812 -24.562 1 98.38 254 VAL B N 1
ATOM 5554 C CA . VAL B 1 254 ? 4.484 -15.219 -24.547 1 98.38 254 VAL B CA 1
ATOM 5555 C C . VAL B 1 254 ? 2.975 -15.328 -24.734 1 98.38 254 VAL B C 1
ATOM 5557 O O . VAL B 1 254 ? 2.5 -16.156 -25.531 1 98.38 254 VAL B O 1
ATOM 5560 N N . PHE B 1 255 ? 2.211 -14.555 -23.984 1 98.44 255 PHE B N 1
ATOM 5561 C CA . PHE B 1 255 ? 0.767 -14.484 -24.172 1 98.44 255 PHE B CA 1
ATOM 5562 C C . PHE B 1 255 ? 0.41 -13.414 -25.203 1 98.44 255 PHE B C 1
ATOM 5564 O O . PHE B 1 255 ? 0.519 -12.219 -24.922 1 98.44 255 PHE B O 1
ATOM 5571 N N . THR B 1 256 ? -0.006 -13.797 -26.375 1 98.12 256 THR B N 1
ATOM 5572 C CA . THR B 1 256 ? -0.353 -12.914 -27.484 1 98.12 256 THR B CA 1
ATOM 5573 C C . THR B 1 256 ? -1.729 -13.273 -28.047 1 98.12 256 THR B C 1
ATOM 5575 O O . THR B 1 256 ? -2.336 -14.258 -27.625 1 98.12 256 THR B O 1
ATOM 5578 N N . GLY B 1 257 ? -2.221 -12.453 -28.875 1 98 257 GLY B N 1
ATOM 5579 C CA . GLY B 1 257 ? -3.504 -12.727 -29.5 1 98 257 GLY B CA 1
ATOM 5580 C C . GLY B 1 257 ? -4.645 -12.844 -28.5 1 98 257 GLY B C 1
ATOM 5581 O O . GLY B 1 257 ? -4.84 -11.961 -27.672 1 98 257 GLY B O 1
ATOM 5582 N N . ASP B 1 258 ? -5.305 -14.039 -28.547 1 98.5 258 ASP B N 1
ATOM 5583 C CA . ASP B 1 258 ? -6.477 -14.273 -27.703 1 98.5 258 ASP B CA 1
ATOM 5584 C C . ASP B 1 258 ? -6.086 -14.398 -26.234 1 98.5 258 ASP B C 1
ATOM 5586 O O . ASP B 1 258 ? -6.941 -14.328 -25.344 1 98.5 258 ASP B O 1
ATOM 5590 N N . PHE B 1 259 ? -4.805 -14.461 -26.016 1 98.56 259 PHE B N 1
ATOM 5591 C CA . PHE B 1 259 ? -4.344 -14.758 -24.672 1 98.56 259 PHE B CA 1
ATOM 5592 C C . PHE B 1 259 ? -3.68 -13.539 -24.047 1 98.56 259 PHE B C 1
ATOM 5594 O O . PHE B 1 259 ? -3.199 -13.602 -22.906 1 98.56 259 PHE B O 1
ATOM 5601 N N . ASN B 1 260 ? -3.582 -12.43 -24.766 1 98.75 260 ASN B N 1
ATOM 5602 C CA . ASN B 1 260 ? -3.191 -11.125 -24.25 1 98.75 260 ASN B CA 1
ATOM 5603 C C . ASN B 1 260 ? -4.402 -10.336 -23.766 1 98.75 260 ASN B C 1
ATOM 5605 O O . ASN B 1 260 ? -5.246 -9.93 -24.562 1 98.75 260 ASN B O 1
ATOM 5609 N N . PRO B 1 261 ? -4.434 -10.039 -22.484 1 98.81 261 PRO B N 1
ATOM 5610 C CA . PRO B 1 261 ? -5.648 -9.406 -21.984 1 98.81 261 PRO B CA 1
ATOM 5611 C C . PRO B 1 261 ? -5.746 -7.93 -22.359 1 98.81 261 PRO B C 1
ATOM 5613 O O . PRO B 1 261 ? -6.84 -7.359 -22.359 1 98.81 261 PRO B O 1
ATOM 5616 N N . ILE B 1 262 ? -4.703 -7.254 -22.703 1 98.62 262 ILE B N 1
ATOM 5617 C CA . ILE B 1 262 ? -4.633 -5.805 -22.859 1 98.62 262 ILE B CA 1
ATOM 5618 C C . ILE B 1 262 ? -5.586 -5.355 -23.953 1 98.62 262 ILE B C 1
ATOM 5620 O O . ILE B 1 262 ? -6.391 -4.438 -23.766 1 98.62 262 ILE B O 1
ATOM 5624 N N . PRO B 1 263 ? -5.598 -5.996 -25.125 1 98.12 263 PRO B N 1
ATOM 5625 C CA . PRO B 1 263 ? -6.512 -5.531 -26.172 1 98.12 263 PRO B CA 1
ATOM 5626 C C . PRO B 1 263 ? -7.957 -5.949 -25.922 1 98.12 263 PRO B C 1
ATOM 5628 O O . PRO B 1 263 ? -8.875 -5.383 -26.516 1 98.12 263 PRO B O 1
ATOM 5631 N N . HIS B 1 264 ? -8.195 -6.957 -25.125 1 98.62 264 HIS B N 1
ATOM 5632 C CA . HIS B 1 264 ? -9.531 -7.531 -25.016 1 98.62 264 HIS B CA 1
ATOM 5633 C C . HIS B 1 264 ? -10.273 -6.953 -23.812 1 98.62 264 HIS B C 1
ATOM 5635 O O . HIS B 1 264 ? -11.484 -6.715 -23.875 1 98.62 264 HIS B O 1
ATOM 5641 N N . ALA B 1 265 ? -9.617 -6.746 -22.688 1 98.81 265 ALA B N 1
ATOM 5642 C CA . ALA B 1 265 ? -10.266 -6.312 -21.453 1 98.81 265 ALA B CA 1
ATOM 5643 C C . ALA B 1 265 ? -10.5 -4.805 -21.453 1 98.81 265 ALA B C 1
ATOM 5645 O O . ALA B 1 265 ? -9.734 -4.055 -22.078 1 98.81 265 ALA B O 1
ATOM 5646 N N . HIS B 1 266 ? -11.555 -4.336 -20.781 1 98.88 266 HIS B N 1
ATOM 5647 C CA . HIS B 1 266 ? -11.789 -2.908 -20.594 1 98.88 266 HIS B CA 1
ATOM 5648 C C . HIS B 1 266 ? -10.773 -2.305 -19.625 1 98.88 266 HIS B C 1
ATOM 5650 O O . HIS B 1 266 ? -10.406 -1.134 -19.75 1 98.88 266 HIS B O 1
ATOM 5656 N N . ILE B 1 267 ? -10.359 -3.07 -18.703 1 98.88 267 ILE B N 1
ATOM 5657 C CA . ILE B 1 267 ? -9.414 -2.654 -17.672 1 98.88 267 ILE B CA 1
ATOM 5658 C C . ILE B 1 267 ? -8.602 -3.859 -17.203 1 98.88 267 ILE B C 1
ATOM 5660 O O . ILE B 1 267 ? -9.141 -4.953 -17.047 1 98.88 267 ILE B O 1
ATOM 5664 N N . VAL B 1 268 ? -7.281 -3.709 -17.047 1 98.94 268 VAL B N 1
ATOM 5665 C CA . VAL B 1 268 ? -6.359 -4.754 -16.625 1 98.94 268 VAL B CA 1
ATOM 5666 C C . VAL B 1 268 ? -5.547 -4.273 -15.43 1 98.94 268 VAL B C 1
ATOM 5668 O O . VAL B 1 268 ? -5.035 -3.152 -15.43 1 98.94 268 VAL B O 1
ATOM 5671 N N . THR B 1 269 ? -5.488 -5.062 -14.398 1 98.81 269 THR B N 1
ATOM 5672 C CA . THR B 1 269 ? -4.66 -4.77 -13.234 1 98.81 269 THR B CA 1
ATOM 5673 C C . THR B 1 269 ? -3.504 -5.758 -13.125 1 98.81 269 THR B C 1
ATOM 5675 O O . THR B 1 269 ? -3.555 -6.848 -13.703 1 98.81 269 THR B O 1
ATOM 5678 N N . THR B 1 270 ? -2.479 -5.336 -12.383 1 98.56 270 THR B N 1
ATOM 5679 C CA . THR B 1 270 ? -1.37 -6.258 -12.156 1 98.56 270 THR B CA 1
ATOM 5680 C C . THR B 1 270 ? -0.6 -5.871 -10.891 1 98.56 270 THR B C 1
ATOM 5682 O O . THR B 1 270 ? -0.739 -4.754 -10.391 1 98.56 270 THR B O 1
ATOM 5685 N N . THR B 1 271 ? 0.117 -6.812 -10.359 1 97.12 271 THR B N 1
ATOM 5686 C CA . THR B 1 271 ? 1.253 -6.527 -9.484 1 97.12 271 THR B CA 1
ATOM 5687 C C . THR B 1 271 ? 2.523 -6.32 -10.305 1 97.12 271 THR B C 1
ATOM 5689 O O . THR B 1 271 ? 2.559 -6.637 -11.5 1 97.12 271 THR B O 1
ATOM 5692 N N . THR B 1 272 ? 3.576 -5.832 -9.633 1 97.5 272 THR B N 1
ATOM 5693 C CA . THR B 1 272 ? 4.785 -5.551 -10.398 1 97.5 272 THR B CA 1
ATOM 5694 C C . THR B 1 272 ? 5.93 -6.461 -9.953 1 97.5 272 THR B C 1
ATOM 5696 O O . THR B 1 272 ? 7.02 -6.422 -10.531 1 97.5 272 THR B O 1
ATOM 5699 N N . HIS B 1 273 ? 5.797 -7.398 -9 1 95.25 273 HIS B N 1
ATOM 5700 C CA . HIS B 1 273 ? 6.934 -8.094 -8.414 1 95.25 273 HIS B CA 1
ATOM 5701 C C . HIS B 1 273 ? 6.887 -9.586 -8.719 1 95.25 273 HIS B C 1
ATOM 5703 O O . HIS B 1 273 ? 7.773 -10.336 -8.305 1 95.25 273 HIS B O 1
ATOM 5709 N N . LYS B 1 274 ? 5.891 -10.172 -9.312 1 96.62 274 LYS B N 1
ATOM 5710 C CA . LYS B 1 274 ? 5.816 -11.594 -9.625 1 96.62 274 LYS B CA 1
ATOM 5711 C C . LYS B 1 274 ? 6.574 -11.914 -10.914 1 96.62 274 LYS B C 1
ATOM 5713 O O . LYS B 1 274 ? 7.781 -11.688 -11 1 96.62 274 LYS B O 1
ATOM 5718 N N . SER B 1 275 ? 5.902 -12.211 -11.961 1 97.38 275 SER B N 1
ATOM 5719 C CA . SER B 1 275 ? 6.559 -12.57 -13.211 1 97.38 275 SER B CA 1
ATOM 5720 C C . SER B 1 275 ? 7.199 -11.352 -13.867 1 97.38 275 SER B C 1
ATOM 5722 O O . SER B 1 275 ? 8.039 -11.484 -14.758 1 97.38 275 SER B O 1
ATOM 5724 N N . LEU B 1 276 ? 6.977 -10.133 -13.352 1 97.12 276 LEU B N 1
ATOM 5725 C CA . LEU B 1 276 ? 7.535 -8.906 -13.914 1 97.12 276 LEU B CA 1
ATOM 5726 C C . LEU B 1 276 ? 8.867 -8.555 -13.25 1 97.12 276 LEU B C 1
ATOM 5728 O O . LEU B 1 276 ? 9.609 -7.715 -13.742 1 97.12 276 LEU B O 1
ATOM 5732 N N . ARG B 1 277 ? 9.156 -9.078 -12.094 1 97 277 ARG B N 1
ATOM 5733 C CA . ARG B 1 277 ? 10.445 -8.969 -11.422 1 97 277 ARG B CA 1
ATOM 5734 C C . ARG B 1 277 ? 10.695 -7.543 -10.953 1 97 277 ARG B C 1
ATOM 5736 O O . ARG B 1 277 ? 11.828 -7.055 -11 1 97 277 ARG B O 1
ATOM 5743 N N . GLY B 1 278 ? 9.672 -6.816 -10.695 1 97.81 278 GLY B N 1
ATOM 5744 C CA . GLY B 1 278 ? 9.789 -5.473 -10.156 1 97.81 278 GLY B CA 1
ATOM 5745 C C . GLY B 1 278 ? 9.609 -5.41 -8.648 1 97.81 278 GLY B C 1
ATOM 5746 O O . GLY B 1 278 ? 9.695 -6.43 -7.969 1 97.81 278 GLY B O 1
ATOM 5747 N N . PRO B 1 279 ? 9.477 -4.191 -8.133 1 97.62 279 PRO B N 1
ATOM 5748 C CA . PRO B 1 279 ? 9.188 -4.039 -6.707 1 97.62 279 PRO B CA 1
ATOM 5749 C C . PRO B 1 279 ? 7.762 -4.449 -6.344 1 97.62 279 PRO B C 1
ATOM 5751 O O . PRO B 1 279 ? 6.906 -4.559 -7.223 1 97.62 279 PRO B O 1
ATOM 5754 N N . ARG B 1 280 ? 7.531 -4.691 -5.059 1 96.06 280 ARG B N 1
ATOM 5755 C CA . ARG B 1 280 ? 6.152 -4.824 -4.602 1 96.06 280 ARG B CA 1
ATOM 5756 C C . ARG B 1 280 ? 5.328 -3.604 -4.988 1 96.06 280 ARG B C 1
ATOM 5758 O O . ARG B 1 280 ? 5.762 -2.467 -4.793 1 96.06 280 ARG B O 1
ATOM 5765 N N . GLY B 1 281 ? 4.258 -3.73 -5.629 1 95.31 281 GLY B N 1
ATOM 5766 C CA . GLY B 1 281 ? 3.4 -2.668 -6.129 1 95.31 281 GLY B CA 1
ATOM 5767 C C . GLY B 1 281 ? 2.344 -3.16 -7.102 1 95.31 281 GLY B C 1
ATOM 5768 O O . GLY B 1 281 ? 2.051 -4.355 -7.152 1 95.31 281 GLY B O 1
ATOM 5769 N N . GLY B 1 282 ? 1.716 -2.248 -7.766 1 97.19 282 GLY B N 1
ATOM 5770 C CA . GLY B 1 282 ? 0.696 -2.578 -8.75 1 97.19 282 GLY B CA 1
ATOM 5771 C C . GLY B 1 282 ? 0.542 -1.521 -9.828 1 97.19 282 GLY B C 1
ATOM 5772 O O . GLY B 1 282 ? 1.216 -0.489 -9.789 1 97.19 282 GLY B O 1
ATOM 5773 N N . ALA B 1 283 ? -0.219 -1.822 -10.789 1 98.75 283 ALA B N 1
ATOM 5774 C CA . ALA B 1 283 ? -0.557 -0.917 -11.883 1 98.75 283 ALA B CA 1
ATOM 5775 C C . ALA B 1 283 ? -1.928 -1.249 -12.461 1 98.75 283 ALA B C 1
ATOM 5777 O O . ALA B 1 283 ? -2.451 -2.344 -12.25 1 98.75 283 ALA B O 1
ATOM 5778 N N . VAL B 1 284 ? -2.496 -0.304 -13.078 1 98.88 284 VAL B N 1
ATOM 5779 C CA . VAL B 1 284 ? -3.768 -0.452 -13.781 1 98.88 284 VAL B CA 1
ATOM 5780 C C . VAL B 1 284 ? -3.615 0.01 -15.227 1 98.88 284 VAL B C 1
ATOM 5782 O O . VAL B 1 284 ? -3.057 1.079 -15.492 1 98.88 284 VAL B O 1
ATOM 5785 N N . PHE B 1 285 ? -4 -0.807 -16.141 1 98.88 285 PHE B N 1
ATOM 5786 C CA . PHE B 1 285 ? -4.133 -0.474 -17.547 1 98.88 285 PHE B CA 1
ATOM 5787 C C . PHE B 1 285 ? -5.598 -0.449 -17.969 1 98.88 285 PHE B C 1
ATOM 5789 O O . PHE B 1 285 ? -6.387 -1.288 -17.531 1 98.88 285 PHE B O 1
ATOM 5796 N N . CYS B 1 286 ? -5.953 0.522 -18.781 1 98.69 286 CYS B N 1
ATOM 5797 C CA . CYS B 1 286 ? -7.355 0.532 -19.172 1 98.69 286 CYS B CA 1
ATOM 5798 C C . CYS B 1 286 ? -7.543 1.218 -20.531 1 98.69 286 CYS B C 1
ATOM 5800 O O . CYS B 1 286 ? -6.617 1.852 -21.031 1 98.69 286 CYS B O 1
ATOM 5802 N N . GLN B 1 287 ? -8.656 0.976 -21.109 1 97.88 287 GLN B N 1
ATOM 5803 C CA . GLN B 1 287 ? -9.078 1.721 -22.281 1 97.88 287 GLN B CA 1
ATOM 5804 C C . GLN B 1 287 ? -9.375 3.178 -21.938 1 97.88 287 GLN B C 1
ATOM 5806 O O . GLN B 1 287 ? -9.672 3.502 -20.781 1 97.88 287 GLN B O 1
ATOM 5811 N N . PRO B 1 288 ? -9.305 4.066 -22.906 1 97.06 288 PRO B N 1
ATOM 5812 C CA . PRO B 1 288 ? -9.391 5.504 -22.641 1 97.06 288 PRO B CA 1
ATOM 5813 C C . PRO B 1 288 ? -10.688 5.895 -21.938 1 97.06 288 PRO B C 1
ATOM 5815 O O . PRO B 1 288 ? -10.695 6.828 -21.125 1 97.06 288 PRO B O 1
ATOM 5818 N N . GLU B 1 289 ? -11.727 5.16 -22.125 1 96.62 289 GLU B N 1
ATOM 5819 C CA . GLU B 1 289 ? -13.031 5.523 -21.594 1 96.62 289 GLU B CA 1
ATOM 5820 C C . GLU B 1 289 ? -13.047 5.422 -20.062 1 96.62 289 GLU B C 1
ATOM 5822 O O . GLU B 1 289 ? -13.883 6.051 -19.406 1 96.62 289 GLU B O 1
ATOM 5827 N N . LEU B 1 290 ? -12.125 4.629 -19.5 1 98.12 290 LEU B N 1
ATOM 5828 C CA . LEU B 1 290 ? -12.125 4.438 -18.047 1 98.12 290 LEU B CA 1
ATOM 5829 C C . LEU B 1 290 ? -11.008 5.242 -17.391 1 98.12 290 LEU B C 1
ATOM 5831 O O . LEU B 1 290 ? -10.914 5.285 -16.156 1 98.12 290 LEU B O 1
ATOM 5835 N N . SER B 1 291 ? -10.148 5.91 -18.188 1 98.06 291 SER B N 1
ATOM 5836 C CA . SER B 1 291 ? -8.93 6.527 -17.688 1 98.06 291 SER B CA 1
ATOM 5837 C C . SER B 1 291 ? -9.234 7.609 -16.656 1 98.06 291 SER B C 1
ATOM 5839 O O . SER B 1 291 ? -8.539 7.723 -15.648 1 98.06 291 SER B O 1
ATOM 5841 N N . ALA B 1 292 ? -10.289 8.398 -16.891 1 96.44 292 ALA B N 1
ATOM 5842 C CA . ALA B 1 292 ? -10.633 9.477 -15.969 1 96.44 292 ALA B CA 1
ATOM 5843 C C . ALA B 1 292 ? -11.031 8.93 -14.602 1 96.44 292 ALA B C 1
ATOM 5845 O O . ALA B 1 292 ? -10.719 9.531 -13.57 1 96.44 292 ALA B O 1
ATOM 5846 N N . GLN B 1 293 ? -11.766 7.82 -14.594 1 97.12 293 GLN B N 1
ATOM 5847 C CA . GLN B 1 293 ? -12.18 7.199 -13.336 1 97.12 293 GLN B CA 1
ATOM 5848 C C . GLN B 1 293 ? -10.992 6.562 -12.617 1 97.12 293 GLN B C 1
ATOM 5850 O O . GLN B 1 293 ? -10.898 6.621 -11.391 1 97.12 293 GLN B O 1
ATOM 5855 N N . VAL B 1 294 ? -10.07 5.969 -13.406 1 98.12 294 VAL B N 1
ATOM 5856 C CA . VAL B 1 294 ? -8.883 5.348 -12.836 1 98.12 294 VAL B CA 1
ATOM 5857 C C . VAL B 1 294 ? -8.016 6.406 -12.164 1 98.12 294 VAL B C 1
ATOM 5859 O O . VAL B 1 294 ? -7.438 6.168 -11.102 1 98.12 294 VAL B O 1
ATOM 5862 N N . ASP B 1 295 ? -7.977 7.598 -12.703 1 96.38 295 ASP B N 1
ATOM 5863 C CA . ASP B 1 295 ? -7.168 8.703 -12.195 1 96.38 295 ASP B CA 1
ATOM 5864 C C . ASP B 1 295 ? -7.656 9.156 -10.828 1 96.38 295 ASP B C 1
ATOM 5866 O O . ASP B 1 295 ? -6.949 9.875 -10.117 1 96.38 295 ASP B O 1
ATOM 5870 N N . ARG B 1 296 ? -8.789 8.703 -10.406 1 93.31 296 ARG B N 1
ATOM 5871 C CA . ARG B 1 296 ? -9.336 9.07 -9.102 1 93.31 296 ARG B CA 1
ATOM 5872 C C . ARG B 1 296 ? -8.859 8.102 -8.016 1 93.31 296 ARG B C 1
ATOM 5874 O O . ARG B 1 296 ? -9.227 8.242 -6.852 1 93.31 296 ARG B O 1
ATOM 5881 N N . GLY B 1 297 ? -8.078 7.125 -8.461 1 93.88 297 GLY B N 1
ATOM 5882 C CA . GLY B 1 297 ? -7.578 6.156 -7.5 1 93.88 297 GLY B CA 1
ATOM 5883 C C . GLY B 1 297 ? -6.973 6.797 -6.266 1 93.88 297 GLY B C 1
ATOM 5884 O O . GLY B 1 297 ? -7.188 6.324 -5.148 1 93.88 297 GLY B O 1
ATOM 5885 N N . CYS B 1 298 ? -6.23 7.738 -6.469 1 90.25 298 CYS B N 1
ATOM 5886 C CA . CYS B 1 298 ? -5.762 8.586 -5.375 1 90.25 298 CYS B CA 1
ATOM 5887 C C . CYS B 1 298 ? -6.531 9.898 -5.332 1 90.25 298 CYS B C 1
ATOM 5889 O O . CYS B 1 298 ? -6.508 10.672 -6.293 1 90.25 298 CYS B O 1
ATOM 5891 N N . PRO B 1 299 ? -7.312 10.18 -4.242 1 86.75 299 PRO B N 1
ATOM 5892 C CA . PRO B 1 299 ? -7.184 9.578 -2.914 1 86.75 299 PRO B CA 1
ATOM 5893 C C . PRO B 1 299 ? -8.312 8.602 -2.598 1 86.75 299 PRO B C 1
ATOM 5895 O O . PRO B 1 299 ? -8.516 8.242 -1.435 1 86.75 299 PRO B O 1
ATOM 5898 N N . MET B 1 300 ? -9.023 8.148 -3.57 1 90.06 300 MET B N 1
ATOM 5899 C CA . MET B 1 300 ? -10.211 7.344 -3.322 1 90.06 300 MET B CA 1
ATOM 5900 C C . MET B 1 300 ? -9.867 6.07 -2.557 1 90.06 300 MET B C 1
ATOM 5902 O O . MET B 1 300 ? -10.516 5.738 -1.564 1 90.06 300 MET B O 1
ATOM 5906 N N . VAL B 1 301 ? -8.805 5.398 -3.088 1 90.56 301 VAL B N 1
ATOM 5907 C CA . VAL B 1 301 ? -8.406 4.121 -2.51 1 90.56 301 VAL B CA 1
ATOM 5908 C C . VAL B 1 301 ? -7.004 4.234 -1.915 1 90.56 301 VAL B C 1
ATOM 5910 O O . VAL B 1 301 ? -6.691 3.58 -0.918 1 90.56 301 VAL B O 1
ATOM 5913 N N . LEU B 1 302 ? -6.32 5.176 -2.602 1 90.06 302 LEU B N 1
ATOM 5914 C CA . LEU B 1 302 ? -4.91 5.277 -2.234 1 90.06 302 LEU B CA 1
ATOM 5915 C C . LEU B 1 302 ? -4.672 6.477 -1.321 1 90.06 302 LEU B C 1
ATOM 5917 O O . LEU B 1 302 ? -5.32 7.512 -1.468 1 90.06 302 LEU B O 1
ATOM 5921 N N . GLY B 1 303 ? -4.027 6.484 -0.104 1 79.75 303 GLY B N 1
ATOM 5922 C CA . GLY B 1 303 ? -3.648 7.648 0.679 1 79.75 303 GLY B CA 1
ATOM 5923 C C . GLY B 1 303 ? -2.68 8.562 -0.044 1 79.75 303 GLY B C 1
ATOM 5924 O O . GLY B 1 303 ? -2.814 9.789 0.01 1 79.75 303 GLY B O 1
ATOM 5925 N N . GLY B 1 304 ? -1.746 8.156 -0.767 1 87.31 304 GLY B N 1
ATOM 5926 C CA . GLY B 1 304 ? -0.761 8.812 -1.61 1 87.31 304 GLY B CA 1
ATOM 5927 C C . GLY B 1 304 ? 0.113 7.836 -2.377 1 87.31 304 GLY B C 1
ATOM 5928 O O . GLY B 1 304 ? 0.32 6.703 -1.938 1 87.31 304 GLY B O 1
ATOM 5929 N N . PRO B 1 305 ? 0.458 8.328 -3.543 1 93.56 305 PRO B N 1
ATOM 5930 C CA . PRO B 1 305 ? 1.418 7.469 -4.238 1 93.56 305 PRO B CA 1
ATOM 5931 C C . PRO B 1 305 ? 2.756 7.367 -3.508 1 93.56 305 PRO B C 1
ATOM 5933 O O . PRO B 1 305 ? 3.027 8.156 -2.596 1 93.56 305 PRO B O 1
ATOM 5936 N N . LEU B 1 306 ? 3.475 6.34 -3.771 1 96.25 306 LEU B N 1
ATOM 5937 C CA . LEU B 1 306 ? 4.824 6.133 -3.26 1 96.25 306 LEU B CA 1
ATOM 5938 C C . LEU B 1 306 ? 5.863 6.414 -4.344 1 96.25 306 LEU B C 1
ATOM 5940 O O . LEU B 1 306 ? 6.277 5.5 -5.062 1 96.25 306 LEU B O 1
ATOM 5944 N N . PRO B 1 307 ? 6.34 7.668 -4.391 1 97.62 307 PRO B N 1
ATOM 5945 C CA . PRO B 1 307 ? 7.219 8.055 -5.492 1 97.62 307 PRO B CA 1
ATOM 5946 C C . PRO B 1 307 ? 8.477 7.188 -5.578 1 97.62 307 PRO B C 1
ATOM 5948 O O . PRO B 1 307 ? 8.953 6.898 -6.676 1 97.62 307 PRO B O 1
ATOM 5951 N N . HIS B 1 308 ? 9.031 6.773 -4.449 1 97.75 308 HIS B N 1
ATOM 5952 C CA . HIS B 1 308 ? 10.227 5.941 -4.449 1 97.75 308 HIS B CA 1
ATOM 5953 C C . HIS B 1 308 ? 9.945 4.566 -5.051 1 97.75 308 HIS B C 1
ATOM 5955 O O . HIS B 1 308 ? 10.781 4.008 -5.762 1 97.75 308 HIS B O 1
ATOM 5961 N N . VAL B 1 309 ? 8.781 4.051 -4.832 1 97.75 309 VAL B N 1
ATOM 5962 C CA . VAL B 1 309 ? 8.406 2.764 -5.41 1 97.75 309 VAL B CA 1
ATOM 5963 C C . VAL B 1 309 ? 8.102 2.93 -6.898 1 97.75 309 VAL B C 1
ATOM 5965 O O . VAL B 1 309 ? 8.383 2.031 -7.695 1 97.75 309 VAL B O 1
ATOM 5968 N N . MET B 1 310 ? 7.508 4.102 -7.258 1 98.5 310 MET B N 1
ATOM 5969 C CA . MET B 1 310 ? 7.289 4.367 -8.68 1 98.5 310 MET B CA 1
ATOM 5970 C C . MET B 1 310 ? 8.617 4.453 -9.43 1 98.5 310 MET B C 1
ATOM 5972 O O . MET B 1 310 ? 8.711 4.047 -10.586 1 98.5 310 MET B O 1
ATOM 5976 N N . ALA B 1 311 ? 9.656 4.977 -8.734 1 98.88 311 ALA B N 1
ATOM 5977 C CA . ALA B 1 311 ? 10.992 4.961 -9.328 1 98.88 311 ALA B CA 1
ATOM 5978 C C . ALA B 1 311 ? 11.461 3.533 -9.578 1 98.88 311 ALA B C 1
ATOM 5980 O O . ALA B 1 311 ? 11.984 3.227 -10.656 1 98.88 311 ALA B O 1
ATOM 5981 N N . ALA B 1 312 ? 11.273 2.668 -8.641 1 98.81 312 ALA B N 1
ATOM 5982 C CA . ALA B 1 312 ? 11.648 1.265 -8.773 1 98.81 312 ALA B CA 1
ATOM 5983 C C . ALA B 1 312 ? 10.852 0.587 -9.883 1 98.81 312 ALA B C 1
ATOM 5985 O O . ALA B 1 312 ? 11.391 -0.236 -10.633 1 98.81 312 ALA B O 1
ATOM 5986 N N . LYS B 1 313 ? 9.562 0.935 -9.992 1 98.81 313 LYS B N 1
ATOM 5987 C CA . LYS B 1 313 ? 8.742 0.392 -11.07 1 98.81 313 LYS B CA 1
ATOM 5988 C C . LYS B 1 313 ? 9.281 0.816 -12.43 1 98.81 313 LYS B C 1
ATOM 5990 O O . LYS B 1 313 ? 9.312 0.015 -13.367 1 98.81 313 LYS B O 1
ATOM 5995 N N . ALA B 1 314 ? 9.664 2.08 -12.484 1 98.94 314 ALA B N 1
ATOM 5996 C CA . ALA B 1 314 ? 10.219 2.58 -13.742 1 98.94 314 ALA B CA 1
ATOM 5997 C C . ALA B 1 314 ? 11.438 1.764 -14.164 1 98.94 314 ALA B C 1
ATOM 5999 O O . ALA B 1 314 ? 11.578 1.399 -15.336 1 98.94 314 ALA B O 1
ATOM 6000 N N . ILE B 1 315 ? 12.305 1.446 -13.234 1 98.94 315 ILE B N 1
ATOM 6001 C CA . ILE B 1 315 ? 13.5 0.659 -13.5 1 98.94 315 ILE B CA 1
ATOM 6002 C C . ILE B 1 315 ? 13.109 -0.741 -13.961 1 98.94 315 ILE B C 1
ATOM 6004 O O . ILE B 1 315 ? 13.648 -1.248 -14.953 1 98.94 315 ILE B O 1
ATOM 6008 N N . ALA B 1 316 ? 12.18 -1.339 -13.328 1 98.81 316 ALA B N 1
ATOM 6009 C CA . ALA B 1 316 ? 11.734 -2.688 -13.672 1 98.81 316 ALA B CA 1
ATOM 6010 C C . ALA B 1 316 ? 11.125 -2.727 -15.07 1 98.81 316 ALA B C 1
ATOM 6012 O O . ALA B 1 316 ? 11.391 -3.654 -15.836 1 98.81 316 ALA B O 1
ATOM 6013 N N . PHE B 1 317 ? 10.258 -1.707 -15.352 1 98.88 317 PHE B N 1
ATOM 6014 C CA . PHE B 1 317 ? 9.648 -1.646 -16.672 1 98.88 317 PHE B CA 1
ATOM 6015 C C . PHE B 1 317 ? 10.711 -1.445 -17.75 1 98.88 317 PHE B C 1
ATOM 6017 O O . PHE B 1 317 ? 10.633 -2.041 -18.828 1 98.88 317 PHE B O 1
ATOM 6024 N N . ALA B 1 318 ? 11.68 -0.607 -17.453 1 98.88 318 ALA B N 1
ATOM 6025 C CA . ALA B 1 318 ? 12.773 -0.393 -18.391 1 98.88 318 ALA B CA 1
ATOM 6026 C C . ALA B 1 318 ? 13.531 -1.692 -18.656 1 98.88 318 ALA B C 1
ATOM 6028 O O . ALA B 1 318 ? 13.867 -1.994 -19.797 1 98.88 318 ALA B O 1
ATOM 6029 N N . GLU B 1 319 ? 13.773 -2.447 -17.656 1 98.69 319 GLU B N 1
ATOM 6030 C CA . GLU B 1 319 ? 14.461 -3.729 -17.797 1 98.69 319 GLU B CA 1
ATOM 6031 C C . GLU B 1 319 ? 13.617 -4.711 -18.609 1 98.69 319 GLU B C 1
ATOM 6033 O O . GLU B 1 319 ? 14.148 -5.449 -19.453 1 98.69 319 GLU B O 1
ATOM 6038 N N . ALA B 1 320 ? 12.32 -4.668 -18.406 1 98.62 320 ALA B N 1
ATOM 6039 C CA . ALA B 1 320 ? 11.422 -5.602 -19.094 1 98.62 320 ALA B CA 1
ATOM 6040 C C . ALA B 1 320 ? 11.281 -5.25 -20.562 1 98.62 320 ALA B C 1
ATOM 6042 O O . ALA B 1 320 ? 10.844 -6.082 -21.375 1 98.62 320 ALA B O 1
ATOM 6043 N N . ARG B 1 321 ? 11.656 -4.074 -20.906 1 98.06 321 ARG B N 1
ATOM 6044 C CA . ARG B 1 321 ? 11.555 -3.648 -22.297 1 98.06 321 ARG B CA 1
ATOM 6045 C C . ARG B 1 321 ? 12.773 -4.105 -23.109 1 98.06 321 ARG B C 1
ATOM 6047 O O . ARG B 1 321 ? 12.773 -4.039 -24.328 1 98.06 321 ARG B O 1
ATOM 6054 N N . ARG B 1 322 ? 13.797 -4.582 -22.406 1 97.56 322 ARG B N 1
ATOM 6055 C CA . ARG B 1 322 ? 14.984 -5.078 -23.109 1 97.56 322 ARG B CA 1
ATOM 6056 C C . ARG B 1 322 ? 14.703 -6.422 -23.766 1 97.56 322 ARG B C 1
ATOM 6058 O O . ARG B 1 322 ? 13.883 -7.203 -23.297 1 97.56 322 ARG B O 1
ATOM 6065 N N . PRO B 1 323 ? 15.359 -6.699 -24.859 1 97.12 323 PRO B N 1
ATOM 6066 C CA . PRO B 1 323 ? 15.109 -7.926 -25.609 1 97.12 323 PRO B CA 1
ATOM 6067 C C . PRO B 1 323 ? 15.32 -9.188 -24.781 1 97.12 323 PRO B C 1
ATOM 6069 O O . PRO B 1 323 ? 14.633 -10.195 -24.984 1 97.12 323 PRO B O 1
ATOM 6072 N N . GLU B 1 324 ? 16.219 -9.125 -23.844 1 97.12 324 GLU B N 1
ATOM 6073 C CA . GLU B 1 324 ? 16.547 -10.273 -23.016 1 97.12 324 GLU B CA 1
ATOM 6074 C C . GLU B 1 324 ? 15.336 -10.711 -22.188 1 97.12 324 GLU B C 1
ATOM 6076 O O . GLU B 1 324 ? 15.234 -11.875 -21.781 1 97.12 324 GLU B O 1
ATOM 6081 N N . PHE B 1 325 ? 14.445 -9.812 -22.016 1 98.31 325 PHE B N 1
ATOM 6082 C CA . PHE B 1 325 ? 13.281 -10.141 -21.188 1 98.31 325 PHE B CA 1
ATOM 6083 C C . PHE B 1 325 ? 12.359 -11.102 -21.922 1 98.31 325 PHE B C 1
ATOM 6085 O O . PHE B 1 325 ? 11.742 -11.977 -21.312 1 98.31 325 PHE B O 1
ATOM 6092 N N . ALA B 1 326 ? 12.203 -10.93 -23.188 1 98.19 326 ALA B N 1
ATOM 6093 C CA . ALA B 1 326 ? 11.406 -11.859 -23.984 1 98.19 326 ALA B CA 1
ATOM 6094 C C . ALA B 1 326 ? 11.961 -13.281 -23.875 1 98.19 326 ALA B C 1
ATOM 6096 O O . ALA B 1 326 ? 11.203 -14.242 -23.781 1 98.19 326 ALA B O 1
ATOM 6097 N N . THR B 1 327 ? 13.273 -13.422 -23.922 1 98.19 327 THR B N 1
ATOM 6098 C CA . THR B 1 327 ? 13.93 -14.719 -23.781 1 98.19 327 THR B CA 1
ATOM 6099 C C . THR B 1 327 ? 13.656 -15.305 -22.391 1 98.19 327 THR B C 1
ATOM 6101 O O . THR B 1 327 ? 13.344 -16.484 -22.266 1 98.19 327 THR B O 1
ATOM 6104 N N . TYR B 1 328 ? 13.797 -14.461 -21.438 1 98 328 TYR B N 1
ATOM 6105 C CA . TYR B 1 328 ? 13.5 -14.836 -20.062 1 98 328 TYR B CA 1
ATOM 6106 C C . TYR B 1 328 ? 12.07 -15.352 -19.938 1 98 328 TYR B C 1
ATOM 6108 O O . TYR B 1 328 ? 11.828 -16.422 -19.359 1 98 328 TYR B O 1
ATOM 6116 N N . ALA B 1 329 ? 11.07 -14.617 -20.484 1 98.62 329 ALA B N 1
ATOM 6117 C CA . ALA B 1 329 ? 9.656 -14.969 -20.391 1 98.62 329 ALA B CA 1
ATOM 6118 C C . ALA B 1 329 ? 9.391 -16.312 -21.062 1 98.62 329 ALA B C 1
ATOM 6120 O O . ALA B 1 329 ? 8.68 -17.156 -20.5 1 98.62 329 ALA B O 1
ATOM 6121 N N . GLN B 1 330 ? 9.945 -16.5 -22.188 1 98.56 330 GLN B N 1
ATOM 6122 C CA . GLN B 1 330 ? 9.789 -17.766 -22.875 1 98.56 330 GLN B CA 1
ATOM 6123 C C . GLN B 1 330 ? 10.414 -18.906 -22.062 1 98.56 330 GLN B C 1
ATOM 6125 O O . GLN B 1 330 ? 9.852 -20.016 -22.016 1 98.56 330 GLN B O 1
ATOM 6130 N N . GLN B 1 331 ? 11.562 -18.641 -21.484 1 98.75 331 GLN B N 1
ATOM 6131 C CA . GLN B 1 331 ? 12.25 -19.656 -20.688 1 98.75 331 GLN B CA 1
ATOM 6132 C C . GLN B 1 331 ? 11.422 -20.062 -19.469 1 98.75 331 GLN B C 1
ATOM 6134 O O . GLN B 1 331 ? 11.461 -21.219 -19.031 1 98.75 331 GLN B O 1
ATOM 6139 N N . ILE B 1 332 ? 10.672 -19.094 -18.875 1 98.75 332 ILE B N 1
ATOM 6140 C CA . ILE B 1 332 ? 9.789 -19.422 -17.766 1 98.75 332 ILE B CA 1
ATOM 6141 C C . ILE B 1 332 ? 8.844 -20.547 -18.156 1 98.75 332 ILE B C 1
ATOM 6143 O O . ILE B 1 332 ? 8.695 -21.531 -17.422 1 98.75 332 ILE B O 1
ATOM 6147 N N . VAL B 1 333 ? 8.234 -20.438 -19.281 1 98.81 333 VAL B N 1
ATOM 6148 C CA . VAL B 1 333 ? 7.234 -21.406 -19.734 1 98.81 333 VAL B CA 1
ATOM 6149 C C . VAL B 1 333 ? 7.918 -22.719 -20.125 1 98.81 333 VAL B C 1
ATOM 6151 O O . VAL B 1 333 ? 7.43 -23.797 -19.797 1 98.81 333 VAL B O 1
ATOM 6154 N N . THR B 1 334 ? 9.062 -22.578 -20.797 1 98.81 334 THR B N 1
ATOM 6155 C CA . THR B 1 334 ? 9.828 -23.766 -21.172 1 98.81 334 THR B CA 1
ATOM 6156 C C . THR B 1 334 ? 10.211 -24.562 -19.922 1 98.81 334 THR B C 1
ATOM 6158 O O . THR B 1 334 ? 10.07 -25.781 -19.891 1 98.81 334 THR B O 1
ATOM 6161 N N . ASN B 1 335 ? 10.695 -23.844 -18.938 1 98.88 335 ASN B N 1
ATOM 6162 C CA . ASN B 1 335 ? 11.07 -24.469 -17.688 1 98.88 335 ASN B CA 1
ATOM 6163 C C . ASN B 1 335 ? 9.859 -25.109 -17 1 98.88 335 ASN B C 1
ATOM 6165 O O . ASN B 1 335 ? 9.961 -26.219 -16.453 1 98.88 335 ASN B O 1
ATOM 6169 N N . SER B 1 336 ? 8.758 -24.422 -16.984 1 98.81 336 SER B N 1
ATOM 6170 C CA . SER B 1 336 ? 7.555 -24.922 -16.344 1 98.81 336 SER B CA 1
ATOM 6171 C C . SER B 1 336 ? 7.07 -26.203 -17.031 1 98.81 336 SER B C 1
ATOM 6173 O O . SER B 1 336 ? 6.66 -27.156 -16.359 1 98.81 336 SER B O 1
ATOM 6175 N N . GLN B 1 337 ? 7.121 -26.234 -18.297 1 98.75 337 GLN B N 1
ATOM 6176 C CA . GLN B 1 337 ? 6.727 -27.422 -19.062 1 98.75 337 GLN B CA 1
ATOM 6177 C C . GLN B 1 337 ? 7.676 -28.578 -18.797 1 98.75 337 GLN B C 1
ATOM 6179 O O . GLN B 1 337 ? 7.238 -29.734 -18.656 1 98.75 337 GLN B O 1
ATOM 6184 N N . ALA B 1 338 ? 8.938 -28.297 -18.719 1 98.81 338 ALA B N 1
ATOM 6185 C CA . ALA B 1 338 ? 9.922 -29.328 -18.406 1 98.81 338 ALA B CA 1
ATOM 6186 C C . ALA B 1 338 ? 9.695 -29.891 -17 1 98.81 338 ALA B C 1
ATOM 6188 O O . ALA B 1 338 ? 9.812 -31.109 -16.797 1 98.81 338 ALA B O 1
ATOM 6189 N N . LEU B 1 339 ? 9.445 -29.016 -16.062 1 98.81 339 LEU B N 1
ATOM 6190 C CA . LEU B 1 339 ? 9.148 -29.453 -14.695 1 98.81 339 LEU B CA 1
ATOM 6191 C C . LEU B 1 339 ? 7.914 -30.344 -14.664 1 98.81 339 LEU B C 1
ATOM 6193 O O . LEU B 1 339 ? 7.922 -31.391 -14.031 1 98.81 339 LEU B O 1
ATOM 6197 N N . ALA B 1 340 ? 6.855 -29.922 -15.352 1 98.81 340 ALA B N 1
ATOM 6198 C CA . ALA B 1 340 ? 5.621 -30.688 -15.445 1 98.81 340 ALA B CA 1
ATOM 6199 C C . ALA B 1 340 ? 5.879 -32.062 -16.062 1 98.81 340 ALA B C 1
ATOM 6201 O O . ALA B 1 340 ? 5.414 -33.094 -15.539 1 98.81 340 ALA B O 1
ATOM 6202 N N . GLU B 1 341 ? 6.605 -32.062 -17.109 1 98.62 341 GLU B N 1
ATOM 6203 C CA . GLU B 1 341 ? 6.922 -33.344 -17.781 1 98.62 341 GLU B CA 1
ATOM 6204 C C . GLU B 1 341 ? 7.73 -34.25 -16.875 1 98.62 341 GLU B C 1
ATOM 6206 O O . GLU B 1 341 ? 7.5 -35.469 -16.859 1 98.62 341 GLU B O 1
ATOM 6211 N N . GLY B 1 342 ? 8.695 -33.656 -16.219 1 98.75 342 GLY B N 1
ATOM 6212 C CA . GLY B 1 342 ? 9.477 -34.438 -15.281 1 98.75 342 GLY B CA 1
ATOM 6213 C C . GLY B 1 342 ? 8.633 -35.094 -14.188 1 98.75 342 GLY B C 1
ATOM 6214 O O . GLY B 1 342 ? 8.867 -36.219 -13.812 1 98.75 342 GLY B O 1
ATOM 6215 N N . LEU B 1 343 ? 7.691 -34.375 -13.688 1 98.75 343 LEU B N 1
ATOM 6216 C CA . LEU B 1 343 ? 6.793 -34.875 -12.664 1 98.75 343 LEU B CA 1
ATOM 6217 C C . LEU B 1 343 ? 5.887 -35.969 -13.234 1 98.75 343 LEU B C 1
ATOM 6219 O O . LEU B 1 343 ? 5.719 -37.031 -12.617 1 98.75 343 LEU B O 1
ATOM 6223 N N . LEU B 1 344 ? 5.332 -35.75 -14.391 1 98.56 344 LEU B N 1
ATOM 6224 C CA . LEU B 1 344 ? 4.445 -36.719 -15.039 1 98.56 344 LEU B CA 1
ATOM 6225 C C . LEU B 1 344 ? 5.168 -38.031 -15.312 1 98.56 344 LEU B C 1
ATOM 6227 O O . LEU B 1 344 ? 4.605 -39.094 -15.117 1 98.56 344 LEU B O 1
ATOM 6231 N N . LYS B 1 345 ? 6.359 -37.906 -15.75 1 98.06 345 LYS B N 1
ATOM 6232 C CA . LYS B 1 345 ? 7.176 -39.094 -16.031 1 98.06 345 LYS B CA 1
ATOM 6233 C C . LYS B 1 345 ? 7.336 -39.969 -14.797 1 98.06 345 LYS B C 1
ATOM 6235 O O . LYS B 1 345 ? 7.535 -41.156 -14.906 1 98.06 345 LYS B O 1
ATOM 6240 N N . ARG B 1 346 ? 7.191 -39.375 -13.695 1 98.19 346 ARG B N 1
ATOM 6241 C CA . ARG B 1 346 ? 7.398 -40.062 -12.43 1 98.19 346 ARG B CA 1
ATOM 6242 C C . ARG B 1 346 ? 6.066 -40.438 -11.773 1 98.19 346 ARG B C 1
ATOM 6244 O O . ARG B 1 346 ? 6.027 -40.781 -10.594 1 98.19 346 ARG B O 1
ATOM 6251 N N . GLY B 1 347 ? 5.008 -40.188 -12.492 1 97.5 347 GLY B N 1
ATOM 6252 C CA . GLY B 1 347 ? 3.691 -40.625 -12.047 1 97.5 347 GLY B CA 1
ATOM 6253 C C . GLY B 1 347 ? 2.99 -39.625 -11.164 1 97.5 347 GLY B C 1
ATOM 6254 O O . GLY B 1 347 ? 1.987 -39.938 -10.523 1 97.5 347 GLY B O 1
ATOM 6255 N N . VAL B 1 348 ? 3.496 -38.438 -11.117 1 98.25 348 VAL B N 1
ATOM 6256 C CA . VAL B 1 348 ? 2.859 -37.406 -10.305 1 98.25 348 VAL B CA 1
ATOM 6257 C C . VAL B 1 348 ? 1.653 -36.844 -11.047 1 98.25 348 VAL B C 1
ATOM 6259 O O . VAL B 1 348 ? 1.737 -36.531 -12.242 1 98.25 348 VAL B O 1
ATOM 6262 N N . GLN B 1 349 ? 0.564 -36.719 -10.367 1 97.25 349 GLN B N 1
ATOM 6263 C CA . GLN B 1 349 ? -0.656 -36.188 -10.969 1 97.25 349 GLN B CA 1
ATOM 6264 C C . GLN B 1 349 ? -0.659 -34.656 -10.969 1 97.25 349 GLN B C 1
ATOM 6266 O O . GLN B 1 349 ? -0.408 -34.031 -9.93 1 97.25 349 GLN B O 1
ATOM 6271 N N . LEU B 1 350 ? -0.891 -34.125 -12.109 1 97.81 350 LEU B N 1
ATOM 6272 C CA . LEU B 1 350 ? -0.962 -32.656 -12.258 1 97.81 350 LEU B CA 1
ATOM 6273 C C . LEU B 1 350 ? -2.371 -32.219 -12.648 1 97.81 350 LEU B C 1
ATOM 6275 O O . LEU B 1 350 ? -3.031 -32.875 -13.453 1 97.81 350 LEU B O 1
ATOM 6279 N N . VAL B 1 351 ? -2.867 -31.156 -12.008 1 95.69 351 VAL B N 1
ATOM 6280 C CA . VAL B 1 351 ? -4.152 -30.594 -12.391 1 95.69 351 VAL B CA 1
ATOM 6281 C C . VAL B 1 351 ? -4.105 -30.141 -13.844 1 95.69 351 VAL B C 1
ATOM 6283 O O . VAL B 1 351 ? -3.143 -29.484 -14.266 1 95.69 351 VAL B O 1
ATOM 6286 N N . SER B 1 352 ? -5.066 -30.453 -14.68 1 95.81 352 SER B N 1
ATOM 6287 C CA . SER B 1 352 ? -5.242 -30.156 -16.094 1 95.81 352 SER B CA 1
ATOM 6288 C C . SER B 1 352 ? -4.195 -30.875 -16.938 1 95.81 352 SER B C 1
ATOM 6290 O O . SER B 1 352 ? -4.031 -30.562 -18.125 1 95.81 352 SER B O 1
ATOM 6292 N N . GLY B 1 353 ? -3.357 -31.703 -16.406 1 95.81 353 GLY B N 1
ATOM 6293 C CA . GLY B 1 353 ? -2.482 -32.625 -17.109 1 95.81 353 GLY B CA 1
ATOM 6294 C C . GLY B 1 353 ? -1.172 -31.984 -17.547 1 95.81 353 GLY B C 1
ATOM 6295 O O . GLY B 1 353 ? -0.393 -32.594 -18.281 1 95.81 353 GLY B O 1
ATOM 6296 N N . GLY B 1 354 ? -0.926 -30.828 -17.141 1 96.75 354 GLY B N 1
ATOM 6297 C CA . GLY B 1 354 ? 0.282 -30.109 -17.516 1 96.75 354 GLY B CA 1
ATOM 6298 C C . GLY B 1 354 ? 0.178 -28.609 -17.328 1 96.75 354 GLY B C 1
ATOM 6299 O O . GLY B 1 354 ? -0.463 -28.141 -16.375 1 96.75 354 GLY B O 1
ATOM 6300 N N . THR B 1 355 ? 0.968 -27.906 -18.125 1 98.44 355 THR B N 1
ATOM 6301 C CA . THR B 1 355 ? 0.946 -26.453 -17.984 1 98.44 355 THR B CA 1
ATOM 6302 C C . THR B 1 355 ? 1.268 -25.781 -19.312 1 98.44 355 THR B C 1
ATOM 6304 O O . THR B 1 355 ? 1.88 -26.391 -20.188 1 98.44 355 THR B O 1
ATOM 6307 N N . GLU B 1 356 ? 0.743 -24.562 -19.484 1 98.19 356 GLU B N 1
ATOM 6308 C CA . GLU B 1 356 ? 1.039 -23.703 -20.625 1 98.19 356 GLU B CA 1
ATOM 6309 C C . GLU B 1 356 ? 1.581 -22.344 -20.156 1 98.19 356 GLU B C 1
ATOM 6311 O O . GLU B 1 356 ? 1.733 -21.422 -20.969 1 98.19 356 GLU B O 1
ATOM 6316 N N . ASN B 1 357 ? 1.814 -22.219 -18.875 1 98.31 357 ASN B N 1
ATOM 6317 C CA . ASN B 1 357 ? 2.264 -20.938 -18.359 1 98.31 357 ASN B CA 1
ATOM 6318 C C . ASN B 1 357 ? 3.365 -21.094 -17.312 1 98.31 357 ASN B C 1
ATOM 6320 O O . ASN B 1 357 ? 4.254 -21.938 -17.469 1 98.31 357 ASN B O 1
ATOM 6324 N N . HIS B 1 358 ? 3.387 -20.281 -16.234 1 98.62 358 HIS B N 1
ATOM 6325 C CA . HIS B 1 358 ? 4.555 -20.172 -15.359 1 98.62 358 HIS B CA 1
ATOM 6326 C C . HIS B 1 358 ? 4.43 -21.109 -14.156 1 98.62 358 HIS B C 1
ATOM 6328 O O . HIS B 1 358 ? 5.324 -21.156 -13.312 1 98.62 358 HIS B O 1
ATOM 6334 N N . LEU B 1 359 ? 3.279 -21.859 -14.023 1 98.56 359 LEU B N 1
ATOM 6335 C CA . LEU B 1 359 ? 3.072 -22.609 -12.789 1 98.56 359 LEU B CA 1
ATOM 6336 C C . LEU B 1 359 ? 2.525 -24 -13.07 1 98.56 359 LEU B C 1
ATOM 6338 O O . LEU B 1 359 ? 2.031 -24.266 -14.164 1 98.56 359 LEU B O 1
ATOM 6342 N N . VAL B 1 360 ? 2.766 -24.891 -12.148 1 98.44 360 VAL B N 1
ATOM 6343 C CA . VAL B 1 360 ? 2.277 -26.266 -12.133 1 98.44 360 VAL B CA 1
ATOM 6344 C C . VAL B 1 360 ? 1.51 -26.516 -10.844 1 98.44 360 VAL B C 1
ATOM 6346 O O . VAL B 1 360 ? 1.909 -26.062 -9.766 1 98.44 360 VAL B O 1
ATOM 6349 N N . LEU B 1 361 ? 0.402 -27.156 -10.992 1 97.69 361 LEU B N 1
ATOM 6350 C CA . LEU B 1 361 ? -0.388 -27.547 -9.828 1 97.69 361 LEU B CA 1
ATOM 6351 C C . LEU B 1 361 ? -0.324 -29.062 -9.617 1 97.69 361 LEU B C 1
ATOM 6353 O O . LEU B 1 361 ? -0.825 -29.828 -10.445 1 97.69 361 LEU B O 1
ATOM 6357 N N . ILE B 1 362 ? 0.237 -29.438 -8.516 1 98.25 362 ILE B N 1
ATOM 6358 C CA . ILE B 1 362 ? 0.425 -30.844 -8.18 1 98.25 362 ILE B CA 1
ATOM 6359 C C . ILE B 1 362 ? -0.736 -31.328 -7.316 1 98.25 362 ILE B C 1
ATOM 6361 O O . ILE B 1 362 ? -1.103 -30.672 -6.336 1 98.25 362 ILE B O 1
ATOM 6365 N N . ASP B 1 363 ? -1.343 -32.406 -7.68 1 96.94 363 ASP B N 1
ATOM 6366 C CA . ASP B 1 363 ? -2.293 -33.125 -6.836 1 96.94 363 ASP B CA 1
ATOM 6367 C C . ASP B 1 363 ? -1.583 -34.156 -5.961 1 96.94 363 ASP B C 1
ATOM 6369 O O . ASP B 1 363 ? -1.061 -35.156 -6.469 1 96.94 363 ASP B O 1
ATOM 6373 N N . VAL B 1 364 ? -1.618 -33.969 -4.711 1 97.88 364 VAL B N 1
ATOM 6374 C CA . VAL B 1 364 ? -0.803 -34.812 -3.848 1 97.88 364 VAL B CA 1
ATOM 6375 C C . VAL B 1 364 ? -1.661 -35.938 -3.262 1 97.88 364 VAL B C 1
ATOM 6377 O O . VAL B 1 364 ? -1.173 -36.75 -2.484 1 97.88 364 VAL B O 1
ATOM 6380 N N . HIS B 1 365 ? -2.896 -36.031 -3.705 1 94.25 365 HIS B N 1
ATOM 6381 C CA . HIS B 1 365 ? -3.82 -37.062 -3.197 1 94.25 365 HIS B CA 1
ATOM 6382 C C . HIS B 1 365 ? -3.268 -38.469 -3.406 1 94.25 365 HIS B C 1
ATOM 6384 O O . HIS B 1 365 ? -3.35 -39.312 -2.51 1 94.25 365 HIS B O 1
ATOM 6390 N N . PRO B 1 366 ? -2.748 -38.719 -4.508 1 95.75 366 PRO B N 1
ATOM 6391 C CA . PRO B 1 366 ? -2.254 -40.062 -4.754 1 95.75 366 PRO B CA 1
ATOM 6392 C C . PRO B 1 366 ? -1.156 -40.469 -3.777 1 95.75 366 PRO B C 1
ATOM 6394 O O . PRO B 1 366 ? -0.89 -41.656 -3.615 1 95.75 366 PRO B O 1
ATOM 6397 N N . PHE B 1 367 ? -0.498 -39.562 -3.129 1 97.38 367 PHE B N 1
ATOM 6398 C CA . PHE B 1 367 ? 0.533 -39.875 -2.143 1 97.38 367 PHE B CA 1
ATOM 6399 C C . PHE B 1 367 ? -0.08 -40.062 -0.76 1 97.38 367 PHE B C 1
ATOM 6401 O O . PHE B 1 367 ? 0.627 -40.375 0.2 1 97.38 367 PHE B O 1
ATOM 6408 N N . GLY B 1 368 ? -1.46 -39.812 -0.664 1 96.31 368 GLY B N 1
ATOM 6409 C CA . GLY B 1 368 ? -2.139 -39.875 0.62 1 96.31 368 GLY B CA 1
ATOM 6410 C C . GLY B 1 368 ? -1.882 -38.656 1.495 1 96.31 368 GLY B C 1
ATOM 6411 O O . GLY B 1 368 ? -2.145 -38.688 2.699 1 96.31 368 GLY B O 1
ATOM 6412 N N . LEU B 1 369 ? -1.363 -37.625 0.948 1 97.94 369 LEU B N 1
ATOM 6413 C CA . LEU B 1 369 ? -0.982 -36.406 1.7 1 97.94 369 LEU B CA 1
ATOM 6414 C C . LEU B 1 369 ? -2.004 -35.312 1.505 1 97.94 369 LEU B C 1
ATOM 6416 O O . LEU B 1 369 ? -2.695 -35.25 0.485 1 97.94 369 LEU B O 1
ATOM 6420 N N . THR B 1 370 ? -2.117 -34.438 2.498 1 97.5 370 THR B N 1
ATOM 6421 C CA . THR B 1 370 ? -2.725 -33.125 2.279 1 97.5 370 THR B CA 1
ATOM 6422 C C . THR B 1 370 ? -1.708 -32.156 1.699 1 97.5 370 THR B C 1
ATOM 6424 O O . THR B 1 370 ? -0.505 -32.406 1.707 1 97.5 370 THR B O 1
ATOM 6427 N N . GLY B 1 371 ? -2.234 -31.047 1.137 1 96.75 371 GLY B N 1
ATOM 6428 C CA . GLY B 1 371 ? -1.333 -29.984 0.72 1 96.75 371 GLY B CA 1
ATOM 6429 C C . GLY B 1 371 ? -0.459 -29.469 1.847 1 96.75 371 GLY B C 1
ATOM 6430 O O . GLY B 1 371 ? 0.725 -29.188 1.643 1 96.75 371 GLY B O 1
ATOM 6431 N N . ARG B 1 372 ? -1.012 -29.344 3.023 1 95.5 372 ARG B N 1
ATOM 6432 C CA . ARG B 1 372 ? -0.298 -28.844 4.199 1 95.5 372 ARG B CA 1
ATOM 6433 C C . ARG B 1 372 ? 0.868 -29.766 4.551 1 95.5 372 ARG B C 1
ATOM 6435 O O . ARG B 1 372 ? 1.976 -29.297 4.82 1 95.5 372 ARG B O 1
ATOM 6442 N N . GLN B 1 373 ? 0.641 -31.078 4.586 1 96.94 373 GLN B N 1
ATOM 6443 C CA . GLN B 1 373 ? 1.682 -32.062 4.871 1 96.94 373 GLN B CA 1
ATOM 6444 C C . GLN B 1 373 ? 2.773 -32.031 3.803 1 96.94 373 GLN B C 1
ATOM 6446 O O . GLN B 1 373 ? 3.963 -32 4.125 1 96.94 373 GLN B O 1
ATOM 6451 N N . ALA B 1 374 ? 2.322 -31.984 2.574 1 97.81 374 ALA B N 1
ATOM 6452 C CA . ALA B 1 374 ? 3.262 -31.969 1.456 1 97.81 374 ALA B CA 1
ATOM 6453 C C . ALA B 1 374 ? 4.141 -30.719 1.485 1 97.81 374 ALA B C 1
ATOM 6455 O O . ALA B 1 374 ? 5.355 -30.812 1.287 1 97.81 374 ALA B O 1
ATOM 6456 N N . GLU B 1 375 ? 3.547 -29.547 1.674 1 96.56 375 GLU B N 1
ATOM 6457 C CA . GLU B 1 375 ? 4.281 -28.281 1.725 1 96.56 375 GLU B CA 1
ATOM 6458 C C . GLU B 1 375 ? 5.367 -28.312 2.795 1 96.56 375 GLU B C 1
ATOM 6460 O O . GLU B 1 375 ? 6.512 -27.938 2.539 1 96.56 375 GLU B O 1
ATOM 6465 N N . GLN B 1 376 ? 5.004 -28.797 3.967 1 95.25 376 GLN B N 1
ATOM 6466 C CA . GLN B 1 376 ? 5.961 -28.828 5.07 1 95.25 376 GLN B CA 1
ATOM 6467 C C . GLN B 1 376 ? 7.066 -29.844 4.812 1 95.25 376 GLN B C 1
ATOM 6469 O O . GLN B 1 376 ? 8.234 -29.594 5.121 1 95.25 376 GLN B O 1
ATOM 6474 N N . ALA B 1 377 ? 6.719 -30.984 4.332 1 97.5 377 ALA B N 1
ATOM 6475 C CA . ALA B 1 377 ? 7.719 -32 4.012 1 97.5 377 ALA B CA 1
ATOM 6476 C C . ALA B 1 377 ? 8.734 -31.469 3.002 1 97.5 377 ALA B C 1
ATOM 6478 O O . ALA B 1 377 ? 9.938 -31.703 3.145 1 97.5 377 ALA B O 1
ATOM 6479 N N . LEU B 1 378 ? 8.203 -30.812 1.972 1 97.38 378 LEU B N 1
ATOM 6480 C CA . LEU B 1 378 ? 9.078 -30.219 0.967 1 97.38 378 LEU B CA 1
ATOM 6481 C C . LEU B 1 378 ? 9.953 -29.125 1.583 1 97.38 378 LEU B C 1
ATOM 6483 O O . LEU B 1 378 ? 11.156 -29.062 1.308 1 97.38 378 LEU B O 1
ATOM 6487 N N . LEU B 1 379 ? 9.359 -28.312 2.412 1 94.44 379 LEU B N 1
ATOM 6488 C CA . LEU B 1 379 ? 10.102 -27.25 3.084 1 94.44 379 LEU B CA 1
ATOM 6489 C C . LEU B 1 379 ? 11.234 -27.828 3.924 1 94.44 379 LEU B C 1
ATOM 6491 O O . LEU B 1 379 ? 12.352 -27.312 3.898 1 94.44 379 LEU B O 1
ATOM 6495 N N . ASP B 1 380 ? 10.93 -28.844 4.645 1 94.81 380 ASP B N 1
ATOM 6496 C CA . ASP B 1 380 ? 11.922 -29.5 5.492 1 94.81 380 ASP B CA 1
ATOM 6497 C C . ASP B 1 380 ? 13.062 -30.078 4.656 1 94.81 380 ASP B C 1
ATOM 6499 O O . ASP B 1 380 ? 14.125 -30.391 5.191 1 94.81 380 ASP B O 1
ATOM 6503 N N . SER B 1 381 ? 12.836 -30.203 3.395 1 96.56 381 SER B N 1
ATOM 6504 C CA . SER B 1 381 ? 13.82 -30.781 2.492 1 96.56 381 SER B CA 1
ATOM 6505 C C . SER B 1 381 ? 14.469 -29.719 1.614 1 96.56 381 SER B C 1
ATOM 6507 O O . SER B 1 381 ? 15.078 -30.047 0.589 1 96.56 381 SER B O 1
ATOM 6509 N N . GLY B 1 382 ? 14.25 -28.422 1.893 1 93.5 382 GLY B N 1
ATOM 6510 C CA . GLY B 1 382 ? 14.93 -27.344 1.198 1 93.5 382 GLY B CA 1
ATOM 6511 C C . GLY B 1 382 ? 14.211 -26.891 -0.061 1 93.5 382 GLY B C 1
ATOM 6512 O O . GLY B 1 382 ? 14.773 -26.188 -0.889 1 93.5 382 GLY B O 1
ATOM 6513 N N . ILE B 1 383 ? 12.953 -27.391 -0.212 1 96.5 383 ILE B N 1
ATOM 6514 C CA . ILE B 1 383 ? 12.148 -27.016 -1.367 1 96.5 383 ILE B CA 1
ATOM 6515 C C . ILE B 1 383 ? 10.977 -26.141 -0.917 1 96.5 383 ILE B C 1
ATOM 6517 O O . ILE B 1 383 ? 10.055 -26.625 -0.261 1 96.5 383 ILE B O 1
ATOM 6521 N N . VAL B 1 384 ? 11.062 -24.859 -1.328 1 95.38 384 VAL B N 1
ATOM 6522 C CA . VAL B 1 384 ? 10.078 -23.891 -0.845 1 95.38 384 VAL B CA 1
ATOM 6523 C C . VAL B 1 384 ? 8.922 -23.797 -1.833 1 95.38 384 VAL B C 1
ATOM 6525 O O . VAL B 1 384 ? 9.102 -23.359 -2.971 1 95.38 384 VAL B O 1
ATOM 6528 N N . THR B 1 385 ? 7.77 -24.234 -1.41 1 95.88 385 THR B N 1
ATOM 6529 C CA . THR B 1 385 ? 6.566 -24.25 -2.24 1 95.88 385 THR B CA 1
ATOM 6530 C C . THR B 1 385 ? 5.379 -23.672 -1.475 1 95.88 385 THR B C 1
ATOM 6532 O O . THR B 1 385 ? 5.531 -23.188 -0.352 1 95.88 385 THR B O 1
ATOM 6535 N N . ASN B 1 386 ? 4.223 -23.656 -2.152 1 94.06 386 ASN B N 1
ATOM 6536 C CA . ASN B 1 386 ? 2.986 -23.203 -1.524 1 94.06 386 ASN B CA 1
ATOM 6537 C C . ASN B 1 386 ? 1.863 -24.219 -1.695 1 94.06 386 ASN B C 1
ATOM 6539 O O . ASN B 1 386 ? 1.603 -24.688 -2.809 1 94.06 386 ASN B O 1
ATOM 6543 N N . ARG B 1 387 ? 1.226 -24.594 -0.507 1 94.31 387 ARG B N 1
ATOM 6544 C CA . ARG B 1 387 ? 0.04 -25.438 -0.64 1 94.31 387 ARG B CA 1
ATOM 6545 C C . ARG B 1 387 ? -1.092 -24.688 -1.329 1 94.31 387 ARG B C 1
ATOM 6547 O O . ARG B 1 387 ? -1.194 -23.469 -1.206 1 94.31 387 ARG B O 1
ATOM 6554 N N . ASN B 1 388 ? -1.896 -25.375 -2.049 1 95 388 ASN B N 1
ATOM 6555 C CA . ASN B 1 388 ? -2.973 -24.781 -2.83 1 95 388 ASN B CA 1
ATOM 6556 C C . ASN B 1 388 ? -4.148 -25.75 -2.992 1 95 388 ASN B C 1
ATOM 6558 O O . ASN B 1 388 ? -3.949 -26.953 -3.148 1 95 388 ASN B O 1
ATOM 6562 N N . ALA B 1 389 ? -5.301 -25.188 -2.959 1 93.25 389 ALA B N 1
ATOM 6563 C CA . ALA B 1 389 ? -6.48 -25.984 -3.27 1 93.25 389 ALA B CA 1
ATOM 6564 C C . ALA B 1 389 ? -6.488 -26.406 -4.734 1 93.25 389 ALA B C 1
ATOM 6566 O O . ALA B 1 389 ? -5.934 -25.719 -5.59 1 93.25 389 ALA B O 1
ATOM 6567 N N . ILE B 1 390 ? -7.035 -27.547 -4.984 1 93.12 390 ILE B N 1
ATOM 6568 C CA . ILE B 1 390 ? -7.301 -28 -6.34 1 93.12 390 ILE B CA 1
ATOM 6569 C C . ILE B 1 390 ? -8.805 -28.016 -6.598 1 93.12 390 ILE B C 1
ATOM 6571 O O . ILE B 1 390 ? -9.602 -27.891 -5.668 1 93.12 390 ILE B O 1
ATOM 6575 N N . PRO B 1 391 ? -9.234 -28.078 -7.863 1 91.12 391 PRO B N 1
ATOM 6576 C CA . PRO B 1 391 ? -10.672 -28.078 -8.141 1 91.12 391 PRO B CA 1
ATOM 6577 C C . PRO B 1 391 ? -11.422 -29.156 -7.355 1 91.12 391 PRO B C 1
ATOM 6579 O O . PRO B 1 391 ? -11.016 -30.312 -7.367 1 91.12 391 PRO B O 1
ATOM 6582 N N . SER B 1 392 ? -12.5 -28.781 -6.645 1 87.38 392 SER B N 1
ATOM 6583 C CA . SER B 1 392 ? -13.297 -29.688 -5.816 1 87.38 392 SER B CA 1
ATOM 6584 C C . SER B 1 392 ? -12.445 -30.328 -4.723 1 87.38 392 SER B C 1
ATOM 6586 O O . SER B 1 392 ? -12.484 -31.547 -4.527 1 87.38 392 SER B O 1
ATOM 6588 N N . ASP B 1 393 ? -11.711 -29.547 -4.074 1 91.56 393 ASP B N 1
ATOM 6589 C CA . ASP B 1 393 ? -10.719 -29.984 -3.1 1 91.56 393 ASP B CA 1
ATOM 6590 C C . ASP B 1 393 ? -11.391 -30.641 -1.896 1 91.56 393 ASP B C 1
ATOM 6592 O O . ASP B 1 393 ? -12.109 -29.984 -1.14 1 91.56 393 ASP B O 1
ATOM 6596 N N . PRO B 1 394 ? -11.141 -31.875 -1.676 1 89.44 394 PRO B N 1
ATOM 6597 C CA . PRO B 1 394 ? -11.797 -32.594 -0.572 1 89.44 394 PRO B CA 1
ATOM 6598 C C . PRO B 1 394 ? -11.305 -32.125 0.798 1 89.44 394 PRO B C 1
ATOM 6600 O O . PRO B 1 394 ? -11.969 -32.375 1.81 1 89.44 394 PRO B O 1
ATOM 6603 N N . ASN B 1 395 ? -10.156 -31.484 0.896 1 92.31 395 ASN B N 1
ATOM 6604 C CA . ASN B 1 395 ? -9.594 -31.094 2.186 1 92.31 395 ASN B CA 1
ATOM 6605 C C . ASN B 1 395 ? -9.836 -29.609 2.482 1 92.31 395 ASN B C 1
ATOM 6607 O O . ASN B 1 395 ? -9.391 -29.109 3.51 1 92.31 395 ASN B O 1
ATOM 6611 N N . GLY B 1 396 ? -10.477 -28.891 1.58 1 86.19 396 GLY B N 1
ATOM 6612 C CA . GLY B 1 396 ? -10.82 -27.5 1.8 1 86.19 396 GLY B CA 1
ATOM 6613 C C . GLY B 1 396 ? -9.641 -26.562 1.644 1 86.19 396 GLY B C 1
ATOM 6614 O O . GLY B 1 396 ? -8.562 -26.969 1.21 1 86.19 396 GLY B O 1
ATOM 6615 N N . ALA B 1 397 ? -9.852 -25.312 2.061 1 81.38 397 ALA B N 1
ATOM 6616 C CA . ALA B 1 397 ? -8.906 -24.219 1.783 1 81.38 397 ALA B CA 1
ATOM 6617 C C . ALA B 1 397 ? -7.754 -24.234 2.779 1 81.38 397 ALA B C 1
ATOM 6619 O O . ALA B 1 397 ? -6.676 -23.703 2.494 1 81.38 397 ALA B O 1
ATOM 6620 N N . TRP B 1 398 ? -7.879 -24.859 3.871 1 83.62 398 TRP B N 1
ATOM 6621 C CA . TRP B 1 398 ? -6.879 -24.781 4.93 1 83.62 398 TRP B CA 1
ATOM 6622 C C . TRP B 1 398 ? -5.82 -25.859 4.762 1 83.62 398 TRP B C 1
ATOM 6624 O O . TRP B 1 398 ? -4.621 -25.578 4.785 1 83.62 398 TRP B O 1
ATOM 6634 N N . TYR B 1 399 ? -6.238 -27.109 4.57 1 92.06 399 TYR B N 1
ATOM 6635 C CA . TYR B 1 399 ? -5.301 -28.219 4.434 1 92.06 399 TYR B CA 1
ATOM 6636 C C . TYR B 1 399 ? -4.93 -28.438 2.973 1 92.06 399 TYR B C 1
ATOM 6638 O O . TYR B 1 399 ? -3.785 -28.781 2.662 1 92.06 399 TYR B O 1
ATOM 6646 N N . THR B 1 400 ? -5.902 -28.203 2.098 1 94.25 400 THR B N 1
ATOM 6647 C CA . THR B 1 400 ? -5.781 -28.297 0.648 1 94.25 400 THR B CA 1
ATOM 6648 C C . THR B 1 400 ? -5.324 -29.703 0.233 1 94.25 400 THR B C 1
ATOM 6650 O O . THR B 1 400 ? -5.145 -30.578 1.08 1 94.25 400 THR B O 1
ATOM 6653 N N . SER B 1 401 ? -5.273 -29.953 -1.048 1 96.31 401 SER B N 1
ATOM 6654 C CA . SER B 1 401 ? -4.867 -31.234 -1.595 1 96.31 401 SER B CA 1
ATOM 6655 C C . SER B 1 401 ? -3.826 -31.078 -2.695 1 96.31 401 SER B C 1
ATOM 6657 O O . SER B 1 401 ? -3.539 -32 -3.436 1 96.31 401 SER B O 1
ATOM 6659 N N . GLY B 1 402 ? -3.338 -29.844 -2.783 1 96.44 402 GLY B N 1
ATOM 6660 C CA . GLY B 1 402 ? -2.389 -29.609 -3.855 1 96.44 402 GLY B CA 1
ATOM 6661 C C . GLY B 1 402 ? -1.224 -28.734 -3.434 1 96.44 402 GLY B C 1
ATOM 6662 O O . GLY B 1 402 ? -1.222 -28.188 -2.33 1 96.44 402 GLY B O 1
ATOM 6663 N N . ILE B 1 403 ? -0.206 -28.688 -4.281 1 97.25 403 ILE B N 1
ATOM 6664 C CA . ILE B 1 403 ? 0.951 -27.797 -4.199 1 97.25 403 ILE B CA 1
ATOM 6665 C C . ILE B 1 403 ? 1.073 -26.984 -5.488 1 97.25 403 ILE B C 1
ATOM 6667 O O . ILE B 1 403 ? 1.035 -27.547 -6.586 1 97.25 403 ILE B O 1
ATOM 6671 N N . ARG B 1 404 ? 1.113 -25.688 -5.328 1 97.56 404 ARG B N 1
ATOM 6672 C CA . ARG B 1 404 ? 1.353 -24.797 -6.461 1 97.56 404 ARG B CA 1
ATOM 6673 C C . ARG B 1 404 ? 2.826 -24.406 -6.555 1 97.56 404 ARG B C 1
ATOM 6675 O O . ARG B 1 404 ? 3.393 -23.875 -5.602 1 97.56 404 ARG B O 1
ATOM 6682 N N . ILE B 1 405 ? 3.465 -24.734 -7.656 1 98.25 405 ILE B N 1
ATOM 6683 C CA . ILE B 1 405 ? 4.871 -24.391 -7.844 1 98.25 405 ILE B CA 1
ATOM 6684 C C . ILE B 1 405 ? 5.035 -23.562 -9.117 1 98.25 405 ILE B C 1
ATOM 6686 O O . ILE B 1 405 ? 4.258 -23.703 -10.055 1 98.25 405 ILE B O 1
ATOM 6690 N N . GLY B 1 406 ? 5.977 -22.641 -9.109 1 98.12 406 GLY B N 1
ATOM 6691 C CA . GLY B 1 406 ? 6.258 -21.766 -10.242 1 98.12 406 GLY B CA 1
ATOM 6692 C C . GLY B 1 406 ? 7.734 -21.688 -10.57 1 98.12 406 GLY B C 1
ATOM 6693 O O . GLY B 1 406 ? 8.586 -22.031 -9.75 1 98.12 406 GLY B O 1
ATOM 6694 N N . THR B 1 407 ? 8.062 -21.234 -11.781 1 98.56 407 THR B N 1
ATOM 6695 C CA . THR B 1 407 ? 9.438 -21.344 -12.25 1 98.56 407 THR B CA 1
ATOM 6696 C C . THR B 1 407 ? 10.047 -19.953 -12.438 1 98.56 407 THR B C 1
ATOM 6698 O O . THR B 1 407 ? 11.211 -19.828 -12.828 1 98.56 407 THR B O 1
ATOM 6701 N N . PRO B 1 408 ? 9.289 -18.844 -12.18 1 98.25 408 PRO B N 1
ATOM 6702 C CA . PRO B 1 408 ? 9.859 -17.531 -12.461 1 98.25 408 PRO B CA 1
ATOM 6703 C C . PRO B 1 408 ? 11.156 -17.266 -11.688 1 98.25 408 PRO B C 1
ATOM 6705 O O . PRO B 1 408 ? 12.148 -16.828 -12.273 1 98.25 408 PRO B O 1
ATOM 6708 N N . ALA B 1 409 ? 11.203 -17.547 -10.438 1 97.81 409 ALA B N 1
ATOM 6709 C CA . ALA B 1 409 ? 12.352 -17.234 -9.594 1 97.81 409 ALA B CA 1
ATOM 6710 C C . ALA B 1 409 ? 13.586 -18.031 -10.031 1 97.81 409 ALA B C 1
ATOM 6712 O O . ALA B 1 409 ? 14.672 -17.469 -10.164 1 97.81 409 ALA B O 1
ATOM 6713 N N . LEU B 1 410 ? 13.406 -19.312 -10.266 1 98.19 410 LEU B N 1
ATOM 6714 C CA . LEU B 1 410 ? 14.539 -20.156 -10.641 1 98.19 410 LEU B CA 1
ATOM 6715 C C . LEU B 1 410 ? 15.031 -19.812 -12.047 1 98.19 410 LEU B C 1
ATOM 6717 O O . LEU B 1 410 ? 16.219 -19.906 -12.328 1 98.19 410 LEU B O 1
ATOM 6721 N N . THR B 1 411 ? 14.078 -19.453 -12.914 1 98.5 411 THR B N 1
ATOM 6722 C CA . THR B 1 411 ? 14.469 -18.984 -14.242 1 98.5 411 THR B CA 1
ATOM 6723 C C . THR B 1 411 ? 15.297 -17.703 -14.141 1 98.5 411 THR B C 1
ATOM 6725 O O . THR B 1 411 ? 16.266 -17.531 -14.875 1 98.5 411 THR B O 1
ATOM 6728 N N . SER B 1 412 ? 14.938 -16.797 -13.234 1 97.44 412 SER B N 1
ATOM 6729 C CA . SER B 1 412 ? 15.672 -15.562 -13.008 1 97.44 412 SER B CA 1
ATOM 6730 C C . SER B 1 412 ? 17.109 -15.844 -12.578 1 97.44 412 SER B C 1
ATOM 6732 O O . SER B 1 412 ? 18.016 -15.07 -12.891 1 97.44 412 SER B O 1
ATOM 6734 N N . ARG B 1 413 ? 17.312 -17.031 -11.945 1 96.81 413 ARG B N 1
ATOM 6735 C CA . ARG B 1 413 ? 18.641 -17.406 -11.469 1 96.81 413 ARG B CA 1
ATOM 6736 C C . ARG B 1 413 ? 19.469 -18.047 -12.594 1 96.81 413 ARG B C 1
ATOM 6738 O O . ARG B 1 413 ? 20.672 -18.203 -12.461 1 96.81 413 ARG B O 1
ATOM 6745 N N . GLY B 1 414 ? 18.781 -18.5 -13.625 1 97.44 414 GLY B N 1
ATOM 6746 C CA . GLY B 1 414 ? 19.484 -19.031 -14.781 1 97.44 414 GLY B CA 1
ATOM 6747 C C . GLY B 1 414 ? 19.281 -20.531 -14.953 1 97.44 414 GLY B C 1
ATOM 6748 O O . GLY B 1 414 ? 19.859 -21.125 -15.859 1 97.44 414 GLY B O 1
ATOM 6749 N N . LEU B 1 415 ? 18.422 -21.141 -14.141 1 98.31 415 LEU B N 1
ATOM 6750 C CA . LEU B 1 415 ? 18.188 -22.562 -14.281 1 98.31 415 LEU B CA 1
ATOM 6751 C C . LEU B 1 415 ? 17.406 -22.859 -15.562 1 98.31 415 LEU B C 1
ATOM 6753 O O . LEU B 1 415 ? 16.562 -22.062 -15.969 1 98.31 415 LEU B O 1
ATOM 6757 N N . GLY B 1 416 ? 17.688 -24.062 -16.125 1 98.25 416 GLY B N 1
ATOM 6758 C CA . GLY B 1 416 ? 17.047 -24.453 -17.375 1 98.25 416 GLY B CA 1
ATOM 6759 C C . GLY B 1 416 ? 16.344 -25.797 -17.281 1 98.25 416 GLY B C 1
ATOM 6760 O O . GLY B 1 416 ? 16.016 -26.25 -16.188 1 98.25 416 GLY B O 1
ATOM 6761 N N . VAL B 1 417 ? 16.125 -26.391 -18.391 1 98.31 417 VAL B N 1
ATOM 6762 C CA . VAL B 1 417 ? 15.297 -27.562 -18.562 1 98.31 417 VAL B CA 1
ATOM 6763 C C . VAL B 1 417 ? 15.891 -28.75 -17.797 1 98.31 417 VAL B C 1
ATOM 6765 O O . VAL B 1 417 ? 15.172 -29.5 -17.156 1 98.31 417 VAL B O 1
ATOM 6768 N N . ALA B 1 418 ? 17.141 -28.906 -17.875 1 98.06 418 ALA B N 1
ATOM 6769 C CA . ALA B 1 418 ? 17.797 -30.031 -17.203 1 98.06 418 ALA B CA 1
ATOM 6770 C C . ALA B 1 418 ? 17.609 -29.938 -15.688 1 98.06 418 ALA B C 1
ATOM 6772 O O . ALA B 1 418 ? 17.344 -30.953 -15.031 1 98.06 418 ALA B O 1
ATOM 6773 N N . GLU B 1 419 ? 17.844 -28.734 -15.18 1 98.56 419 GLU B N 1
ATOM 6774 C CA . GLU B 1 419 ? 17.672 -28.531 -13.742 1 98.56 419 GLU B CA 1
ATOM 6775 C C . GLU B 1 419 ? 16.234 -28.766 -13.32 1 98.56 419 GLU B C 1
ATOM 6777 O O . GLU B 1 419 ? 15.969 -29.266 -12.219 1 98.56 419 GLU B O 1
ATOM 6782 N N . MET B 1 420 ? 15.266 -28.453 -14.18 1 98.69 420 MET B N 1
ATOM 6783 C CA . MET B 1 420 ? 13.859 -28.656 -1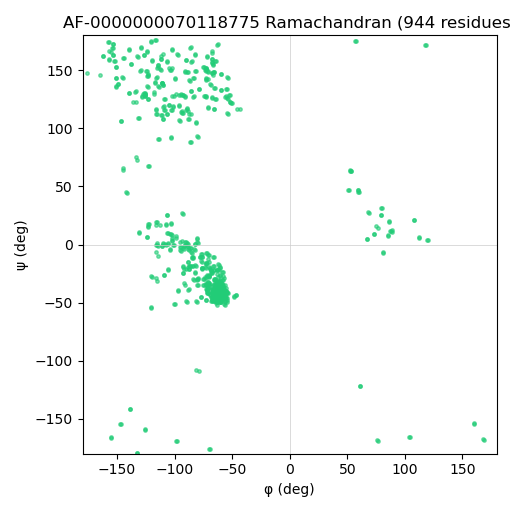3.859 1 98.69 420 MET B CA 1
ATOM 6784 C C . MET B 1 420 ? 13.555 -30.141 -13.68 1 98.69 420 MET B C 1
ATOM 6786 O O . MET B 1 420 ? 12.766 -30.531 -12.812 1 98.69 420 MET B O 1
ATOM 6790 N N . ASP B 1 421 ? 14.133 -30.953 -14.516 1 98.44 421 ASP B N 1
ATOM 6791 C CA . ASP B 1 421 ? 13.93 -32.406 -14.383 1 98.44 421 ASP B CA 1
ATOM 6792 C C . ASP B 1 421 ? 14.5 -32.906 -13.062 1 98.44 421 ASP B C 1
ATOM 6794 O O . ASP B 1 421 ? 13.891 -33.75 -12.406 1 98.44 421 ASP B O 1
ATOM 6798 N N . GLN B 1 422 ? 15.648 -32.438 -12.68 1 98.44 422 GLN B N 1
ATOM 6799 C CA . GLN B 1 422 ? 16.25 -32.812 -11.398 1 98.44 422 GLN B CA 1
ATOM 6800 C C . GLN B 1 422 ? 15.359 -32.375 -10.234 1 98.44 422 GLN B C 1
ATOM 6802 O O . GLN B 1 422 ? 15.195 -33.125 -9.266 1 98.44 422 GLN B O 1
ATOM 6807 N N . ILE B 1 423 ? 14.82 -31.234 -10.359 1 98.69 423 ILE B N 1
ATOM 6808 C CA . ILE B 1 423 ? 13.93 -30.719 -9.32 1 98.69 423 ILE B CA 1
ATOM 6809 C C . ILE B 1 423 ? 12.68 -31.594 -9.234 1 98.69 423 ILE B C 1
ATOM 6811 O O . ILE B 1 423 ? 12.219 -31.906 -8.133 1 98.69 423 ILE B O 1
ATOM 6815 N N . ALA B 1 424 ? 12.141 -31.984 -10.383 1 98.69 424 ALA B N 1
ATOM 6816 C CA . ALA B 1 424 ? 11.008 -32.906 -10.398 1 98.69 424 ALA B CA 1
ATOM 6817 C C . ALA B 1 424 ? 11.328 -34.188 -9.633 1 98.69 424 ALA B C 1
ATOM 6819 O O . ALA B 1 424 ? 10.492 -34.688 -8.883 1 98.69 424 ALA B O 1
ATOM 6820 N N . GLU B 1 425 ? 12.523 -34.688 -9.828 1 98.56 425 GLU B N 1
ATOM 6821 C CA . GLU B 1 425 ? 12.961 -35.906 -9.125 1 98.56 425 GLU B CA 1
ATOM 6822 C C . GLU B 1 425 ? 13.008 -35.656 -7.613 1 98.56 425 GLU B C 1
ATOM 6824 O O . GLU B 1 425 ? 12.578 -36.531 -6.836 1 98.56 425 GLU B O 1
ATOM 6829 N N . LEU B 1 426 ? 13.562 -34.531 -7.207 1 98.62 426 LEU B N 1
ATOM 6830 C CA . LEU B 1 426 ? 13.648 -34.219 -5.785 1 98.62 426 LEU B CA 1
ATOM 6831 C C . LEU B 1 426 ? 12.258 -34.125 -5.164 1 98.62 426 LEU B C 1
ATOM 6833 O O . LEU B 1 426 ? 12.023 -34.656 -4.074 1 98.62 426 LEU B O 1
ATOM 6837 N N . ILE B 1 427 ? 11.328 -33.438 -5.828 1 98.69 427 ILE B N 1
ATOM 6838 C CA . ILE B 1 427 ? 9.969 -33.281 -5.336 1 98.69 427 ILE B CA 1
ATOM 6839 C C . ILE B 1 427 ? 9.297 -34.656 -5.195 1 98.69 427 ILE B C 1
ATOM 6841 O O . ILE B 1 427 ? 8.727 -34.969 -4.152 1 98.69 427 ILE B O 1
ATOM 6845 N N . HIS B 1 428 ? 9.438 -35.469 -6.238 1 98.62 428 HIS B N 1
ATOM 6846 C CA . HIS B 1 428 ? 8.844 -36.812 -6.203 1 98.62 428 HIS B CA 1
ATOM 6847 C C . HIS B 1 428 ? 9.414 -37.625 -5.047 1 98.62 428 HIS B C 1
ATOM 6849 O O . HIS B 1 428 ? 8.664 -38.312 -4.34 1 98.62 428 HIS B O 1
ATOM 6855 N N . THR B 1 429 ? 10.711 -37.594 -4.895 1 98.62 429 THR B N 1
ATOM 6856 C CA . THR B 1 429 ? 11.391 -38.375 -3.855 1 98.62 429 THR B CA 1
ATOM 6857 C C . THR B 1 429 ? 10.852 -38 -2.477 1 98.62 429 THR B C 1
ATOM 6859 O O . THR B 1 429 ? 10.562 -38.875 -1.664 1 98.62 429 THR B O 1
ATOM 6862 N N . VAL B 1 430 ? 10.68 -36.688 -2.203 1 98.69 430 VAL B N 1
ATOM 6863 C CA . VAL B 1 430 ? 10.195 -36.219 -0.905 1 98.69 430 VAL B CA 1
ATOM 6864 C C . VAL B 1 430 ? 8.742 -36.656 -0.718 1 98.69 430 VAL B C 1
ATOM 6866 O O . VAL B 1 430 ? 8.375 -37.188 0.332 1 98.69 430 VAL B O 1
ATOM 6869 N N . LEU B 1 431 ? 7.898 -36.438 -1.753 1 98.56 431 LEU B N 1
ATOM 6870 C CA . LEU B 1 431 ? 6.484 -36.781 -1.639 1 98.56 431 LEU B CA 1
ATOM 6871 C C . LEU B 1 431 ? 6.293 -38.281 -1.441 1 98.56 431 LEU B C 1
ATOM 6873 O O . LEU B 1 431 ? 5.508 -38.688 -0.591 1 98.56 431 LEU B O 1
ATOM 6877 N N . ALA B 1 432 ? 7.043 -39.062 -2.162 1 98.12 432 ALA B N 1
ATOM 6878 C CA . ALA B 1 432 ? 6.941 -40.5 -2.074 1 98.12 432 ALA B CA 1
ATOM 6879 C C . ALA B 1 432 ? 7.48 -41.031 -0.742 1 98.12 432 ALA B C 1
ATOM 6881 O O . ALA B 1 432 ? 7.047 -42.062 -0.245 1 98.12 432 ALA B O 1
ATOM 6882 N N . GLY B 1 433 ? 8.406 -40.281 -0.152 1 98.19 433 GLY B N 1
ATOM 6883 C CA . GLY B 1 433 ? 9.039 -40.688 1.087 1 98.19 433 GLY B CA 1
ATOM 6884 C C . GLY B 1 433 ? 8.328 -40.188 2.324 1 98.19 433 GLY B C 1
ATOM 6885 O O . GLY B 1 433 ? 8.766 -40.438 3.449 1 98.19 433 GLY B O 1
ATOM 6886 N N . THR B 1 434 ? 7.258 -39.469 2.146 1 98.31 434 THR B N 1
ATOM 6887 C CA . THR B 1 434 ? 6.523 -38.875 3.26 1 98.31 434 THR B CA 1
ATOM 6888 C C . THR B 1 434 ? 5.316 -39.719 3.625 1 98.31 434 THR B C 1
ATOM 6890 O O . THR B 1 434 ? 4.516 -40.094 2.758 1 98.31 434 THR B O 1
ATOM 6893 N N . THR B 1 435 ? 5.137 -40.062 4.949 1 97.75 435 THR B N 1
ATOM 6894 C CA . THR B 1 435 ? 4.008 -40.875 5.438 1 97.75 435 THR B CA 1
ATOM 6895 C C . THR B 1 435 ? 3.068 -40 6.273 1 97.75 435 THR B C 1
ATOM 6897 O O . THR B 1 435 ? 3.473 -39.438 7.297 1 97.75 435 THR B O 1
ATOM 6900 N N . PRO B 1 436 ? 1.866 -39.906 5.805 1 96.88 436 PRO B N 1
ATOM 6901 C CA . PRO B 1 436 ? 0.924 -39.094 6.605 1 96.88 436 PRO B CA 1
ATOM 6902 C C . PRO B 1 436 ? 0.598 -39.75 7.945 1 96.88 436 PRO B C 1
ATOM 6904 O O . PRO B 1 436 ? 0.582 -41 8.047 1 96.88 436 PRO B O 1
ATOM 6907 N N . ALA B 1 437 ? 0.378 -38.906 8.906 1 94.94 437 ALA B N 1
ATOM 6908 C CA . ALA B 1 437 ? -0.153 -39.438 10.164 1 94.94 437 ALA B CA 1
ATOM 6909 C C . ALA B 1 437 ? -1.62 -39.844 10.008 1 94.94 437 ALA B C 1
ATOM 6911 O O . ALA B 1 437 ? -2.393 -39.156 9.352 1 94.94 437 ALA B O 1
ATOM 6912 N N . ALA B 1 438 ? -2.004 -40.938 10.641 1 89.38 438 ALA B N 1
ATOM 6913 C CA . ALA B 1 438 ? -3.355 -41.469 10.484 1 89.38 438 ALA B CA 1
ATOM 6914 C C . ALA B 1 438 ? -4.383 -40.531 11.164 1 89.38 438 ALA B C 1
ATOM 6916 O O . ALA B 1 438 ? -5.523 -40.438 10.703 1 89.38 438 ALA B O 1
ATOM 6917 N N . ASP B 1 439 ? -4.043 -39.844 12.117 1 92.5 439 ASP B N 1
ATOM 6918 C CA . ASP B 1 439 ? -5.008 -39.094 12.938 1 92.5 439 ASP B CA 1
ATOM 6919 C C . ASP B 1 439 ? -4.828 -37.594 12.773 1 92.5 439 ASP B C 1
ATOM 6921 O O . ASP B 1 439 ? -5.242 -36.812 13.641 1 92.5 439 ASP B O 1
ATOM 6925 N N . SER B 1 440 ? -4.125 -37.25 11.711 1 93.88 440 SER B N 1
ATOM 6926 C CA . SER B 1 440 ? -3.867 -35.812 11.578 1 93.88 440 SER B CA 1
ATOM 6927 C C . SER B 1 440 ? -3.758 -35.406 10.109 1 93.88 440 SER B C 1
ATOM 6929 O O . SER B 1 440 ? -3.174 -36.125 9.305 1 93.88 440 SER B O 1
ATOM 6931 N N . LYS B 1 441 ? -4.359 -34.25 9.773 1 94.25 441 LYS B N 1
ATOM 6932 C CA . LYS B 1 441 ? -4.238 -33.719 8.422 1 94.25 441 LYS B CA 1
ATOM 6933 C C . LYS B 1 441 ? -3.018 -32.812 8.312 1 94.25 441 LYS B C 1
ATOM 6935 O O . LYS B 1 441 ? -2.742 -32.25 7.242 1 94.25 441 LYS B O 1
ATOM 6940 N N . ALA B 1 442 ? -2.252 -32.656 9.383 1 93.62 442 ALA B N 1
ATOM 6941 C CA . ALA B 1 442 ? -1.106 -31.75 9.398 1 93.62 442 ALA B CA 1
ATOM 6942 C C . ALA B 1 442 ? 0.183 -32.5 9.711 1 93.62 442 ALA B C 1
ATOM 6944 O O . ALA B 1 442 ? 1.267 -32.094 9.281 1 93.62 442 ALA B O 1
ATOM 6945 N N . LYS B 1 443 ? 0.086 -33.594 10.414 1 96.19 443 LYS B N 1
ATOM 6946 C CA . LYS B 1 443 ? 1.275 -34.312 10.867 1 96.19 443 LYS B CA 1
ATOM 6947 C C . LYS B 1 443 ? 1.692 -35.375 9.852 1 96.19 443 LYS B C 1
ATOM 6949 O O . LYS B 1 443 ? 0.858 -35.875 9.102 1 96.19 443 LYS B O 1
ATOM 6954 N N . PHE B 1 444 ? 2.928 -35.625 9.789 1 98 444 PHE B N 1
ATOM 6955 C CA . PHE B 1 444 ? 3.516 -36.625 8.898 1 98 444 PHE B CA 1
ATOM 6956 C C . PHE B 1 444 ? 4.859 -37.094 9.43 1 98 444 PHE B C 1
ATOM 6958 O O . PHE B 1 444 ? 5.383 -36.531 10.406 1 98 444 PHE B O 1
ATOM 6965 N N . THR B 1 445 ? 5.316 -38.156 8.875 1 97.75 445 THR B N 1
ATOM 6966 C CA . THR B 1 445 ? 6.672 -38.625 9.133 1 97.75 445 THR B CA 1
ATOM 6967 C C . THR B 1 445 ? 7.5 -38.625 7.852 1 97.75 445 THR B C 1
ATOM 6969 O O . THR B 1 445 ? 7 -39 6.785 1 97.75 445 THR B O 1
ATOM 6972 N N . LEU B 1 446 ? 8.648 -38.094 7.887 1 98 446 LEU B N 1
ATOM 6973 C CA . LEU B 1 446 ? 9.656 -38.062 6.832 1 98 446 LEU B CA 1
ATOM 6974 C C . LEU B 1 446 ? 11.039 -38.375 7.391 1 98 446 LEU B C 1
ATOM 6976 O O . LEU B 1 446 ? 11.484 -37.75 8.352 1 98 446 LEU B O 1
ATOM 6980 N N . ASP B 1 447 ? 11.703 -39.438 6.844 1 97.44 447 ASP B N 1
ATOM 6981 C CA . ASP B 1 447 ? 13.047 -39.781 7.277 1 97.44 447 ASP B CA 1
ATOM 6982 C C . ASP B 1 447 ? 13.984 -38.594 7.227 1 97.44 447 ASP B C 1
ATOM 6984 O O . ASP B 1 447 ? 14.18 -38 6.164 1 97.44 447 ASP B O 1
ATOM 6988 N N . ALA B 1 448 ? 14.578 -38.25 8.336 1 97.38 448 ALA B N 1
ATOM 6989 C CA . ALA B 1 448 ? 15.469 -37.125 8.43 1 97.38 448 ALA B CA 1
ATOM 6990 C C . ALA B 1 448 ? 16.641 -37.25 7.461 1 97.38 448 ALA B C 1
ATOM 6992 O O . ALA B 1 448 ? 17.109 -36.25 6.918 1 97.38 448 ALA B O 1
ATOM 6993 N N . ALA B 1 449 ? 17.062 -38.406 7.281 1 97.75 449 ALA B N 1
ATOM 6994 C CA . ALA B 1 449 ? 18.188 -38.625 6.371 1 97.75 449 ALA B CA 1
ATOM 6995 C C . ALA B 1 449 ? 17.797 -38.344 4.93 1 97.75 449 ALA B C 1
ATOM 6997 O O . ALA B 1 449 ? 18.594 -37.844 4.148 1 97.75 449 ALA B O 1
ATOM 6998 N N . LEU B 1 450 ? 16.609 -38.75 4.609 1 98 450 LEU B N 1
ATOM 6999 C CA . LEU B 1 450 ? 16.109 -38.469 3.271 1 98 450 LEU B CA 1
ATOM 7000 C C . LEU B 1 450 ? 15.961 -36.969 3.059 1 98 450 LEU B C 1
ATOM 7002 O O . LEU B 1 450 ? 16.375 -36.438 2.025 1 98 450 LEU B O 1
ATOM 7006 N N . ALA B 1 451 ? 15.336 -36.281 4.02 1 97.81 451 ALA B N 1
ATOM 7007 C CA . ALA B 1 451 ? 15.156 -34.844 3.941 1 97.81 451 ALA B CA 1
ATOM 7008 C C . ALA B 1 451 ? 16.5 -34.125 3.805 1 97.81 451 ALA B C 1
ATOM 7010 O O . ALA B 1 451 ? 16.656 -33.219 2.99 1 97.81 451 ALA B O 1
ATOM 7011 N N . ASP B 1 452 ? 17.469 -34.531 4.555 1 97.69 452 ASP B N 1
ATOM 7012 C CA . ASP B 1 452 ? 18.812 -33.938 4.527 1 97.69 452 ASP B CA 1
ATOM 7013 C C . ASP B 1 452 ? 19.484 -34.156 3.178 1 97.69 452 ASP B C 1
ATOM 7015 O O . ASP B 1 452 ? 20.141 -33.25 2.648 1 97.69 452 ASP B O 1
ATOM 7019 N N . ARG B 1 453 ? 19.359 -35.375 2.707 1 98 453 ARG B N 1
ATOM 7020 C CA . ARG B 1 453 ? 19.953 -35.688 1.415 1 98 453 ARG B CA 1
ATOM 7021 C C . ARG B 1 453 ? 19.359 -34.812 0.307 1 98 453 ARG B C 1
ATOM 7023 O O . ARG B 1 453 ? 20.094 -34.281 -0.524 1 98 453 ARG B O 1
ATOM 7030 N N . VAL B 1 454 ? 18.062 -34.688 0.271 1 97.88 454 VAL B N 1
ATOM 7031 C CA . VAL B 1 454 ? 17.391 -33.875 -0.745 1 97.88 454 VAL B CA 1
ATOM 7032 C C . VAL B 1 454 ? 17.781 -32.406 -0.587 1 97.88 454 VAL B C 1
ATOM 7034 O O . VAL B 1 454 ? 18.016 -31.719 -1.578 1 97.88 454 VAL B O 1
ATOM 7037 N N . SER B 1 455 ? 17.844 -31.953 0.638 1 96.75 455 SER B N 1
ATOM 7038 C CA . SER B 1 455 ? 18.266 -30.594 0.904 1 96.75 455 SER B CA 1
ATOM 7039 C C . SER B 1 455 ? 19.672 -30.328 0.359 1 96.75 455 SER B C 1
ATOM 7041 O O . SER B 1 455 ? 19.922 -29.281 -0.245 1 96.75 455 SER B O 1
ATOM 7043 N N . LYS B 1 456 ? 20.578 -31.203 0.561 1 96.81 456 LYS B N 1
ATOM 7044 C CA . LYS B 1 456 ? 21.938 -31.094 0.05 1 96.81 456 LYS B CA 1
ATOM 7045 C C . LYS B 1 456 ? 21.953 -31.109 -1.476 1 96.81 456 LYS B C 1
ATOM 7047 O O . LYS B 1 456 ? 22.672 -30.328 -2.1 1 96.81 456 LYS B O 1
ATOM 7052 N N . GLN B 1 457 ? 21.172 -31.969 -2.039 1 97.06 457 GLN B N 1
ATOM 7053 C CA . GLN B 1 457 ? 21.078 -32.031 -3.494 1 97.06 457 GLN B CA 1
ATOM 7054 C C . GLN B 1 457 ? 20.531 -30.734 -4.074 1 97.06 457 GLN B C 1
ATOM 7056 O O . GLN B 1 457 ? 20.984 -30.281 -5.121 1 97.06 457 GLN B O 1
ATOM 7061 N N . ALA B 1 458 ? 19.5 -30.219 -3.406 1 95.38 458 ALA B N 1
ATOM 7062 C CA . ALA B 1 458 ? 18.938 -28.938 -3.826 1 95.38 458 ALA B CA 1
ATOM 7063 C C . ALA B 1 458 ? 20 -27.828 -3.799 1 95.38 458 ALA B C 1
ATOM 7065 O O . ALA B 1 458 ? 20.109 -27.047 -4.742 1 95.38 458 ALA B O 1
ATOM 7066 N N . SER B 1 459 ? 20.766 -27.766 -2.727 1 94.69 459 SER B N 1
ATOM 7067 C CA . SER B 1 459 ? 21.812 -26.766 -2.586 1 94.69 459 SER B CA 1
ATOM 7068 C C . SER B 1 459 ? 22.891 -26.953 -3.648 1 94.69 459 SER B C 1
ATOM 7070 O O . SER B 1 459 ? 23.391 -25.969 -4.211 1 94.69 459 SER B O 1
ATOM 7072 N N . GLU B 1 460 ? 23.25 -28.156 -3.902 1 95.88 460 GLU B N 1
ATOM 7073 C CA . GLU B 1 460 ? 24.266 -28.469 -4.914 1 95.88 460 GLU B CA 1
ATOM 7074 C C . GLU B 1 460 ? 23.781 -28.078 -6.309 1 95.88 460 GLU B C 1
ATOM 7076 O O . GLU B 1 460 ? 24.547 -27.594 -7.133 1 95.88 460 GLU B O 1
ATOM 7081 N N . LEU B 1 461 ? 22.547 -28.328 -6.516 1 96.81 461 LEU B N 1
ATOM 7082 C CA . LEU B 1 461 ? 21.938 -27.984 -7.797 1 96.81 461 LEU B CA 1
ATOM 7083 C C . LEU B 1 461 ? 22 -26.484 -8.047 1 96.81 461 LEU B C 1
ATOM 7085 O O . LEU B 1 461 ? 22.156 -26.047 -9.188 1 96.81 461 LEU B O 1
ATOM 7089 N N . LEU B 1 462 ? 21.938 -25.688 -6.984 1 96.81 462 LEU B N 1
ATOM 7090 C CA . LEU B 1 462 ? 21.875 -24.234 -7.082 1 96.81 462 LEU B CA 1
ATOM 7091 C C . LEU B 1 462 ? 23.266 -23.625 -7.176 1 96.81 462 LEU B C 1
ATOM 7093 O O . LEU B 1 462 ? 23.422 -22.469 -7.594 1 96.81 462 LEU B O 1
ATOM 7097 N N . ALA B 1 463 ? 24.266 -24.312 -6.816 1 95.81 463 ALA B N 1
ATOM 7098 C CA . ALA B 1 463 ? 25.641 -23.812 -6.664 1 95.81 463 ALA B CA 1
ATOM 7099 C C . ALA B 1 463 ? 26.109 -23.125 -7.938 1 95.81 463 ALA B C 1
ATOM 7101 O O . ALA B 1 463 ? 26.703 -22.047 -7.879 1 95.81 463 ALA B O 1
ATOM 7102 N N . PRO B 1 464 ? 25.812 -23.688 -9.156 1 97 464 PRO B N 1
ATOM 7103 C CA . PRO B 1 464 ? 26.266 -23.031 -10.383 1 97 464 PRO B CA 1
ATOM 7104 C C . PRO B 1 464 ? 25.422 -21.812 -10.75 1 97 464 PRO B C 1
ATOM 7106 O O . PRO B 1 464 ? 25.766 -21.062 -11.672 1 97 464 PRO B O 1
ATOM 7109 N N . PHE B 1 465 ? 24.328 -21.578 -10.055 1 97.62 465 PHE B N 1
ATOM 7110 C CA . PHE B 1 465 ? 23.391 -20.5 -10.359 1 97.62 465 PHE B CA 1
ATOM 7111 C C . PHE B 1 465 ? 23.219 -19.578 -9.156 1 97.62 465 PHE B C 1
ATOM 7113 O O . PHE B 1 465 ? 22.125 -19.453 -8.617 1 97.62 465 PHE B O 1
ATOM 7120 N N . PRO B 1 466 ? 24.266 -18.859 -8.828 1 95.81 466 PRO B N 1
ATOM 7121 C CA . PRO B 1 466 ? 24.188 -18.031 -7.629 1 95.81 466 PRO B CA 1
ATOM 7122 C C . PRO B 1 466 ? 23.156 -16.906 -7.77 1 95.81 466 PRO B C 1
ATOM 7124 O O . PRO B 1 466 ? 23.062 -16.281 -8.836 1 95.81 466 PRO B O 1
ATOM 7127 N N . LEU B 1 467 ? 22.359 -16.719 -6.75 1 97 467 LEU B N 1
ATOM 7128 C CA . LEU B 1 467 ? 21.453 -15.578 -6.684 1 97 467 LEU B CA 1
ATOM 7129 C C . LEU B 1 467 ? 22.234 -14.289 -6.402 1 97 467 LEU B C 1
ATOM 7131 O O . LEU B 1 467 ? 22.969 -14.211 -5.422 1 97 467 LEU B O 1
ATOM 7135 N N . TYR B 1 468 ? 22.047 -13.273 -7.211 1 97 468 TYR B N 1
ATOM 7136 C CA . TYR B 1 468 ? 22.734 -11.992 -7.121 1 97 468 TYR B CA 1
ATOM 7137 C C . TYR B 1 468 ? 24.25 -12.195 -7.086 1 97 468 TYR B C 1
ATOM 7139 O O . TYR B 1 468 ? 24.922 -11.773 -6.133 1 97 468 TYR B O 1
ATOM 7147 N N . PRO B 1 469 ? 24.781 -12.711 -8.102 1 95.56 469 PRO B N 1
ATOM 7148 C CA . PRO B 1 469 ? 26.219 -12.992 -8.109 1 95.56 469 PRO B CA 1
ATOM 7149 C C . PRO B 1 469 ? 27.062 -11.734 -7.961 1 95.56 469 PRO B C 1
ATOM 7151 O O . PRO B 1 469 ? 28.219 -11.805 -7.527 1 95.56 469 PRO B O 1
ATOM 7154 N N . SER B 1 470 ? 26.5 -10.555 -8.281 1 94.94 470 SER B N 1
ATOM 7155 C CA . SER B 1 470 ? 27.234 -9.305 -8.203 1 94.94 470 SER B CA 1
ATOM 7156 C C . SER B 1 470 ? 27.25 -8.75 -6.777 1 94.94 470 SER B C 1
ATOM 7158 O O . SER B 1 470 ? 27.922 -7.766 -6.488 1 94.94 470 SER B O 1
ATOM 7160 N N . VAL B 1 471 ? 26.562 -9.375 -5.879 1 97.25 471 VAL B N 1
ATOM 7161 C CA . VAL B 1 471 ? 26.438 -8.859 -4.52 1 97.25 471 VAL B CA 1
ATOM 7162 C C . VAL B 1 471 ? 27.281 -9.703 -3.566 1 97.25 471 VAL B C 1
ATOM 7164 O O . VAL B 1 471 ? 26.984 -10.883 -3.35 1 97.25 471 VAL B O 1
ATOM 7167 N N . ASP B 1 472 ? 28.266 -9.141 -3.066 1 96.12 472 ASP B N 1
ATOM 7168 C CA . ASP B 1 472 ? 29.125 -9.742 -2.049 1 96.12 472 ASP B CA 1
ATOM 7169 C C . ASP B 1 472 ? 29.047 -8.961 -0.739 1 96.12 472 ASP B C 1
ATOM 7171 O O . ASP B 1 472 ? 29.531 -7.828 -0.654 1 96.12 472 ASP B O 1
ATOM 7175 N N . LEU B 1 473 ? 28.484 -9.578 0.292 1 94.75 473 LEU B N 1
ATOM 7176 C CA . LEU B 1 473 ? 28.297 -8.891 1.564 1 94.75 473 LEU B CA 1
ATOM 7177 C C . LEU B 1 473 ? 29.5 -9.102 2.479 1 94.75 473 LEU B C 1
ATOM 7179 O O . LEU B 1 473 ? 29.562 -8.539 3.576 1 94.75 473 LEU B O 1
ATOM 7183 N N . GLY B 1 474 ? 30.594 -9.797 2.092 1 86.06 474 GLY B N 1
ATOM 7184 C CA . GLY B 1 474 ? 31.781 -10.102 2.881 1 86.06 474 GLY B CA 1
ATOM 7185 C C . GLY B 1 474 ? 31.75 -11.484 3.498 1 86.06 474 GLY B C 1
ATOM 7186 O O . GLY B 1 474 ? 30.688 -12.109 3.588 1 86.06 474 GLY B O 1
#

Organism: Actinoplanes teichomyceticus (NCBI:txid1867)

pLDDT: mean 96.29, std 4.44, range [37.25, 98.94]

Sequence (948 aa):
MTELNAESTAFRSALEVVRSVDPRIADAIAKELTDQRESLKLIASENYASPAVLLAMGNWLSDKYAEGTIGRRFYAGCQNVDTVESVAVEHAKALFDAPYAYVQPHSGIDANLVAFWAILADRVEVPYLKKFEKRQINDLTDAEWAELRQAFGNQRLLGMSLDAGGHLTHGFRPNISGKMFDQRSYGVDPATGQIDYKALLESAREFKPAVIVGGYSAYPRKVNFAKMREIADEVGATFMVDMAHFAGLVAGGVFTGDFNPIPHAHIVTTTTHKSLRGPRGGAVFCQPELSAQVDRGCPMVLGGPLPHVMAAKAIAFAEARRPEFATYAQQIVTNSQALAEGLLKRGVQLVSGGTENHLVLIDVHPFGLTGRQAEQALLDSGIVTNRNAIPSDPNGAWYTSGIRIGTPALTSRGLGVAEMDQIAELIHTVLAGTTPAADSKAKFTLDAALADRVSKQASELLAPFPLYPSVDLGMTELNAESTAFRSALEVVRSVDPRIADAIAKELTDQRESLKLIASENYASPAVLLAMGNWLSDKYAEGTIGRRFYAGCQNVDTVESVAVEHAKALFDAPYAYVQPHSGIDANLVAFWAILADRVEVPYLKKFEKRQINDLTDAEWAELRQAFGNQRLLGMSLDAGGHLTHGFRPNISGKMFDQRSYGVDPATGQIDYKALLESAREFKPAVIVGGYSAYPRKVNFAKMREIADEVGATFMVDMAHFAGLVAGGVFTGDFNPIPHAHIVTTTTHKSLRGPRGGAVFCQPELSAQVDRGCPMVLGGPLPHVMAAKAIAFAEARRPEFATYAQQIVTNSQALAEGLLKRGVQLVSGGTENHLVLIDVHPFGLTGRQAEQALLDSGIVTNRNAIPSDPNGAWYTSGIRIGTPALTSRGLGVAEMDQIAELIHTVLAGTTPAADSKAKFTLDAALADRVSKQASELLAPFPLYPSVDLG

Foldseek 3Di:
DPDADPLQVLLLVVLVVVCVVPVVVSVVVVVVQVLVQQFAAFALFFAAADSVLVSLQDDDLQVDFFFFAQPDGPDPDCPVLSVLLVLLFVLVCVLQVFPGKFFQFQAQLLQLVLVLQLLCCVPQVVVLCVVVVHDDLVPDDPVSNVVSQVVQQEAEFEEADQLLFADCLRQPCVDPNVRRHNYDYFHPDPVQSHGPLVVVLVCCQVRLGQEYEAEGHFRQEADQLQSVLVSCVVSVHQYEYEHASAVLLSSLVNQDDRRRNRVRGQKYKYFCCRLLNFDRGMMMGHDPVSNVSSSVSVPVSPPGGRSSSSNSSSVSSVVSNDNVSNVLQVQLQQLQQLLLVLLVVVVWDWRSSGGRHFKTKTFLVVLVAWLQQLQVLCVLLSHHWDRGAHNVFPVPGPRHGIIMTGCSHVSVLPDGSVLSSVVSVLSCQSSNQWADDPPDNNDIDHDNVSSPVSSVVSSVSSVVRGDPPSHDND/DPDADPLQVLLLVVLVVVCVVPVVVSVVVVVVQVLVQQFAAFALFFAAADSVLVSLQDDDLQVDFFFFAQPDGPDPDCPVLSVLLVLLFVLVCVLQVFPGKFFQFQAQLLQLVLVLQLLCCLPQVVVLCVVVVHDDLVPDDPVSNVVSQVVQQEAEFEEADQLLFADCCRQPCVDPNVRRHNYDYFHPDPVQSHGDLVVVLVCCQVRLGQEYEAEGHFRQEADQLQSVLVSCVVSVHQYEYEHASAVLLSSLVVQDDRRRNRVRGQKYKYFCCRLLNFDRGMMMGHDPVSNVSSSVSVPVSPVGGRSSSSNSSSVSSVVSNDNVSNVLQVQLQQLQQLLLVLLVVVVWDWRSSGGRHFKTKTFLVVLVAWLQQLQVLCVLLSHHWDRGAHNVFPVDGPRHGIIMTGCSHVSVLPDGSVLSSVVSVLSSQSSNQWAADPPDNNDIDHPNVSSPVSSVVSSVSSVVRGDPPSHDND

Solvent-accessible surface area (backbone atoms only — not comparable to full-atom values): 45346 Å² total; per-residue (Å²): 127,84,79,69,52,45,60,15,43,13,54,40,22,25,40,51,46,27,32,74,75,39,48,70,51,31,49,31,48,55,47,43,48,54,54,55,55,52,37,44,57,20,36,53,71,29,19,67,46,47,70,39,27,28,43,38,37,32,50,68,41,51,43,49,61,46,38,51,50,80,92,49,54,74,37,62,89,39,66,45,50,33,50,30,47,49,52,24,36,51,32,46,19,62,44,58,71,39,90,33,57,44,62,55,32,70,24,41,45,48,15,46,50,27,50,54,50,21,51,43,40,62,71,43,48,50,55,49,30,58,74,69,72,41,91,50,79,88,68,49,50,73,68,57,43,50,54,50,48,52,52,55,50,66,34,28,32,36,12,36,27,58,41,49,10,19,46,59,75,45,31,32,70,82,18,55,42,17,61,45,27,46,56,51,64,38,55,46,34,86,89,56,55,41,74,34,64,68,59,42,42,54,48,39,65,72,65,49,26,54,32,36,45,44,59,44,72,55,57,26,57,80,61,56,34,46,60,50,32,51,46,22,58,72,52,67,22,47,30,34,30,40,35,32,55,49,44,18,31,42,45,24,60,64,33,48,74,49,44,25,51,69,87,45,32,53,30,36,28,23,35,30,22,22,48,48,26,17,45,71,19,14,26,35,33,32,40,76,90,48,45,72,45,46,60,43,25,42,61,28,70,33,68,50,43,53,44,15,51,31,36,8,38,25,45,22,33,50,55,47,61,37,74,67,30,30,55,50,33,47,45,18,30,52,28,25,37,32,26,40,49,35,27,44,76,71,69,48,50,41,54,58,75,37,46,69,32,47,30,42,38,36,44,37,53,88,60,65,34,33,7,44,29,48,31,49,55,34,42,69,20,36,35,36,37,28,54,28,49,34,70,84,37,89,52,39,85,82,34,8,28,8,38,35,32,16,26,48,30,42,39,74,38,64,56,46,50,69,56,24,34,53,49,24,49,51,53,48,52,50,52,72,53,37,43,58,38,93,88,39,70,64,46,60,46,61,57,64,65,58,30,50,50,44,24,51,50,46,32,58,68,36,61,88,38,54,63,62,75,70,53,57,82,124,127,83,79,69,50,46,60,14,42,13,53,40,23,25,40,52,45,26,32,74,76,40,48,71,51,30,48,31,48,54,45,42,49,55,53,56,55,51,37,43,57,20,35,54,73,29,19,67,47,47,71,39,27,29,43,36,37,32,50,68,41,51,41,49,62,47,38,52,50,80,94,49,55,76,38,62,90,39,65,45,49,33,51,29,48,49,52,22,37,53,32,45,20,63,45,58,70,39,91,34,59,46,64,56,31,71,25,42,46,48,15,47,50,29,49,54,49,21,50,43,39,62,71,45,48,50,54,50,30,60,75,69,72,42,92,49,79,87,68,47,50,73,68,56,45,51,53,50,47,51,52,54,49,65,36,30,33,35,10,35,28,59,40,49,11,19,45,60,73,46,32,33,70,82,16,55,42,17,60,46,28,46,58,50,65,40,54,47,34,87,90,56,55,42,73,36,63,68,60,41,43,54,47,38,65,72,66,49,27,54,31,36,45,45,57,45,71,56,58,28,58,80,60,57,33,48,61,50,34,51,46,22,58,73,51,67,22,49,32,34,30,40,35,33,53,48,44,18,30,43,45,24,61,63,32,50,75,50,45,24,50,70,88,46,33,52,31,38,26,23,35,29,23,22,48,48,26,17,43,74,17,13,26,35,33,32,40,76,90,48,45,72,45,43,60,42,26,43,62,28,69,32,72,49,42,50,44,15,51,30,36,8,40,24,46,22,34,51,54,47,60,37,74,66,30,30,54,51,32,46,44,18,32,52,29,25,38,33,26,40,49,34,27,45,76,70,69,48,49,42,54,56,75,36,46,70,31,47,29,41,39,37,44,37,52,88,60,64,32,32,6,42,29,48,32,51,55,34,41,69,20,37,36,37,38,29,54,28,48,34,71,85,38,88,52,39,86,81,34,8,29,7,38,35,34,16,26,48,30,41,37,74,38,64,57,45,51,69,56,24,34,53,49,23,51,50,54,49,53,51,51,72,54,36,43,59,36,92,90,38,71,64,47,62,46,62,56,63,65,57,29,50,51,43,24,50,50,46,33,59,68,34,62,88,37,54,63,62,77,71,54,58,81,124

Radius of gyration: 27.54 Å; Cα contacts (8 Å, |Δi|>4): 2203; chains: 2; bounding box: 73×83×59 Å

InterPro domains:
  IPR001085 Serine hydroxymethyltransferase [MF_00051] (17-469)
  IPR001085 Serine hydroxymethyltransferase [PIRSF000412] (10-469)
  IPR001085 Serine hydroxymethyltransferase [cd00378] (21-442)
  IPR015421 Pyridoxal phosphate-dependent transferase, major domain [G3DSA:3.40.640.10] (47-330)
  IPR015422 Pyridoxal phosphate-dependent transferase, small domain [G3DSA:3.90.1150.10] (22-436)
  IPR015424 Pyridoxal phosphate-dependent transferase [SSF53383] (16-469)
  IPR019798 Serine hydroxymethyltransferase, pyridoxal phosphate binding site [PS00096] (266-282)
  IPR039429 Serine hydroxymethyltransferase-like domain [PF00464] (19-122)
  IPR039429 Serine hydroxymethyltransferase-like domain [PF00464] (155-427)
  IPR049943 Serine hydroxymethyltransferase-like [PTHR11680] (16-432)

Nearest PDB structures (foldseek):
  7x5o-assembly1_A  TM=9.660E-01  e=1.269E-47  Enterococcus faecium
  6tgh-assembly2_D  TM=9.679E-01  e=1.785E-44  Streptococcus thermophilus
  6yrw-assembly2_B  TM=9.671E-01  e=2.344E-44  Streptococcus thermophilus
  5vmb-assembly1_A  TM=9.428E-01  e=6.604E-44  Acinetobacter baumannii
  3gbx-assembly1_A  TM=9.556E-01  e=3.936E-42  Salmonella enterica subsp. enterica serovar Typhimurium